Protein AF-A0AAW0LAC0-F1 (afdb_monomer)

InterPro domains:
  IPR052972 Sacsin chaperone regulator [PTHR15600] (1-868)

Mean predicted aligned error: 19.31 Å

Structure (mmCIF, N/CA/C/O backbone):
data_AF-A0AAW0LAC0-F1
#
_entry.id   AF-A0AAW0LAC0-F1
#
loop_
_atom_site.group_PDB
_atom_site.id
_atom_site.type_symbol
_atom_site.label_atom_id
_atom_site.label_alt_id
_atom_site.label_comp_id
_atom_site.label_asym_id
_atom_site.label_entity_id
_atom_site.label_seq_id
_atom_site.pdbx_PDB_ins_code
_atom_site.Cartn_x
_atom_site.Cartn_y
_atom_site.Cartn_z
_atom_site.occupancy
_atom_site.B_iso_or_equiv
_atom_site.auth_seq_id
_atom_site.auth_comp_id
_atom_site.auth_asym_id
_atom_site.auth_atom_id
_atom_site.pdbx_PDB_model_num
ATOM 1 N N . MET A 1 1 ? 40.580 5.008 -88.576 1.00 56.69 1 MET A N 1
ATOM 2 C CA . MET A 1 1 ? 40.307 5.896 -87.423 1.00 56.69 1 MET A CA 1
ATOM 3 C C . MET A 1 1 ? 41.524 5.835 -86.537 1.00 56.69 1 MET A C 1
ATOM 5 O O . MET A 1 1 ? 42.036 4.737 -86.369 1.00 56.69 1 MET A O 1
ATOM 9 N N . PHE A 1 2 ? 42.010 6.970 -86.052 1.00 58.09 2 PHE A N 1
ATOM 10 C CA . PHE A 1 2 ? 43.271 7.039 -85.314 1.00 58.09 2 PHE A CA 1
ATOM 11 C C . PHE A 1 2 ? 43.052 7.709 -83.959 1.00 58.09 2 PHE A C 1
ATOM 13 O O . PHE A 1 2 ? 42.193 8.583 -83.829 1.00 58.09 2 PHE A O 1
ATOM 20 N N . LEU A 1 3 ? 43.809 7.266 -82.956 1.00 57.28 3 LEU A N 1
ATOM 21 C CA . LEU A 1 3 ? 43.883 7.922 -81.653 1.00 57.28 3 LEU A CA 1
ATOM 22 C C . LEU A 1 3 ? 44.746 9.183 -81.808 1.00 57.28 3 LEU A C 1
ATOM 24 O O . LEU A 1 3 ? 45.811 9.115 -82.422 1.00 57.28 3 LEU A O 1
ATOM 28 N N . SER A 1 4 ? 44.278 10.326 -81.306 1.00 54.22 4 SER A N 1
ATOM 29 C CA . SER A 1 4 ? 45.004 11.604 -81.377 1.00 54.22 4 SER A CA 1
ATOM 30 C C . SER A 1 4 ? 46.370 11.528 -80.671 1.00 54.22 4 SER A C 1
ATOM 32 O O . SER A 1 4 ? 46.564 10.702 -79.775 1.00 54.22 4 SER A O 1
ATOM 34 N N . GLN A 1 5 ? 47.320 12.395 -81.052 1.00 51.88 5 GLN A N 1
ATOM 35 C CA . GLN A 1 5 ? 48.635 12.478 -80.398 1.00 51.88 5 GLN A CA 1
ATOM 36 C C . GLN A 1 5 ? 48.492 12.718 -78.880 1.00 51.88 5 GLN A C 1
ATOM 38 O O . GLN A 1 5 ? 47.748 13.617 -78.477 1.00 51.88 5 GLN A O 1
ATOM 43 N N . PRO A 1 6 ? 49.233 11.992 -78.020 1.00 46.28 6 PRO A N 1
ATOM 44 C CA . PRO A 1 6 ? 49.340 12.351 -76.614 1.00 46.28 6 PRO A CA 1
ATOM 45 C C . PRO A 1 6 ? 50.161 13.644 -76.484 1.00 46.28 6 PRO A C 1
ATOM 47 O O . PRO A 1 6 ? 51.370 13.636 -76.698 1.00 46.28 6 PRO A O 1
ATOM 50 N N . GLY A 1 7 ? 49.514 14.750 -76.108 1.00 50.69 7 GLY A N 1
ATOM 51 C CA . GLY A 1 7 ? 50.201 15.881 -75.474 1.00 50.69 7 GLY A CA 1
ATOM 52 C C . GLY A 1 7 ? 50.751 17.013 -76.353 1.00 50.69 7 GLY A C 1
ATOM 53 O O . GLY A 1 7 ? 51.741 17.614 -75.951 1.00 50.69 7 GLY A O 1
ATOM 54 N N . ASN A 1 8 ? 50.132 17.381 -77.482 1.00 36.38 8 ASN A N 1
ATOM 55 C CA . ASN A 1 8 ? 50.403 18.693 -78.097 1.00 36.38 8 ASN A CA 1
ATOM 56 C C . ASN A 1 8 ? 49.256 19.185 -79.007 1.00 36.38 8 ASN A C 1
ATOM 58 O O . ASN A 1 8 ? 49.018 18.595 -80.055 1.00 36.38 8 ASN A O 1
ATOM 62 N N . GLY A 1 9 ? 48.594 20.298 -78.642 1.00 34.09 9 GLY A N 1
ATOM 63 C CA . GLY A 1 9 ? 47.796 21.124 -79.572 1.00 34.09 9 GLY A CA 1
ATOM 64 C C . GLY A 1 9 ? 46.354 21.484 -79.163 1.00 34.09 9 GLY A C 1
ATOM 65 O O . GLY A 1 9 ? 45.433 20.731 -79.430 1.00 34.09 9 GLY A O 1
ATOM 66 N N . VAL A 1 10 ? 46.185 22.676 -78.575 1.00 37.53 10 VAL A N 1
ATOM 67 C CA . VAL A 1 10 ? 44.994 23.562 -78.460 1.00 37.53 10 VAL A CA 1
ATOM 68 C C . VAL A 1 10 ? 43.631 23.019 -78.967 1.00 37.53 10 VAL A C 1
ATOM 70 O O . VAL A 1 10 ? 43.307 23.148 -80.146 1.00 37.53 10 VAL A O 1
ATOM 73 N N . GLY A 1 11 ? 42.784 22.524 -78.052 1.00 39.09 11 GLY A N 1
ATOM 74 C CA . GLY A 1 11 ? 41.349 22.265 -78.274 1.00 39.09 11 GLY A CA 1
ATOM 75 C C . GLY A 1 11 ? 40.699 21.433 -77.151 1.00 39.09 11 GLY A C 1
ATOM 76 O O . GLY A 1 11 ? 41.248 20.409 -76.757 1.00 39.09 11 GLY A O 1
ATOM 77 N N . ASP A 1 12 ? 39.526 21.847 -76.655 1.00 43.47 12 ASP A N 1
ATOM 78 C CA . ASP A 1 12 ? 38.862 21.371 -75.415 1.00 43.47 12 ASP A CA 1
ATOM 79 C C . ASP A 1 12 ? 38.349 19.905 -75.395 1.00 43.47 12 ASP A C 1
ATOM 81 O O . ASP A 1 12 ? 37.520 19.559 -74.564 1.00 43.47 12 ASP A O 1
ATOM 85 N N . ASN A 1 13 ? 38.804 19.009 -76.280 1.00 51.00 13 ASN A N 1
ATOM 86 C CA . ASN A 1 13 ? 38.354 17.601 -76.316 1.00 51.00 13 ASN A CA 1
ATOM 87 C C . ASN A 1 13 ? 39.457 16.612 -76.756 1.00 51.00 13 ASN A C 1
ATOM 89 O O . ASN A 1 13 ? 39.194 15.644 -77.475 1.00 51.00 13 ASN A O 1
ATOM 93 N N . LEU A 1 14 ? 40.709 16.855 -76.357 1.00 56.81 14 LEU A N 1
ATOM 94 C CA . LEU A 1 14 ? 41.818 15.933 -76.627 1.00 56.81 14 LEU A CA 1
ATOM 95 C C . LEU A 1 14 ? 41.695 14.646 -75.802 1.00 56.81 14 LEU A C 1
ATOM 97 O O . LEU A 1 14 ? 41.348 14.676 -74.625 1.00 56.81 14 LEU A O 1
ATOM 101 N N . LEU A 1 15 ? 42.016 13.517 -76.435 1.00 57.25 15 LEU A N 1
ATOM 102 C CA . LEU A 1 15 ? 41.926 12.177 -75.857 1.00 57.25 15 LEU A CA 1
ATOM 103 C C . LEU A 1 15 ? 43.070 11.977 -74.838 1.00 57.25 15 LEU A C 1
ATOM 105 O O . LEU A 1 15 ? 44.238 11.974 -75.246 1.00 57.25 15 LEU A O 1
ATOM 109 N N . PRO A 1 16 ? 42.790 11.825 -73.527 1.00 65.94 16 PRO A N 1
ATOM 110 C CA . PRO A 1 16 ? 43.842 11.664 -72.526 1.00 65.94 16 PRO A CA 1
ATOM 111 C C . PRO A 1 16 ? 44.688 10.410 -72.795 1.00 65.94 16 PRO A C 1
ATOM 113 O O . PRO A 1 16 ? 44.184 9.390 -73.275 1.00 65.94 16 PRO A O 1
ATOM 116 N N . GLY A 1 17 ? 45.985 10.450 -72.469 1.00 63.91 17 GLY A N 1
ATOM 117 C CA . GLY A 1 17 ? 46.907 9.328 -72.715 1.00 63.91 17 GLY A CA 1
ATOM 118 C C . GLY A 1 17 ? 46.479 8.012 -72.042 1.00 63.91 17 GLY A C 1
ATOM 119 O O . GLY A 1 17 ? 46.730 6.928 -72.578 1.00 63.91 17 GLY A O 1
ATOM 120 N N . THR A 1 18 ? 45.768 8.105 -70.916 1.00 70.88 18 THR A N 1
ATOM 121 C CA . THR A 1 18 ? 45.166 6.975 -70.191 1.00 70.88 18 THR A CA 1
ATOM 122 C C . THR A 1 18 ? 44.011 6.345 -70.975 1.00 70.88 18 THR A C 1
ATOM 124 O O . THR A 1 18 ? 44.006 5.133 -71.187 1.00 70.88 18 THR A O 1
ATOM 127 N N . VAL A 1 19 ? 43.103 7.163 -71.518 1.00 72.12 19 VAL A N 1
ATOM 128 C CA . VAL A 1 19 ? 41.988 6.732 -72.383 1.00 72.12 19 VAL A CA 1
ATOM 129 C C . VAL A 1 19 ? 42.507 6.100 -73.677 1.00 72.12 19 VAL A C 1
ATOM 131 O O . VAL A 1 19 ? 42.017 5.057 -74.106 1.00 72.12 19 VAL A O 1
ATOM 134 N N . CYS A 1 20 ? 43.552 6.681 -74.273 1.00 69.44 20 CYS A N 1
ATOM 135 C CA . CYS A 1 20 ? 44.201 6.152 -75.473 1.00 69.44 20 CYS A CA 1
ATOM 136 C C . CYS A 1 20 ? 44.785 4.751 -75.235 1.00 69.44 20 CYS A C 1
ATOM 138 O O . CYS A 1 20 ? 44.590 3.846 -76.046 1.00 69.44 20 CYS A O 1
ATOM 140 N N . SER A 1 21 ? 45.449 4.554 -74.095 1.00 71.19 21 SER A N 1
ATOM 141 C CA . SER A 1 21 ? 46.009 3.257 -73.703 1.00 71.19 21 SER A CA 1
ATOM 142 C C . SER A 1 21 ? 44.911 2.212 -73.471 1.00 71.19 21 SER A C 1
ATOM 144 O O . SER A 1 21 ? 45.011 1.102 -73.989 1.00 71.19 21 SER A O 1
ATOM 146 N N . PHE A 1 22 ? 43.822 2.594 -72.795 1.00 77.38 22 PHE A N 1
ATOM 147 C CA . PHE A 1 22 ? 42.662 1.730 -72.557 1.00 77.38 22 PHE A CA 1
ATOM 148 C C . PHE A 1 22 ? 41.986 1.271 -73.863 1.00 77.38 22 PHE A C 1
ATOM 150 O O . PHE A 1 22 ? 41.699 0.087 -74.042 1.00 77.38 22 PHE A O 1
ATOM 157 N N . VAL A 1 23 ? 41.762 2.189 -74.812 1.00 73.56 23 VAL A N 1
ATOM 158 C CA . VAL A 1 23 ? 41.126 1.857 -76.100 1.00 73.56 23 VAL A CA 1
ATOM 159 C C . VAL A 1 23 ? 42.010 0.924 -76.934 1.00 73.56 23 VAL A C 1
ATOM 161 O O . VAL A 1 23 ? 41.486 -0.024 -77.515 1.00 73.56 23 VAL A O 1
ATOM 164 N N . LYS A 1 24 ? 43.335 1.132 -76.964 1.00 73.31 24 LYS A N 1
ATOM 165 C CA . LYS A 1 24 ? 44.281 0.231 -77.659 1.00 73.31 24 LYS A CA 1
ATOM 166 C C . LYS A 1 24 ? 44.284 -1.179 -77.076 1.00 73.31 24 LYS A C 1
ATOM 168 O O . LYS A 1 24 ? 44.388 -2.153 -77.817 1.00 73.31 24 LYS A O 1
ATOM 173 N N . GLU A 1 25 ? 44.179 -1.279 -75.755 1.00 74.25 25 GLU A N 1
ATOM 174 C CA . GLU A 1 25 ? 44.180 -2.553 -75.041 1.00 74.25 25 GLU A CA 1
ATOM 175 C C . GLU A 1 25 ? 42.912 -3.372 -75.316 1.00 74.25 25 GLU A C 1
ATOM 177 O O . GLU A 1 25 ? 43.000 -4.560 -75.623 1.00 74.25 25 GLU A O 1
ATOM 182 N N . HIS A 1 26 ? 41.735 -2.745 -75.240 1.00 72.00 26 HIS A N 1
ATOM 183 C CA . HIS A 1 26 ? 40.454 -3.447 -75.380 1.00 72.00 26 HIS A CA 1
ATOM 184 C C . HIS A 1 26 ? 39.958 -3.569 -76.827 1.00 72.00 26 HIS A C 1
ATOM 186 O O . HIS A 1 26 ? 39.156 -4.454 -77.125 1.00 72.00 26 HIS A O 1
ATOM 192 N N . TYR A 1 27 ? 40.442 -2.718 -77.733 1.00 74.38 27 TYR A N 1
ATOM 193 C CA . TYR A 1 27 ? 40.049 -2.703 -79.140 1.00 74.38 27 TYR A CA 1
ATOM 194 C C . TYR A 1 27 ? 41.298 -2.616 -80.036 1.00 74.38 27 TYR A C 1
ATOM 196 O O . TYR A 1 27 ? 41.636 -1.538 -80.536 1.00 74.38 27 TYR A O 1
ATOM 204 N N . PRO A 1 28 ? 41.967 -3.758 -80.305 1.00 67.00 28 PRO A N 1
ATOM 205 C CA . PRO A 1 28 ? 43.238 -3.807 -81.038 1.00 67.00 28 PRO A CA 1
ATOM 206 C C . PRO A 1 28 ? 43.197 -3.178 -82.438 1.00 67.00 28 PRO A C 1
ATOM 208 O O . PRO A 1 28 ? 44.229 -2.781 -82.974 1.00 67.00 28 PRO A O 1
ATOM 211 N N . VAL A 1 29 ? 42.001 -3.039 -83.025 1.00 65.81 29 VAL A N 1
ATOM 212 C CA . VAL A 1 29 ? 41.768 -2.357 -84.309 1.00 65.81 29 VAL A CA 1
ATOM 213 C C . VAL A 1 29 ? 42.212 -0.884 -84.300 1.00 65.81 29 VAL A C 1
ATOM 215 O O . VAL A 1 29 ? 42.500 -0.328 -85.358 1.00 65.81 29 VAL A O 1
ATOM 218 N N . PHE A 1 30 ? 42.309 -0.252 -83.124 1.00 66.31 30 PHE A N 1
ATOM 219 C CA . PHE A 1 30 ? 42.764 1.134 -82.964 1.00 66.31 30 PHE A CA 1
ATOM 220 C C . PHE A 1 30 ? 44.241 1.260 -82.562 1.00 66.31 30 PHE A C 1
ATOM 222 O O . PHE A 1 30 ? 44.731 2.374 -82.386 1.00 66.31 30 PHE A O 1
ATOM 229 N N . SER A 1 31 ? 44.982 0.151 -82.464 1.00 61.28 31 SER A N 1
ATOM 230 C CA . SER A 1 31 ? 46.407 0.129 -82.088 1.00 61.28 31 SER A CA 1
ATOM 231 C C . SER A 1 31 ? 47.360 0.553 -83.212 1.00 61.28 31 SER A C 1
ATOM 233 O O . SER A 1 31 ? 48.560 0.292 -83.138 1.00 61.28 31 SER A O 1
ATOM 235 N N . VAL A 1 32 ? 46.851 1.223 -84.249 1.00 65.44 32 VAL A N 1
ATOM 236 C CA . VAL A 1 32 ? 47.665 1.707 -85.366 1.00 65.44 32 VAL A CA 1
ATOM 237 C C . VAL A 1 32 ? 48.513 2.908 -84.908 1.00 65.44 32 VAL A C 1
ATOM 239 O O . VAL A 1 32 ? 47.955 3.852 -84.337 1.00 65.44 32 VAL A O 1
ATOM 242 N N . PRO A 1 33 ? 49.841 2.898 -85.142 1.00 62.00 33 PRO A N 1
ATOM 243 C CA . PRO A 1 33 ? 50.726 4.019 -84.824 1.00 62.00 33 PRO A CA 1
ATOM 244 C C . PRO A 1 33 ? 50.258 5.324 -85.493 1.00 62.00 33 PRO A C 1
ATOM 246 O O . PRO A 1 33 ? 49.863 5.322 -86.662 1.00 62.00 33 PRO A O 1
ATOM 249 N N . TRP A 1 34 ? 50.276 6.440 -84.755 1.00 62.56 34 TRP A N 1
ATOM 250 C CA . TRP A 1 34 ? 49.820 7.747 -85.259 1.00 62.56 34 TRP A CA 1
ATOM 251 C C . TRP A 1 34 ? 50.741 8.276 -86.368 1.00 62.56 34 TRP A C 1
ATOM 253 O O . TRP A 1 34 ? 50.318 9.066 -87.205 1.00 62.56 34 TRP A O 1
ATOM 263 N N . GLU A 1 35 ? 51.983 7.799 -86.403 1.00 64.88 35 GLU A N 1
ATOM 264 C CA . GLU A 1 35 ? 53.009 8.112 -87.391 1.00 64.88 35 GLU A CA 1
ATOM 265 C C . GLU A 1 35 ? 52.564 7.748 -88.819 1.00 64.88 35 GLU A C 1
ATOM 267 O O . GLU A 1 35 ? 53.006 8.370 -89.778 1.00 64.88 35 GLU A O 1
ATOM 272 N N . LEU A 1 36 ? 51.634 6.793 -88.961 1.00 66.25 36 LEU A N 1
ATOM 273 C CA . LEU A 1 36 ? 51.070 6.366 -90.246 1.00 66.25 36 LEU A CA 1
ATOM 274 C C . LEU A 1 36 ? 49.900 7.248 -90.722 1.00 66.25 36 LEU A C 1
ATOM 276 O O . LEU A 1 36 ? 49.419 7.081 -91.843 1.00 66.25 36 LEU A O 1
ATOM 280 N N . VAL A 1 37 ? 49.415 8.190 -89.900 1.00 66.06 37 VAL A N 1
ATOM 281 C CA . VAL A 1 37 ? 48.286 9.078 -90.245 1.00 66.06 37 VAL A CA 1
ATOM 282 C C . VAL A 1 37 ? 48.608 9.940 -91.461 1.00 66.06 37 VAL A C 1
ATOM 284 O O . VAL A 1 37 ? 47.772 10.075 -92.355 1.00 66.06 37 VAL A O 1
ATOM 287 N N . THR A 1 38 ? 49.813 10.504 -91.508 1.00 65.06 38 THR A N 1
ATOM 288 C CA . THR A 1 38 ? 50.270 11.383 -92.593 1.00 65.06 38 THR A CA 1
ATOM 289 C C . THR A 1 38 ? 50.423 10.617 -93.907 1.00 65.06 38 THR A C 1
ATOM 291 O O . THR A 1 38 ? 50.006 11.108 -94.955 1.00 65.06 38 THR A O 1
ATOM 294 N N . GLU A 1 39 ? 50.932 9.383 -93.851 1.00 68.56 39 GLU A N 1
ATOM 295 C CA . GLU A 1 39 ? 51.065 8.496 -95.013 1.00 68.56 39 GLU A CA 1
ATOM 296 C C . GLU A 1 39 ? 49.698 8.053 -95.553 1.00 68.56 39 GLU A C 1
ATOM 298 O O . GLU A 1 39 ? 49.472 8.039 -96.761 1.00 68.56 39 GLU A O 1
ATOM 303 N N . ILE A 1 40 ? 48.739 7.762 -94.674 1.00 67.00 40 ILE A N 1
ATOM 304 C CA . ILE A 1 40 ? 47.394 7.311 -95.059 1.00 67.00 40 ILE A CA 1
ATOM 305 C C . ILE A 1 40 ? 46.546 8.462 -95.616 1.00 67.00 40 ILE A C 1
ATOM 307 O O . ILE A 1 40 ? 45.801 8.266 -96.581 1.00 67.00 40 ILE A O 1
ATOM 311 N N . GLN A 1 41 ? 46.697 9.676 -95.077 1.00 67.19 41 GLN A N 1
ATOM 312 C CA . GLN A 1 41 ? 46.102 10.882 -95.662 1.00 67.19 41 GLN A CA 1
ATOM 313 C C . GLN A 1 41 ? 46.677 11.177 -97.054 1.00 67.19 41 GLN A C 1
ATOM 315 O O . GLN A 1 41 ? 45.925 11.569 -97.947 1.00 67.19 41 GLN A O 1
ATOM 320 N N . ALA A 1 42 ? 47.974 10.930 -97.273 1.00 65.50 42 ALA A N 1
ATOM 321 C CA . ALA A 1 42 ? 48.617 11.113 -98.576 1.00 65.50 42 ALA A CA 1
ATOM 322 C C . ALA A 1 42 ? 48.087 10.148 -99.658 1.00 65.50 42 ALA A C 1
ATOM 324 O O . ALA A 1 42 ? 48.109 10.483 -100.841 1.00 65.50 42 ALA A O 1
ATOM 325 N N . VAL A 1 43 ? 47.544 8.988 -99.266 1.00 69.75 43 VAL A N 1
ATOM 326 C CA . VAL A 1 43 ? 46.903 8.003 -100.165 1.00 69.75 43 VAL A CA 1
ATOM 327 C C . VAL A 1 43 ? 45.410 8.321 -100.409 1.00 69.75 43 VAL A C 1
ATOM 329 O O . VAL A 1 43 ? 44.705 7.586 -101.097 1.00 69.75 43 VAL A O 1
ATOM 332 N N . GLY A 1 44 ? 44.904 9.447 -99.892 1.00 58.06 44 GLY A N 1
ATOM 333 C CA . GLY A 1 44 ? 43.526 9.905 -100.107 1.00 58.06 44 GLY A CA 1
ATOM 334 C C . GLY A 1 44 ? 42.482 9.225 -99.214 1.00 58.06 44 GLY A C 1
ATOM 335 O O . GLY A 1 44 ? 41.282 9.403 -99.425 1.00 58.06 44 GLY A O 1
ATOM 336 N N . ALA A 1 45 ? 42.908 8.460 -98.205 1.00 63.84 45 ALA A N 1
ATOM 337 C CA . ALA A 1 45 ? 42.002 7.852 -97.239 1.00 63.84 45 ALA A CA 1
ATOM 338 C C . ALA A 1 45 ? 41.610 8.860 -96.144 1.00 63.84 45 ALA A C 1
ATOM 340 O O . ALA A 1 45 ? 42.448 9.554 -95.566 1.00 63.84 45 ALA A O 1
ATOM 341 N N . THR A 1 46 ? 40.316 8.934 -95.820 1.00 58.75 46 THR A N 1
ATOM 342 C CA . THR A 1 46 ? 39.813 9.864 -94.801 1.00 58.75 46 THR A CA 1
ATOM 343 C C . THR A 1 46 ? 40.208 9.403 -93.400 1.00 58.75 46 THR A C 1
ATOM 345 O O . THR A 1 46 ? 39.702 8.393 -92.900 1.00 58.75 46 THR A O 1
ATOM 348 N N . VAL A 1 47 ? 41.064 10.170 -92.731 1.00 60.81 47 VAL A N 1
ATOM 349 C CA . VAL A 1 47 ? 41.388 9.963 -91.318 1.00 60.81 47 VAL A CA 1
ATOM 350 C C . VAL A 1 47 ? 40.370 10.696 -90.445 1.00 60.81 47 VAL A C 1
ATOM 352 O O . VAL A 1 47 ? 40.114 11.881 -90.635 1.00 60.81 47 VAL A O 1
ATOM 355 N N . ARG A 1 48 ? 39.773 9.975 -89.492 1.00 61.69 48 ARG A N 1
ATOM 356 C CA . ARG A 1 48 ? 38.894 10.527 -88.453 1.00 61.69 48 ARG A CA 1
ATOM 357 C C . ARG A 1 48 ? 39.472 10.216 -87.077 1.00 61.69 48 ARG A C 1
ATOM 359 O O . ARG A 1 48 ? 39.902 9.078 -86.848 1.00 61.69 48 ARG A O 1
ATOM 366 N N . GLU A 1 49 ? 39.450 11.218 -86.207 1.00 65.62 49 GLU A N 1
ATOM 367 C CA . GLU A 1 49 ? 39.773 11.099 -84.786 1.00 65.62 49 GLU A CA 1
ATOM 368 C C . GLU A 1 49 ? 38.610 10.464 -84.024 1.00 65.62 49 GLU A C 1
ATOM 370 O O . GLU A 1 49 ? 37.439 10.624 -84.386 1.00 65.62 49 GLU A O 1
ATOM 375 N N . ILE A 1 50 ? 38.948 9.722 -82.975 1.00 66.75 50 ILE A N 1
ATOM 376 C CA . ILE A 1 50 ? 37.968 9.119 -82.075 1.00 66.75 50 ILE A CA 1
ATOM 377 C C . ILE A 1 50 ? 37.335 10.230 -81.232 1.00 66.75 50 ILE A C 1
ATOM 379 O O . ILE A 1 50 ? 38.040 10.967 -80.553 1.00 66.75 50 ILE A O 1
ATOM 383 N N . LYS A 1 51 ? 36.004 10.351 -81.293 1.00 73.38 51 LYS A N 1
ATOM 384 C CA . LYS A 1 51 ? 35.217 11.309 -80.499 1.00 73.38 51 LYS A CA 1
ATOM 385 C C . LYS A 1 51 ? 34.604 10.635 -79.262 1.00 73.38 51 LYS A C 1
ATOM 387 O O . LYS A 1 51 ? 34.320 9.437 -79.341 1.00 73.38 51 LYS A O 1
ATOM 392 N N . PRO A 1 52 ? 34.282 11.382 -78.187 1.00 74.62 52 PRO A N 1
ATOM 393 C CA . PRO A 1 52 ? 33.603 10.851 -76.999 1.00 74.62 52 PRO A CA 1
ATOM 394 C C . PRO A 1 52 ? 32.373 9.978 -77.299 1.00 74.62 52 PRO A C 1
ATOM 396 O O . PRO A 1 52 ? 32.288 8.851 -76.813 1.00 74.62 52 PRO A O 1
ATOM 399 N N . LYS A 1 53 ? 31.474 10.425 -78.191 1.00 77.25 53 LYS A N 1
ATOM 400 C CA . LYS A 1 53 ? 30.298 9.648 -78.631 1.00 77.25 53 LYS A CA 1
ATOM 401 C C . LYS A 1 53 ? 30.643 8.274 -79.214 1.00 77.25 53 LYS A C 1
ATOM 403 O O . LYS A 1 53 ? 29.993 7.283 -78.897 1.00 77.25 53 LYS A O 1
ATOM 408 N N . MET A 1 54 ? 31.708 8.195 -80.011 1.00 74.00 54 MET A N 1
ATOM 409 C CA . MET A 1 54 ? 32.152 6.935 -80.613 1.00 74.00 54 MET A CA 1
ATOM 410 C C . MET A 1 54 ? 32.682 5.969 -79.547 1.00 74.00 54 MET A C 1
ATOM 412 O O . MET A 1 54 ? 32.448 4.767 -79.639 1.00 74.00 54 MET A O 1
ATOM 416 N N . VAL A 1 55 ? 33.354 6.487 -78.510 1.00 73.69 55 VAL A N 1
ATOM 417 C CA . VAL A 1 55 ? 33.795 5.684 -77.357 1.00 73.69 55 VAL A CA 1
ATOM 418 C C . VAL A 1 55 ? 32.590 5.196 -76.542 1.00 73.69 55 VAL A C 1
ATOM 420 O O . VAL A 1 55 ? 32.553 4.016 -76.192 1.00 73.69 55 VAL A O 1
ATOM 423 N N . ARG A 1 56 ? 31.563 6.036 -76.321 1.00 81.44 56 ARG A N 1
ATOM 424 C CA . ARG A 1 56 ? 30.299 5.620 -75.673 1.00 81.44 56 ARG A CA 1
ATOM 425 C C . ARG A 1 56 ? 29.632 4.455 -76.407 1.00 81.44 56 ARG A C 1
ATOM 427 O O . ARG A 1 56 ? 29.257 3.468 -75.773 1.00 81.44 56 ARG A O 1
ATOM 434 N N . ASP A 1 57 ? 29.501 4.545 -77.729 1.00 75.38 57 ASP A N 1
ATOM 435 C CA . ASP A 1 57 ? 28.834 3.511 -78.528 1.00 75.38 57 ASP A CA 1
ATOM 436 C C . ASP A 1 57 ? 29.631 2.196 -78.568 1.00 75.38 57 ASP A C 1
ATOM 438 O O . ASP A 1 57 ? 29.034 1.121 -78.466 1.00 75.38 57 ASP A O 1
ATOM 442 N N . LEU A 1 58 ? 30.970 2.262 -78.612 1.00 74.44 58 LEU A N 1
ATOM 443 C CA . LEU A 1 58 ? 31.843 1.086 -78.479 1.00 74.44 58 LEU A CA 1
ATOM 444 C C . LEU A 1 58 ? 31.668 0.401 -77.116 1.00 74.44 58 LEU A C 1
ATOM 446 O O . LEU A 1 58 ? 31.463 -0.812 -77.052 1.00 74.44 58 LEU A O 1
ATOM 450 N N . LEU A 1 59 ? 31.681 1.175 -76.026 1.00 77.31 59 LEU A N 1
ATOM 451 C CA . LEU A 1 59 ? 31.464 0.651 -74.676 1.00 77.31 59 LEU A CA 1
ATOM 452 C C . LEU A 1 59 ? 30.068 0.024 -74.523 1.00 77.31 59 LEU A C 1
ATOM 454 O O . LEU A 1 59 ? 29.948 -1.036 -73.907 1.00 77.31 59 LEU A O 1
ATOM 458 N N . ARG A 1 60 ? 29.022 0.609 -75.128 1.00 78.62 60 ARG A N 1
ATOM 459 C CA . ARG A 1 60 ? 27.649 0.066 -75.100 1.00 78.62 60 ARG A CA 1
ATOM 460 C C . ARG A 1 60 ? 27.512 -1.237 -75.901 1.00 78.62 60 ARG A C 1
ATOM 462 O O . ARG A 1 60 ? 26.817 -2.155 -75.456 1.00 78.62 60 ARG A O 1
ATOM 469 N N . ALA A 1 61 ? 28.152 -1.307 -77.072 1.00 69.62 61 ALA A N 1
ATOM 470 C CA . ALA A 1 61 ? 28.103 -2.447 -77.991 1.00 69.62 61 ALA A CA 1
ATOM 471 C C . ALA A 1 61 ? 28.961 -3.640 -77.541 1.00 69.62 61 ALA A C 1
ATOM 473 O O . ALA A 1 61 ? 28.759 -4.753 -78.028 1.00 69.62 61 ALA A O 1
ATOM 474 N N . SER A 1 62 ? 29.886 -3.434 -76.598 1.00 63.62 62 SER A N 1
ATOM 475 C CA . SER A 1 62 ? 30.731 -4.501 -76.064 1.00 63.62 62 SER A CA 1
ATOM 476 C C . SER A 1 62 ? 29.895 -5.654 -75.468 1.00 63.62 62 SER A C 1
ATOM 478 O O . SER A 1 62 ? 29.163 -5.517 -74.483 1.00 63.62 62 SER A O 1
ATOM 480 N N . LEU A 1 63 ? 29.964 -6.816 -76.130 1.00 50.12 63 LEU A N 1
ATOM 481 C CA . LEU A 1 63 ? 29.313 -8.069 -75.715 1.00 50.12 63 LEU A CA 1
ATOM 482 C C . LEU A 1 63 ? 30.214 -8.922 -74.806 1.00 50.12 63 LEU A C 1
ATOM 484 O O . LEU A 1 63 ? 29.732 -9.840 -74.149 1.00 50.12 63 LEU A O 1
ATOM 488 N N . THR A 1 64 ? 31.517 -8.637 -74.782 1.00 53.34 64 THR A N 1
ATOM 489 C CA . THR A 1 64 ? 32.512 -9.261 -73.902 1.00 53.34 64 THR A CA 1
ATOM 490 C C . THR A 1 64 ? 32.627 -8.466 -72.607 1.00 53.34 64 THR A C 1
ATOM 492 O O . THR A 1 64 ? 32.724 -7.241 -72.652 1.00 53.34 64 THR A O 1
ATOM 495 N N . SER A 1 65 ? 32.643 -9.140 -71.454 1.00 58.56 65 SER A N 1
ATOM 496 C CA . SER A 1 65 ? 32.829 -8.478 -70.159 1.00 58.56 65 SER A CA 1
ATOM 497 C C . SER A 1 65 ? 34.170 -7.739 -70.132 1.00 58.56 65 SER A C 1
ATOM 499 O O . SER A 1 65 ? 35.226 -8.372 -70.152 1.00 58.56 65 SER A O 1
ATOM 501 N N . ILE A 1 66 ? 34.134 -6.407 -70.098 1.00 70.75 66 ILE A N 1
ATOM 502 C CA . ILE A 1 66 ? 35.328 -5.579 -69.905 1.00 70.75 66 ILE A CA 1
ATOM 503 C C . ILE A 1 66 ? 35.891 -5.907 -68.515 1.00 70.75 66 ILE A C 1
ATOM 505 O O . ILE A 1 66 ? 35.212 -5.723 -67.505 1.00 70.75 66 ILE A O 1
ATOM 509 N N . VAL A 1 67 ? 37.120 -6.424 -68.457 1.00 67.19 67 VAL A N 1
ATOM 510 C CA . VAL A 1 67 ? 37.815 -6.684 -67.189 1.00 67.19 67 VAL A CA 1
ATOM 511 C C . VAL A 1 67 ? 38.397 -5.368 -66.682 1.00 67.19 67 VAL A C 1
ATOM 513 O O . VAL A 1 67 ? 39.291 -4.803 -67.309 1.00 67.19 67 VAL A O 1
ATOM 516 N N . LEU A 1 68 ? 37.896 -4.873 -65.550 1.00 73.19 68 LEU A N 1
ATOM 517 C CA . LEU A 1 68 ? 38.362 -3.627 -64.945 1.00 73.19 68 LEU A CA 1
ATOM 518 C C . LEU A 1 68 ? 39.728 -3.844 -64.270 1.00 73.19 68 LEU A C 1
ATOM 520 O O . LEU A 1 68 ? 39.797 -4.375 -63.166 1.00 73.19 68 LEU A O 1
ATOM 524 N N . ARG A 1 69 ? 40.824 -3.453 -64.936 1.00 71.56 69 AR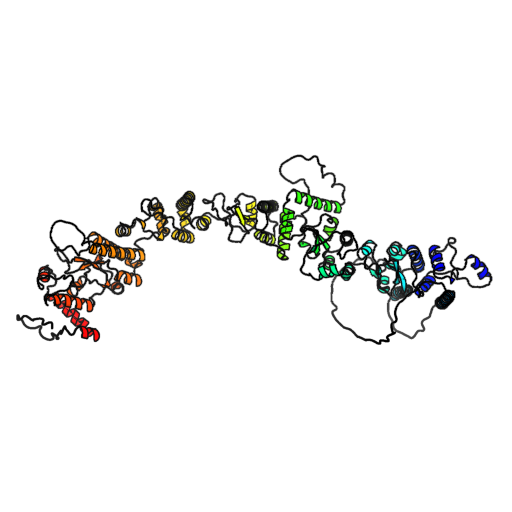G A N 1
ATOM 525 C CA . ARG A 1 69 ? 42.194 -3.551 -64.384 1.00 71.56 69 ARG A CA 1
ATOM 526 C C . ARG A 1 69 ? 42.548 -2.398 -63.445 1.00 71.56 69 ARG A C 1
ATOM 528 O O . ARG A 1 69 ? 43.220 -2.610 -62.443 1.00 71.56 69 ARG A O 1
ATOM 535 N N . SER A 1 70 ? 42.096 -1.185 -63.767 1.00 80.94 70 SER A N 1
ATOM 536 C CA . SER A 1 70 ? 42.263 0.005 -62.931 1.00 80.94 70 SER A CA 1
ATOM 537 C C . SER A 1 70 ? 41.021 0.887 -63.010 1.00 80.94 70 SER A C 1
ATOM 539 O O . SER A 1 70 ? 40.605 1.307 -64.093 1.00 80.94 70 SER A O 1
ATOM 541 N N . VAL A 1 71 ? 40.435 1.182 -61.848 1.00 80.19 71 VAL A N 1
ATOM 542 C CA . VAL A 1 71 ? 39.277 2.077 -61.748 1.00 80.19 71 VAL A CA 1
ATOM 543 C C . VAL A 1 71 ? 39.652 3.486 -62.196 1.00 80.19 71 VAL A C 1
ATOM 545 O O . VAL A 1 71 ? 38.884 4.093 -62.928 1.00 80.19 71 VAL A O 1
ATOM 548 N N . ASP A 1 72 ? 40.841 3.978 -61.836 1.00 80.00 72 ASP A N 1
ATOM 549 C CA . ASP A 1 72 ? 41.292 5.333 -62.185 1.00 80.00 72 ASP A CA 1
ATOM 550 C C . ASP A 1 72 ? 41.337 5.532 -63.703 1.00 80.00 72 ASP A C 1
ATOM 552 O O . ASP A 1 72 ? 40.787 6.496 -64.224 1.00 80.00 72 ASP A O 1
ATOM 556 N N . THR A 1 73 ? 41.881 4.551 -64.433 1.00 80.81 73 THR A N 1
ATOM 557 C CA . THR A 1 73 ? 41.919 4.614 -65.902 1.00 80.81 73 THR A CA 1
ATOM 558 C C . THR A 1 73 ? 40.529 4.601 -66.527 1.00 80.81 73 THR A C 1
ATOM 560 O O . THR A 1 73 ? 40.315 5.223 -67.561 1.00 80.81 73 THR A O 1
ATOM 563 N N . TYR A 1 74 ? 39.570 3.910 -65.907 1.00 82.69 74 TYR A N 1
ATOM 564 C CA . TYR A 1 74 ? 38.206 3.832 -66.418 1.00 82.69 74 TYR A CA 1
ATOM 565 C C . TYR A 1 74 ? 37.383 5.077 -66.060 1.00 82.69 74 TYR A C 1
ATOM 567 O O . TYR A 1 74 ? 36.531 5.488 -66.842 1.00 82.69 74 TYR A O 1
ATOM 575 N N . VAL A 1 75 ? 37.650 5.709 -64.913 1.00 82.88 75 VAL A N 1
ATOM 576 C CA . VAL A 1 75 ? 37.073 7.013 -64.552 1.00 82.88 75 VAL A CA 1
ATOM 577 C C . VAL A 1 75 ? 37.502 8.071 -65.568 1.00 82.88 75 VAL A C 1
ATOM 579 O O . VAL A 1 75 ? 36.637 8.782 -66.065 1.00 82.88 75 VAL A O 1
ATOM 582 N N . ASP A 1 76 ? 38.77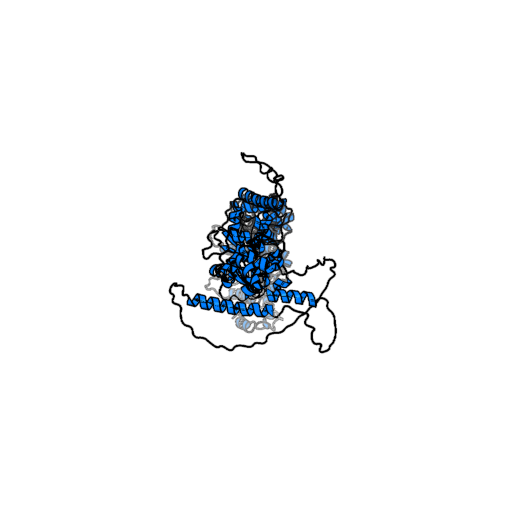8 8.098 -65.971 1.00 80.12 76 ASP A N 1
ATOM 583 C CA . ASP A 1 76 ? 39.257 8.996 -67.035 1.00 80.12 76 ASP A CA 1
ATOM 584 C C . ASP A 1 76 ? 38.537 8.738 -68.376 1.00 80.12 76 ASP A C 1
ATOM 586 O O . ASP A 1 76 ? 38.205 9.669 -69.113 1.00 80.12 76 ASP A O 1
ATOM 590 N N . VAL A 1 77 ? 38.266 7.465 -68.703 1.00 81.75 77 VAL A N 1
ATOM 591 C CA . VAL A 1 77 ? 37.503 7.078 -69.906 1.00 81.75 77 VAL A CA 1
ATOM 592 C C . VAL A 1 77 ? 36.057 7.560 -69.814 1.00 81.75 77 VAL A C 1
ATOM 594 O O . VAL A 1 77 ? 35.530 8.056 -70.808 1.00 81.75 77 VAL A O 1
ATOM 597 N N . LEU A 1 78 ? 35.414 7.439 -68.649 1.00 80.88 78 LEU A N 1
ATOM 598 C CA . LEU A 1 78 ? 34.054 7.932 -68.425 1.00 80.88 78 LEU A CA 1
ATOM 599 C C . LEU A 1 78 ? 33.978 9.457 -68.474 1.00 80.88 78 LEU A C 1
ATOM 601 O O . LEU A 1 78 ? 33.069 9.989 -69.100 1.00 80.88 78 LEU A O 1
ATOM 605 N N . GLU A 1 79 ? 34.937 10.153 -67.871 1.00 82.19 79 GLU A N 1
ATOM 606 C CA . GLU A 1 79 ? 35.033 11.612 -67.909 1.00 82.19 79 GLU A CA 1
ATOM 607 C C . GLU A 1 79 ? 35.192 12.110 -69.353 1.00 82.19 79 GLU A C 1
ATOM 609 O O . GLU A 1 79 ? 34.434 12.972 -69.797 1.00 82.19 79 GLU A O 1
ATOM 614 N N . TYR A 1 80 ? 36.071 11.475 -70.138 1.00 80.19 80 TYR A N 1
ATOM 615 C CA . TYR A 1 80 ? 36.183 11.743 -71.574 1.00 80.19 80 TYR A CA 1
ATOM 616 C C . TYR A 1 80 ? 34.891 11.408 -72.330 1.00 80.19 80 TYR A C 1
ATOM 618 O O . TYR A 1 80 ? 34.469 12.164 -73.197 1.00 80.19 80 TYR A O 1
ATOM 626 N N . CYS A 1 81 ? 34.216 10.306 -71.988 1.00 78.88 81 CYS A N 1
ATOM 627 C CA . CYS A 1 81 ? 32.926 9.943 -72.577 1.00 78.88 81 CYS A CA 1
ATOM 628 C C . CYS A 1 81 ? 31.807 10.937 -72.258 1.00 78.88 81 CYS A C 1
ATOM 630 O O . CYS A 1 81 ? 30.776 10.857 -72.915 1.00 78.88 81 CYS A O 1
ATOM 632 N N . LEU A 1 82 ? 31.951 11.824 -71.274 1.00 78.88 82 LEU A N 1
ATOM 633 C CA . LEU A 1 82 ? 30.946 12.839 -70.955 1.00 78.88 82 LEU A CA 1
ATOM 634 C C . LEU A 1 82 ? 31.373 14.260 -71.354 1.00 78.88 82 LEU A C 1
ATOM 636 O O . LEU A 1 82 ? 30.554 15.171 -71.255 1.00 78.88 82 LEU A O 1
ATOM 640 N N . SER A 1 83 ? 32.599 14.465 -71.849 1.00 77.88 83 SER A N 1
ATOM 641 C CA . SER A 1 83 ? 33.156 15.803 -72.108 1.00 77.88 83 SER A CA 1
ATOM 642 C C . SER A 1 83 ? 32.446 16.585 -73.225 1.00 77.88 83 SER A C 1
ATOM 644 O O . SER A 1 83 ? 32.476 17.814 -73.240 1.00 77.88 83 SER A O 1
ATOM 646 N N . ASP A 1 84 ? 31.774 15.899 -74.155 1.00 78.31 84 ASP A N 1
ATOM 647 C CA . ASP A 1 84 ? 30.990 16.498 -75.245 1.00 78.31 84 ASP A CA 1
ATOM 648 C C . ASP A 1 84 ? 29.513 16.751 -74.879 1.00 78.31 84 ASP A C 1
ATOM 650 O O . ASP A 1 84 ? 28.780 17.352 -75.672 1.00 78.31 84 ASP A O 1
ATOM 654 N N . ILE A 1 85 ? 29.056 16.318 -73.695 1.00 77.44 85 ILE A N 1
ATOM 655 C CA . ILE A 1 85 ? 27.671 16.481 -73.241 1.00 77.44 85 ILE A CA 1
ATOM 656 C C . ILE A 1 85 ? 27.551 17.746 -72.384 1.00 77.44 85 ILE A C 1
ATOM 658 O O . ILE A 1 85 ? 27.994 17.802 -71.243 1.00 77.44 85 ILE A O 1
ATOM 662 N N . GLN A 1 86 ? 26.863 18.761 -72.909 1.00 69.25 86 GLN A N 1
ATOM 663 C CA . GLN A 1 86 ? 26.498 19.956 -72.141 1.00 69.25 86 GLN A CA 1
ATOM 664 C C . GLN A 1 86 ? 25.105 19.798 -71.527 1.00 69.25 86 GLN A C 1
ATOM 666 O O . GLN A 1 86 ? 24.093 19.804 -72.245 1.00 69.25 86 GLN A O 1
ATOM 671 N N . LEU A 1 87 ? 25.056 19.690 -70.197 1.00 66.62 87 LEU A N 1
ATOM 672 C CA . LEU A 1 87 ? 23.809 19.727 -69.439 1.00 66.62 87 LEU A CA 1
ATOM 673 C C . LEU A 1 87 ? 23.134 21.100 -69.600 1.00 66.62 87 LEU A C 1
ATOM 675 O O . LEU A 1 87 ? 23.813 22.129 -69.566 1.00 66.62 87 LEU A O 1
ATOM 679 N N . PRO A 1 88 ? 21.805 21.159 -69.793 1.00 57.81 88 PRO A N 1
ATOM 680 C CA . PRO A 1 88 ? 21.092 22.427 -69.743 1.00 57.81 88 PRO A CA 1
ATOM 681 C C . PRO A 1 88 ? 21.214 23.011 -68.328 1.00 57.81 88 PRO A C 1
ATOM 683 O O . PRO A 1 88 ? 20.824 22.363 -67.361 1.00 57.81 88 PRO A O 1
ATOM 686 N N . VAL A 1 89 ? 21.767 24.223 -68.216 1.00 44.50 89 VAL A N 1
ATOM 687 C CA . VAL A 1 89 ? 21.883 24.961 -66.949 1.00 44.50 89 VAL A CA 1
ATOM 688 C C . VAL A 1 89 ? 20.489 25.106 -66.336 1.00 44.50 89 VAL A C 1
ATOM 690 O O . VAL A 1 89 ? 19.615 25.747 -66.921 1.00 44.50 89 VAL A O 1
ATOM 693 N N . THR A 1 90 ? 20.267 24.511 -65.165 1.00 38.44 90 THR A N 1
ATOM 694 C CA . THR A 1 90 ? 19.088 24.788 -64.342 1.00 38.44 90 THR A CA 1
ATOM 695 C C . THR A 1 90 ? 19.270 26.173 -63.733 1.00 38.44 90 THR A C 1
ATOM 697 O O . THR A 1 90 ? 20.033 26.348 -62.789 1.00 38.44 90 THR A O 1
ATOM 700 N N . SER A 1 91 ? 18.623 27.186 -64.307 1.00 28.52 91 SER A N 1
ATOM 701 C CA . SER A 1 91 ? 18.529 28.506 -63.686 1.00 28.52 91 SER A CA 1
ATOM 702 C C . SER A 1 91 ? 17.759 28.392 -62.371 1.00 28.52 91 SER A C 1
ATOM 704 O O . SER A 1 91 ? 16.615 27.935 -62.379 1.00 28.52 91 SER A O 1
ATOM 706 N N . ASN A 1 92 ? 18.387 28.817 -61.274 1.00 28.08 92 ASN A N 1
ATOM 707 C CA . ASN A 1 92 ? 17.785 28.968 -59.951 1.00 28.08 92 ASN A CA 1
ATOM 708 C C . ASN A 1 92 ? 16.435 29.696 -60.048 1.00 28.08 92 ASN A C 1
ATOM 710 O O . ASN A 1 92 ? 16.394 30.887 -60.359 1.00 28.08 92 ASN A O 1
ATOM 714 N N . PHE A 1 93 ? 15.340 28.997 -59.757 1.00 27.03 93 PHE A N 1
ATOM 715 C CA . PHE A 1 93 ? 14.139 29.649 -59.252 1.00 27.03 93 PHE A CA 1
ATOM 716 C C . PHE A 1 93 ? 14.288 29.683 -57.737 1.00 27.03 93 PHE A C 1
ATOM 718 O O . PHE A 1 93 ? 14.160 28.655 -57.078 1.00 27.03 93 PHE A O 1
ATOM 725 N N . ASN A 1 94 ? 14.657 30.855 -57.223 1.00 27.05 94 ASN A N 1
ATOM 726 C CA . ASN A 1 94 ? 14.621 31.129 -55.797 1.00 27.05 94 ASN A CA 1
ATOM 727 C C . ASN A 1 94 ? 13.172 31.076 -55.305 1.00 27.05 94 ASN A C 1
ATOM 729 O O . ASN A 1 94 ? 12.251 31.527 -55.989 1.00 27.05 94 ASN A O 1
ATOM 733 N N . GLU A 1 95 ? 13.037 30.509 -54.114 1.00 28.03 95 GLU A N 1
ATOM 734 C CA . GLU A 1 95 ? 11.885 30.569 -53.228 1.00 28.03 95 GLU A CA 1
ATOM 735 C C . GLU A 1 95 ? 11.425 32.016 -53.022 1.00 28.03 95 GLU A C 1
ATOM 737 O O . GLU A 1 95 ? 12.251 32.904 -52.826 1.00 28.03 95 GLU A O 1
ATOM 742 N N . ASP A 1 96 ? 10.115 32.236 -53.122 1.00 28.00 96 ASP A N 1
ATOM 743 C CA . ASP A 1 96 ? 9.315 32.984 -52.145 1.00 28.00 96 ASP A CA 1
ATOM 744 C C . ASP A 1 96 ? 7.876 33.077 -52.671 1.00 28.00 96 ASP A C 1
ATOM 746 O O . ASP A 1 96 ? 7.559 33.886 -53.538 1.00 28.00 96 ASP A O 1
ATOM 750 N N . ASP A 1 97 ? 7.018 32.164 -52.209 1.00 26.72 97 ASP A N 1
ATOM 751 C CA . ASP A 1 97 ? 5.731 32.524 -51.601 1.00 26.72 97 ASP A CA 1
ATOM 752 C C . ASP A 1 97 ? 4.971 31.253 -51.201 1.00 26.72 97 ASP A C 1
ATOM 754 O O . ASP A 1 97 ? 4.417 30.515 -52.020 1.00 26.72 97 ASP A O 1
ATOM 758 N N . ALA A 1 98 ? 4.940 31.009 -49.892 1.00 27.42 98 ALA A N 1
ATOM 759 C CA . ALA A 1 98 ? 4.038 30.064 -49.263 1.00 27.42 98 ALA A CA 1
ATOM 760 C C . ALA A 1 98 ? 2.735 30.782 -48.887 1.00 27.42 98 ALA A C 1
ATOM 762 O O . ALA A 1 98 ? 2.719 31.703 -48.073 1.00 27.42 98 ALA A O 1
ATOM 763 N N . SER A 1 99 ? 1.619 30.300 -49.427 1.00 25.27 99 SER A N 1
ATOM 764 C CA . SER A 1 99 ? 0.285 30.456 -48.845 1.00 25.27 99 SER A CA 1
ATOM 765 C C . SER A 1 99 ? -0.566 29.231 -49.216 1.00 25.27 99 SER A C 1
ATOM 767 O O . SER A 1 99 ? -0.374 28.677 -50.302 1.00 25.27 99 SER A O 1
ATOM 769 N N . PRO A 1 100 ? -1.434 28.729 -48.316 1.00 38.25 100 PRO A N 1
ATOM 770 C CA . PRO A 1 100 ? -1.611 27.290 -48.152 1.00 38.25 100 PRO A CA 1
ATOM 771 C C . PRO A 1 100 ? -2.975 26.746 -48.619 1.00 38.25 100 PRO A C 1
ATOM 773 O O . PRO A 1 100 ? -3.943 27.490 -48.773 1.00 38.25 100 PRO A O 1
ATOM 776 N N . ASN A 1 101 ? -3.037 25.404 -48.648 1.00 24.20 101 ASN A N 1
ATOM 777 C CA . ASN A 1 101 ? -4.214 24.525 -48.490 1.00 24.20 101 ASN A CA 1
ATOM 778 C C . ASN A 1 101 ? -5.049 24.163 -49.749 1.00 24.20 101 ASN A C 1
ATOM 780 O O . ASN A 1 101 ? -5.066 24.896 -50.730 1.00 24.20 101 ASN A O 1
ATOM 784 N N . PRO A 1 102 ? -5.835 23.060 -49.709 1.00 38.47 102 PRO A N 1
ATOM 785 C CA . PRO A 1 102 ? -5.394 21.654 -49.691 1.00 38.47 102 PRO A CA 1
ATOM 786 C C . PRO A 1 102 ? -6.224 20.797 -50.698 1.00 38.47 102 PRO A C 1
ATOM 788 O O . PRO A 1 102 ? -6.993 21.335 -51.486 1.00 38.47 102 PRO A O 1
ATOM 791 N N . VAL A 1 103 ? -6.160 19.461 -50.573 1.00 23.56 103 VAL A N 1
ATOM 792 C CA . VAL A 1 103 ? -7.228 18.467 -50.884 1.00 23.56 103 VAL A CA 1
ATOM 793 C C . VAL A 1 103 ? -6.998 17.488 -52.058 1.00 23.56 103 VAL A C 1
ATOM 795 O O . VAL A 1 103 ? -7.005 17.843 -53.228 1.00 23.56 103 VAL A O 1
ATOM 798 N N . ASN A 1 104 ? -6.943 16.210 -51.645 1.00 24.95 104 ASN A N 1
ATOM 799 C CA . ASN A 1 104 ? -7.378 14.940 -52.256 1.00 24.95 104 ASN A CA 1
ATOM 800 C C . ASN A 1 104 ? -7.036 14.566 -53.701 1.00 24.95 104 ASN A C 1
ATOM 802 O O . ASN A 1 104 ? -7.561 15.134 -54.653 1.00 24.95 104 ASN A O 1
ATOM 806 N N . SER A 1 105 ? -6.498 13.348 -53.831 1.00 25.98 105 SER A N 1
ATOM 807 C CA . SER A 1 105 ? -7.115 12.273 -54.640 1.00 25.98 105 SER A CA 1
ATOM 808 C C . SER A 1 105 ? -6.680 10.910 -54.071 1.00 25.98 105 SER A C 1
ATOM 810 O O . SER A 1 105 ? -5.533 10.507 -54.198 1.00 25.98 105 SER A O 1
ATOM 812 N N . ASN A 1 106 ? -7.479 10.282 -53.212 1.00 22.61 106 ASN A N 1
ATOM 813 C CA . ASN A 1 106 ? -8.302 9.110 -53.522 1.00 22.61 106 ASN A CA 1
ATOM 814 C C . ASN A 1 106 ? -8.097 8.385 -54.870 1.00 22.61 106 ASN A C 1
ATOM 816 O O . ASN A 1 106 ? -8.194 8.970 -55.944 1.00 22.61 106 ASN A O 1
ATOM 820 N N . SER A 1 107 ? -8.106 7.053 -54.728 1.00 25.36 107 SER A N 1
ATOM 821 C CA . SER A 1 107 ? -8.655 6.026 -55.631 1.00 25.36 107 SER A CA 1
ATOM 822 C C . SER A 1 107 ? -7.732 5.498 -56.746 1.00 25.36 107 SER A C 1
ATOM 824 O O . SER A 1 107 ? -7.307 6.223 -57.630 1.00 25.36 107 SER A O 1
ATOM 826 N N . ILE A 1 108 ? -7.229 4.263 -56.606 1.00 24.77 108 ILE A N 1
ATOM 827 C CA . ILE A 1 108 ? -7.860 2.976 -56.993 1.00 24.77 108 ILE A CA 1
ATOM 828 C C . ILE A 1 108 ? -7.705 2.702 -58.502 1.00 24.77 108 ILE A C 1
ATOM 830 O O . ILE A 1 108 ? -8.437 3.251 -59.313 1.00 24.77 108 ILE A O 1
ATOM 834 N N . ASN A 1 109 ? -6.806 1.781 -58.870 1.00 23.44 109 ASN A N 1
ATOM 835 C CA . ASN A 1 109 ? -7.160 0.474 -59.454 1.00 23.44 109 ASN A CA 1
ATOM 836 C C . ASN A 1 109 ? -5.928 -0.260 -60.011 1.00 23.44 109 ASN A C 1
ATOM 838 O O . ASN A 1 109 ? -5.326 0.153 -60.993 1.00 23.44 109 ASN A O 1
ATOM 842 N N . ARG A 1 110 ? -5.578 -1.353 -59.322 1.00 24.16 110 ARG A N 1
ATOM 843 C CA . ARG A 1 110 ? -5.590 -2.761 -59.774 1.00 24.16 110 ARG A CA 1
ATOM 844 C C . ARG A 1 110 ? -5.360 -3.121 -61.265 1.00 24.16 110 ARG A C 1
ATOM 846 O O . ARG A 1 110 ? -5.627 -2.357 -62.179 1.00 24.16 110 ARG A O 1
ATOM 853 N N . PRO A 1 111 ? -4.896 -4.362 -61.505 1.00 32.59 111 PRO A N 1
ATOM 854 C CA . PRO A 1 111 ? -3.860 -4.707 -62.460 1.00 32.59 111 PRO A CA 1
ATOM 855 C C . PRO A 1 111 ? -4.440 -5.325 -63.734 1.00 32.59 111 PRO A C 1
ATOM 857 O O . PRO A 1 111 ? -5.601 -5.725 -63.793 1.00 32.59 111 PRO A O 1
ATOM 860 N N . SER A 1 112 ? -3.601 -5.501 -64.747 1.00 23.19 112 SER A N 1
ATOM 861 C CA . SER A 1 112 ? -3.880 -6.463 -65.809 1.00 23.19 112 SER A CA 1
ATOM 862 C C . SER A 1 112 ? -2.663 -7.341 -66.029 1.00 23.19 112 SER A C 1
ATOM 864 O O . SER A 1 112 ? -1.568 -6.882 -66.342 1.00 23.19 112 SER A O 1
ATOM 866 N N . ALA A 1 113 ? -2.895 -8.618 -65.753 1.00 25.62 113 ALA A N 1
ATOM 867 C CA . ALA A 1 113 ? -1.988 -9.726 -65.930 1.00 25.62 113 ALA A CA 1
ATOM 868 C C . ALA A 1 113 ? -1.777 -10.038 -67.414 1.00 25.62 113 ALA A C 1
ATOM 870 O O . ALA A 1 113 ? -2.694 -9.884 -68.216 1.00 25.62 113 ALA A O 1
ATOM 871 N N . LEU A 1 114 ? -0.619 -10.615 -67.730 1.00 23.08 114 LEU A N 1
ATOM 872 C CA . LEU A 1 114 ? -0.496 -11.663 -68.741 1.00 23.08 114 LEU A CA 1
ATOM 873 C C . LEU A 1 114 ? 0.686 -12.563 -68.359 1.00 23.08 114 LEU A C 1
ATOM 875 O O . LEU A 1 114 ? 1.843 -12.151 -68.343 1.00 23.08 114 LEU A O 1
ATOM 879 N N . VAL A 1 115 ? 0.337 -13.790 -67.974 1.00 27.70 115 VAL A N 1
ATOM 880 C CA . VAL A 1 115 ? 1.236 -14.928 -67.741 1.00 27.70 115 VAL A CA 1
ATOM 881 C C . VAL A 1 115 ? 1.522 -15.618 -69.104 1.00 27.70 115 VAL A C 1
ATOM 883 O O . VAL A 1 115 ? 1.050 -15.143 -70.135 1.00 27.70 115 VAL A O 1
ATOM 886 N N . PRO A 1 116 ? 2.324 -16.693 -69.187 1.00 29.22 116 PRO A N 1
ATOM 887 C CA . PRO A 1 116 ? 3.639 -16.688 -69.810 1.00 29.22 116 PRO A CA 1
ATOM 888 C C . PRO A 1 116 ? 3.677 -17.530 -71.101 1.00 29.22 116 PRO A C 1
ATOM 890 O O . PRO A 1 116 ? 2.819 -18.377 -71.345 1.00 29.22 116 PRO A O 1
ATOM 893 N N . TYR A 1 117 ? 4.753 -17.421 -71.879 1.00 21.62 117 TYR A N 1
ATOM 894 C CA . TYR A 1 117 ? 5.130 -18.510 -72.781 1.00 21.62 117 TYR A CA 1
ATOM 895 C C . TYR A 1 117 ? 6.579 -18.912 -72.522 1.00 21.62 117 TYR A C 1
ATOM 897 O O . TYR A 1 117 ? 7.523 -18.201 -72.858 1.00 21.62 117 TYR A O 1
ATOM 905 N N . ARG A 1 118 ? 6.736 -20.069 -71.868 1.00 23.69 118 ARG A N 1
ATOM 906 C CA . ARG A 1 118 ? 8.002 -20.795 -71.758 1.00 23.69 118 ARG A CA 1
ATOM 907 C C . ARG A 1 118 ? 8.401 -21.316 -73.139 1.00 23.69 118 ARG A C 1
ATOM 909 O O . ARG A 1 118 ? 7.615 -22.003 -73.786 1.00 23.69 118 ARG A O 1
ATOM 916 N N . ARG A 1 119 ? 9.676 -21.168 -73.489 1.00 22.44 119 ARG A N 1
ATOM 917 C CA . ARG A 1 119 ? 10.421 -22.252 -74.139 1.00 22.44 119 ARG A CA 1
ATOM 918 C C . ARG A 1 119 ? 11.715 -22.480 -73.376 1.00 22.44 119 ARG A C 1
ATOM 920 O O . ARG A 1 119 ? 12.581 -21.617 -73.315 1.00 22.44 119 ARG A O 1
ATOM 927 N N . SER A 1 120 ? 11.765 -23.649 -72.753 1.00 23.75 120 SER A N 1
ATOM 928 C CA . SER A 1 120 ? 12.928 -24.237 -72.110 1.00 23.75 120 SER A CA 1
ATOM 929 C C . SER A 1 120 ? 14.047 -24.459 -73.127 1.00 23.75 120 SER A C 1
ATOM 931 O O . SER A 1 120 ? 13.778 -24.940 -74.227 1.00 23.75 120 SER A O 1
ATOM 933 N N . PHE A 1 121 ? 15.289 -24.207 -72.720 1.00 24.72 121 PHE A N 1
ATOM 934 C CA . PHE A 1 121 ? 16.458 -24.881 -73.279 1.00 24.72 121 PHE A CA 1
ATOM 935 C C . PHE A 1 121 ? 17.033 -25.824 -72.208 1.00 24.72 121 PHE A C 1
ATOM 937 O O . PHE A 1 121 ? 16.946 -25.496 -71.022 1.00 24.72 121 PHE A O 1
ATOM 944 N N . PRO A 1 122 ? 17.536 -27.014 -72.583 1.00 25.39 122 PRO A N 1
ATOM 945 C CA . PRO A 1 122 ? 17.978 -28.031 -71.636 1.00 25.39 122 PRO A CA 1
ATOM 946 C C . PRO A 1 122 ? 19.329 -27.655 -71.027 1.00 25.39 122 PRO A C 1
ATOM 948 O O . PRO A 1 122 ? 20.174 -27.062 -71.695 1.00 25.39 122 PRO A O 1
ATOM 951 N N . GLY A 1 123 ? 19.535 -28.041 -69.770 1.00 24.61 123 GLY A N 1
ATOM 952 C CA . GLY A 1 123 ? 20.840 -27.962 -69.128 1.00 24.61 123 GLY A CA 1
ATOM 953 C C . GLY A 1 123 ? 21.819 -29.002 -69.672 1.00 24.61 123 GLY A C 1
ATOM 954 O O . GLY A 1 123 ? 21.415 -30.098 -70.058 1.00 24.61 123 GLY A O 1
ATOM 955 N N . LEU A 1 124 ? 23.107 -28.668 -69.620 1.00 25.16 124 LEU A N 1
ATOM 956 C CA . LEU A 1 124 ? 24.147 -29.615 -69.241 1.00 25.16 124 LEU A CA 1
ATOM 957 C C . LEU A 1 124 ? 25.333 -28.866 -68.615 1.00 25.16 124 LEU A C 1
ATOM 959 O O . LEU A 1 124 ? 25.572 -27.690 -68.870 1.00 25.16 124 LEU A O 1
ATOM 963 N N . SER A 1 125 ? 25.977 -29.598 -67.725 1.00 25.98 125 SER A N 1
ATOM 964 C CA . SER A 1 125 ? 26.942 -29.281 -66.687 1.00 25.98 125 SER A CA 1
ATOM 965 C C . SER A 1 125 ? 28.282 -28.683 -67.119 1.00 25.98 125 SER A C 1
ATOM 967 O O . SER A 1 125 ? 28.832 -28.978 -68.175 1.00 25.98 125 SER A O 1
ATOM 969 N N . THR A 1 126 ? 28.822 -27.919 -66.174 1.00 26.12 126 THR A N 1
ATOM 970 C CA . THR A 1 126 ? 30.234 -27.627 -65.914 1.00 26.12 126 THR A CA 1
ATOM 971 C C . THR A 1 126 ? 31.123 -28.870 -65.880 1.00 26.12 126 THR A C 1
ATOM 973 O O . THR A 1 126 ? 30.823 -29.797 -65.136 1.00 26.12 126 THR A O 1
ATOM 976 N N . GLU A 1 127 ? 32.268 -28.804 -66.560 1.00 24.20 127 GLU A N 1
ATOM 977 C CA . GLU A 1 127 ? 33.581 -29.194 -66.025 1.00 24.20 127 GLU A CA 1
ATOM 978 C C . GLU A 1 127 ? 34.689 -28.562 -66.886 1.00 24.20 127 GLU A C 1
ATOM 980 O O . GLU A 1 127 ? 34.536 -28.392 -68.095 1.00 24.20 127 GLU A O 1
ATOM 985 N N . GLY A 1 128 ? 35.749 -28.087 -66.229 1.00 25.67 128 GLY A N 1
ATOM 986 C CA . GLY A 1 128 ? 36.739 -27.177 -66.806 1.00 25.67 128 GLY A CA 1
ATOM 987 C C . GLY A 1 128 ? 37.951 -27.845 -67.450 1.00 25.67 128 GLY A C 1
ATOM 988 O O . GLY A 1 128 ? 38.244 -29.003 -67.187 1.00 25.67 128 GLY A O 1
ATOM 989 N N . ALA A 1 129 ? 38.702 -27.059 -68.228 1.00 23.47 129 ALA A N 1
ATOM 990 C CA . ALA A 1 129 ? 40.156 -27.169 -68.371 1.00 23.47 129 ALA A CA 1
ATOM 991 C C . ALA A 1 129 ? 40.723 -25.961 -69.146 1.00 23.47 129 ALA A C 1
ATOM 993 O O . ALA A 1 129 ? 40.356 -25.701 -70.285 1.00 23.47 129 ALA A O 1
ATOM 994 N N . VAL A 1 130 ? 41.605 -25.224 -68.471 1.00 25.69 130 VAL A N 1
ATOM 995 C CA . VAL A 1 130 ? 42.907 -24.698 -68.926 1.00 25.69 130 VAL A CA 1
ATOM 996 C C . VAL A 1 130 ? 43.089 -24.340 -70.418 1.00 25.69 130 VAL A C 1
ATOM 998 O O . VAL A 1 130 ? 43.302 -25.197 -71.264 1.00 25.69 130 VAL A O 1
ATOM 1001 N N . SER A 1 131 ? 43.169 -23.027 -70.666 1.00 38.56 131 SER A N 1
ATOM 1002 C CA . SER A 1 131 ? 44.220 -22.313 -71.419 1.00 38.56 131 SER A CA 1
ATOM 1003 C C . SER A 1 131 ? 44.990 -23.060 -72.527 1.00 38.56 131 SER A C 1
ATOM 1005 O O . SER A 1 131 ? 45.984 -23.730 -72.251 1.00 38.56 131 SER A O 1
ATOM 1007 N N . SER A 1 132 ? 44.706 -22.706 -73.784 1.00 31.83 132 SER A N 1
ATOM 1008 C CA . SER A 1 132 ? 45.748 -22.424 -74.785 1.00 31.83 132 SER A CA 1
ATOM 1009 C C . SER A 1 132 ? 45.198 -21.472 -75.850 1.00 31.83 132 SER A C 1
ATOM 1011 O O . SER A 1 132 ? 44.169 -21.767 -76.450 1.00 31.83 132 SER A O 1
ATOM 1013 N N . GLY A 1 133 ? 45.864 -20.333 -76.060 1.00 47.22 133 GLY A N 1
ATOM 1014 C CA . GLY A 1 133 ? 45.468 -19.327 -77.046 1.00 47.22 133 GLY A CA 1
ATOM 1015 C C . GLY A 1 133 ? 45.501 -19.879 -78.468 1.00 47.22 133 GLY A C 1
ATOM 1016 O O . GLY A 1 133 ? 46.554 -20.303 -78.944 1.00 47.22 133 GLY A O 1
ATOM 1017 N N . ASP A 1 134 ? 44.346 -19.852 -79.129 1.00 39.47 134 ASP A N 1
ATOM 1018 C CA . ASP A 1 134 ? 44.164 -20.348 -80.488 1.00 39.47 134 ASP A CA 1
ATOM 1019 C C . ASP A 1 134 ? 43.966 -19.172 -81.462 1.00 39.47 134 ASP A C 1
ATOM 1021 O O . ASP A 1 134 ? 43.163 -18.263 -81.236 1.00 39.47 134 ASP A O 1
ATOM 1025 N N . ALA A 1 135 ? 44.716 -19.163 -82.566 1.00 41.41 135 ALA A N 1
ATOM 1026 C CA . ALA A 1 135 ? 44.737 -18.066 -83.540 1.00 41.41 135 ALA A CA 1
ATOM 1027 C C . ALA A 1 135 ? 43.371 -17.845 -84.227 1.00 41.41 135 ALA A C 1
ATOM 1029 O O . ALA A 1 135 ? 43.089 -16.760 -84.738 1.00 41.41 135 ALA A O 1
ATOM 1030 N N . LEU A 1 136 ? 42.495 -18.852 -84.192 1.00 41.72 136 LEU A N 1
ATOM 1031 C CA . LEU A 1 136 ? 41.127 -18.783 -84.700 1.00 41.72 136 LEU A CA 1
ATOM 1032 C C . LEU A 1 136 ? 40.212 -17.913 -83.811 1.00 41.72 136 LEU A C 1
ATOM 1034 O O . LEU A 1 136 ? 39.329 -17.213 -84.315 1.00 41.72 136 LEU A O 1
ATOM 1038 N N . GLU A 1 137 ? 40.454 -17.876 -82.498 1.00 46.66 137 GLU A N 1
ATOM 1039 C CA . GLU A 1 137 ? 39.724 -17.020 -81.554 1.00 46.66 137 GLU A CA 1
ATOM 1040 C C . GLU A 1 137 ? 40.071 -15.536 -81.769 1.00 46.66 137 GLU A C 1
ATOM 1042 O O . GLU A 1 137 ? 39.196 -14.669 -81.744 1.00 46.66 137 GLU A O 1
ATOM 1047 N N . MET A 1 138 ? 41.327 -15.230 -82.122 1.00 43.06 138 MET A N 1
ATOM 1048 C CA . MET A 1 138 ? 41.734 -13.882 -82.546 1.00 43.06 138 MET A CA 1
ATOM 1049 C C . MET A 1 138 ? 41.067 -13.447 -83.859 1.00 43.06 138 MET A C 1
ATOM 1051 O O . MET A 1 138 ? 40.642 -12.303 -83.978 1.00 43.06 138 MET A O 1
ATOM 1055 N N . VAL A 1 139 ? 40.923 -14.339 -84.844 1.00 46.38 139 VAL A N 1
ATOM 1056 C CA . VAL A 1 139 ? 40.281 -14.001 -86.132 1.00 46.38 139 VAL A CA 1
ATOM 1057 C C . VAL A 1 139 ? 38.764 -13.846 -85.991 1.00 46.38 139 VAL A C 1
ATOM 1059 O O . VAL A 1 139 ? 38.174 -12.968 -86.617 1.00 46.38 139 VAL A O 1
ATOM 1062 N N . THR A 1 140 ? 38.121 -14.641 -85.136 1.00 52.44 140 THR A N 1
ATOM 1063 C CA . THR A 1 140 ? 36.684 -14.500 -84.838 1.00 52.44 140 THR A CA 1
ATOM 1064 C C . THR A 1 140 ? 36.376 -13.283 -83.964 1.00 52.44 140 THR A C 1
ATOM 1066 O O . THR A 1 140 ? 35.407 -12.578 -84.243 1.00 52.44 140 THR A O 1
ATOM 1069 N N . SER A 1 141 ? 37.210 -12.971 -82.967 1.00 46.91 141 SER A N 1
ATOM 1070 C CA . SER A 1 141 ? 37.089 -11.741 -82.169 1.00 46.91 141 SER A CA 1
ATOM 1071 C C . SER A 1 141 ? 37.388 -10.487 -82.994 1.00 46.91 141 SER A C 1
ATOM 1073 O O . SER A 1 141 ? 36.653 -9.512 -82.875 1.00 46.91 141 SER A O 1
ATOM 1075 N N . LEU A 1 142 ? 38.368 -10.526 -83.905 1.00 48.06 142 LEU A N 1
ATOM 1076 C CA . LEU A 1 142 ? 38.646 -9.449 -84.859 1.00 48.06 142 LEU A CA 1
ATOM 1077 C C . LEU A 1 142 ? 37.521 -9.290 -85.891 1.00 48.06 142 LEU A C 1
ATOM 1079 O O . LEU A 1 142 ? 37.073 -8.176 -86.135 1.00 48.06 142 LEU A O 1
ATOM 1083 N N . GLY A 1 143 ? 37.020 -10.386 -86.467 1.00 50.78 143 GLY A N 1
ATOM 1084 C CA . GLY A 1 143 ? 35.901 -10.364 -87.413 1.00 50.78 143 GLY A CA 1
ATOM 1085 C C . GLY A 1 143 ? 34.610 -9.838 -86.781 1.00 50.78 143 GLY A C 1
ATOM 1086 O O . GLY A 1 143 ? 33.898 -9.049 -87.399 1.00 50.78 143 GLY A O 1
ATOM 1087 N N . LYS A 1 144 ? 34.347 -10.201 -85.521 1.00 54.69 144 LYS A N 1
ATOM 1088 C CA . LYS A 1 144 ? 33.220 -9.686 -84.737 1.00 54.69 144 LYS A CA 1
ATOM 1089 C C . LYS A 1 144 ? 33.418 -8.222 -84.338 1.00 54.69 144 LYS A C 1
ATOM 1091 O O . LYS A 1 144 ? 32.503 -7.433 -84.525 1.00 54.69 144 LYS A O 1
ATOM 1096 N N . ALA A 1 145 ? 34.612 -7.833 -83.890 1.00 50.12 145 ALA A N 1
ATOM 1097 C CA . ALA A 1 145 ? 34.934 -6.442 -83.579 1.00 50.12 145 ALA A CA 1
ATOM 1098 C C . ALA A 1 145 ? 34.828 -5.539 -84.816 1.00 50.12 145 ALA A C 1
ATOM 1100 O O . ALA A 1 145 ? 34.308 -4.438 -84.706 1.00 50.12 145 ALA A O 1
ATOM 1101 N N . ILE A 1 146 ? 35.253 -6.004 -85.997 1.00 55.38 146 ILE A N 1
ATOM 1102 C CA . ILE A 1 146 ? 35.105 -5.286 -87.274 1.00 55.38 146 ILE A CA 1
ATOM 1103 C C . ILE A 1 146 ? 33.639 -5.238 -87.723 1.00 55.38 146 ILE A C 1
ATOM 1105 O O . ILE A 1 146 ? 33.215 -4.228 -88.277 1.00 55.38 146 ILE A O 1
ATOM 1109 N N . PHE A 1 147 ? 32.853 -6.289 -87.482 1.00 56.78 147 PHE A N 1
ATOM 1110 C CA . PHE A 1 147 ? 31.419 -6.315 -87.781 1.00 56.78 147 PHE A CA 1
ATOM 1111 C C . PHE A 1 147 ? 30.622 -5.357 -86.877 1.00 56.78 147 PHE A C 1
ATOM 1113 O O . PHE A 1 147 ? 29.846 -4.542 -87.377 1.00 56.78 147 PHE A O 1
ATOM 1120 N N . ASP A 1 148 ? 30.869 -5.390 -85.565 1.00 49.50 148 ASP A N 1
ATOM 1121 C CA . ASP A 1 148 ? 30.265 -4.487 -84.579 1.00 49.50 148 ASP A CA 1
ATOM 1122 C C . ASP A 1 148 ? 30.724 -3.034 -84.814 1.00 49.50 148 ASP A C 1
ATOM 1124 O O . ASP A 1 148 ? 29.906 -2.112 -84.811 1.00 49.50 148 ASP A O 1
ATOM 1128 N N . PHE A 1 149 ? 32.007 -2.830 -85.135 1.00 55.34 149 PHE A N 1
ATOM 1129 C CA . PHE A 1 149 ? 32.558 -1.548 -85.584 1.00 55.34 149 PHE A CA 1
ATOM 1130 C C . PHE A 1 149 ? 31.886 -1.067 -86.872 1.00 55.34 149 PHE A C 1
ATOM 1132 O O . PHE A 1 149 ? 31.457 0.079 -86.945 1.00 55.34 149 PHE A O 1
ATOM 1139 N N . GLY A 1 150 ? 31.732 -1.938 -87.870 1.00 53.19 150 GLY A N 1
ATOM 1140 C CA . GLY A 1 150 ? 31.046 -1.641 -89.122 1.00 53.19 150 GLY A CA 1
ATOM 1141 C C . GLY A 1 150 ? 29.611 -1.182 -88.886 1.00 53.19 150 GLY A C 1
ATOM 1142 O O . GLY A 1 150 ? 29.178 -0.222 -89.509 1.00 53.19 150 GLY A O 1
ATOM 1143 N N . ARG A 1 151 ? 28.897 -1.778 -87.928 1.00 55.72 151 ARG A N 1
ATOM 1144 C CA . ARG A 1 151 ? 27.547 -1.345 -87.554 1.00 55.72 151 ARG A CA 1
ATOM 1145 C C . ARG A 1 151 ? 27.530 0.036 -86.885 1.00 55.72 151 ARG A C 1
ATOM 1147 O O . ARG A 1 151 ? 26.794 0.909 -87.338 1.00 55.72 151 ARG A O 1
ATOM 1154 N N . VAL A 1 152 ? 28.344 0.244 -85.848 1.00 52.66 152 VAL A N 1
ATOM 1155 C CA . VAL A 1 152 ? 28.402 1.510 -85.086 1.00 52.66 152 VAL A CA 1
ATOM 1156 C C . VAL A 1 152 ? 28.848 2.672 -85.979 1.00 52.66 152 VAL A C 1
ATOM 1158 O O . VAL A 1 152 ? 28.266 3.753 -85.960 1.00 52.66 152 VAL A O 1
ATOM 1161 N N . VAL A 1 153 ? 29.848 2.435 -86.826 1.00 51.38 153 VAL A N 1
ATOM 1162 C CA . VAL A 1 153 ? 30.400 3.441 -87.736 1.00 51.38 153 VAL A CA 1
ATOM 1163 C C . VAL A 1 153 ? 29.454 3.742 -88.897 1.00 51.38 153 VAL A C 1
ATOM 1165 O O . VAL A 1 153 ? 29.335 4.902 -89.282 1.00 51.38 153 VAL A O 1
ATOM 1168 N N . VAL A 1 154 ? 28.751 2.748 -89.450 1.00 50.38 154 VAL A N 1
ATOM 1169 C CA . VAL A 1 154 ? 27.775 2.972 -90.534 1.00 50.38 154 VAL A CA 1
ATOM 1170 C C . VAL A 1 154 ? 26.534 3.723 -90.031 1.00 50.38 154 VAL A C 1
ATOM 1172 O O . VAL A 1 154 ? 26.032 4.589 -90.750 1.00 50.38 154 VAL A O 1
ATOM 1175 N N . GLU A 1 155 ? 26.078 3.473 -88.798 1.00 48.19 155 GLU A N 1
ATOM 1176 C CA . GLU A 1 155 ? 24.960 4.213 -88.188 1.00 48.19 155 GLU A CA 1
ATOM 1177 C C . GLU A 1 155 ? 25.313 5.700 -87.936 1.00 48.19 155 GLU A C 1
ATOM 1179 O O . GLU A 1 155 ? 24.489 6.577 -88.209 1.00 48.19 155 GLU A O 1
ATOM 1184 N N . ASP A 1 156 ? 26.548 6.013 -87.523 1.00 44.28 156 ASP A N 1
ATOM 1185 C CA . ASP A 1 156 ? 27.003 7.398 -87.292 1.00 44.28 156 ASP A CA 1
ATOM 1186 C C . ASP A 1 156 ? 27.400 8.134 -88.594 1.00 44.28 156 ASP A C 1
ATOM 1188 O O . ASP A 1 156 ? 27.234 9.352 -88.708 1.00 44.28 156 ASP A O 1
ATOM 1192 N N . ILE A 1 157 ? 27.860 7.410 -89.626 1.00 46.09 157 ILE A N 1
ATOM 1193 C CA . ILE A 1 157 ? 28.111 7.966 -90.972 1.00 46.09 157 ILE A CA 1
ATOM 1194 C C . ILE A 1 157 ? 26.798 8.359 -91.673 1.00 46.09 157 ILE A C 1
ATOM 1196 O O . ILE A 1 157 ? 26.786 9.320 -92.442 1.00 46.09 157 ILE A O 1
ATOM 1200 N N . GLY A 1 158 ? 25.684 7.676 -91.391 1.00 42.12 158 GLY A N 1
ATOM 1201 C CA . GLY A 1 158 ? 24.384 7.957 -92.011 1.00 42.12 158 GLY A CA 1
ATOM 1202 C C . GLY A 1 158 ? 23.672 9.226 -91.519 1.00 42.12 158 GLY A C 1
ATOM 1203 O O . GLY A 1 158 ? 22.667 9.616 -92.111 1.00 42.12 158 GLY A O 1
ATOM 1204 N N . ARG A 1 159 ? 24.153 9.880 -90.448 1.00 44.97 159 ARG A N 1
ATOM 1205 C CA . ARG A 1 159 ? 23.436 10.985 -89.772 1.00 44.97 159 ARG A CA 1
ATOM 1206 C C . ARG A 1 159 ? 24.132 12.342 -89.776 1.00 44.97 159 ARG A C 1
ATOM 1208 O O . ARG A 1 159 ? 23.654 13.276 -89.133 1.00 44.97 159 ARG A O 1
ATOM 1215 N N . THR A 1 160 ? 25.212 12.505 -90.526 1.00 32.47 160 THR A N 1
ATOM 1216 C CA . THR A 1 160 ? 25.844 13.815 -90.713 1.00 32.47 160 THR A CA 1
ATOM 1217 C C . THR A 1 160 ? 25.317 14.494 -91.979 1.00 32.47 160 THR A C 1
ATOM 1219 O O . THR A 1 160 ? 25.925 14.367 -93.038 1.00 32.47 160 THR A O 1
ATOM 1222 N N . GLY A 1 161 ? 24.194 15.221 -91.874 1.00 29.97 161 GLY A N 1
ATOM 1223 C CA . GLY A 1 161 ? 23.774 16.176 -92.910 1.00 29.97 161 GLY A CA 1
ATOM 1224 C C . GLY A 1 161 ? 22.291 16.582 -92.922 1.00 29.97 161 GLY A C 1
ATOM 1225 O O . GLY A 1 161 ? 21.499 15.966 -93.623 1.00 29.97 161 GLY A O 1
ATOM 1226 N N . GLY A 1 162 ? 21.944 17.689 -92.252 1.00 27.72 162 GLY A N 1
ATOM 1227 C CA . GLY A 1 162 ? 20.783 18.535 -92.601 1.00 27.72 162 GLY A CA 1
ATOM 1228 C C . GLY A 1 162 ? 19.461 18.298 -91.838 1.00 27.72 162 GLY A C 1
ATOM 1229 O O . GLY A 1 162 ? 19.192 17.187 -91.390 1.00 27.72 162 GLY A O 1
ATOM 1230 N N . PRO A 1 163 ? 18.624 19.346 -91.660 1.00 29.23 163 PRO A N 1
ATOM 1231 C CA . PRO A 1 163 ? 17.458 19.321 -90.778 1.00 29.23 163 PRO A CA 1
ATOM 1232 C C . PRO A 1 163 ? 16.328 18.477 -91.377 1.00 29.23 163 PRO A C 1
ATOM 1234 O O 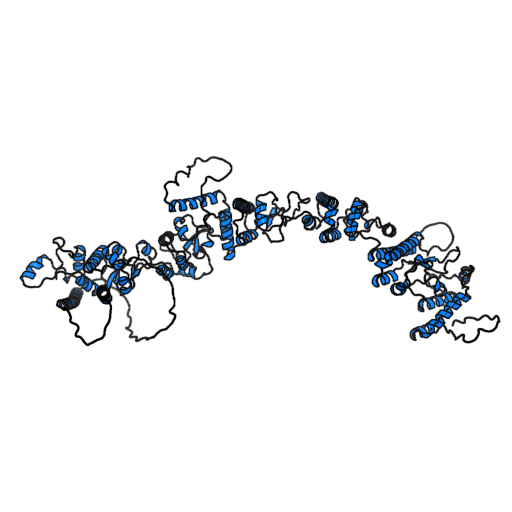. PRO A 1 163 ? 15.904 18.706 -92.512 1.00 29.23 163 PRO A O 1
ATOM 1237 N N . LEU A 1 164 ? 15.794 17.528 -90.605 1.00 26.55 164 LEU A N 1
ATOM 1238 C CA . LEU A 1 164 ? 14.623 16.765 -91.025 1.00 26.55 164 LEU A CA 1
ATOM 1239 C C . LEU A 1 164 ? 13.367 17.621 -90.828 1.00 26.55 164 LEU A C 1
ATOM 1241 O O . LEU A 1 164 ? 12.759 17.646 -89.760 1.00 26.55 164 LEU A O 1
ATOM 1245 N N . VAL A 1 165 ? 12.993 18.326 -91.894 1.00 27.89 165 VAL A N 1
ATOM 1246 C CA . VAL A 1 165 ? 11.648 18.860 -92.096 1.00 27.89 165 VAL A CA 1
ATOM 1247 C C . VAL A 1 165 ? 10.661 17.705 -91.953 1.00 27.89 165 VAL A C 1
ATOM 1249 O O . VAL A 1 165 ? 10.590 16.792 -92.777 1.00 27.89 165 VAL A O 1
ATOM 1252 N N . GLN A 1 166 ? 9.911 17.760 -90.861 1.00 29.88 166 GLN A N 1
ATOM 1253 C CA . GLN A 1 166 ? 8.747 16.943 -90.589 1.00 29.88 166 GLN A CA 1
ATOM 1254 C C . GLN A 1 166 ? 7.731 17.171 -91.714 1.00 29.88 166 GLN A C 1
ATOM 1256 O O . GLN A 1 166 ? 7.283 18.291 -91.964 1.00 29.88 166 GLN A O 1
ATOM 1261 N N . ARG A 1 167 ? 7.389 16.099 -92.431 1.00 27.36 167 ARG A N 1
ATOM 1262 C CA . ARG A 1 167 ? 6.296 16.107 -93.401 1.00 27.36 167 ARG A CA 1
ATOM 1263 C C . ARG A 1 167 ? 5.002 16.331 -92.621 1.00 27.36 167 ARG A C 1
ATOM 1265 O O . ARG A 1 167 ? 4.508 15.425 -91.956 1.00 27.36 167 ARG A O 1
ATOM 1272 N N . ASN A 1 168 ? 4.505 17.562 -92.681 1.00 26.17 168 ASN A N 1
ATOM 1273 C CA . ASN A 1 168 ? 3.213 17.965 -92.146 1.00 26.17 168 ASN A CA 1
ATOM 1274 C C . ASN A 1 168 ? 2.114 17.006 -92.615 1.00 26.17 168 ASN A C 1
ATOM 1276 O O . ASN A 1 168 ? 1.867 16.872 -93.812 1.00 26.17 168 ASN A O 1
ATOM 1280 N N . THR A 1 169 ? 1.409 16.415 -91.653 1.00 27.06 169 THR A N 1
ATOM 1281 C CA . THR A 1 169 ? -0.031 16.185 -91.773 1.00 27.06 169 THR A CA 1
ATOM 1282 C C . THR A 1 169 ? -0.677 16.947 -90.616 1.00 27.06 169 THR A C 1
ATOM 1284 O O . THR A 1 169 ? -0.346 16.736 -89.455 1.00 27.06 169 THR A O 1
ATOM 1287 N N . ILE A 1 170 ? -1.489 17.929 -90.993 1.00 30.33 170 ILE A N 1
ATOM 1288 C CA . ILE A 1 170 ? -2.220 18.935 -90.203 1.00 30.33 170 ILE A CA 1
ATOM 1289 C C . ILE A 1 170 ? -3.166 18.232 -89.195 1.00 30.33 170 ILE A C 1
ATOM 1291 O O . ILE A 1 170 ? -3.718 17.198 -89.546 1.00 30.33 170 ILE A O 1
ATOM 1295 N N . GLY A 1 171 ? -3.448 18.688 -87.966 1.00 25.50 171 GLY A N 1
ATOM 1296 C CA . GLY A 1 171 ? -3.129 19.927 -87.256 1.00 25.50 171 GLY A CA 1
ATOM 1297 C C . GLY A 1 171 ? -3.747 19.960 -85.837 1.00 25.50 171 GLY A C 1
ATOM 1298 O O . GLY A 1 171 ? -4.340 18.979 -85.394 1.00 25.50 171 GLY A O 1
ATOM 1299 N N . SER A 1 172 ? -3.611 21.132 -85.198 1.00 25.16 172 SER A N 1
ATOM 1300 C CA . SER A 1 172 ? -4.249 21.630 -83.953 1.00 25.16 172 SER A CA 1
ATOM 1301 C C . SER A 1 172 ? -3.395 21.699 -82.669 1.00 25.16 172 SER A C 1
ATOM 1303 O O . SER A 1 172 ? -3.385 20.809 -81.830 1.00 25.16 172 SER A O 1
ATOM 1305 N N . SER A 1 173 ? -2.703 22.844 -82.561 1.00 26.38 173 SER A N 1
ATOM 1306 C CA . SER A 1 173 ? -2.543 23.754 -81.405 1.00 26.38 173 SER A CA 1
ATOM 1307 C C . SER A 1 173 ? -2.467 23.208 -79.966 1.00 26.38 173 SER A C 1
ATOM 1309 O O . SER A 1 173 ? -3.477 22.797 -79.402 1.00 26.38 173 SER A O 1
ATOM 1311 N N . SER A 1 174 ? -1.349 23.452 -79.271 1.00 27.70 174 SER A N 1
ATOM 1312 C CA . SER A 1 174 ? -1.131 24.613 -78.369 1.00 27.70 174 SER A CA 1
ATOM 1313 C C . SER A 1 174 ? -0.040 24.337 -77.306 1.00 27.70 174 SER A C 1
ATOM 1315 O O . SER A 1 174 ? 0.043 23.247 -76.762 1.00 27.70 174 SER A O 1
ATOM 1317 N N . ASN A 1 175 ? 0.796 25.353 -77.048 1.00 29.69 175 ASN A N 1
ATOM 1318 C CA . ASN A 1 175 ? 1.645 25.605 -75.867 1.00 29.69 175 ASN A CA 1
ATOM 1319 C C . ASN A 1 175 ? 2.523 24.484 -75.259 1.00 29.69 175 ASN A C 1
ATOM 1321 O O . ASN A 1 175 ? 2.051 23.637 -74.514 1.00 29.69 175 ASN A O 1
ATOM 1325 N N . SER A 1 176 ? 3.851 24.618 -75.387 1.00 30.48 176 SER A N 1
ATOM 1326 C CA . SER A 1 176 ? 4.762 24.768 -74.227 1.00 30.48 176 SER A CA 1
ATOM 1327 C C . SER A 1 176 ? 6.237 24.808 -74.659 1.00 30.48 176 SER A C 1
ATOM 1329 O O . SER A 1 176 ? 6.753 23.911 -75.322 1.00 30.48 176 SER A O 1
ATOM 1331 N N . SER A 1 177 ? 6.966 25.823 -74.196 1.00 37.62 177 SER A N 1
ATOM 1332 C CA . SER A 1 177 ? 8.436 25.915 -74.224 1.00 37.62 177 SER A CA 1
ATOM 1333 C C . SER A 1 177 ? 9.139 24.847 -73.356 1.00 37.62 177 SER A C 1
ATOM 1335 O O . SER A 1 177 ? 10.362 24.836 -73.260 1.00 37.62 177 SER A O 1
ATOM 1337 N N . CYS A 1 178 ? 8.384 23.910 -72.768 1.00 36.41 178 CYS A N 1
ATOM 1338 C CA . CYS A 1 178 ? 8.851 22.814 -71.913 1.00 36.41 178 CYS A CA 1
ATOM 1339 C C . CYS A 1 178 ? 9.228 21.533 -72.702 1.00 36.41 178 CYS A C 1
ATOM 1341 O O . CYS A 1 178 ? 9.927 20.660 -72.188 1.00 36.41 178 CYS A O 1
ATOM 1343 N N . GLY A 1 179 ? 8.829 21.409 -73.977 1.00 40.41 179 GLY A N 1
ATOM 1344 C CA . GLY A 1 179 ? 9.098 20.208 -74.788 1.00 40.41 179 GLY A CA 1
ATOM 1345 C C . GLY A 1 179 ? 10.547 20.055 -75.282 1.00 40.41 179 GLY A C 1
ATOM 1346 O O . GLY A 1 179 ? 11.025 18.937 -75.451 1.00 40.41 179 GLY A O 1
ATOM 1347 N N . SER A 1 180 ? 11.268 21.164 -75.482 1.00 51.12 180 SER A N 1
ATOM 1348 C CA . SER A 1 180 ? 12.625 21.165 -76.066 1.00 51.12 180 SER A CA 1
ATOM 1349 C C . SER A 1 180 ? 13.699 20.658 -75.090 1.00 51.12 180 SER A C 1
ATOM 1351 O O . SER A 1 180 ? 14.530 19.820 -75.446 1.00 51.12 180 SER A O 1
ATOM 1353 N N . VAL A 1 181 ? 13.643 21.101 -73.826 1.00 54.94 181 VAL A N 1
ATOM 1354 C CA . VAL A 1 181 ? 14.605 20.700 -72.780 1.00 54.94 181 VAL A CA 1
ATOM 1355 C C . VAL A 1 181 ? 14.462 19.209 -72.451 1.00 54.94 181 VAL A C 1
ATOM 1357 O O . VAL A 1 181 ? 15.465 18.503 -72.355 1.00 54.94 181 VAL A O 1
ATOM 1360 N N . ASN A 1 182 ? 13.224 18.704 -72.401 1.00 61.94 182 ASN A N 1
ATOM 1361 C CA . ASN A 1 182 ? 12.941 17.283 -72.189 1.00 61.94 182 ASN A CA 1
ATOM 1362 C C . ASN A 1 182 ? 13.393 16.401 -73.365 1.00 61.94 182 ASN A C 1
ATOM 1364 O O . ASN A 1 182 ? 13.926 15.321 -73.136 1.00 61.94 182 ASN A O 1
ATOM 1368 N N . GLN A 1 183 ? 13.263 16.852 -74.619 1.00 66.00 183 GLN A N 1
ATOM 1369 C CA . GLN A 1 183 ? 13.768 16.095 -75.775 1.00 66.00 183 GLN A CA 1
ATOM 1370 C C . GLN A 1 183 ? 15.300 15.991 -75.787 1.00 66.00 183 GLN A C 1
ATOM 1372 O O . GLN A 1 183 ? 15.834 14.916 -76.068 1.00 66.00 183 GLN A O 1
ATOM 1377 N N . LYS A 1 184 ? 16.014 17.070 -75.431 1.00 72.50 184 LYS A N 1
ATOM 1378 C CA . LYS A 1 184 ? 17.481 17.045 -75.312 1.00 72.50 184 LYS A CA 1
ATOM 1379 C C . LYS A 1 184 ? 17.930 16.122 -74.173 1.00 72.50 184 LYS A C 1
ATOM 1381 O O . LYS A 1 184 ? 18.819 15.299 -74.379 1.00 72.50 184 LYS A O 1
ATOM 1386 N N . LEU A 1 185 ? 17.272 16.179 -73.015 1.00 76.44 185 LEU A N 1
ATOM 1387 C CA . LEU A 1 185 ? 17.552 15.286 -71.888 1.00 76.44 185 LEU A CA 1
ATOM 1388 C C . LEU A 1 185 ? 17.298 13.809 -72.242 1.00 76.44 185 LEU A C 1
ATOM 1390 O O . LEU A 1 185 ? 18.148 12.965 -71.984 1.00 76.44 185 LEU A O 1
ATOM 1394 N N . LEU A 1 186 ? 16.179 13.499 -72.906 1.00 76.69 186 LEU A N 1
ATOM 1395 C CA . LEU A 1 186 ? 15.860 12.142 -73.365 1.00 76.69 186 LEU A CA 1
ATOM 1396 C C . LEU A 1 186 ? 16.874 11.616 -74.391 1.00 76.69 186 LEU A C 1
ATOM 1398 O O . LEU A 1 186 ? 17.199 10.430 -74.369 1.00 76.69 186 LEU A O 1
ATOM 1402 N N . SER A 1 187 ? 17.406 12.484 -75.260 1.00 74.81 187 SER A N 1
ATOM 1403 C CA . SER A 1 187 ? 18.476 12.104 -76.192 1.00 74.81 187 SER A CA 1
ATOM 1404 C C . SER A 1 187 ? 19.788 11.774 -75.474 1.00 74.81 187 SER A C 1
ATOM 1406 O O . SER A 1 187 ? 20.410 10.763 -75.786 1.00 74.81 187 SER A O 1
ATOM 1408 N N . ILE A 1 188 ? 20.150 12.550 -74.446 1.00 79.50 188 ILE A N 1
ATOM 1409 C CA . ILE A 1 188 ? 21.321 12.289 -73.597 1.00 79.50 188 ILE A CA 1
ATOM 1410 C C . ILE A 1 188 ? 21.133 10.972 -72.829 1.00 79.50 188 ILE A C 1
ATOM 1412 O O . ILE A 1 188 ? 22.027 10.134 -72.810 1.00 79.50 188 ILE A O 1
ATOM 1416 N N . VAL A 1 189 ? 19.951 10.729 -72.259 1.00 79.00 189 VAL A N 1
ATOM 1417 C CA . VAL A 1 189 ? 19.635 9.470 -71.564 1.00 79.00 189 VAL A CA 1
ATOM 1418 C C . VAL A 1 189 ? 19.724 8.270 -72.504 1.00 79.00 189 VAL A C 1
ATOM 1420 O O . VAL A 1 189 ? 20.270 7.243 -72.112 1.00 79.00 189 VAL A O 1
ATOM 1423 N N . ALA A 1 190 ? 19.238 8.376 -73.744 1.00 77.69 190 ALA A N 1
ATOM 1424 C CA . ALA A 1 190 ? 19.354 7.299 -74.728 1.00 77.69 190 ALA A CA 1
ATOM 1425 C C . ALA A 1 190 ? 20.821 6.974 -75.070 1.00 77.69 190 ALA A C 1
ATOM 1427 O O . ALA A 1 190 ? 21.151 5.809 -75.292 1.00 77.69 190 ALA A O 1
ATOM 1428 N N . GLU A 1 191 ? 21.704 7.979 -75.063 1.00 79.44 191 GLU A N 1
ATOM 1429 C CA . GLU A 1 191 ? 23.149 7.798 -75.249 1.00 79.44 191 GLU A CA 1
ATOM 1430 C C . GLU A 1 191 ? 23.870 7.250 -74.004 1.00 79.44 191 GLU A C 1
ATOM 1432 O O . GLU A 1 191 ? 24.945 6.662 -74.114 1.00 79.44 191 GLU A O 1
ATOM 1437 N N . LEU A 1 192 ? 23.310 7.403 -72.811 1.00 79.06 192 LEU A N 1
ATOM 1438 C CA . LEU A 1 192 ? 23.945 6.931 -71.575 1.00 79.06 192 LEU A CA 1
ATOM 1439 C C . LEU A 1 192 ? 23.396 5.597 -71.087 1.00 79.06 192 LEU A C 1
ATOM 1441 O O . LEU A 1 192 ? 24.082 4.859 -70.379 1.00 79.06 192 LEU A O 1
ATOM 1445 N N . ASN A 1 193 ? 22.185 5.248 -71.505 1.00 79.69 193 ASN A N 1
ATOM 1446 C CA . ASN A 1 193 ? 21.596 3.958 -71.208 1.00 79.69 193 ASN A CA 1
ATOM 1447 C C . ASN A 1 193 ? 22.445 2.835 -71.832 1.00 79.69 193 ASN A C 1
ATOM 1449 O O . ASN A 1 193 ? 22.811 2.868 -73.011 1.00 79.69 193 ASN A O 1
ATOM 1453 N N . GLY A 1 194 ? 22.790 1.838 -71.024 1.00 76.31 194 GLY A N 1
ATOM 1454 C CA . GLY A 1 194 ? 23.659 0.729 -71.401 1.00 76.31 194 GLY A CA 1
ATOM 1455 C C . GLY A 1 194 ? 25.162 0.991 -71.256 1.00 76.31 194 GLY A C 1
ATOM 1456 O O . GLY A 1 194 ? 25.931 0.054 -71.485 1.00 76.31 194 GLY A O 1
ATOM 1457 N N . LEU A 1 195 ? 25.593 2.203 -70.877 1.00 83.75 195 LEU A N 1
ATOM 1458 C CA . LEU A 1 195 ? 27.009 2.512 -70.651 1.00 83.75 195 LEU A CA 1
ATOM 1459 C C . LEU A 1 195 ? 27.521 1.774 -69.393 1.00 83.75 195 LEU A C 1
ATOM 1461 O O . LEU A 1 195 ? 26.830 1.793 -68.370 1.00 83.75 195 LEU A O 1
ATOM 1465 N N . PRO A 1 196 ? 28.696 1.113 -69.423 1.00 83.62 196 PRO A N 1
ATOM 1466 C CA . PRO A 1 196 ? 29.214 0.409 -68.257 1.00 83.62 196 PRO A CA 1
ATOM 1467 C C . PRO A 1 196 ? 29.775 1.400 -67.230 1.00 83.62 196 PRO A C 1
ATOM 1469 O O . PRO A 1 196 ? 30.689 2.165 -67.533 1.00 83.62 196 PRO A O 1
ATOM 1472 N N . CYS A 1 197 ? 29.245 1.353 -66.012 1.00 84.19 197 CYS A N 1
ATOM 1473 C CA . CYS A 1 197 ? 29.614 2.173 -64.867 1.00 84.19 197 CYS A CA 1
ATOM 1474 C C . CYS A 1 197 ? 30.261 1.299 -63.769 1.00 84.19 197 CYS A C 1
ATOM 1476 O O . CYS A 1 197 ? 29.691 0.261 -63.407 1.00 84.19 197 CYS A O 1
ATOM 1478 N N . PRO A 1 198 ? 31.441 1.673 -63.240 1.00 86.44 198 PRO A N 1
ATOM 1479 C CA . PRO A 1 198 ? 32.053 1.017 -62.094 1.00 86.44 198 PRO A CA 1
ATOM 1480 C C . PRO A 1 198 ? 31.185 1.129 -60.844 1.00 86.44 198 PRO A C 1
ATOM 1482 O O . PRO A 1 198 ? 30.777 2.214 -60.431 1.00 86.44 198 PRO A O 1
ATOM 1485 N N . THR A 1 199 ? 30.958 -0.014 -60.213 1.00 87.81 199 THR A N 1
ATOM 1486 C CA . THR A 1 199 ? 30.328 -0.126 -58.896 1.00 87.81 199 THR A CA 1
ATOM 1487 C C . THR A 1 199 ? 31.382 -0.075 -57.795 1.00 87.81 199 THR A C 1
ATOM 1489 O O . THR A 1 199 ? 32.568 -0.292 -58.056 1.00 87.81 199 THR A O 1
ATOM 1492 N N . ALA A 1 200 ? 30.972 0.134 -56.545 1.00 86.12 200 ALA A N 1
ATOM 1493 C CA . ALA A 1 200 ? 31.887 0.164 -55.401 1.00 86.12 200 ALA A CA 1
ATOM 1494 C C . ALA A 1 200 ? 32.618 -1.176 -55.144 1.00 86.12 200 ALA A C 1
ATOM 1496 O O . ALA A 1 200 ? 33.619 -1.209 -54.437 1.00 86.12 200 ALA A O 1
ATOM 1497 N N . THR A 1 201 ? 32.176 -2.275 -55.771 1.00 84.00 201 THR A N 1
ATOM 1498 C CA . THR A 1 201 ? 32.874 -3.582 -55.768 1.00 84.00 201 THR A CA 1
ATOM 1499 C C . THR A 1 201 ? 33.919 -3.744 -56.878 1.00 84.00 201 THR A C 1
ATOM 1501 O O . THR A 1 201 ? 34.457 -4.831 -57.060 1.00 84.00 201 THR A O 1
ATOM 1504 N N . ASN A 1 202 ? 34.223 -2.681 -57.631 1.00 84.44 202 ASN A N 1
ATOM 1505 C CA . ASN A 1 202 ? 35.117 -2.699 -58.798 1.00 84.44 202 ASN A CA 1
ATOM 1506 C C . ASN A 1 202 ? 34.606 -3.565 -59.967 1.00 84.44 202 ASN A C 1
ATOM 1508 O O . ASN A 1 202 ? 35.383 -4.016 -60.810 1.00 84.44 202 ASN A O 1
ATOM 1512 N N . HIS A 1 203 ? 33.290 -3.769 -60.057 1.00 83.69 203 HIS A N 1
ATOM 1513 C CA . HIS A 1 203 ? 32.636 -4.432 -61.188 1.00 83.69 203 HIS A CA 1
ATOM 1514 C C . HIS A 1 203 ? 31.870 -3.429 -62.050 1.00 83.69 203 HIS A C 1
ATOM 1516 O O . HIS A 1 203 ? 31.326 -2.457 -61.532 1.00 83.69 203 HIS A O 1
ATOM 1522 N N . LEU A 1 204 ? 31.802 -3.666 -63.361 1.00 83.81 204 LEU A N 1
ATOM 1523 C CA . LEU A 1 204 ? 31.079 -2.807 -64.302 1.00 83.81 204 LEU A CA 1
ATOM 1524 C C . LEU A 1 204 ? 29.618 -3.253 -64.438 1.00 83.81 204 LEU A C 1
ATOM 1526 O O . LEU A 1 204 ? 29.342 -4.418 -64.721 1.00 83.81 204 LEU A O 1
ATOM 1530 N N . THR A 1 205 ? 28.686 -2.314 -64.293 1.00 84.56 205 THR A N 1
ATOM 1531 C CA . THR A 1 205 ? 27.239 -2.529 -64.475 1.00 84.56 205 THR A CA 1
ATOM 1532 C C . THR A 1 205 ? 26.670 -1.533 -65.476 1.00 84.56 205 THR A C 1
ATOM 1534 O O . THR A 1 205 ? 27.192 -0.435 -65.636 1.00 84.56 205 THR A O 1
ATOM 1537 N N . LYS A 1 206 ? 25.625 -1.911 -66.217 1.00 84.81 206 LYS A N 1
ATOM 1538 C CA . LYS A 1 206 ? 25.078 -1.064 -67.288 1.00 84.81 206 LYS A CA 1
ATOM 1539 C C . LYS A 1 206 ? 24.092 -0.037 -66.724 1.00 84.81 206 LYS A C 1
ATOM 1541 O O . LYS A 1 206 ? 23.038 -0.413 -66.210 1.00 84.81 206 LYS A O 1
ATOM 1546 N N . LEU A 1 207 ? 24.411 1.246 -66.888 1.00 82.31 207 LEU A N 1
ATOM 1547 C CA . LEU A 1 207 ? 23.580 2.378 -66.471 1.00 82.31 207 LEU A CA 1
ATOM 1548 C C . LEU A 1 207 ? 22.197 2.328 -67.147 1.00 82.31 207 LEU A C 1
ATOM 1550 O O . LEU A 1 207 ? 22.110 1.951 -68.313 1.00 82.31 207 LEU A O 1
ATOM 1554 N N . GLY A 1 208 ? 21.109 2.663 -66.443 1.00 76.12 208 GLY A N 1
ATOM 1555 C CA . GLY A 1 208 ? 19.734 2.623 -66.981 1.00 76.12 208 GLY A CA 1
ATOM 1556 C C . GLY A 1 208 ? 19.105 1.225 -67.108 1.00 76.12 208 GLY A C 1
ATOM 1557 O O . GLY A 1 208 ? 17.876 1.096 -67.173 1.00 76.12 208 GLY A O 1
ATOM 1558 N N . VAL A 1 209 ? 19.912 0.159 -67.075 1.00 80.44 209 VAL A N 1
ATOM 1559 C CA . VAL A 1 209 ? 19.437 -1.233 -67.102 1.00 80.44 209 VAL A CA 1
ATOM 1560 C C . VAL A 1 209 ? 19.191 -1.725 -65.680 1.00 80.44 209 VAL A C 1
ATOM 1562 O O . VAL A 1 209 ? 18.056 -2.081 -65.346 1.00 80.44 209 VAL A O 1
ATOM 1565 N N . THR A 1 210 ? 20.239 -1.700 -64.854 1.00 80.56 210 THR A N 1
ATOM 1566 C CA . THR A 1 210 ? 20.202 -2.034 -63.427 1.00 80.56 210 THR A CA 1
ATOM 1567 C C . THR A 1 210 ? 20.052 -0.772 -62.592 1.00 80.56 210 THR A C 1
ATOM 1569 O O . THR A 1 210 ? 20.610 0.266 -62.935 1.00 80.56 210 THR A O 1
ATOM 1572 N N . GLU A 1 211 ? 19.307 -0.874 -61.498 1.00 85.94 211 GLU A N 1
ATOM 1573 C CA . GLU A 1 211 ? 19.213 0.202 -60.516 1.00 85.94 211 GLU A CA 1
ATOM 1574 C C . GLU A 1 211 ? 20.562 0.377 -59.809 1.00 85.94 211 GLU A C 1
ATOM 1576 O O . GLU A 1 211 ? 21.137 -0.605 -59.329 1.00 85.94 211 GLU A O 1
ATOM 1581 N N . LEU A 1 212 ? 21.062 1.611 -59.781 1.00 88.62 212 LEU A N 1
ATOM 1582 C CA . LEU A 1 212 ? 22.304 1.977 -59.106 1.00 88.62 212 LEU A CA 1
ATOM 1583 C C . LEU A 1 212 ? 22.042 3.058 -58.068 1.00 88.62 212 LEU A C 1
ATOM 1585 O O . LEU A 1 212 ? 21.106 3.842 -58.188 1.00 88.62 212 LEU A O 1
ATOM 1589 N N . TRP A 1 213 ? 22.882 3.110 -57.046 1.00 90.62 213 TRP A N 1
ATOM 1590 C CA . TRP A 1 213 ? 22.728 4.019 -55.925 1.00 90.62 213 TRP A CA 1
ATOM 1591 C C . TRP A 1 213 ? 23.855 5.042 -55.888 1.00 90.62 213 TRP A C 1
ATOM 1593 O O . TRP A 1 213 ? 25.034 4.716 -56.056 1.00 90.62 213 TRP A O 1
ATOM 1603 N N . TYR A 1 214 ? 23.471 6.292 -55.666 1.00 88.06 214 TYR A N 1
ATOM 1604 C CA . TYR A 1 214 ? 24.372 7.412 -55.457 1.00 88.06 214 TYR A CA 1
ATOM 1605 C C . TYR A 1 214 ? 24.507 7.661 -53.953 1.00 88.06 214 TYR A C 1
ATOM 1607 O O . TYR A 1 214 ? 23.512 7.917 -53.278 1.00 88.06 214 TYR A O 1
ATOM 1615 N N . GLY A 1 215 ? 25.726 7.584 -53.427 1.00 86.50 215 GLY A N 1
ATOM 1616 C CA . GLY A 1 215 ? 26.015 7.874 -52.025 1.00 86.50 215 GLY A CA 1
ATOM 1617 C C . GLY A 1 215 ? 27.506 8.073 -51.802 1.00 86.50 215 GLY A C 1
ATOM 1618 O O . GLY A 1 215 ? 28.316 7.538 -52.560 1.00 86.50 215 GLY A O 1
ATOM 1619 N N . ASP A 1 216 ? 27.868 8.854 -50.792 1.00 85.44 216 ASP A N 1
ATOM 1620 C CA . ASP A 1 216 ? 29.265 9.134 -50.461 1.00 85.44 216 ASP A CA 1
ATOM 1621 C C . ASP A 1 216 ? 29.996 7.898 -49.893 1.00 85.44 216 ASP A C 1
ATOM 1623 O O . ASP A 1 216 ? 29.418 6.832 -49.668 1.00 85.44 216 ASP A O 1
ATOM 1627 N N . LYS A 1 217 ? 31.305 8.025 -49.654 1.00 87.25 217 LYS A N 1
ATOM 1628 C CA . LYS A 1 217 ? 32.138 6.921 -49.153 1.00 87.25 217 LYS A CA 1
ATOM 1629 C C . LYS A 1 217 ? 31.656 6.364 -47.803 1.00 87.25 217 LYS A C 1
ATOM 1631 O O . LYS A 1 217 ? 31.811 5.168 -47.557 1.00 87.25 217 LYS A O 1
ATOM 1636 N N . GLU A 1 218 ? 31.103 7.205 -46.935 1.00 88.50 218 GLU A N 1
ATOM 1637 C CA . GLU A 1 218 ? 30.617 6.818 -45.608 1.00 88.50 218 GLU A CA 1
ATOM 1638 C C . GLU A 1 218 ? 29.278 6.070 -45.720 1.00 88.50 218 GLU A C 1
ATOM 1640 O O . GLU A 1 218 ? 29.127 4.980 -45.170 1.00 88.50 218 GLU A O 1
ATOM 1645 N N . GLN A 1 219 ? 28.348 6.575 -46.530 1.00 89.56 219 GLN A N 1
ATOM 1646 C CA . GLN A 1 219 ? 27.067 5.936 -46.847 1.00 89.56 219 GLN A CA 1
ATOM 1647 C C . GLN A 1 219 ? 27.253 4.571 -47.524 1.00 89.56 219 GLN A C 1
ATOM 1649 O O . GLN A 1 219 ? 26.556 3.606 -47.206 1.00 89.56 219 GLN A O 1
ATOM 1654 N N . GLN A 1 220 ? 28.236 4.456 -48.420 1.00 89.38 220 GLN A N 1
ATOM 1655 C CA . GLN A 1 220 ? 28.591 3.184 -49.051 1.00 89.38 220 GLN A CA 1
ATOM 1656 C C . GLN A 1 220 ? 29.163 2.176 -48.050 1.00 89.38 220 GLN A C 1
ATOM 1658 O O . GLN A 1 220 ? 28.822 0.993 -48.101 1.00 89.38 220 GLN A O 1
ATOM 1663 N N . ALA A 1 221 ? 30.013 2.630 -47.123 1.00 89.06 221 ALA A N 1
ATOM 1664 C CA . ALA A 1 221 ? 30.570 1.775 -46.078 1.00 89.06 221 ALA A CA 1
ATOM 1665 C C . ALA A 1 221 ? 29.481 1.246 -45.125 1.00 89.06 221 ALA A C 1
ATOM 1667 O O . ALA A 1 221 ? 29.551 0.089 -44.702 1.00 89.06 221 ALA A O 1
ATOM 1668 N N . LEU A 1 222 ? 28.437 2.041 -44.859 1.00 89.06 222 LEU A N 1
ATOM 1669 C CA . LEU A 1 222 ? 27.280 1.637 -44.054 1.00 89.06 222 LEU A CA 1
ATOM 1670 C C . LEU A 1 222 ? 26.500 0.468 -44.684 1.00 89.06 222 LEU A C 1
ATOM 1672 O O . LEU A 1 222 ? 25.996 -0.403 -43.980 1.00 89.06 222 LEU A O 1
ATOM 1676 N N . MET A 1 223 ? 26.432 0.409 -46.013 1.00 89.94 223 MET A N 1
ATOM 1677 C CA . MET A 1 223 ? 25.724 -0.634 -46.763 1.00 89.94 223 MET A CA 1
ATOM 1678 C C . MET A 1 223 ? 26.695 -1.549 -47.525 1.00 89.94 223 MET A C 1
ATOM 1680 O O . MET A 1 223 ? 26.404 -1.970 -48.646 1.00 89.94 223 MET A O 1
ATOM 1684 N N . SER A 1 224 ? 27.845 -1.879 -46.925 1.00 87.38 224 SER A N 1
ATOM 1685 C CA . SER A 1 224 ? 28.929 -2.618 -47.596 1.00 87.38 224 SER A CA 1
ATOM 1686 C C . SER A 1 224 ? 28.528 -3.944 -48.276 1.00 87.38 224 SER A C 1
ATOM 1688 O O . SER A 1 224 ? 29.018 -4.179 -49.384 1.00 87.38 224 SER A O 1
ATOM 1690 N N . PRO A 1 225 ? 27.591 -4.778 -47.763 1.00 87.38 225 PRO A N 1
ATOM 1691 C CA . PRO A 1 225 ? 27.150 -5.984 -48.483 1.00 87.38 225 PRO A CA 1
ATOM 1692 C C . PRO A 1 225 ? 26.401 -5.677 -49.788 1.00 87.38 225 PRO A C 1
ATOM 1694 O O . PRO A 1 225 ? 26.292 -6.523 -50.672 1.00 87.38 225 PRO A O 1
ATOM 1697 N N . LEU A 1 226 ? 25.894 -4.450 -49.922 1.00 88.69 226 LEU A N 1
ATOM 1698 C CA . LEU A 1 226 ? 25.178 -3.936 -51.086 1.00 88.69 226 LEU A CA 1
ATOM 1699 C C . LEU A 1 226 ? 26.051 -2.993 -51.930 1.00 88.69 226 LEU A C 1
ATOM 1701 O O . LEU A 1 226 ? 25.538 -2.339 -52.837 1.00 88.69 226 LEU A O 1
ATOM 1705 N N . ALA A 1 227 ? 27.369 -2.959 -51.699 1.00 86.75 227 ALA A N 1
ATOM 1706 C CA . ALA A 1 227 ? 28.322 -2.128 -52.442 1.00 86.75 227 ALA A CA 1
ATOM 1707 C C . ALA A 1 227 ? 28.242 -2.325 -53.971 1.00 86.75 227 ALA A C 1
ATOM 1709 O O . ALA A 1 227 ? 28.497 -1.396 -54.732 1.00 86.75 227 ALA A O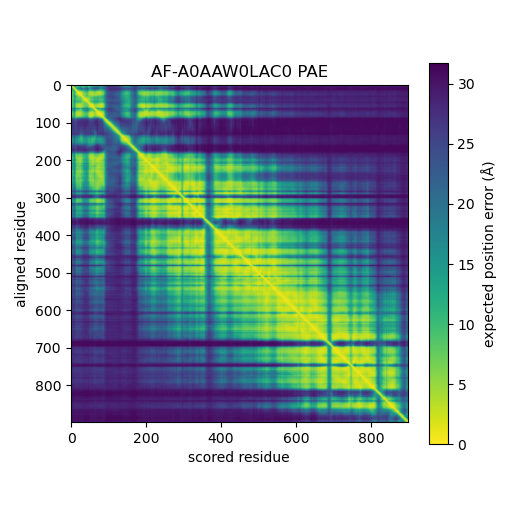 1
ATOM 1710 N N . ALA A 1 228 ? 27.823 -3.503 -54.447 1.00 86.56 228 ALA A N 1
ATOM 1711 C CA . ALA A 1 228 ? 27.626 -3.768 -55.874 1.00 86.56 228 ALA A CA 1
ATOM 1712 C C . ALA A 1 228 ? 26.518 -2.909 -56.515 1.00 86.56 228 ALA A C 1
ATOM 1714 O O . ALA A 1 228 ? 26.497 -2.757 -57.732 1.00 86.56 228 ALA A O 1
ATOM 1715 N N . LYS A 1 229 ? 25.600 -2.349 -55.718 1.00 88.94 229 LYS A N 1
ATOM 1716 C CA . LYS A 1 229 ? 24.571 -1.417 -56.194 1.00 88.94 229 LYS A CA 1
ATOM 1717 C C . LYS A 1 229 ? 25.038 0.037 -56.188 1.00 88.94 229 LYS A C 1
ATOM 1719 O O . LYS A 1 229 ? 24.436 0.846 -56.879 1.00 88.94 229 LYS A O 1
ATOM 1724 N N . PHE A 1 230 ? 26.089 0.389 -55.450 1.00 89.81 230 PHE A N 1
ATOM 1725 C CA . PHE A 1 230 ? 26.575 1.767 -55.383 1.00 89.81 230 PHE A CA 1
ATOM 1726 C C . PHE A 1 230 ? 27.531 2.100 -56.524 1.00 89.81 230 PHE A C 1
ATOM 1728 O O . PHE A 1 230 ? 28.346 1.271 -56.928 1.00 89.81 230 PHE A O 1
ATOM 1735 N N . ILE A 1 231 ? 27.464 3.342 -57.003 1.00 88.44 231 ILE A N 1
ATOM 1736 C CA . ILE A 1 231 ? 28.436 3.910 -57.942 1.00 88.44 231 ILE A CA 1
ATOM 1737 C C . ILE A 1 231 ? 29.790 4.064 -57.235 1.00 88.44 231 ILE A C 1
ATOM 1739 O O . ILE A 1 231 ? 29.857 4.503 -56.087 1.00 88.44 231 ILE A O 1
ATOM 1743 N N . HIS A 1 232 ? 30.881 3.699 -57.911 1.00 88.62 232 HIS A N 1
ATOM 1744 C CA . HIS A 1 232 ? 32.216 3.729 -57.316 1.00 88.62 232 HIS A CA 1
ATOM 1745 C C . HIS A 1 232 ? 32.599 5.146 -56.822 1.00 88.62 232 HIS A C 1
ATOM 1747 O O . HIS A 1 232 ? 32.499 6.100 -57.594 1.00 88.62 232 HIS A O 1
ATOM 1753 N N . PRO A 1 233 ? 33.131 5.311 -55.594 1.00 84.56 233 PRO A N 1
ATOM 1754 C CA . PRO A 1 233 ? 33.320 6.626 -54.970 1.00 84.56 233 PRO A CA 1
ATOM 1755 C C . PRO A 1 233 ? 34.291 7.541 -55.734 1.00 84.56 233 PRO A C 1
ATOM 1757 O O . PRO A 1 233 ? 34.042 8.732 -55.842 1.00 84.56 233 PRO A O 1
ATOM 1760 N N . LYS A 1 234 ? 35.321 6.990 -56.393 1.00 82.62 234 LYS A N 1
ATOM 1761 C CA . LYS A 1 234 ? 36.230 7.765 -57.272 1.00 82.62 234 LYS A CA 1
ATOM 1762 C C . LYS A 1 234 ? 35.548 8.494 -58.440 1.00 82.62 234 LYS A C 1
ATOM 1764 O O . LYS A 1 234 ? 36.116 9.441 -58.971 1.00 82.62 234 LYS A O 1
ATOM 1769 N N . ILE A 1 235 ? 34.365 8.046 -58.867 1.00 82.50 235 ILE A N 1
ATOM 1770 C CA . ILE A 1 235 ? 33.560 8.750 -59.881 1.00 82.50 235 ILE A CA 1
ATOM 1771 C C . ILE A 1 235 ? 32.968 10.023 -59.270 1.00 82.50 235 ILE A C 1
ATOM 1773 O O . ILE A 1 235 ? 32.872 11.042 -59.941 1.00 82.50 235 ILE A O 1
ATOM 1777 N N . LEU A 1 236 ? 32.608 9.961 -57.989 1.00 79.44 236 LEU A N 1
ATOM 1778 C CA . LEU A 1 236 ? 32.032 11.065 -57.227 1.00 79.44 236 LEU A CA 1
ATOM 1779 C C . LEU A 1 236 ? 33.088 12.117 -56.855 1.00 79.44 236 LEU A C 1
ATOM 1781 O O . LEU A 1 236 ? 32.760 13.287 -56.713 1.00 79.44 236 LEU A O 1
ATOM 1785 N N . ASP A 1 237 ? 34.363 11.723 -56.767 1.00 81.56 237 ASP A N 1
ATOM 1786 C CA . ASP A 1 237 ? 35.489 12.640 -56.528 1.00 81.56 237 ASP A CA 1
ATOM 1787 C C . ASP A 1 237 ? 35.774 13.576 -57.727 1.00 81.56 237 ASP A C 1
ATOM 1789 O O . ASP A 1 237 ? 36.529 14.545 -57.608 1.00 81.56 237 ASP A O 1
ATOM 1793 N N . ARG A 1 238 ? 35.205 13.291 -58.908 1.00 81.25 238 ARG A N 1
ATOM 1794 C CA . ARG A 1 238 ? 35.349 14.104 -60.126 1.00 81.25 238 ARG A CA 1
ATOM 1795 C C . ARG A 1 238 ? 34.139 15.017 -60.288 1.00 81.25 238 ARG A C 1
ATOM 1797 O O . ARG A 1 238 ? 33.037 14.535 -60.532 1.00 81.25 238 ARG A O 1
ATOM 1804 N N . SER A 1 239 ? 34.351 16.333 -60.233 1.00 76.94 239 SER A N 1
ATOM 1805 C CA . SER A 1 239 ? 33.274 17.339 -60.263 1.00 76.94 239 SER A CA 1
ATOM 1806 C C . SER A 1 239 ? 32.330 17.193 -61.460 1.00 76.94 239 SER A C 1
ATOM 1808 O O . SER A 1 239 ? 31.121 17.173 -61.277 1.00 76.94 239 SER A O 1
ATOM 1810 N N . ILE A 1 240 ? 32.863 16.985 -62.668 1.00 76.50 240 ILE A N 1
ATOM 1811 C CA . ILE A 1 240 ? 32.058 16.843 -63.896 1.00 76.50 240 ILE A CA 1
ATOM 1812 C C . ILE A 1 240 ? 31.109 15.637 -63.808 1.00 76.50 240 ILE A C 1
ATOM 1814 O O . ILE A 1 240 ? 29.948 15.713 -64.208 1.00 76.50 240 ILE A O 1
ATOM 1818 N N . LEU A 1 241 ? 31.599 14.516 -63.274 1.00 79.62 241 LEU A N 1
ATOM 1819 C CA . LEU A 1 241 ? 30.832 13.280 -63.133 1.00 79.62 241 LEU A CA 1
ATOM 1820 C C . LEU A 1 241 ? 29.836 13.370 -61.970 1.00 79.62 241 LEU A C 1
ATOM 1822 O O . LEU A 1 241 ? 28.702 12.908 -62.101 1.00 79.62 241 LEU A O 1
ATOM 1826 N N . ALA A 1 242 ? 30.230 13.999 -60.863 1.00 78.62 242 ALA A N 1
ATOM 1827 C CA . ALA A 1 242 ? 29.370 14.242 -59.713 1.00 78.62 242 ALA A CA 1
ATOM 1828 C C . ALA A 1 242 ? 28.192 15.166 -60.060 1.00 78.62 242 ALA A C 1
ATOM 1830 O O . ALA A 1 242 ? 27.049 14.817 -59.765 1.00 78.62 242 ALA A O 1
ATOM 1831 N N . ASP A 1 243 ? 28.437 16.280 -60.758 1.00 78.06 243 ASP A N 1
ATOM 1832 C CA . ASP A 1 243 ? 27.398 17.215 -61.214 1.00 78.06 243 ASP A CA 1
ATOM 1833 C C . ASP A 1 243 ? 26.409 16.526 -62.164 1.00 78.06 243 ASP A C 1
ATOM 1835 O O . ASP A 1 243 ? 25.195 16.741 -62.107 1.00 78.06 243 ASP A O 1
ATOM 1839 N N . PHE A 1 244 ? 26.925 15.635 -63.014 1.00 78.94 244 PHE A N 1
ATOM 1840 C CA . PHE A 1 244 ? 26.119 14.861 -63.946 1.00 78.94 244 PHE A CA 1
ATOM 1841 C C . PHE A 1 244 ? 25.211 13.851 -63.237 1.00 78.94 244 PHE A C 1
ATOM 1843 O O . PHE A 1 244 ? 24.015 13.763 -63.527 1.00 78.94 244 PHE A O 1
ATOM 1850 N N . LEU A 1 245 ? 25.773 13.096 -62.291 1.00 79.06 245 LEU A N 1
ATOM 1851 C CA . LEU A 1 245 ? 25.060 12.066 -61.539 1.00 79.06 245 LEU A CA 1
ATOM 1852 C C . LEU A 1 245 ? 24.122 12.640 -60.477 1.00 79.06 245 LEU A C 1
ATOM 1854 O O . LEU A 1 245 ? 23.182 11.950 -60.094 1.00 79.06 245 LEU A O 1
ATOM 1858 N N . SER A 1 246 ? 24.334 13.882 -60.041 1.00 78.06 246 SER A N 1
ATOM 1859 C CA . SER A 1 246 ? 23.488 14.580 -59.062 1.00 78.06 246 SER A C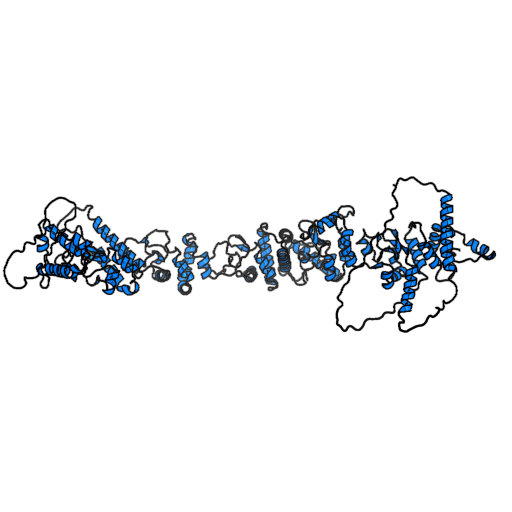A 1
ATOM 1860 C C . SER A 1 246 ? 22.219 15.192 -59.672 1.00 78.06 246 SER A C 1
ATOM 1862 O O . SER A 1 246 ? 21.351 15.668 -58.944 1.00 78.06 24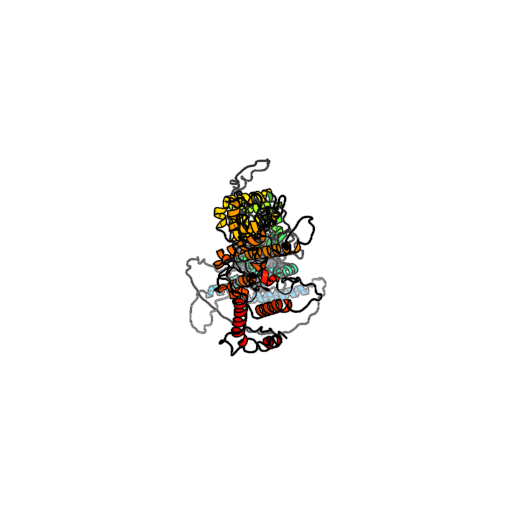6 SER A O 1
ATOM 1864 N N . ASN A 1 247 ? 22.070 15.192 -61.003 1.00 83.00 247 ASN A N 1
ATOM 1865 C CA . ASN A 1 247 ? 20.907 15.788 -61.661 1.00 83.00 247 ASN A CA 1
ATOM 1866 C C . ASN A 1 247 ? 19.641 14.912 -61.486 1.00 83.00 247 ASN A C 1
ATOM 1868 O O . ASN A 1 247 ? 19.582 13.809 -62.041 1.00 83.00 247 ASN A O 1
ATOM 1872 N N . PRO A 1 248 ? 18.575 15.397 -60.818 1.00 79.50 248 PRO A N 1
ATOM 1873 C CA . PRO A 1 248 ? 17.411 14.577 -60.457 1.00 79.50 248 PRO A CA 1
ATOM 1874 C C . PRO A 1 248 ? 16.627 14.051 -61.672 1.00 79.50 248 PRO A C 1
ATOM 1876 O O . PRO A 1 248 ? 16.054 12.956 -61.642 1.00 79.50 248 PRO A O 1
ATOM 1879 N N . ALA A 1 249 ? 16.622 14.798 -62.780 1.00 78.56 249 ALA A N 1
ATOM 1880 C CA . ALA A 1 249 ? 15.935 14.387 -64.000 1.00 78.56 249 ALA A CA 1
ATOM 1881 C C . ALA A 1 249 ? 16.673 13.237 -64.710 1.00 78.56 249 ALA A C 1
ATOM 1883 O O . ALA A 1 249 ? 16.045 12.367 -65.309 1.00 78.56 249 ALA A O 1
ATOM 1884 N N . LEU A 1 250 ? 18.005 13.193 -64.608 1.00 79.62 250 LEU A N 1
ATOM 1885 C CA . LEU A 1 250 ? 18.805 12.078 -65.118 1.00 79.62 250 LEU A CA 1
ATOM 1886 C C . LEU A 1 250 ? 18.752 10.868 -64.194 1.00 79.62 250 LEU A C 1
ATOM 1888 O O . LEU A 1 250 ? 18.672 9.744 -64.681 1.00 79.62 250 LEU A O 1
ATOM 1892 N N . GLN A 1 251 ? 18.740 11.091 -62.881 1.00 83.12 251 GLN A N 1
ATOM 1893 C CA . GLN A 1 251 ? 18.655 10.026 -61.887 1.00 83.12 251 GLN A CA 1
ATOM 1894 C C . GLN A 1 251 ? 17.412 9.154 -62.091 1.00 83.12 251 GLN A C 1
ATOM 1896 O O . GLN A 1 251 ? 17.515 7.937 -62.237 1.00 83.12 251 GLN A O 1
ATOM 1901 N N . THR A 1 252 ? 16.241 9.781 -62.223 1.00 81.00 252 THR A N 1
ATOM 1902 C CA . THR A 1 252 ? 14.975 9.067 -62.462 1.00 81.00 252 THR A CA 1
ATOM 1903 C C . THR A 1 252 ? 14.974 8.278 -63.775 1.00 81.00 252 THR A C 1
ATOM 1905 O O . THR A 1 252 ? 14.541 7.125 -63.805 1.00 81.00 252 THR A O 1
ATOM 1908 N N . LEU A 1 253 ? 15.501 8.857 -64.857 1.00 80.56 253 LEU A N 1
ATOM 1909 C CA . LEU A 1 253 ? 15.523 8.232 -66.184 1.00 80.56 253 LEU A CA 1
ATOM 1910 C C . LEU A 1 253 ? 16.589 7.130 -66.332 1.00 80.56 253 LEU A C 1
ATOM 1912 O O . LEU A 1 253 ? 16.394 6.188 -67.101 1.00 80.56 253 LEU A O 1
ATOM 1916 N N . LEU A 1 254 ? 17.696 7.221 -65.590 1.00 81.94 254 LEU A N 1
ATOM 1917 C CA . LEU A 1 254 ? 18.795 6.245 -65.586 1.00 81.94 254 LEU A CA 1
ATOM 1918 C C . LEU A 1 254 ? 18.699 5.228 -64.440 1.00 81.94 254 LEU A C 1
ATOM 1920 O O . LEU A 1 254 ? 19.618 4.425 -64.270 1.00 81.94 254 LEU A O 1
ATOM 1924 N N . LYS A 1 255 ? 17.586 5.226 -63.692 1.00 84.62 255 LYS A N 1
ATOM 1925 C CA . LYS A 1 255 ? 17.354 4.362 -62.520 1.00 84.62 255 LYS A CA 1
ATOM 1926 C C . LYS A 1 255 ? 18.454 4.492 -61.459 1.00 84.62 255 LYS A C 1
ATOM 1928 O O . LYS A 1 255 ? 18.869 3.499 -60.864 1.00 84.62 255 LYS A O 1
ATOM 1933 N N . ILE A 1 256 ? 18.944 5.710 -61.254 1.00 86.81 256 ILE A N 1
ATOM 1934 C CA . ILE A 1 256 ? 19.879 6.032 -60.182 1.00 86.81 256 ILE A CA 1
ATOM 1935 C C . ILE A 1 256 ? 19.062 6.563 -59.007 1.00 86.81 256 ILE A C 1
ATOM 1937 O O . ILE A 1 256 ? 18.307 7.519 -59.165 1.00 86.81 256 ILE A O 1
ATOM 1941 N N . GLN A 1 257 ? 19.202 5.950 -57.838 1.00 87.38 257 GLN A N 1
ATOM 1942 C CA . GLN A 1 257 ? 18.540 6.394 -56.615 1.00 87.38 257 GLN A CA 1
ATOM 1943 C C . GLN A 1 257 ? 19.559 7.020 -55.661 1.00 87.38 257 GLN A C 1
ATOM 1945 O O . GLN A 1 257 ? 20.618 6.446 -55.417 1.00 87.38 257 GLN A O 1
ATOM 1950 N N . ASN A 1 258 ? 19.237 8.179 -55.088 1.00 88.62 258 ASN A N 1
ATOM 1951 C CA . ASN A 1 258 ? 20.060 8.764 -54.030 1.00 88.62 258 ASN A CA 1
ATOM 1952 C C . ASN A 1 258 ? 19.911 7.976 -52.732 1.00 88.62 258 ASN A C 1
ATOM 1954 O O . ASN A 1 258 ? 18.815 7.518 -52.385 1.00 88.62 258 ASN A O 1
ATOM 1958 N N . PHE A 1 259 ? 21.010 7.865 -51.994 1.00 88.81 259 PHE A N 1
ATOM 1959 C CA . PHE A 1 259 ? 20.980 7.365 -50.635 1.00 88.81 259 PHE A CA 1
ATOM 1960 C C . PHE A 1 259 ? 19.975 8.173 -49.804 1.00 88.81 259 PHE A C 1
ATOM 1962 O O . PHE A 1 259 ? 19.945 9.401 -49.835 1.00 88.81 259 PHE A O 1
ATOM 1969 N N . SER A 1 260 ? 19.133 7.457 -49.068 1.00 88.88 260 SER A N 1
ATOM 1970 C CA . SER A 1 260 ? 18.191 8.025 -48.110 1.00 88.88 260 SER A CA 1
ATOM 1971 C C . SER A 1 260 ? 18.017 7.057 -46.946 1.00 88.88 260 SER A C 1
ATOM 1973 O O . SER A 1 260 ? 18.215 5.848 -47.096 1.00 88.88 260 SER A O 1
ATOM 1975 N N . LEU A 1 261 ? 17.594 7.565 -45.789 1.00 88.38 261 LEU A N 1
ATOM 1976 C CA . LEU A 1 261 ? 17.334 6.724 -44.619 1.00 88.38 261 LEU A CA 1
ATOM 1977 C C . LEU A 1 261 ? 16.207 5.706 -44.877 1.00 88.38 261 LEU A C 1
ATOM 1979 O O . LEU A 1 261 ? 16.281 4.582 -44.392 1.00 88.38 261 LEU A O 1
ATOM 1983 N N . HIS A 1 262 ? 15.229 6.025 -45.733 1.00 88.62 262 HIS A N 1
ATOM 1984 C CA . HIS A 1 262 ? 14.219 5.064 -46.199 1.00 88.62 262 HIS A CA 1
ATOM 1985 C C . HIS A 1 262 ? 14.813 3.926 -47.042 1.00 88.62 262 HIS A C 1
ATOM 1987 O O . HIS A 1 262 ? 14.413 2.763 -46.906 1.00 88.62 262 HIS A O 1
ATOM 1993 N N . LEU A 1 263 ? 15.775 4.242 -47.917 1.00 90.38 263 LEU A N 1
ATOM 1994 C CA . LEU A 1 263 ? 16.484 3.228 -48.694 1.00 90.38 263 LEU A CA 1
ATOM 1995 C C . LEU A 1 263 ? 17.266 2.295 -47.764 1.00 90.38 263 LEU A C 1
ATOM 1997 O O . LEU A 1 263 ? 17.180 1.077 -47.911 1.00 90.38 263 LEU A O 1
ATOM 2001 N N . LEU A 1 264 ? 17.954 2.856 -46.769 1.00 91.00 264 LEU A N 1
ATOM 2002 C CA . LEU A 1 264 ? 18.648 2.081 -45.747 1.00 91.00 264 LEU A CA 1
ATOM 2003 C C . LEU A 1 264 ? 17.672 1.186 -44.966 1.00 91.00 264 LEU A C 1
ATOM 2005 O O . LEU A 1 264 ? 17.858 -0.029 -44.928 1.00 91.00 264 LEU A O 1
ATOM 2009 N N . ALA A 1 265 ? 16.596 1.757 -44.413 1.00 89.81 265 ALA A N 1
ATOM 2010 C CA . ALA A 1 265 ? 15.602 1.052 -43.602 1.00 89.81 265 ALA A CA 1
ATOM 2011 C C . ALA A 1 265 ? 14.961 -0.135 -44.343 1.00 89.81 265 ALA A C 1
ATOM 2013 O O . ALA A 1 265 ? 14.856 -1.233 -43.793 1.00 89.81 265 ALA A O 1
ATOM 2014 N N . SER A 1 266 ? 14.601 0.051 -45.619 1.00 90.62 266 SER A N 1
ATOM 2015 C CA . SER A 1 266 ? 14.024 -1.013 -46.459 1.00 90.62 266 SER A CA 1
ATOM 2016 C C . SER A 1 266 ? 14.991 -2.170 -46.745 1.00 90.62 266 SER A C 1
ATOM 2018 O O . SER A 1 266 ? 14.544 -3.277 -47.050 1.00 90.62 266 SER A O 1
ATOM 2020 N N . HIS A 1 267 ? 16.301 -1.950 -46.591 1.00 91.31 267 HIS A N 1
ATOM 2021 C CA . HIS A 1 267 ? 17.347 -2.927 -46.890 1.00 91.31 267 HIS A CA 1
ATOM 2022 C C . HIS A 1 267 ? 18.121 -3.420 -45.658 1.00 91.31 267 HIS A C 1
ATOM 2024 O O . HIS A 1 267 ? 19.005 -4.258 -45.815 1.00 91.31 267 HIS A O 1
ATOM 2030 N N . MET A 1 268 ? 17.766 -3.002 -44.436 1.00 90.31 268 MET A N 1
ATOM 2031 C CA . MET A 1 268 ? 18.457 -3.401 -43.194 1.00 90.31 268 MET A CA 1
ATOM 2032 C C . MET A 1 268 ? 18.620 -4.923 -43.036 1.00 90.31 268 MET A C 1
ATOM 2034 O O . MET A 1 268 ? 19.670 -5.400 -42.612 1.00 90.31 268 MET A O 1
ATOM 2038 N N . LYS A 1 269 ? 17.623 -5.713 -43.461 1.00 89.94 269 LYS A N 1
ATOM 2039 C CA . LYS A 1 269 ? 17.666 -7.190 -43.413 1.00 89.94 269 LYS A CA 1
ATOM 2040 C C . LYS A 1 269 ? 18.758 -7.815 -44.290 1.00 89.94 269 LYS A C 1
ATOM 2042 O O . LYS A 1 269 ? 19.096 -8.971 -44.081 1.00 89.94 269 LYS A O 1
ATOM 2047 N N . LEU A 1 270 ? 19.254 -7.081 -45.285 1.00 89.62 270 LEU A N 1
ATOM 2048 C CA . LEU A 1 270 ? 20.285 -7.531 -46.223 1.00 89.62 270 LEU A CA 1
ATOM 2049 C C . LEU A 1 270 ? 21.689 -7.048 -45.826 1.00 89.62 270 LEU A C 1
ATOM 2051 O O . LEU A 1 270 ? 22.664 -7.460 -46.448 1.00 89.62 270 LEU A O 1
ATOM 2055 N N . ILE A 1 271 ? 21.792 -6.161 -44.829 1.00 89.38 271 ILE A N 1
ATOM 2056 C CA . ILE A 1 271 ? 23.066 -5.599 -44.353 1.00 89.38 271 ILE A CA 1
ATOM 2057 C C . ILE A 1 271 ? 23.728 -6.524 -43.324 1.00 89.38 271 ILE A C 1
ATOM 2059 O O . ILE A 1 271 ? 24.951 -6.587 -43.246 1.00 89.38 271 ILE A O 1
ATOM 2063 N N . PHE A 1 272 ? 22.937 -7.260 -42.545 1.00 88.56 272 PHE A N 1
ATOM 2064 C CA . PHE A 1 272 ? 23.438 -8.123 -41.474 1.00 88.56 272 PHE A CA 1
ATOM 2065 C C . PHE A 1 272 ? 23.251 -9.606 -41.789 1.00 88.56 272 PHE A C 1
ATOM 2067 O O . PHE A 1 272 ? 22.495 -9.979 -42.688 1.00 88.56 272 PHE A O 1
ATOM 2074 N N . HIS A 1 273 ? 23.930 -10.461 -41.021 1.00 87.38 273 HIS A N 1
ATOM 2075 C CA . HIS A 1 273 ? 23.818 -11.910 -41.161 1.00 87.38 273 HIS A CA 1
ATOM 2076 C C . HIS A 1 273 ? 22.375 -12.393 -40.930 1.00 87.38 273 HIS A C 1
ATOM 2078 O O . HIS A 1 273 ? 21.680 -11.904 -40.035 1.00 87.38 273 HIS A O 1
ATOM 2084 N N . ALA A 1 274 ? 21.932 -13.383 -41.713 1.00 86.00 274 ALA A N 1
ATOM 2085 C CA . ALA A 1 274 ? 20.552 -13.873 -41.688 1.00 86.00 274 ALA A CA 1
ATOM 2086 C C . ALA A 1 274 ? 20.123 -14.384 -40.301 1.00 86.00 274 ALA A C 1
ATOM 2088 O O . ALA A 1 274 ? 19.001 -14.110 -39.872 1.00 86.00 274 ALA A O 1
ATOM 2089 N N . ASP A 1 275 ? 21.022 -15.059 -39.580 1.00 85.31 275 ASP A N 1
ATOM 2090 C CA . ASP A 1 275 ? 20.735 -15.599 -38.245 1.00 85.31 275 ASP A CA 1
ATOM 2091 C C . ASP A 1 275 ? 20.504 -14.495 -37.209 1.00 85.31 275 ASP A C 1
ATOM 2093 O O . ASP A 1 275 ? 19.542 -14.557 -36.441 1.00 85.31 275 ASP A O 1
ATOM 2097 N N . TRP A 1 276 ? 21.317 -13.432 -37.235 1.00 87.06 276 TRP A N 1
ATOM 2098 C CA . TRP A 1 276 ? 21.131 -12.277 -36.356 1.00 87.06 276 TRP A CA 1
ATOM 2099 C C . TRP A 1 276 ? 19.819 -11.548 -36.660 1.00 87.06 276 TRP A C 1
ATOM 2101 O O . TRP A 1 276 ? 19.042 -11.256 -35.749 1.00 87.06 276 TRP A O 1
ATOM 2111 N N . VAL A 1 277 ? 19.519 -11.317 -37.944 1.00 88.12 277 VAL A N 1
ATOM 2112 C CA . VAL A 1 277 ? 18.248 -10.705 -38.363 1.00 88.12 277 VAL A CA 1
ATOM 2113 C C . VAL A 1 277 ? 17.065 -11.567 -37.922 1.00 88.12 277 VAL A C 1
ATOM 2115 O O . VAL A 1 277 ? 16.088 -11.037 -37.399 1.00 88.12 277 VAL A O 1
ATOM 2118 N N . SER A 1 278 ? 17.140 -12.890 -38.082 1.00 87.25 278 SER A N 1
ATOM 2119 C CA . SER A 1 278 ? 16.087 -13.807 -37.637 1.00 87.25 278 SER A CA 1
ATOM 2120 C C . SER A 1 278 ? 15.908 -13.776 -36.116 1.00 87.25 278 SER A C 1
ATOM 2122 O O . SER A 1 278 ? 14.777 -13.758 -35.634 1.00 87.25 278 SER A O 1
ATOM 2124 N N . HIS A 1 279 ? 17.000 -13.712 -35.350 1.00 86.62 279 HIS A N 1
ATOM 2125 C CA . HIS A 1 279 ? 16.960 -13.606 -33.891 1.00 86.62 279 HIS A CA 1
ATOM 2126 C C . HIS A 1 279 ? 16.279 -12.309 -33.422 1.00 86.62 279 HIS A C 1
ATOM 2128 O O . HIS A 1 279 ? 15.354 -12.345 -32.603 1.00 86.62 279 HIS A O 1
ATOM 2134 N N . VAL A 1 280 ? 16.686 -11.170 -33.990 1.00 86.94 280 VAL A N 1
ATOM 2135 C CA . VAL A 1 280 ? 16.157 -9.841 -33.651 1.00 86.94 280 VAL A CA 1
ATOM 2136 C C . VAL A 1 280 ? 14.708 -9.663 -34.106 1.00 86.94 280 VAL A C 1
ATOM 2138 O O . VAL A 1 280 ? 13.879 -9.141 -33.359 1.00 86.94 280 VAL A O 1
ATOM 2141 N N . MET A 1 281 ? 14.373 -10.095 -35.322 1.00 86.12 281 MET A N 1
ATOM 2142 C CA . MET A 1 281 ? 13.032 -9.908 -35.886 1.00 86.12 281 MET A CA 1
ATOM 2143 C C . MET A 1 281 ? 12.030 -10.969 -35.413 1.00 86.12 281 MET A C 1
ATOM 2145 O O . MET A 1 281 ? 10.832 -10.698 -35.382 1.00 86.12 281 MET A O 1
ATOM 2149 N N . GLY A 1 282 ? 12.490 -12.162 -35.025 1.00 79.62 282 GLY A N 1
ATOM 2150 C CA . GLY A 1 282 ? 11.636 -13.232 -34.499 1.00 79.62 282 GLY A CA 1
ATOM 2151 C C . GLY A 1 282 ? 11.103 -12.962 -33.087 1.00 79.62 282 GLY A C 1
ATOM 2152 O O . GLY A 1 282 ? 10.056 -13.481 -32.710 1.00 79.62 282 GLY A O 1
ATOM 2153 N N . SER A 1 283 ? 11.788 -12.117 -32.313 1.00 74.31 283 SER A N 1
ATOM 2154 C CA . SER A 1 283 ? 11.465 -11.779 -30.922 1.00 74.31 283 SER A CA 1
ATOM 2155 C C . SER A 1 283 ? 10.935 -10.347 -30.799 1.00 74.31 283 SER A C 1
ATOM 2157 O O . SER A 1 283 ? 11.511 -9.502 -30.115 1.00 74.31 283 SER A O 1
ATOM 2159 N N . ASN A 1 284 ? 9.810 -10.054 -31.458 1.00 69.50 284 ASN A N 1
ATOM 2160 C CA . ASN A 1 284 ? 9.267 -8.690 -31.531 1.00 69.50 284 ASN A CA 1
ATOM 2161 C C . ASN A 1 284 ? 8.958 -8.055 -30.157 1.00 69.50 284 ASN A C 1
ATOM 2163 O O . ASN A 1 284 ? 8.841 -6.843 -30.067 1.00 69.50 284 ASN A O 1
ATOM 2167 N N . MET A 1 285 ? 8.862 -8.836 -29.078 1.00 71.75 285 MET A N 1
ATOM 2168 C CA . MET A 1 285 ? 8.637 -8.310 -27.725 1.00 71.75 285 MET A CA 1
ATOM 2169 C C . MET A 1 285 ? 9.925 -7.997 -26.949 1.00 71.75 285 MET A C 1
ATOM 2171 O O . MET A 1 285 ? 9.842 -7.391 -25.895 1.00 71.75 285 MET A O 1
ATOM 2175 N N . ALA A 1 286 ? 11.113 -8.405 -27.411 1.00 85.06 286 ALA A N 1
ATOM 2176 C CA . ALA A 1 286 ? 12.348 -8.181 -26.655 1.00 85.06 286 ALA A CA 1
ATOM 2177 C C . ALA A 1 286 ? 12.850 -6.729 -26.822 1.00 85.06 286 ALA A C 1
ATOM 2179 O O . ALA A 1 286 ? 13.057 -6.311 -27.965 1.00 85.06 286 ALA A O 1
ATOM 2180 N N . PRO A 1 287 ? 13.089 -5.969 -25.738 1.00 87.88 287 PRO A N 1
ATOM 2181 C CA . PRO A 1 287 ? 13.491 -4.557 -25.813 1.00 87.88 287 PRO A CA 1
ATOM 2182 C C . PRO A 1 287 ? 14.978 -4.350 -26.156 1.00 87.88 287 PRO A C 1
ATOM 2184 O O . PRO A 1 287 ? 15.356 -3.326 -26.730 1.00 87.88 287 PRO A O 1
ATOM 2187 N N . TRP A 1 288 ? 15.831 -5.332 -25.852 1.00 91.25 288 TRP A N 1
ATOM 2188 C CA . TRP A 1 288 ? 17.271 -5.292 -26.113 1.00 91.25 288 TRP A CA 1
ATOM 2189 C C . TRP A 1 288 ? 17.851 -6.682 -26.383 1.00 91.25 288 TRP A C 1
ATOM 2191 O O . TRP A 1 288 ? 17.264 -7.707 -26.035 1.00 91.25 288 TRP A O 1
ATOM 2201 N N . PHE A 1 289 ? 19.046 -6.703 -26.973 1.00 91.00 289 PHE A N 1
ATOM 2202 C CA . PHE A 1 289 ? 19.767 -7.912 -27.368 1.00 91.00 289 PHE A CA 1
ATOM 2203 C C . PHE A 1 289 ? 21.205 -7.885 -26.869 1.00 91.00 289 PHE A C 1
ATOM 2205 O O . PHE A 1 289 ? 21.816 -6.822 -26.794 1.00 91.00 289 PHE A O 1
ATOM 2212 N N . SER A 1 290 ? 21.761 -9.056 -26.549 1.00 89.25 290 SER A N 1
ATOM 2213 C CA . SER A 1 290 ? 23.183 -9.176 -26.208 1.00 89.25 290 SER A CA 1
ATOM 2214 C C . SER A 1 290 ? 24.048 -8.743 -27.388 1.00 89.25 290 SER A C 1
ATOM 2216 O O . SER A 1 290 ? 23.769 -9.129 -28.523 1.00 89.25 290 SER A O 1
ATOM 2218 N N . TRP A 1 291 ? 25.098 -7.966 -27.121 1.00 88.75 291 TRP A N 1
ATOM 2219 C CA . TRP A 1 291 ? 25.973 -7.444 -28.163 1.00 88.75 291 TRP A CA 1
ATOM 2220 C C . TRP A 1 291 ? 27.441 -7.709 -27.842 1.00 88.75 291 TRP A C 1
ATOM 2222 O O . TRP A 1 291 ? 27.995 -7.180 -26.881 1.00 88.75 291 TRP A O 1
ATOM 2232 N N . GLU A 1 292 ? 28.087 -8.535 -28.658 1.00 78.19 292 GLU A N 1
ATOM 2233 C CA . GLU A 1 292 ? 29.528 -8.749 -28.575 1.00 78.19 292 GLU A CA 1
ATOM 2234 C C . GLU A 1 292 ? 30.249 -7.704 -29.429 1.00 78.19 292 GLU A C 1
ATOM 2236 O O . GLU A 1 292 ? 30.051 -7.624 -30.639 1.00 78.19 292 GLU A O 1
ATOM 2241 N N . LYS A 1 293 ? 31.116 -6.902 -28.803 1.00 67.56 293 LYS A N 1
ATOM 2242 C CA . LYS A 1 293 ? 31.921 -5.873 -29.482 1.00 67.56 293 LYS A CA 1
ATOM 2243 C C . LYS A 1 293 ? 33.132 -6.484 -30.205 1.00 67.56 293 LYS A C 1
ATOM 2245 O O . LYS A 1 293 ? 34.265 -6.071 -29.963 1.00 67.56 293 LYS A O 1
ATOM 2250 N N . THR A 1 294 ? 32.935 -7.511 -31.028 1.00 61.94 294 THR A N 1
ATOM 2251 C CA . THR A 1 294 ? 34.036 -8.138 -31.771 1.00 61.94 294 THR A CA 1
ATOM 2252 C C . THR A 1 294 ? 34.333 -7.354 -33.050 1.00 61.94 294 THR A C 1
ATOM 2254 O O . THR A 1 294 ? 33.447 -7.009 -33.824 1.00 61.94 294 THR A O 1
ATOM 2257 N N . SER A 1 295 ? 35.613 -7.048 -33.274 1.00 50.03 295 SER A N 1
ATOM 2258 C CA . SER A 1 295 ? 36.101 -6.268 -34.425 1.00 50.03 295 SER A CA 1
ATOM 2259 C C . SER A 1 295 ? 36.197 -7.082 -35.725 1.00 50.03 295 SER A C 1
ATOM 2261 O O . SER A 1 295 ? 36.692 -6.586 -36.735 1.00 50.03 295 SER A O 1
ATOM 2263 N N . SER A 1 296 ? 35.805 -8.359 -35.708 1.00 46.47 296 SER A N 1
ATOM 2264 C CA . SER A 1 296 ? 35.970 -9.273 -36.837 1.00 46.47 296 SER A CA 1
ATOM 2265 C C . SER A 1 296 ? 34.711 -9.318 -37.696 1.00 46.47 296 SER A C 1
ATOM 2267 O O . SER A 1 296 ? 33.689 -9.860 -37.282 1.00 46.47 296 SER A O 1
ATOM 2269 N N . SER A 1 297 ? 34.826 -8.837 -38.931 1.00 44.84 297 SER A N 1
ATOM 2270 C CA . SER A 1 297 ? 33.806 -8.857 -39.989 1.00 44.84 297 SER A CA 1
ATOM 2271 C C . SER A 1 297 ? 33.458 -10.264 -40.521 1.00 44.84 297 SER A C 1
ATOM 2273 O O . SER A 1 297 ? 33.162 -10.414 -41.703 1.00 44.84 297 SER A O 1
ATOM 2275 N N . GLY A 1 298 ? 33.572 -11.311 -39.700 1.00 44.72 298 GLY A N 1
ATOM 2276 C CA . GLY A 1 298 ? 33.499 -12.711 -40.136 1.00 44.72 298 GLY A CA 1
ATOM 2277 C C . GLY A 1 298 ? 32.818 -13.678 -39.165 1.00 44.72 298 GLY A C 1
ATOM 2278 O O . GLY A 1 298 ? 32.981 -14.881 -39.328 1.00 44.72 298 GLY A O 1
ATOM 2279 N N . GLY A 1 299 ? 32.091 -13.184 -38.159 1.00 47.59 299 GLY A N 1
ATOM 2280 C CA . GLY A 1 299 ? 31.195 -14.012 -37.340 1.00 47.59 299 GLY A CA 1
ATOM 2281 C C . GLY A 1 299 ? 29.738 -13.865 -37.781 1.00 47.59 299 GLY A C 1
ATOM 2282 O O . GLY A 1 299 ? 29.408 -12.914 -38.484 1.00 47.59 299 GLY A O 1
ATOM 2283 N N . GLU A 1 300 ? 28.864 -14.761 -37.321 1.00 54.34 300 GLU A N 1
ATOM 2284 C CA . GLU A 1 300 ? 27.390 -14.778 -37.469 1.00 54.34 300 GLU A CA 1
ATOM 2285 C C . GLU A 1 300 ? 26.680 -13.545 -36.831 1.00 54.34 300 GLU A C 1
ATOM 2287 O O . GLU A 1 300 ? 25.572 -13.637 -36.305 1.00 54.34 300 GLU A O 1
ATOM 2292 N N . GLY A 1 301 ? 27.340 -12.384 -36.806 1.00 66.50 301 GLY A N 1
ATOM 2293 C CA . GLY A 1 301 ? 27.075 -11.260 -35.913 1.00 66.50 301 GLY A CA 1
ATOM 2294 C C . GLY A 1 301 ? 26.268 -10.107 -36.514 1.00 66.50 301 GLY A C 1
ATOM 2295 O O . GLY A 1 301 ? 26.129 -9.956 -37.729 1.00 66.50 301 GLY A O 1
ATOM 2296 N N . GLY A 1 302 ? 25.730 -9.289 -35.605 1.00 77.12 302 GLY A N 1
ATOM 2297 C CA . GLY A 1 302 ? 25.031 -8.032 -35.882 1.00 77.12 302 GLY A CA 1
ATOM 2298 C C . GLY A 1 302 ? 25.970 -6.851 -36.183 1.00 77.12 302 GLY A C 1
ATOM 2299 O O . GLY A 1 302 ? 27.101 -7.061 -36.620 1.00 77.12 302 GLY A O 1
ATOM 2300 N N . PRO A 1 303 ? 25.533 -5.595 -35.971 1.00 88.44 303 PRO A N 1
ATOM 2301 C CA . PRO A 1 303 ? 26.328 -4.413 -36.305 1.00 88.44 303 PRO A CA 1
ATOM 2302 C C . PRO A 1 303 ? 27.618 -4.323 -35.479 1.00 88.44 303 PRO A C 1
ATOM 2304 O O . PRO A 1 303 ? 27.607 -4.546 -34.267 1.00 88.44 303 PRO A O 1
ATOM 2307 N N . SER A 1 304 ? 28.729 -3.956 -36.127 1.00 88.38 304 SER A N 1
ATOM 2308 C CA . SER A 1 304 ? 29.996 -3.693 -35.433 1.00 88.38 304 SER A CA 1
ATOM 2309 C C . SER A 1 304 ? 29.970 -2.333 -34.715 1.00 88.38 304 SER A C 1
ATOM 2311 O O . SER A 1 304 ? 29.181 -1.455 -35.082 1.00 88.38 304 SER A O 1
ATOM 2313 N N . PRO A 1 305 ? 30.842 -2.105 -33.716 1.00 89.69 305 PRO A N 1
ATOM 2314 C CA . PRO A 1 305 ? 31.007 -0.794 -33.083 1.00 89.69 305 PRO A CA 1
ATOM 2315 C C . PRO A 1 305 ? 31.234 0.354 -34.080 1.00 89.69 305 PRO A C 1
ATOM 2317 O O . PRO A 1 305 ? 30.646 1.426 -33.950 1.00 89.69 305 PRO A O 1
ATOM 2320 N N . GLU A 1 306 ? 32.060 0.130 -35.102 1.00 89.38 306 GLU A N 1
ATOM 2321 C CA . GLU A 1 306 ? 32.354 1.111 -36.150 1.00 89.38 306 GLU A CA 1
ATOM 2322 C C . GLU A 1 306 ? 31.126 1.380 -37.020 1.00 89.38 306 GLU A C 1
ATOM 2324 O O . GLU A 1 306 ? 30.865 2.532 -37.364 1.00 89.38 306 GLU A O 1
ATOM 2329 N N . TRP A 1 307 ? 30.347 0.337 -37.326 1.00 91.56 307 TRP A N 1
ATOM 2330 C CA . TRP A 1 307 ? 29.096 0.469 -38.068 1.00 91.56 307 TRP A CA 1
ATOM 2331 C C . TRP A 1 307 ? 28.076 1.315 -37.298 1.00 91.56 307 TRP A C 1
ATOM 2333 O O . TRP A 1 307 ? 27.476 2.212 -37.881 1.00 91.56 307 TRP A O 1
ATOM 2343 N N . ILE A 1 308 ? 27.920 1.091 -35.986 1.00 91.62 308 ILE A N 1
ATOM 2344 C CA . ILE A 1 308 ? 27.011 1.877 -35.131 1.00 91.62 308 ILE A CA 1
ATOM 2345 C C . ILE A 1 308 ? 27.414 3.355 -35.111 1.00 91.62 308 ILE A C 1
ATOM 2347 O O . ILE A 1 308 ? 26.561 4.222 -35.292 1.00 91.62 308 ILE A O 1
ATOM 2351 N N . ARG A 1 309 ? 28.709 3.663 -34.951 1.00 90.88 309 ARG A N 1
ATOM 2352 C CA . ARG A 1 309 ? 29.193 5.055 -35.005 1.00 90.88 309 ARG A CA 1
ATOM 2353 C C . ARG A 1 309 ? 28.927 5.696 -36.360 1.00 90.88 309 ARG A C 1
ATOM 2355 O O . ARG A 1 309 ? 28.474 6.832 -36.423 1.00 90.88 309 ARG A O 1
ATOM 2362 N N . LEU A 1 310 ? 29.192 4.967 -37.443 1.00 90.50 310 LEU A N 1
ATOM 2363 C CA . LEU A 1 310 ? 28.957 5.446 -38.801 1.00 90.50 310 LEU A CA 1
ATOM 2364 C C . LEU A 1 310 ? 27.467 5.710 -39.058 1.00 90.50 310 LEU A C 1
ATOM 2366 O O . LEU A 1 310 ? 27.124 6.742 -39.627 1.00 90.50 310 LEU A O 1
ATOM 2370 N N . PHE A 1 311 ? 26.591 4.816 -38.591 1.00 92.25 311 PHE A N 1
ATOM 2371 C CA . PHE A 1 311 ? 25.141 4.974 -38.670 1.00 92.25 311 PHE A CA 1
ATOM 2372 C C . PHE A 1 311 ? 24.689 6.271 -37.993 1.00 92.25 311 PHE A C 1
ATOM 2374 O O . PHE A 1 311 ? 24.073 7.110 -38.644 1.00 92.25 311 PHE A O 1
ATOM 2381 N N . TRP A 1 312 ? 25.045 6.470 -36.720 1.00 90.44 312 TRP A N 1
ATOM 2382 C CA . TRP A 1 312 ? 24.621 7.649 -35.958 1.00 90.44 312 TRP A CA 1
ATOM 2383 C C . TRP A 1 312 ? 25.296 8.947 -36.407 1.00 90.44 312 TRP A C 1
ATOM 2385 O O . TRP A 1 312 ? 24.713 10.014 -36.243 1.00 90.44 312 TRP A O 1
ATOM 2395 N N . LYS A 1 313 ? 26.482 8.865 -37.024 1.00 87.81 313 LYS A N 1
ATOM 2396 C CA . LYS A 1 313 ? 27.135 10.004 -37.681 1.00 87.81 313 LYS A CA 1
ATOM 2397 C C . LYS A 1 313 ? 26.369 10.456 -38.929 1.00 87.81 313 LYS A C 1
ATOM 2399 O O . LYS A 1 313 ? 26.186 11.652 -39.125 1.00 87.81 313 LYS A O 1
ATOM 2404 N N . ILE A 1 314 ? 25.934 9.512 -39.769 1.00 85.56 314 ILE A N 1
ATOM 2405 C CA . ILE A 1 314 ? 25.150 9.795 -40.987 1.00 85.56 314 ILE A CA 1
ATOM 2406 C C . ILE A 1 314 ? 23.719 10.216 -40.627 1.00 85.56 314 ILE A C 1
ATOM 2408 O O . ILE A 1 314 ? 23.095 11.001 -41.342 1.00 85.56 314 ILE A O 1
ATOM 2412 N N . PHE A 1 315 ? 23.193 9.711 -39.513 1.00 82.88 315 PHE A N 1
ATOM 2413 C CA . PHE A 1 315 ? 21.891 10.089 -38.987 1.00 82.88 315 PHE A CA 1
ATOM 2414 C C . PHE A 1 315 ? 21.943 11.516 -38.411 1.00 82.88 315 PHE A C 1
ATOM 2416 O O . PHE A 1 315 ? 22.231 11.729 -37.238 1.00 82.88 315 PHE A O 1
ATOM 2423 N N . SER A 1 316 ? 21.678 12.512 -39.257 1.00 63.94 316 SER A N 1
ATOM 2424 C CA . SER A 1 316 ? 21.602 13.938 -38.883 1.00 63.94 316 SER A CA 1
ATOM 2425 C C . SER A 1 316 ? 20.177 14.504 -39.004 1.00 63.94 316 SER A C 1
ATOM 2427 O O . SER A 1 316 ? 19.996 15.710 -39.161 1.00 63.94 316 SER A O 1
ATOM 2429 N N . SER A 1 317 ? 19.164 13.631 -39.013 1.00 61.03 317 SER A N 1
ATOM 2430 C CA . SER A 1 317 ? 17.800 13.935 -39.467 1.00 61.03 317 SER A CA 1
ATOM 2431 C C . SER A 1 317 ? 16.764 13.959 -38.333 1.00 61.03 317 SER A C 1
ATOM 2433 O O . SER A 1 317 ? 17.071 13.697 -37.172 1.00 61.03 317 SER A O 1
ATOM 2435 N N . SER A 1 318 ? 15.532 14.337 -38.683 1.00 66.81 318 SER A N 1
ATOM 2436 C CA . SER A 1 318 ? 14.417 14.580 -37.763 1.00 66.81 318 SER A CA 1
ATOM 2437 C C . SER A 1 318 ? 14.022 13.334 -36.938 1.00 66.81 318 SER A C 1
ATOM 2439 O O . SER A 1 318 ? 14.262 12.203 -37.368 1.00 66.81 318 SER A O 1
ATOM 2441 N N . PRO A 1 319 ? 13.359 13.489 -35.772 1.00 68.38 319 PRO A N 1
ATOM 2442 C CA . PRO A 1 319 ? 12.858 12.356 -34.983 1.00 68.38 319 PRO A CA 1
ATOM 2443 C C . PRO A 1 319 ? 11.837 11.480 -35.735 1.00 68.38 319 PRO A C 1
ATOM 2445 O O . PRO A 1 319 ? 11.649 10.320 -35.369 1.00 68.38 319 PRO A O 1
ATOM 2448 N N . GLU A 1 320 ? 11.200 11.991 -36.793 1.00 73.38 320 GLU A N 1
ATOM 2449 C CA . GLU A 1 320 ? 10.274 11.224 -37.635 1.00 73.38 320 GLU A CA 1
ATOM 2450 C C . GLU A 1 320 ? 11.008 10.134 -38.431 1.00 73.38 320 GLU A C 1
ATOM 2452 O O . GLU A 1 320 ? 10.524 9.004 -38.522 1.00 73.38 320 GLU A O 1
ATOM 2457 N N . ASP A 1 321 ? 12.227 10.412 -38.902 1.00 80.12 321 ASP A N 1
ATOM 2458 C CA . ASP A 1 321 ? 13.063 9.452 -39.635 1.00 80.12 321 ASP A CA 1
ATOM 2459 C C . ASP A 1 321 ? 13.595 8.329 -38.730 1.00 80.12 321 ASP A C 1
ATOM 2461 O O . ASP A 1 321 ? 13.875 7.218 -39.187 1.00 80.12 321 ASP A O 1
ATOM 2465 N N . LEU A 1 322 ? 13.690 8.587 -37.421 1.00 84.06 322 LEU A N 1
ATOM 2466 C CA . LEU A 1 322 ? 14.138 7.608 -36.431 1.00 84.06 322 LEU A CA 1
ATOM 2467 C C . LEU A 1 322 ? 13.124 6.463 -36.271 1.00 84.06 322 LEU A C 1
ATOM 2469 O O . LEU A 1 322 ? 13.499 5.317 -36.008 1.00 84.06 322 LEU A O 1
ATOM 2473 N N . SER A 1 323 ? 11.838 6.750 -36.504 1.00 86.06 323 SER A N 1
ATOM 2474 C CA . SER A 1 323 ? 10.755 5.761 -36.446 1.00 86.06 323 SER A CA 1
ATOM 2475 C C . SER A 1 323 ? 10.928 4.622 -37.461 1.00 86.06 323 SER A C 1
ATOM 2477 O O . SER A 1 323 ? 10.511 3.492 -37.192 1.00 86.06 323 SER A O 1
ATOM 2479 N N . LEU A 1 324 ? 11.629 4.873 -38.576 1.00 88.81 324 LEU A N 1
ATOM 2480 C CA . LEU A 1 324 ? 11.951 3.872 -39.601 1.00 88.81 324 LEU A CA 1
ATOM 2481 C C . LEU A 1 324 ? 12.819 2.732 -39.058 1.00 88.81 324 LEU A C 1
ATOM 2483 O O . LEU A 1 324 ? 12.791 1.620 -39.588 1.00 88.81 324 LEU A O 1
ATOM 2487 N N . PHE A 1 325 ? 13.579 3.009 -37.997 1.00 91.06 325 PHE A N 1
ATOM 2488 C CA . PHE A 1 325 ? 14.493 2.068 -37.361 1.00 91.06 325 PHE A CA 1
ATOM 2489 C C . PHE A 1 325 ? 14.000 1.588 -35.991 1.00 91.06 325 PHE A C 1
ATOM 2491 O O . PHE A 1 325 ? 14.744 0.907 -35.294 1.00 91.06 325 PHE A O 1
ATOM 2498 N N . SER A 1 326 ? 12.755 1.902 -35.620 1.00 89.19 326 SER A N 1
ATOM 2499 C CA . SER A 1 326 ? 12.117 1.569 -34.333 1.00 89.19 326 SER A CA 1
ATOM 2500 C C . SER A 1 326 ? 12.330 0.117 -33.888 1.00 89.19 326 SER A C 1
ATOM 2502 O O . SER A 1 326 ? 12.688 -0.132 -32.734 1.00 89.19 326 SER A O 1
ATOM 2504 N N . ASP A 1 327 ? 12.167 -0.828 -34.813 1.00 90.31 327 ASP A N 1
ATOM 2505 C CA . ASP A 1 327 ? 12.325 -2.261 -34.563 1.00 90.31 327 ASP A CA 1
ATOM 2506 C C . ASP A 1 327 ? 13.784 -2.735 -34.572 1.00 90.31 327 ASP A C 1
ATOM 2508 O O . ASP A 1 327 ? 14.043 -3.894 -34.280 1.00 90.31 327 ASP A O 1
ATOM 2512 N N . TRP A 1 328 ? 14.772 -1.900 -34.876 1.00 91.62 328 TRP A N 1
ATOM 2513 C CA . TRP A 1 328 ? 16.169 -2.331 -34.915 1.00 91.62 328 TRP A CA 1
ATOM 2514 C C . TRP A 1 328 ? 16.896 -2.008 -33.600 1.00 91.62 328 TRP A C 1
ATOM 2516 O O . TRP A 1 328 ? 16.772 -0.895 -33.086 1.00 91.62 328 TRP A O 1
ATOM 2526 N N . PRO A 1 329 ? 17.668 -2.953 -33.030 1.00 92.75 329 PRO A N 1
ATOM 2527 C CA . PRO A 1 329 ? 18.497 -2.712 -31.857 1.00 92.75 329 PRO A CA 1
ATOM 2528 C C . PRO A 1 329 ? 19.784 -1.991 -32.259 1.00 92.75 329 PRO A C 1
ATOM 2530 O O . PRO A 1 329 ? 20.737 -2.619 -32.713 1.00 92.75 329 PRO A O 1
ATOM 2533 N N . LEU A 1 330 ? 19.788 -0.663 -32.121 1.00 93.12 330 LEU A N 1
ATOM 2534 C CA . LEU A 1 330 ? 20.870 0.219 -32.587 1.00 93.12 330 LEU A CA 1
ATOM 2535 C C . LEU A 1 330 ? 21.447 1.121 -31.487 1.00 93.12 330 LEU A C 1
ATOM 2537 O O . LEU A 1 330 ? 22.436 1.813 -31.728 1.00 93.12 330 LEU A O 1
ATOM 2541 N N . ILE A 1 331 ? 20.844 1.134 -30.295 1.00 94.12 331 ILE A N 1
ATOM 2542 C CA . ILE A 1 331 ? 21.279 1.996 -29.192 1.00 94.12 331 ILE A CA 1
ATOM 2543 C C . ILE A 1 331 ? 22.239 1.211 -28.288 1.00 94.12 331 ILE A C 1
ATOM 2545 O O . ILE A 1 331 ? 21.804 0.250 -27.646 1.00 94.12 331 ILE A O 1
ATOM 2549 N N . PRO A 1 332 ? 23.528 1.584 -28.216 1.00 94.25 332 PRO A N 1
ATOM 2550 C CA . PRO A 1 332 ? 24.510 0.882 -27.398 1.00 94.25 332 PRO A CA 1
ATOM 2551 C C . PRO A 1 332 ? 24.297 1.181 -25.911 1.00 94.25 332 PRO A C 1
ATOM 2553 O O . PRO A 1 332 ? 24.306 2.333 -25.478 1.00 94.25 332 PRO A O 1
ATOM 2556 N N . ALA A 1 333 ? 24.123 0.126 -25.118 1.00 94.62 333 ALA A N 1
ATOM 2557 C CA . ALA A 1 333 ? 23.898 0.230 -23.683 1.00 94.62 333 ALA A CA 1
ATOM 2558 C C . ALA A 1 333 ? 24.550 -0.932 -22.917 1.00 94.62 333 ALA A C 1
ATOM 2560 O O . ALA A 1 333 ? 25.086 -1.883 -23.491 1.00 94.62 333 ALA A O 1
ATOM 2561 N N . PHE A 1 334 ? 24.503 -0.857 -21.593 1.00 92.62 334 PHE A N 1
ATOM 2562 C CA . PHE A 1 334 ? 25.002 -1.854 -20.665 1.00 92.62 334 PHE A CA 1
ATOM 2563 C C . PHE A 1 334 ? 23.887 -2.280 -19.709 1.00 92.62 334 PHE A C 1
ATOM 2565 O O . PHE A 1 334 ? 23.225 -1.437 -19.107 1.00 92.62 334 PHE A O 1
ATOM 2572 N N . LEU A 1 335 ? 23.708 -3.594 -19.567 1.00 90.12 335 LEU A N 1
ATOM 2573 C CA . LEU A 1 335 ? 22.814 -4.210 -18.587 1.00 90.12 335 LEU A CA 1
ATOM 2574 C C . LEU A 1 335 ? 23.465 -5.492 -18.052 1.00 90.12 335 LEU A C 1
ATOM 2576 O O . LEU A 1 335 ? 23.250 -6.583 -18.582 1.00 90.12 335 LEU A O 1
ATOM 2580 N N . GLY A 1 336 ? 24.401 -5.347 -17.109 1.00 86.06 336 GLY A N 1
ATOM 2581 C CA . GLY A 1 336 ? 25.325 -6.407 -16.656 1.00 86.06 336 GLY A CA 1
ATOM 2582 C C . GLY A 1 336 ? 26.326 -6.906 -17.719 1.00 86.06 336 GLY A C 1
ATOM 2583 O O . GLY A 1 336 ? 27.394 -7.413 -17.385 1.00 86.06 336 GLY A O 1
ATOM 2584 N N . ARG A 1 337 ? 26.004 -6.725 -19.002 1.00 90.56 337 ARG A N 1
ATOM 2585 C CA . ARG A 1 337 ? 26.808 -6.991 -20.197 1.00 90.56 337 ARG A CA 1
ATOM 2586 C C . ARG A 1 337 ? 26.484 -5.952 -21.281 1.00 90.56 337 ARG A C 1
ATOM 2588 O O . ARG A 1 337 ? 25.441 -5.300 -21.186 1.00 90.56 337 ARG A O 1
ATOM 2595 N N . PRO A 1 338 ? 27.325 -5.795 -22.317 1.00 92.00 338 PRO A N 1
ATOM 2596 C CA . PRO A 1 338 ? 26.999 -4.928 -23.441 1.00 92.00 338 PRO A CA 1
ATOM 2597 C C . PRO A 1 338 ? 25.777 -5.450 -24.208 1.00 92.00 338 PRO A C 1
ATOM 2599 O O . PRO A 1 338 ? 25.661 -6.644 -24.501 1.00 92.00 338 PRO A O 1
ATOM 2602 N N . ILE A 1 339 ? 24.858 -4.541 -24.511 1.00 93.25 339 ILE A N 1
ATOM 2603 C CA . ILE A 1 339 ? 23.604 -4.813 -25.209 1.00 93.25 339 ILE A CA 1
ATOM 2604 C C . ILE A 1 339 ? 23.330 -3.736 -26.263 1.00 93.25 339 ILE A C 1
ATOM 2606 O O . ILE A 1 339 ? 23.869 -2.630 -26.205 1.00 93.25 339 ILE A O 1
ATOM 2610 N N . LEU A 1 340 ? 22.451 -4.058 -27.208 1.00 93.69 340 LEU A N 1
ATOM 2611 C CA . LEU A 1 340 ? 21.835 -3.091 -28.111 1.00 93.69 340 LEU A CA 1
ATOM 2612 C C . LEU A 1 340 ? 20.340 -3.002 -27.809 1.00 93.69 340 LEU A C 1
ATOM 2614 O O . LEU A 1 340 ? 19.627 -4.005 -27.892 1.00 93.69 340 LEU A O 1
ATOM 2618 N N . CYS A 1 341 ? 19.869 -1.805 -27.468 1.00 93.50 341 CYS A N 1
ATOM 2619 C CA . CYS A 1 341 ? 18.454 -1.520 -27.250 1.00 93.50 341 CYS A CA 1
ATOM 2620 C C . CYS A 1 341 ? 17.782 -1.144 -28.570 1.00 93.50 341 CYS A C 1
ATOM 2622 O O . CYS A 1 341 ? 18.384 -0.476 -29.421 1.00 93.50 341 CYS A O 1
ATOM 2624 N N . ARG A 1 342 ? 16.526 -1.572 -28.741 1.00 92.62 342 ARG A N 1
ATOM 2625 C CA . ARG A 1 342 ? 15.696 -1.138 -29.867 1.00 92.62 342 ARG A CA 1
ATOM 2626 C C . ARG A 1 342 ? 15.502 0.368 -29.827 1.00 92.62 342 ARG A C 1
ATOM 2628 O O . ARG A 1 342 ? 15.321 0.948 -28.760 1.00 92.62 342 ARG A O 1
ATOM 2635 N N . VAL A 1 343 ? 15.488 0.987 -31.002 1.00 91.62 343 VAL A N 1
ATOM 2636 C CA . VAL A 1 343 ? 15.321 2.438 -31.129 1.00 91.62 343 VAL A CA 1
ATOM 2637 C C . VAL A 1 343 ? 14.010 2.917 -30.501 1.00 91.62 343 VAL A C 1
ATOM 2639 O O . VAL A 1 343 ? 14.002 3.938 -29.821 1.00 91.62 343 VAL A O 1
ATOM 2642 N N . ARG A 1 344 ? 12.915 2.156 -30.639 1.00 89.75 344 ARG A N 1
ATOM 2643 C CA . ARG A 1 344 ? 11.628 2.489 -29.996 1.00 89.75 344 ARG A CA 1
ATOM 2644 C C . ARG A 1 344 ? 11.674 2.488 -28.461 1.00 89.75 344 ARG A C 1
ATOM 2646 O O . ARG A 1 344 ? 10.870 3.154 -27.819 1.00 89.75 344 ARG A O 1
ATOM 2653 N N . GLU A 1 345 ? 12.638 1.780 -27.880 1.00 90.69 345 GLU A N 1
ATOM 2654 C CA . GLU A 1 345 ? 12.832 1.646 -26.434 1.00 90.69 345 GLU A CA 1
ATOM 2655 C C . GLU A 1 345 ? 13.879 2.637 -25.891 1.00 90.69 345 GLU A C 1
ATOM 2657 O O . GLU A 1 345 ? 14.343 2.497 -24.761 1.00 90.69 345 GLU A O 1
ATOM 2662 N N . CYS A 1 346 ? 14.267 3.660 -26.668 1.00 89.94 346 CYS A N 1
ATOM 2663 C CA . CYS A 1 346 ? 15.247 4.677 -26.256 1.00 89.94 346 CYS A CA 1
ATOM 2664 C C . CYS A 1 346 ? 14.894 5.347 -24.917 1.00 89.94 346 CYS A C 1
ATOM 2666 O O . CYS A 1 346 ? 15.770 5.674 -24.116 1.00 89.94 346 CYS A O 1
ATOM 2668 N N . HIS A 1 347 ? 13.597 5.486 -24.639 1.00 89.81 347 HIS A N 1
ATOM 2669 C CA . HIS A 1 347 ? 13.067 6.058 -23.412 1.00 89.81 347 HIS A CA 1
ATOM 2670 C C . HIS A 1 347 ? 13.404 5.228 -22.156 1.00 89.81 347 HIS A C 1
ATOM 2672 O O . HIS A 1 347 ? 13.461 5.814 -21.075 1.00 89.81 347 HIS A O 1
ATOM 2678 N N . LEU A 1 348 ? 13.721 3.930 -22.279 1.00 91.62 348 LEU A N 1
ATOM 2679 C CA . LEU A 1 348 ? 14.199 3.077 -21.178 1.00 91.62 348 LEU A CA 1
ATOM 2680 C C . LEU A 1 348 ? 15.674 3.308 -20.831 1.00 91.62 348 LEU A C 1
ATOM 2682 O O . LEU A 1 348 ? 16.099 2.971 -19.731 1.00 91.62 348 LEU A O 1
ATOM 2686 N N . VAL A 1 349 ? 16.470 3.870 -21.745 1.00 94.06 349 VAL A N 1
ATOM 2687 C CA . VAL A 1 349 ? 17.921 3.980 -21.556 1.00 94.06 349 VAL A CA 1
ATOM 2688 C C . VAL A 1 349 ? 18.253 5.136 -20.614 1.00 94.06 349 VAL A C 1
ATOM 2690 O O . VAL A 1 349 ? 17.802 6.267 -20.806 1.00 94.06 349 VAL A O 1
ATOM 2693 N N . PHE A 1 350 ? 19.040 4.852 -19.581 1.00 94.81 350 PHE A N 1
ATOM 2694 C CA . PHE A 1 350 ? 19.483 5.813 -18.582 1.00 94.81 350 PHE A CA 1
ATOM 2695 C C . PHE A 1 350 ? 20.754 6.549 -19.025 1.00 94.81 350 PHE A C 1
ATOM 2697 O O . PHE A 1 350 ? 21.760 5.931 -19.389 1.00 94.81 350 PHE A O 1
ATOM 2704 N N . ILE A 1 351 ? 20.709 7.878 -18.920 1.00 93.62 351 ILE A N 1
ATOM 2705 C CA . ILE A 1 351 ? 21.845 8.797 -19.025 1.00 93.62 351 ILE A CA 1
ATOM 2706 C C . ILE A 1 351 ? 21.715 9.788 -17.858 1.00 93.62 351 ILE A C 1
ATOM 2708 O O . ILE A 1 351 ? 20.647 10.388 -17.720 1.00 93.62 351 ILE A O 1
ATOM 2712 N N . PRO A 1 352 ? 22.744 9.972 -17.009 1.00 91.88 352 PRO A N 1
ATOM 2713 C CA . PRO A 1 352 ? 22.690 10.943 -15.923 1.00 91.88 352 PRO A CA 1
ATOM 2714 C C . PRO A 1 352 ? 22.565 12.372 -16.482 1.00 91.88 352 PRO A C 1
ATOM 2716 O O . PRO A 1 352 ? 23.106 12.658 -17.555 1.00 91.88 352 PRO A O 1
ATOM 2719 N N . PRO A 1 353 ? 21.871 13.285 -15.781 1.00 90.25 353 PRO A N 1
ATOM 2720 C CA . PRO A 1 353 ? 21.716 14.663 -16.237 1.00 90.25 353 PRO A CA 1
ATOM 2721 C C . PRO A 1 353 ? 23.067 15.381 -16.319 1.00 90.25 353 PRO A C 1
ATOM 2723 O O . PRO A 1 353 ? 23.984 15.105 -15.544 1.00 90.25 353 PRO A O 1
ATOM 2726 N N . SER A 1 354 ? 23.199 16.311 -17.268 1.00 83.88 354 SER A N 1
ATOM 2727 C CA . SER A 1 354 ? 24.445 17.055 -17.471 1.00 83.88 354 SER A CA 1
ATOM 2728 C C . SER A 1 354 ? 24.795 17.907 -16.252 1.00 83.88 354 SER A C 1
ATOM 2730 O O . SER A 1 354 ? 23.932 18.607 -15.722 1.00 83.88 354 SER A O 1
ATOM 2732 N N . VAL A 1 355 ? 26.070 17.935 -15.865 1.00 76.19 355 VAL A N 1
ATOM 2733 C CA . VAL A 1 355 ? 26.554 18.830 -14.805 1.00 76.19 355 VAL A CA 1
ATOM 2734 C C . VAL A 1 355 ? 26.659 20.256 -15.356 1.00 76.19 355 VAL A C 1
ATOM 2736 O O . VAL A 1 355 ? 27.561 20.561 -16.138 1.00 76.19 355 VAL A O 1
ATOM 2739 N N . THR A 1 356 ? 25.739 21.136 -14.964 1.00 59.00 356 THR A N 1
ATOM 2740 C CA . THR A 1 356 ? 25.843 22.584 -15.194 1.00 59.00 356 THR A CA 1
ATOM 2741 C C . THR A 1 356 ? 26.553 23.236 -14.010 1.00 59.00 356 THR A C 1
ATOM 2743 O O . THR A 1 356 ? 25.944 23.450 -12.973 1.00 59.00 356 THR A O 1
ATOM 2746 N N . ASP A 1 357 ? 27.835 23.539 -14.214 1.00 46.41 357 ASP A N 1
ATOM 2747 C CA . ASP A 1 357 ? 28.757 24.279 -13.337 1.00 46.41 357 ASP A CA 1
ATOM 2748 C C . ASP A 1 357 ? 29.120 23.612 -11.979 1.00 46.41 357 ASP A C 1
ATOM 2750 O O . ASP A 1 357 ? 28.272 23.466 -11.101 1.00 46.41 357 ASP A O 1
ATOM 2754 N N . PRO A 1 358 ? 30.395 23.237 -11.731 1.00 40.97 358 PRO A N 1
ATOM 2755 C CA . PRO A 1 358 ? 30.835 22.640 -10.459 1.00 40.97 358 PRO A CA 1
ATOM 2756 C C . PRO A 1 358 ? 30.801 23.595 -9.248 1.00 40.97 358 PRO A C 1
ATOM 2758 O O . PRO A 1 358 ? 31.188 23.199 -8.151 1.00 40.97 358 PRO A O 1
ATOM 2761 N N . GLY A 1 359 ? 30.394 24.855 -9.431 1.00 36.97 359 GLY A N 1
ATOM 2762 C CA . GLY A 1 359 ? 30.516 25.920 -8.433 1.00 36.97 359 GLY A CA 1
ATOM 2763 C C . GLY A 1 359 ? 29.417 25.998 -7.368 1.00 36.97 359 GLY A C 1
ATOM 2764 O O . GLY A 1 359 ? 29.546 26.819 -6.466 1.00 36.97 359 GLY A O 1
ATOM 2765 N N . SER A 1 360 ? 28.350 25.190 -7.436 1.00 35.56 360 SER A N 1
ATOM 2766 C CA . SER A 1 360 ? 27.224 25.276 -6.482 1.00 35.56 360 SER A CA 1
ATOM 2767 C C . SER A 1 360 ? 27.002 24.025 -5.622 1.00 35.56 360 SER A C 1
ATOM 2769 O O . SER A 1 360 ? 25.912 23.839 -5.081 1.00 35.56 360 SER A O 1
ATOM 2771 N N . ALA A 1 361 ? 28.008 23.157 -5.478 1.00 34.75 361 ALA A N 1
ATOM 2772 C CA . ALA A 1 361 ? 27.984 22.128 -4.441 1.00 34.75 361 ALA A CA 1
ATOM 2773 C C . ALA A 1 361 ? 28.314 22.773 -3.084 1.00 34.75 361 ALA A C 1
ATOM 2775 O O . ALA A 1 361 ? 29.475 22.991 -2.741 1.00 34.75 361 ALA A O 1
ATOM 2776 N N . ASP A 1 362 ? 27.267 23.118 -2.345 1.00 35.38 362 ASP A N 1
ATOM 2777 C CA . ASP A 1 362 ? 27.331 23.625 -0.978 1.00 35.38 362 ASP A CA 1
ATOM 2778 C C . ASP A 1 362 ? 27.949 22.571 -0.027 1.00 35.38 362 ASP A C 1
ATOM 2780 O O . ASP A 1 362 ? 27.542 21.409 -0.030 1.00 35.38 362 ASP A O 1
ATOM 2784 N N . GLY A 1 363 ? 28.917 22.989 0.800 1.00 29.97 363 GLY A N 1
ATOM 2785 C CA . GLY A 1 363 ? 29.176 22.406 2.127 1.00 29.97 363 GLY A CA 1
ATOM 2786 C C . GLY A 1 363 ? 30.100 21.180 2.295 1.00 29.97 363 GLY A C 1
ATOM 2787 O O . GLY A 1 363 ? 29.623 20.083 2.544 1.00 29.97 363 GLY A O 1
ATOM 2788 N N . VAL A 1 364 ? 31.419 21.422 2.366 1.00 32.00 364 VAL A N 1
ATOM 2789 C CA . VAL A 1 364 ? 32.392 20.818 3.323 1.00 32.00 364 VAL A CA 1
ATOM 2790 C C . VAL A 1 364 ? 32.616 19.284 3.319 1.00 32.00 364 VAL A C 1
ATOM 2792 O O . VAL A 1 364 ? 31.878 18.524 3.932 1.00 32.00 364 VAL A O 1
ATOM 2795 N N . LEU A 1 365 ? 33.767 18.847 2.785 1.00 32.06 365 LEU A N 1
ATOM 2796 C CA . LEU A 1 365 ? 34.939 18.373 3.554 1.00 32.06 365 LEU A CA 1
ATOM 2797 C C . LEU A 1 365 ? 36.117 18.148 2.588 1.00 32.06 365 LEU A C 1
ATOM 2799 O O . LEU A 1 365 ? 36.093 17.259 1.739 1.00 32.06 365 LEU A O 1
ATOM 2803 N N . GLU A 1 366 ? 37.165 18.961 2.736 1.00 38.72 366 GLU A N 1
ATOM 2804 C CA . GLU A 1 366 ? 38.469 18.698 2.133 1.00 38.72 366 GLU A CA 1
ATOM 2805 C C . GLU A 1 366 ? 39.059 17.395 2.686 1.00 38.72 366 GLU A C 1
ATOM 2807 O O . GLU A 1 366 ? 39.215 17.248 3.898 1.00 38.72 366 GLU A O 1
ATOM 2812 N N . MET A 1 367 ? 39.495 16.502 1.795 1.00 31.34 367 MET A N 1
ATOM 2813 C CA . MET A 1 367 ? 40.671 15.675 2.061 1.00 31.34 367 MET A CA 1
ATOM 2814 C C . MET A 1 367 ? 41.368 15.277 0.753 1.00 31.34 367 MET A C 1
ATOM 2816 O O . MET A 1 367 ? 40.971 14.337 0.075 1.00 31.34 367 MET A O 1
ATOM 2820 N N . GLY A 1 368 ? 42.434 16.020 0.437 1.00 34.19 368 GLY A N 1
ATOM 2821 C CA . GLY A 1 368 ? 43.631 15.582 -0.289 1.00 34.19 368 GLY A CA 1
ATOM 2822 C C . GLY A 1 368 ? 43.478 15.022 -1.707 1.00 34.19 368 GLY A C 1
ATOM 2823 O O . GLY A 1 368 ? 43.312 13.820 -1.884 1.00 34.19 368 GLY A O 1
ATOM 2824 N N . ALA A 1 369 ? 43.756 15.845 -2.722 1.00 31.12 369 ALA A N 1
ATOM 2825 C CA . ALA A 1 369 ? 44.184 15.339 -4.025 1.00 31.12 369 ALA A CA 1
ATOM 2826 C C . ALA A 1 369 ? 45.303 16.197 -4.628 1.00 31.12 369 ALA A C 1
ATOM 2828 O O . ALA A 1 369 ? 45.118 17.339 -5.040 1.00 31.12 369 ALA A O 1
ATOM 2829 N N . THR A 1 370 ? 46.477 15.585 -4.756 1.00 40.47 370 THR A N 1
ATOM 2830 C CA . THR A 1 370 ? 47.315 15.784 -5.937 1.00 40.47 370 THR A CA 1
ATOM 2831 C C . THR A 1 370 ? 46.500 15.298 -7.139 1.00 40.47 370 THR A C 1
ATOM 2833 O O . THR A 1 370 ? 46.305 14.100 -7.312 1.00 40.47 370 THR A O 1
ATOM 2836 N N . GLY A 1 371 ? 45.981 16.208 -7.959 1.00 34.81 371 GLY A N 1
ATOM 2837 C CA . GLY A 1 371 ? 45.213 15.843 -9.150 1.00 34.81 371 GLY A CA 1
ATOM 2838 C C . GLY A 1 371 ? 44.682 17.080 -9.860 1.00 34.81 371 GLY A C 1
ATOM 2839 O O . GLY A 1 371 ? 44.088 17.939 -9.229 1.00 34.81 371 GLY A O 1
ATOM 2840 N N . ARG A 1 372 ? 44.978 17.196 -11.156 1.00 38.22 372 ARG A N 1
ATOM 2841 C CA . ARG A 1 372 ? 44.770 18.380 -12.006 1.00 38.22 372 ARG A CA 1
ATOM 2842 C C . ARG A 1 372 ? 43.361 18.980 -11.917 1.00 38.22 372 ARG A C 1
ATOM 2844 O O . ARG A 1 372 ? 42.375 18.274 -12.086 1.00 38.22 372 ARG A O 1
ATOM 2851 N N . ASP A 1 373 ? 43.329 20.300 -11.787 1.00 34.44 373 ASP A N 1
ATOM 2852 C CA . ASP A 1 373 ? 42.152 21.165 -11.852 1.00 34.44 373 ASP A CA 1
ATOM 2853 C C . ASP A 1 373 ? 41.439 21.051 -13.233 1.00 34.44 373 ASP A C 1
ATOM 2855 O O . ASP A 1 373 ? 42.045 21.397 -14.256 1.00 34.44 373 ASP A O 1
ATOM 2859 N N . PRO A 1 374 ? 40.190 20.540 -13.319 1.00 44.09 374 PRO A N 1
ATOM 2860 C CA . PRO A 1 374 ? 39.457 20.334 -14.583 1.00 44.09 374 PRO A CA 1
ATOM 2861 C C . PRO A 1 374 ? 38.995 21.636 -15.257 1.00 44.09 374 PRO A C 1
ATOM 2863 O O . PRO A 1 374 ? 38.633 21.649 -16.437 1.00 44.09 374 PRO A O 1
ATOM 2866 N N . THR A 1 375 ? 39.012 22.742 -14.514 1.00 44.38 375 THR A N 1
ATOM 2867 C CA . THR A 1 375 ? 38.354 24.008 -14.857 1.00 44.38 375 THR A CA 1
ATOM 2868 C C . THR A 1 375 ? 39.021 24.740 -16.032 1.00 44.38 375 THR A C 1
ATOM 2870 O O . THR A 1 375 ? 38.362 25.463 -16.778 1.00 44.38 375 THR A O 1
ATOM 2873 N N . MET A 1 376 ? 40.317 24.504 -16.281 1.00 43.41 376 MET A N 1
ATOM 2874 C CA . MET A 1 376 ? 41.049 25.134 -17.394 1.00 43.41 376 MET A CA 1
ATOM 2875 C C . MET A 1 376 ? 40.803 24.500 -18.776 1.00 43.41 376 MET A C 1
ATOM 2877 O O . MET A 1 376 ? 41.142 25.119 -19.784 1.00 43.41 376 MET A O 1
ATOM 2881 N N . LEU A 1 377 ? 40.227 23.293 -18.867 1.00 47.31 377 LEU A N 1
ATOM 2882 C CA . LEU A 1 377 ? 40.088 22.572 -20.146 1.00 47.31 377 LEU A CA 1
ATOM 2883 C C . LEU A 1 377 ? 38.798 22.904 -20.917 1.00 47.31 377 LEU A C 1
ATOM 2885 O O . LEU A 1 377 ? 38.755 22.733 -22.135 1.00 47.31 377 LEU A O 1
ATOM 2889 N N . LEU A 1 378 ? 37.759 23.413 -20.247 1.00 47.53 378 LEU A N 1
ATOM 2890 C CA . LEU A 1 378 ? 36.436 23.613 -20.857 1.00 47.53 378 LEU A CA 1
ATOM 2891 C C . LEU A 1 378 ? 36.343 24.882 -21.732 1.00 47.53 378 LEU A C 1
ATOM 2893 O O . LEU A 1 378 ? 35.479 24.976 -22.605 1.00 47.53 378 LEU A O 1
ATOM 2897 N N . MET A 1 379 ? 37.242 25.856 -21.543 1.00 47.34 379 MET A N 1
ATOM 2898 C CA . MET A 1 379 ? 37.149 27.165 -22.209 1.00 47.34 379 MET A CA 1
ATOM 2899 C C . MET A 1 379 ? 37.537 27.168 -23.700 1.00 47.34 379 MET A C 1
ATOM 2901 O O . MET A 1 379 ? 37.146 28.096 -24.405 1.00 47.34 379 MET A O 1
ATOM 2905 N N . ASN A 1 380 ? 38.204 26.124 -24.212 1.00 42.47 380 ASN A N 1
ATOM 2906 C CA . ASN A 1 380 ? 38.717 26.071 -25.596 1.00 42.47 380 ASN A CA 1
ATOM 2907 C C . ASN A 1 380 ? 37.960 25.118 -26.549 1.00 42.47 380 ASN A C 1
ATOM 2909 O O . ASN A 1 380 ? 38.414 24.894 -27.668 1.00 42.47 380 ASN A O 1
ATOM 2913 N N . LEU A 1 381 ? 36.820 24.550 -26.139 1.00 50.94 381 LEU A N 1
ATOM 2914 C CA . LEU A 1 381 ? 36.090 23.538 -26.923 1.00 50.94 381 LEU A CA 1
ATOM 2915 C C . LEU A 1 381 ? 34.873 24.117 -27.668 1.00 50.94 381 LEU A C 1
ATOM 2917 O O . LEU A 1 381 ? 34.263 25.079 -27.194 1.00 50.94 381 LEU A O 1
ATOM 2921 N N . THR A 1 382 ? 34.509 23.518 -28.810 1.00 64.56 382 THR A N 1
ATOM 2922 C CA . THR A 1 382 ? 33.257 23.790 -29.549 1.00 64.56 382 THR A CA 1
ATOM 2923 C C . THR A 1 382 ? 32.029 23.411 -28.711 1.00 64.56 382 THR A C 1
ATOM 2925 O O . THR A 1 382 ? 32.135 22.583 -27.804 1.00 64.56 382 THR A O 1
ATOM 2928 N N . SER A 1 383 ? 30.859 23.995 -28.996 1.00 64.31 383 SER A N 1
ATOM 2929 C CA . SER A 1 383 ? 29.621 23.762 -28.228 1.00 64.31 383 SER A CA 1
ATOM 2930 C C . SER A 1 383 ? 29.275 22.272 -28.078 1.00 64.31 383 SER A C 1
ATOM 2932 O O . SER A 1 383 ? 28.996 21.825 -26.967 1.00 64.31 383 SER A O 1
ATOM 2934 N N . ASP A 1 384 ? 29.412 21.486 -29.150 1.00 64.56 384 ASP A N 1
ATOM 2935 C CA . ASP A 1 384 ? 29.118 20.043 -29.145 1.00 64.56 384 ASP A CA 1
ATOM 2936 C C . ASP A 1 384 ? 30.129 19.245 -28.310 1.00 64.56 384 ASP A C 1
ATOM 2938 O O . ASP A 1 384 ? 29.765 18.338 -27.561 1.00 64.56 384 ASP A O 1
ATOM 2942 N N . SER A 1 385 ? 31.408 19.631 -28.355 1.00 71.19 385 SER A N 1
ATOM 2943 C CA . SER A 1 385 ? 32.453 18.994 -27.549 1.00 71.19 385 SER A CA 1
ATOM 2944 C C . SER A 1 385 ? 32.315 19.316 -26.057 1.00 71.19 385 SER A C 1
ATOM 2946 O O . SER A 1 385 ? 32.723 18.502 -25.228 1.00 71.19 385 SER A O 1
ATOM 2948 N N . ARG A 1 386 ? 31.738 20.472 -25.697 1.00 74.62 386 ARG A N 1
ATOM 2949 C CA . ARG A 1 386 ? 31.436 20.826 -24.299 1.00 74.62 386 ARG A CA 1
ATOM 2950 C C . ARG A 1 386 ? 30.268 20.012 -23.747 1.00 74.62 386 ARG A C 1
ATOM 2952 O O . ARG A 1 386 ? 30.357 19.549 -22.613 1.00 74.62 386 ARG A O 1
ATOM 2959 N N . LEU A 1 387 ? 29.213 19.813 -24.542 1.00 76.75 387 LEU A N 1
ATOM 2960 C CA . LEU A 1 387 ? 28.074 18.964 -24.169 1.00 76.75 387 LEU A CA 1
ATOM 2961 C C . LEU A 1 387 ? 28.501 17.505 -23.990 1.00 76.75 387 LEU A C 1
ATOM 2963 O O . LEU A 1 387 ? 28.141 16.873 -23.003 1.00 76.75 387 LEU A O 1
ATOM 2967 N N . LEU A 1 388 ? 29.331 16.980 -24.892 1.00 82.00 388 LEU A N 1
ATOM 2968 C CA . LEU A 1 388 ? 29.879 15.632 -24.753 1.00 82.00 388 LEU A CA 1
ATOM 2969 C C . LEU A 1 388 ? 30.652 15.469 -23.434 1.00 82.00 388 LEU A C 1
ATOM 2971 O O . LEU A 1 388 ? 30.433 14.515 -22.685 1.00 82.00 388 LEU A O 1
ATOM 2975 N N . GLN A 1 389 ? 31.531 16.426 -23.128 1.00 84.31 389 GLN A N 1
ATOM 2976 C CA . GLN A 1 389 ? 32.353 16.387 -21.922 1.00 84.31 389 GLN A CA 1
ATOM 2977 C C . GLN A 1 389 ? 31.518 16.508 -20.638 1.00 84.31 389 GLN A C 1
ATOM 2979 O O . GLN A 1 389 ? 31.852 15.862 -19.644 1.00 84.31 389 GLN A O 1
ATOM 2984 N N . SER A 1 390 ? 30.430 17.289 -20.637 1.00 86.38 390 SER A N 1
ATOM 2985 C CA . SER A 1 390 ? 29.580 17.456 -19.450 1.00 86.38 390 SER A CA 1
ATOM 2986 C C . SER A 1 390 ? 28.852 16.166 -19.064 1.00 86.38 390 SER A C 1
ATOM 2988 O O . SER A 1 390 ? 28.764 15.855 -17.876 1.00 86.38 390 SER A O 1
ATOM 2990 N N . TYR A 1 391 ? 28.398 15.372 -20.038 1.00 88.56 391 TYR A N 1
ATOM 2991 C CA . TYR A 1 391 ? 27.781 14.069 -19.774 1.00 88.56 391 TYR A CA 1
ATOM 2992 C C . TYR A 1 391 ? 28.797 13.000 -19.370 1.00 88.56 391 TYR A C 1
ATOM 2994 O O . TYR A 1 391 ? 28.521 12.209 -18.470 1.00 88.56 391 TYR A O 1
ATOM 3002 N N . VAL A 1 392 ? 29.992 12.988 -19.971 1.00 88.38 392 VAL A N 1
ATOM 3003 C CA . VAL A 1 392 ? 31.070 12.080 -19.537 1.00 88.38 392 VAL A CA 1
ATOM 3004 C C . VAL A 1 392 ? 31.436 12.348 -18.073 1.00 88.38 392 VAL A C 1
ATOM 3006 O O . VAL A 1 392 ? 31.505 11.411 -17.278 1.00 88.38 392 VAL A O 1
ATOM 3009 N N . LEU A 1 393 ? 31.566 13.622 -17.685 1.00 88.88 393 LEU A N 1
ATOM 3010 C CA . LEU A 1 393 ? 31.768 14.011 -16.286 1.00 88.88 393 LEU A CA 1
ATOM 3011 C C . LEU A 1 393 ? 30.574 13.624 -15.400 1.00 88.88 393 LEU A C 1
ATOM 3013 O O . LEU A 1 393 ? 30.780 13.142 -14.290 1.00 88.88 393 LEU A O 1
ATOM 3017 N N . ALA A 1 394 ? 29.334 13.769 -15.879 1.00 89.88 394 ALA A N 1
ATOM 3018 C CA . ALA A 1 394 ? 28.142 13.354 -15.135 1.00 89.88 394 ALA A CA 1
ATOM 3019 C C . ALA A 1 394 ? 28.149 11.852 -14.806 1.00 89.88 394 ALA A C 1
ATOM 3021 O O . ALA A 1 394 ? 27.807 11.466 -13.685 1.00 89.88 394 ALA A O 1
ATOM 3022 N N . PHE A 1 395 ? 28.583 11.001 -15.741 1.00 90.81 395 PHE A N 1
ATOM 3023 C CA . PHE A 1 395 ? 28.775 9.570 -15.492 1.00 90.81 395 PHE A CA 1
ATOM 3024 C C . PHE A 1 395 ? 29.861 9.300 -14.447 1.00 90.81 395 PHE A C 1
ATOM 3026 O O . PHE A 1 395 ? 29.670 8.455 -13.570 1.00 90.81 395 PHE A O 1
ATOM 3033 N N . GLU A 1 396 ? 30.987 10.015 -14.507 1.00 89.12 396 GLU A N 1
ATOM 3034 C CA . GLU A 1 396 ? 32.065 9.872 -13.525 1.00 89.12 396 GLU A CA 1
ATOM 3035 C C . GLU A 1 396 ? 31.618 10.290 -12.122 1.00 89.12 396 GLU A C 1
ATOM 3037 O O . GLU A 1 396 ? 31.799 9.514 -11.184 1.00 89.12 396 GLU A O 1
ATOM 3042 N N . VAL A 1 397 ? 30.971 11.452 -11.992 1.00 89.06 397 VAL A N 1
ATOM 3043 C CA . VAL A 1 397 ? 30.423 11.963 -10.725 1.00 89.06 397 VAL A CA 1
ATOM 3044 C C . VAL A 1 397 ? 29.348 11.030 -10.171 1.00 89.06 397 VAL A C 1
ATOM 3046 O O . VAL A 1 397 ? 29.350 10.730 -8.981 1.00 89.06 397 VAL A O 1
ATOM 3049 N N . SER A 1 398 ? 28.449 10.523 -11.018 1.00 88.38 398 SER A N 1
ATOM 3050 C CA . SER A 1 398 ? 27.405 9.587 -10.579 1.00 88.38 398 SER A CA 1
ATOM 3051 C C . SER A 1 398 ? 28.010 8.286 -10.052 1.00 88.38 398 SER A C 1
ATOM 3053 O O . SER A 1 398 ? 27.564 7.770 -9.033 1.00 88.38 398 SER A O 1
ATOM 3055 N N . ARG A 1 399 ? 29.066 7.777 -10.699 1.00 87.88 399 ARG A N 1
ATOM 3056 C CA . ARG A 1 399 ? 29.752 6.546 -10.288 1.00 87.88 399 ARG A CA 1
ATOM 3057 C C . ARG A 1 399 ? 30.551 6.711 -8.993 1.00 87.88 399 ARG A C 1
ATOM 3059 O O . ARG A 1 399 ? 30.657 5.749 -8.239 1.00 87.88 399 ARG A O 1
ATOM 3066 N N . THR A 1 400 ? 31.136 7.883 -8.743 1.00 87.94 400 THR A N 1
ATOM 3067 C CA . THR A 1 400 ? 31.889 8.145 -7.506 1.00 87.94 400 THR A CA 1
ATOM 3068 C C . THR A 1 400 ? 30.971 8.470 -6.334 1.00 87.94 400 THR A C 1
ATOM 3070 O O . THR A 1 400 ? 31.204 7.973 -5.237 1.00 87.94 400 THR A O 1
ATOM 3073 N N . LYS A 1 401 ? 29.924 9.271 -6.564 1.00 87.75 401 LYS A N 1
ATOM 3074 C CA . LYS A 1 401 ? 28.978 9.704 -5.528 1.00 87.75 401 LYS A CA 1
ATOM 3075 C C . LYS A 1 401 ? 27.937 8.636 -5.182 1.00 87.75 401 LYS A C 1
ATOM 3077 O O . LYS A 1 401 ? 27.546 8.551 -4.026 1.00 87.75 401 LYS A O 1
ATOM 3082 N N . TYR A 1 402 ? 27.521 7.817 -6.153 1.00 89.31 402 TYR A N 1
ATOM 3083 C CA . TYR A 1 402 ? 26.508 6.765 -5.981 1.00 89.31 402 TYR A CA 1
ATOM 3084 C C . TYR A 1 402 ? 26.974 5.420 -6.576 1.00 89.31 402 TYR A C 1
ATOM 3086 O O . TYR A 1 402 ? 26.458 4.978 -7.608 1.00 89.31 402 TYR A O 1
ATOM 3094 N N . PRO A 1 403 ? 27.946 4.724 -5.954 1.00 87.88 403 PRO A N 1
ATOM 3095 C CA . PRO A 1 403 ? 28.492 3.472 -6.493 1.00 87.88 403 PRO A CA 1
ATOM 3096 C C . PRO A 1 403 ? 27.447 2.356 -6.675 1.00 87.88 403 PRO A C 1
ATOM 3098 O O . PRO A 1 403 ? 27.571 1.525 -7.577 1.00 87.88 403 PRO A O 1
ATOM 3101 N N . TRP A 1 404 ? 26.399 2.352 -5.848 1.00 89.12 404 TRP A N 1
ATOM 3102 C CA . TRP A 1 404 ? 25.292 1.391 -5.893 1.00 89.12 404 TRP A CA 1
ATOM 3103 C C . TRP A 1 404 ? 24.339 1.600 -7.080 1.00 89.12 404 TRP A C 1
ATOM 3105 O O . TRP A 1 404 ? 23.645 0.661 -7.472 1.00 89.12 404 TRP A O 1
ATOM 3115 N N . LEU A 1 405 ? 24.313 2.789 -7.698 1.00 90.19 405 LEU A N 1
ATOM 3116 C CA . LEU A 1 405 ? 23.312 3.161 -8.707 1.00 90.19 405 LEU A CA 1
ATOM 3117 C C . LEU A 1 405 ? 23.360 2.261 -9.947 1.00 90.19 405 LEU A C 1
ATOM 3119 O O . LEU A 1 405 ? 22.327 1.810 -10.431 1.00 90.19 405 LEU A O 1
ATOM 3123 N N . LEU A 1 406 ? 24.559 1.952 -10.444 1.00 87.94 406 LEU A N 1
ATOM 3124 C CA . LEU A 1 406 ? 24.740 1.049 -11.586 1.00 87.94 406 LEU A CA 1
ATOM 3125 C C . LEU A 1 406 ? 24.176 -0.346 -11.282 1.00 87.94 406 LEU A C 1
ATOM 3127 O O . LEU A 1 406 ? 23.495 -0.942 -12.114 1.00 87.94 406 LEU A O 1
ATOM 3131 N N . SER A 1 407 ? 24.449 -0.863 -10.083 1.00 87.62 407 SER A N 1
ATOM 3132 C CA . SER A 1 407 ? 23.912 -2.148 -9.639 1.00 87.62 407 SER A CA 1
ATOM 3133 C C . SER A 1 407 ? 22.387 -2.096 -9.575 1.00 87.62 407 SER A C 1
ATOM 3135 O O . SER A 1 407 ? 21.727 -2.967 -10.134 1.00 87.62 407 SER A O 1
ATOM 3137 N N . LEU A 1 408 ? 21.819 -1.048 -8.974 1.00 87.75 408 LEU A N 1
ATOM 3138 C CA . LEU A 1 408 ? 20.375 -0.852 -8.877 1.00 87.75 408 LEU A CA 1
ATOM 3139 C C . LEU A 1 408 ? 19.696 -0.830 -10.249 1.00 87.75 408 LEU A C 1
ATOM 3141 O O . LEU A 1 408 ? 18.749 -1.574 -10.471 1.00 87.75 408 LEU A O 1
ATOM 3145 N N . LEU A 1 409 ? 20.182 0.002 -11.172 1.00 90.12 409 LEU A N 1
ATOM 3146 C CA . LEU A 1 409 ? 19.599 0.129 -12.508 1.00 90.12 409 LEU A CA 1
ATOM 3147 C C . LEU A 1 409 ? 19.621 -1.213 -13.252 1.00 90.12 409 LEU A C 1
ATOM 3149 O O . LEU A 1 409 ? 18.626 -1.577 -13.875 1.00 90.12 409 LEU A O 1
ATOM 3153 N N . ASN A 1 410 ? 20.694 -2.000 -13.098 1.00 88.31 410 ASN A N 1
ATOM 3154 C CA . ASN A 1 410 ? 20.744 -3.363 -13.628 1.00 88.31 410 ASN A CA 1
ATOM 3155 C C . ASN A 1 410 ? 19.676 -4.273 -12.998 1.00 88.31 410 ASN A C 1
ATOM 3157 O O . ASN A 1 410 ? 19.010 -5.005 -13.725 1.00 88.31 410 ASN A O 1
ATOM 3161 N N . HIS A 1 411 ? 19.484 -4.216 -11.673 1.00 86.75 411 HIS A N 1
ATOM 3162 C CA . HIS A 1 411 ? 18.432 -4.978 -10.987 1.00 86.75 411 HIS A CA 1
ATOM 3163 C C . HIS A 1 411 ? 17.027 -4.552 -11.416 1.00 86.75 411 HIS A C 1
ATOM 3165 O O . HIS A 1 411 ? 16.143 -5.396 -11.449 1.00 86.75 411 HIS A O 1
ATOM 3171 N N . CYS A 1 412 ? 16.826 -3.283 -11.779 1.00 86.50 412 CYS A N 1
ATOM 3172 C CA . CYS A 1 412 ? 15.564 -2.756 -12.301 1.00 86.50 412 CYS A CA 1
ATOM 3173 C C . CYS A 1 412 ? 15.348 -3.032 -13.802 1.00 86.50 412 CYS A C 1
ATOM 3175 O O . CYS A 1 412 ? 14.367 -2.542 -14.359 1.00 86.50 412 CYS A O 1
ATOM 3177 N N . ASN A 1 413 ? 16.247 -3.769 -14.471 1.00 89.94 413 ASN A N 1
ATOM 3178 C CA . ASN A 1 413 ? 16.258 -3.946 -15.929 1.00 89.94 413 ASN A CA 1
ATOM 3179 C C . ASN A 1 413 ? 16.281 -2.619 -16.715 1.00 89.94 413 ASN A C 1
ATOM 3181 O O . ASN A 1 413 ? 15.680 -2.522 -17.782 1.00 89.94 413 ASN A O 1
ATOM 3185 N N . ILE A 1 414 ? 16.967 -1.596 -16.198 1.00 92.81 414 ILE A N 1
ATOM 3186 C CA . ILE A 1 414 ? 17.130 -0.294 -16.854 1.00 92.81 414 ILE A CA 1
ATOM 3187 C C . ILE A 1 414 ? 18.505 -0.260 -17.539 1.00 92.81 414 ILE A C 1
ATOM 3189 O O . ILE A 1 414 ? 19.527 -0.201 -16.850 1.00 92.81 414 ILE A O 1
ATOM 3193 N N . PRO A 1 415 ? 18.567 -0.289 -18.885 1.00 94.56 415 PRO A N 1
ATOM 3194 C CA . PRO A 1 415 ? 19.820 -0.184 -19.624 1.00 94.56 415 PRO A CA 1
ATOM 3195 C C . PRO A 1 415 ? 20.512 1.154 -19.386 1.00 94.56 415 PRO A C 1
ATOM 3197 O O . PRO A 1 415 ? 19.873 2.202 -19.424 1.00 94.56 415 PRO A O 1
ATOM 3200 N N . ILE A 1 416 ? 21.831 1.146 -19.227 1.00 94.75 416 ILE A N 1
ATOM 3201 C CA . ILE A 1 416 ? 22.629 2.371 -19.086 1.00 94.75 416 ILE A CA 1
ATOM 3202 C C . ILE A 1 416 ? 23.369 2.633 -20.384 1.00 94.75 416 ILE A C 1
ATOM 3204 O O . ILE A 1 416 ? 24.012 1.730 -20.910 1.00 94.75 416 ILE A O 1
ATOM 3208 N N . TYR A 1 417 ? 23.300 3.854 -20.904 1.00 94.38 417 TYR A N 1
ATOM 3209 C CA . TYR A 1 417 ? 23.941 4.182 -22.173 1.00 94.38 417 TYR A CA 1
ATOM 3210 C C . TYR A 1 417 ? 25.459 3.942 -22.134 1.00 94.38 417 TYR A C 1
ATOM 3212 O O . TYR A 1 417 ? 26.130 4.218 -21.136 1.00 94.38 417 TYR A O 1
ATOM 3220 N N . ASP A 1 418 ? 26.014 3.431 -23.231 1.00 92.50 418 ASP A N 1
ATOM 3221 C CA . ASP A 1 418 ? 27.442 3.156 -23.322 1.00 92.50 418 ASP A CA 1
ATOM 3222 C C . ASP A 1 418 ? 28.254 4.446 -23.508 1.00 92.50 418 ASP A C 1
ATOM 3224 O O . ASP A 1 418 ? 28.218 5.087 -24.562 1.00 92.50 418 ASP A O 1
ATOM 3228 N N . ILE A 1 419 ? 29.053 4.787 -22.493 1.00 90.25 419 ILE A N 1
ATOM 3229 C CA . ILE A 1 419 ? 29.870 6.009 -22.455 1.00 90.25 419 ILE A CA 1
ATOM 3230 C C . ILE A 1 419 ? 30.807 6.115 -23.680 1.00 90.25 419 ILE A C 1
ATOM 3232 O O . ILE A 1 419 ? 31.132 7.212 -24.132 1.00 90.25 419 ILE A O 1
ATOM 3236 N N . THR A 1 420 ? 31.217 4.986 -24.272 1.00 89.88 420 THR A N 1
ATOM 3237 C CA . THR A 1 420 ? 32.109 4.956 -25.449 1.00 89.88 420 THR A CA 1
ATOM 3238 C C . THR A 1 420 ? 31.451 5.399 -26.764 1.00 89.88 420 THR A C 1
ATOM 3240 O O . THR A 1 420 ? 32.153 5.510 -27.776 1.00 89.88 420 THR A O 1
ATOM 3243 N N . PHE A 1 421 ? 30.137 5.650 -26.745 1.00 89.81 421 PHE A N 1
ATOM 3244 C CA . PHE A 1 421 ? 29.314 6.125 -27.864 1.00 89.81 421 PHE A CA 1
ATOM 3245 C C . PHE A 1 421 ? 28.572 7.426 -27.525 1.00 89.81 421 PHE A C 1
ATOM 3247 O O . PHE A 1 421 ? 27.513 7.712 -28.091 1.00 89.81 421 PHE A O 1
ATOM 3254 N N . MET A 1 422 ? 29.056 8.204 -26.551 1.00 88.38 422 MET A N 1
ATOM 3255 C CA . MET A 1 422 ? 28.388 9.448 -26.141 1.00 88.38 422 MET A CA 1
ATOM 3256 C C . MET A 1 422 ? 28.314 10.494 -27.257 1.00 88.38 422 MET A C 1
ATOM 3258 O O . MET A 1 422 ? 27.400 11.313 -27.259 1.00 88.38 422 MET A O 1
ATOM 3262 N N . ASP A 1 423 ? 29.218 10.426 -28.234 1.00 84.06 423 ASP A N 1
ATOM 3263 C CA . ASP A 1 423 ? 29.179 11.201 -29.477 1.00 84.06 423 ASP A CA 1
ATOM 3264 C C . ASP A 1 423 ? 27.907 10.940 -30.298 1.00 84.06 423 ASP A C 1
ATOM 3266 O O . ASP A 1 423 ? 27.444 11.821 -31.015 1.00 84.06 423 ASP A O 1
ATOM 3270 N N . CYS A 1 424 ? 27.300 9.762 -30.139 1.00 86.69 424 CYS A N 1
ATOM 3271 C CA . CYS A 1 424 ? 26.067 9.366 -30.816 1.00 86.69 424 CYS A CA 1
ATOM 3272 C C . CYS A 1 424 ? 24.794 9.683 -30.002 1.00 86.69 424 CYS A C 1
ATOM 3274 O O . CYS A 1 424 ? 23.692 9.634 -30.543 1.00 86.69 424 CYS A O 1
ATOM 3276 N N . ALA A 1 425 ? 24.907 10.002 -28.704 1.00 84.00 425 ALA A N 1
ATOM 3277 C CA . ALA A 1 425 ? 23.763 10.025 -27.781 1.00 84.00 425 ALA A CA 1
ATOM 3278 C C . ALA A 1 425 ? 22.689 11.067 -28.142 1.00 84.00 425 ALA A C 1
ATOM 3280 O O . ALA A 1 425 ? 21.498 10.821 -27.926 1.00 84.00 425 ALA A O 1
ATOM 3281 N N . ALA A 1 426 ? 23.104 12.204 -28.711 1.00 82.19 426 ALA A N 1
ATOM 3282 C CA . ALA A 1 426 ? 22.198 13.247 -29.188 1.00 82.19 426 ALA A CA 1
ATOM 3283 C C . ALA A 1 426 ? 21.318 12.747 -30.345 1.00 82.19 426 ALA A C 1
ATOM 3285 O O . ALA A 1 426 ? 20.100 12.902 -30.295 1.00 82.19 426 ALA A O 1
ATOM 3286 N N . SER A 1 427 ? 21.913 12.069 -31.332 1.00 82.81 427 SER A N 1
ATOM 3287 C CA . SER A 1 427 ? 21.198 11.494 -32.480 1.00 82.81 427 SER A CA 1
ATOM 3288 C C . SER A 1 427 ? 20.247 10.358 -32.080 1.00 82.81 427 SER A C 1
ATOM 3290 O O . SER A 1 427 ? 19.237 10.131 -32.741 1.00 82.81 427 SER A O 1
ATOM 3292 N N . CYS A 1 428 ? 20.533 9.664 -30.974 1.00 80.06 428 CYS A N 1
ATOM 3293 C CA . CYS A 1 428 ? 19.709 8.573 -30.450 1.00 80.06 428 CYS A CA 1
ATOM 3294 C C . CYS A 1 428 ? 18.432 9.035 -29.715 1.00 80.06 428 CYS A C 1
ATOM 3296 O O . CYS A 1 428 ? 17.681 8.177 -29.246 1.00 80.06 428 CYS A O 1
ATOM 3298 N N . ASN A 1 429 ? 18.201 10.345 -29.526 1.00 83.31 429 ASN A N 1
ATOM 3299 C CA . ASN A 1 429 ? 17.140 10.886 -28.654 1.00 83.31 429 ASN A CA 1
ATOM 3300 C C . ASN A 1 429 ? 17.153 10.301 -27.222 1.00 83.31 429 ASN A C 1
ATOM 3302 O O . ASN A 1 429 ? 16.111 10.152 -26.588 1.00 83.31 429 ASN A O 1
ATOM 3306 N N . CYS A 1 430 ? 18.334 9.940 -26.708 1.00 84.94 430 CYS A N 1
ATOM 3307 C CA . CYS A 1 430 ? 18.483 9.315 -25.386 1.00 84.94 430 CYS A CA 1
ATOM 3308 C C . CYS A 1 430 ? 18.835 10.313 -24.272 1.00 84.94 430 CYS A C 1
ATOM 3310 O O . CYS A 1 430 ? 18.821 9.944 -23.097 1.00 84.94 430 CYS A O 1
ATOM 3312 N N . LEU A 1 431 ? 19.192 11.554 -24.625 1.00 87.12 431 LEU A N 1
ATOM 3313 C CA . LEU A 1 431 ? 19.614 12.565 -23.658 1.00 87.12 431 LEU A CA 1
ATOM 3314 C C . LEU A 1 431 ? 18.447 12.984 -22.743 1.00 87.12 431 LEU A C 1
ATOM 3316 O O . LEU A 1 431 ? 17.320 13.135 -23.223 1.00 87.12 431 LEU A O 1
ATOM 3320 N N . PRO A 1 432 ? 18.700 13.187 -21.438 1.00 86.38 432 PRO A N 1
ATOM 3321 C CA . PRO A 1 432 ? 17.685 13.662 -20.507 1.00 86.38 432 PRO A CA 1
ATOM 3322 C C . PRO A 1 432 ? 17.281 15.106 -20.825 1.00 86.38 432 PRO A C 1
ATOM 3324 O O . PRO A 1 432 ? 18.016 15.853 -21.478 1.00 86.38 432 PRO A O 1
ATOM 3327 N N . ILE A 1 433 ? 16.106 15.517 -20.344 1.00 83.44 433 ILE A N 1
ATOM 3328 C CA . ILE A 1 433 ? 15.607 16.878 -20.566 1.00 83.44 433 ILE A CA 1
ATOM 3329 C C . ILE A 1 433 ? 16.511 17.858 -19.794 1.00 83.44 433 ILE A C 1
ATOM 3331 O O . ILE A 1 433 ? 16.749 17.644 -18.600 1.00 83.44 433 ILE A O 1
ATOM 3335 N N . PRO A 1 434 ? 17.000 18.947 -20.420 1.00 73.00 434 PRO A N 1
ATOM 3336 C CA . PRO A 1 434 ? 17.789 19.959 -19.722 1.00 73.00 434 PRO A CA 1
ATOM 3337 C C . PRO A 1 434 ? 16.959 20.529 -18.567 1.00 73.00 434 PRO A C 1
ATOM 3339 O O . PRO A 1 434 ? 15.861 21.011 -18.830 1.00 73.00 434 PRO A O 1
ATOM 3342 N N . SER A 1 435 ? 17.473 20.469 -17.330 1.00 77.69 435 SER A N 1
ATOM 3343 C CA . SER A 1 435 ? 16.830 20.785 -16.025 1.00 77.69 435 SER A CA 1
ATOM 3344 C C . SER A 1 435 ? 16.351 19.602 -15.180 1.00 77.69 435 SER A C 1
ATOM 3346 O O . SER A 1 435 ? 16.051 19.811 -14.006 1.00 77.69 435 SER A O 1
ATOM 3348 N N . GLN A 1 436 ? 16.319 18.375 -15.708 1.00 85.75 436 GLN A N 1
ATOM 3349 C CA . GLN A 1 436 ? 15.995 17.220 -14.869 1.00 85.75 436 GLN A CA 1
ATOM 3350 C C . GLN A 1 436 ? 17.106 16.933 -13.861 1.00 85.75 436 GLN A C 1
ATOM 3352 O O . GLN A 1 436 ? 18.291 16.905 -14.199 1.00 85.75 436 GLN A O 1
ATOM 3357 N N . SER A 1 437 ? 16.702 16.675 -12.625 1.00 89.94 437 SER A N 1
ATOM 3358 C CA . SER A 1 437 ? 17.583 16.203 -11.569 1.00 89.94 437 SER A CA 1
ATOM 3359 C C . SER A 1 437 ? 17.887 14.707 -11.716 1.00 89.94 437 SER A C 1
ATOM 3361 O O . SER A 1 437 ? 17.233 13.983 -12.474 1.00 89.94 437 SER A O 1
ATOM 3363 N N . LEU A 1 438 ? 18.887 14.205 -10.983 1.00 90.62 438 LEU A N 1
ATOM 3364 C CA . LEU A 1 438 ? 19.238 12.783 -11.037 1.00 90.62 438 LEU A CA 1
ATOM 3365 C C . LEU A 1 438 ? 18.082 11.908 -10.532 1.00 90.62 438 LEU A C 1
ATOM 3367 O O . LEU A 1 438 ? 17.780 10.894 -11.162 1.00 90.62 438 LEU A O 1
ATOM 3371 N N . GLY A 1 439 ? 17.415 12.311 -9.443 1.00 90.81 439 GLY A N 1
ATOM 3372 C CA . GLY A 1 439 ? 16.267 11.581 -8.904 1.00 90.81 439 GLY A CA 1
ATOM 3373 C C . GLY A 1 439 ? 15.108 11.511 -9.901 1.00 90.81 439 GLY A C 1
ATOM 3374 O O . GLY A 1 439 ? 14.557 10.435 -10.124 1.00 90.81 439 GLY A O 1
ATOM 3375 N N . GLN A 1 440 ? 14.812 12.609 -10.599 1.00 90.56 440 GLN A N 1
ATOM 3376 C CA . GLN A 1 440 ? 13.776 12.635 -11.635 1.00 90.56 440 GLN A CA 1
ATOM 3377 C C . GLN A 1 440 ? 14.113 11.757 -12.835 1.00 90.56 440 GLN A C 1
ATOM 3379 O O . GLN A 1 440 ? 13.248 11.035 -13.328 1.00 90.56 440 GLN A O 1
ATOM 3384 N N . VAL A 1 441 ? 15.366 11.781 -13.307 1.00 92.44 441 VAL A N 1
ATOM 3385 C CA . VAL A 1 441 ? 15.780 10.886 -14.394 1.00 92.44 441 VAL A CA 1
ATOM 3386 C C . VAL A 1 441 ? 15.575 9.437 -13.958 1.00 92.44 441 VAL A C 1
ATOM 3388 O O . VAL A 1 441 ? 14.932 8.690 -14.687 1.00 92.44 441 VAL A O 1
ATOM 3391 N N . ILE A 1 442 ? 16.021 9.045 -12.760 1.00 92.69 442 ILE A N 1
ATOM 3392 C CA . ILE A 1 442 ? 15.808 7.684 -12.244 1.00 92.69 442 ILE A CA 1
ATOM 3393 C C . ILE A 1 442 ? 14.309 7.354 -12.178 1.00 92.69 442 ILE A C 1
ATOM 3395 O O . ILE A 1 442 ? 13.893 6.340 -12.735 1.00 92.69 442 ILE A O 1
ATOM 3399 N N . ALA A 1 443 ? 13.487 8.216 -11.571 1.00 92.62 443 ALA A N 1
ATOM 3400 C CA . ALA A 1 443 ? 12.045 8.002 -11.447 1.00 92.62 443 ALA A CA 1
ATOM 3401 C C . ALA A 1 443 ? 11.359 7.853 -12.815 1.00 92.62 443 ALA A C 1
ATOM 3403 O O . ALA A 1 443 ? 10.606 6.904 -13.024 1.00 92.62 443 ALA A O 1
ATOM 3404 N N . SER A 1 444 ? 11.693 8.707 -13.787 1.00 92.81 444 SER A N 1
ATOM 3405 C CA . SER A 1 444 ? 11.155 8.624 -15.151 1.00 92.81 444 SER A CA 1
ATOM 3406 C C . SER A 1 444 ? 11.520 7.310 -15.854 1.00 92.81 444 SER A C 1
ATOM 3408 O O . SER A 1 444 ? 10.698 6.744 -16.576 1.00 92.81 444 SER A O 1
ATOM 3410 N N . LYS A 1 445 ? 12.726 6.770 -15.612 1.00 93.12 445 LYS A N 1
ATOM 3411 C CA . LYS A 1 445 ? 13.146 5.472 -16.164 1.00 93.12 445 LYS A CA 1
ATOM 3412 C C . LYS A 1 445 ? 12.462 4.302 -15.465 1.00 93.12 445 LYS A C 1
ATOM 3414 O O . LYS A 1 445 ? 12.125 3.329 -16.133 1.00 93.12 445 LYS A O 1
ATOM 3419 N N . LEU A 1 446 ? 12.189 4.404 -14.163 1.00 92.38 446 LEU A N 1
ATOM 3420 C CA . LEU A 1 446 ? 11.377 3.416 -13.446 1.00 92.38 446 LEU A CA 1
ATOM 3421 C C . LEU A 1 446 ? 9.931 3.401 -13.976 1.00 92.38 446 LEU A C 1
ATOM 3423 O O . LEU A 1 446 ? 9.378 2.325 -14.198 1.00 92.38 446 LEU A O 1
ATOM 3427 N N . VAL A 1 447 ? 9.343 4.572 -14.259 1.00 93.19 447 VAL A N 1
ATOM 3428 C CA . VAL A 1 447 ? 8.026 4.692 -14.918 1.00 93.19 447 VAL A CA 1
ATOM 3429 C C . VAL A 1 447 ? 8.036 4.035 -16.290 1.00 93.19 447 VAL A C 1
ATOM 3431 O O . VAL A 1 447 ? 7.185 3.191 -16.565 1.00 93.19 447 VAL A O 1
ATOM 3434 N N . ALA A 1 448 ? 9.026 4.362 -17.121 1.00 91.94 448 ALA A N 1
ATOM 3435 C CA . ALA A 1 448 ? 9.185 3.762 -18.438 1.00 91.94 448 ALA A CA 1
ATOM 3436 C C . ALA A 1 448 ? 9.298 2.227 -18.355 1.00 91.94 448 ALA A C 1
ATOM 3438 O O . ALA A 1 448 ? 8.594 1.511 -19.065 1.00 91.94 448 ALA A O 1
ATOM 3439 N N . ALA A 1 449 ? 10.109 1.706 -17.429 1.00 90.88 449 ALA A N 1
ATOM 3440 C CA . ALA A 1 449 ? 10.257 0.267 -17.212 1.00 90.88 449 ALA A CA 1
ATOM 3441 C C . ALA A 1 449 ? 8.953 -0.403 -16.738 1.00 90.88 449 ALA A C 1
ATOM 3443 O O . ALA A 1 449 ? 8.638 -1.509 -17.189 1.00 90.88 449 ALA A O 1
ATOM 3444 N N . LYS A 1 450 ? 8.172 0.258 -15.867 1.00 89.50 450 LYS A N 1
ATOM 3445 C CA . LYS A 1 450 ? 6.862 -0.235 -15.399 1.00 89.50 450 LYS A CA 1
ATOM 3446 C C . LYS A 1 450 ? 5.843 -0.265 -16.537 1.00 89.50 450 LYS A C 1
ATOM 3448 O O . LYS A 1 450 ? 5.181 -1.283 -16.718 1.00 89.50 450 LYS A O 1
ATOM 3453 N N . GLN A 1 451 ? 5.752 0.801 -17.333 1.00 89.38 451 GLN A N 1
ATOM 3454 C CA . GLN A 1 451 ? 4.846 0.887 -18.488 1.00 89.38 451 GLN A CA 1
ATOM 3455 C C . GLN A 1 451 ? 5.182 -0.149 -19.567 1.00 89.38 451 GLN A C 1
ATOM 3457 O O . GLN A 1 451 ? 4.280 -0.725 -20.173 1.00 89.38 451 GLN A O 1
ATOM 3462 N N . ALA A 1 452 ? 6.469 -0.430 -19.765 1.00 85.62 452 ALA A N 1
ATOM 3463 C CA . ALA A 1 452 ? 6.937 -1.438 -20.707 1.00 85.62 452 ALA A CA 1
ATOM 3464 C C . ALA A 1 452 ? 6.812 -2.888 -20.183 1.00 85.62 452 ALA A C 1
ATOM 3466 O O . ALA A 1 452 ? 7.036 -3.834 -20.935 1.00 85.62 452 ALA A O 1
ATOM 3467 N N . GLY A 1 453 ? 6.437 -3.082 -18.910 1.00 84.94 453 GLY A N 1
ATOM 3468 C CA . GLY A 1 453 ? 6.256 -4.403 -18.299 1.00 84.94 453 GLY A CA 1
ATOM 3469 C C . GLY A 1 453 ? 7.557 -5.125 -17.929 1.00 84.94 453 GLY A C 1
ATOM 3470 O O . GLY A 1 453 ? 7.541 -6.336 -17.722 1.00 84.94 453 GLY A O 1
ATOM 3471 N N . TYR A 1 454 ? 8.680 -4.404 -17.843 1.00 80.38 454 TYR A N 1
ATOM 3472 C CA . TYR A 1 454 ? 10.002 -4.967 -17.519 1.00 80.38 454 TYR A CA 1
ATOM 3473 C C . TYR A 1 454 ? 10.446 -4.714 -16.080 1.00 80.38 454 TYR A C 1
ATOM 3475 O O . TYR A 1 454 ? 11.515 -5.186 -15.684 1.00 80.38 454 TYR A O 1
ATOM 3483 N N . PHE A 1 455 ? 9.647 -3.972 -15.312 1.00 80.56 455 PHE A N 1
ATOM 3484 C CA . PHE A 1 455 ? 9.947 -3.628 -13.931 1.00 80.56 455 PHE A CA 1
ATOM 3485 C C . PHE A 1 455 ? 9.856 -4.867 -13.021 1.00 80.56 455 PHE A C 1
ATOM 3487 O O . PHE A 1 455 ? 8.764 -5.418 -12.862 1.00 80.56 455 PHE A O 1
ATOM 3494 N N . PRO A 1 456 ? 10.977 -5.343 -12.449 1.00 78.00 456 PRO A N 1
ATOM 3495 C CA . PRO A 1 456 ? 10.983 -6.541 -11.619 1.00 78.00 456 PRO A CA 1
ATOM 3496 C C . PRO A 1 456 ? 10.606 -6.232 -10.165 1.00 78.00 456 PRO A C 1
ATOM 3498 O O . PRO A 1 456 ? 10.741 -5.104 -9.691 1.00 78.00 456 PRO A O 1
ATOM 3501 N N . GLU A 1 457 ? 10.200 -7.259 -9.416 1.00 73.62 457 GLU A N 1
ATOM 3502 C CA . GLU A 1 457 ? 10.051 -7.147 -7.962 1.00 73.62 457 GLU A CA 1
ATOM 3503 C C . GLU A 1 457 ? 11.429 -7.016 -7.293 1.00 73.62 457 GLU A C 1
ATOM 3505 O O . GLU A 1 457 ? 12.253 -7.936 -7.308 1.00 73.62 457 GLU A O 1
ATOM 3510 N N . LEU A 1 458 ? 11.684 -5.855 -6.688 1.00 73.75 458 LEU A N 1
ATOM 3511 C CA . LEU A 1 458 ? 12.966 -5.477 -6.087 1.00 73.75 458 LEU A CA 1
ATOM 3512 C C . LEU A 1 458 ? 13.206 -6.143 -4.719 1.00 73.75 458 LEU A C 1
ATOM 3514 O O . LEU A 1 458 ? 13.289 -5.492 -3.677 1.00 73.75 458 LEU A O 1
ATOM 3518 N N . THR A 1 459 ? 13.347 -7.465 -4.711 1.00 64.62 459 THR A N 1
ATOM 3519 C CA . THR A 1 459 ? 13.546 -8.252 -3.480 1.00 64.62 459 THR A CA 1
ATOM 3520 C C . THR A 1 459 ? 15.009 -8.316 -3.018 1.00 64.62 459 THR A C 1
ATOM 3522 O O . THR A 1 459 ? 15.264 -8.543 -1.837 1.00 64.62 459 THR A O 1
ATOM 3525 N N . SER A 1 460 ? 15.983 -8.049 -3.896 1.00 67.44 460 SER A N 1
ATOM 3526 C CA . SER A 1 460 ? 17.407 -8.352 -3.661 1.00 67.44 460 SER A CA 1
ATOM 3527 C C . SER A 1 460 ? 18.316 -7.176 -3.276 1.00 67.44 460 SER A C 1
ATOM 3529 O O . SER A 1 460 ? 19.523 -7.384 -3.163 1.00 67.44 460 SER A O 1
ATOM 3531 N N . LEU A 1 461 ? 17.805 -5.950 -3.092 1.00 78.31 461 LEU A N 1
ATOM 3532 C CA . LEU A 1 461 ? 18.668 -4.831 -2.674 1.00 78.31 461 LEU A CA 1
ATOM 3533 C C . LEU A 1 461 ? 19.282 -5.086 -1.287 1.00 78.31 461 LEU A C 1
ATOM 3535 O O . LEU A 1 461 ? 18.691 -5.785 -0.460 1.00 78.31 461 LEU A O 1
ATOM 3539 N N . SER A 1 462 ? 20.433 -4.477 -0.993 1.00 85.56 462 SER A N 1
ATOM 3540 C CA . SER A 1 462 ? 20.940 -4.410 0.382 1.00 85.56 462 SER A CA 1
ATOM 3541 C C . SER A 1 462 ? 20.168 -3.364 1.203 1.00 85.56 462 SER A C 1
ATOM 3543 O O . SER A 1 462 ? 19.455 -2.524 0.653 1.00 85.56 462 SER A O 1
ATOM 3545 N N . THR A 1 463 ? 20.260 -3.407 2.534 1.00 86.38 463 THR A N 1
ATOM 3546 C CA . THR A 1 463 ? 19.626 -2.388 3.395 1.00 86.38 463 THR A CA 1
ATOM 3547 C C . THR A 1 463 ? 20.295 -1.017 3.249 1.00 86.38 463 THR A C 1
ATOM 3549 O O . THR A 1 463 ? 19.602 -0.008 3.268 1.00 86.38 463 THR A O 1
ATOM 3552 N N . SER A 1 464 ? 21.617 -0.980 3.027 1.00 88.69 464 SER A N 1
ATOM 3553 C CA . SER A 1 464 ? 22.367 0.265 2.785 1.00 88.69 464 SER A CA 1
ATOM 3554 C C . SER A 1 464 ? 21.919 0.943 1.493 1.00 88.69 464 SER A C 1
ATOM 3556 O O . SER A 1 464 ? 21.627 2.133 1.498 1.00 88.69 464 SER A O 1
ATOM 3558 N N . ASP A 1 465 ? 21.782 0.176 0.405 1.00 87.88 465 ASP A N 1
ATOM 3559 C CA . ASP A 1 465 ? 21.369 0.729 -0.892 1.00 87.88 465 ASP A CA 1
ATOM 3560 C C . ASP A 1 465 ? 19.942 1.295 -0.839 1.00 87.88 465 ASP A C 1
ATOM 3562 O O . ASP A 1 465 ? 19.643 2.279 -1.509 1.00 87.88 465 ASP A O 1
ATOM 3566 N N . ARG A 1 466 ? 19.050 0.689 -0.036 1.00 90.44 466 ARG A N 1
ATOM 3567 C CA . ARG A 1 466 ? 17.683 1.195 0.175 1.00 90.44 466 ARG A CA 1
ATOM 3568 C C . ARG A 1 466 ? 17.676 2.535 0.901 1.00 90.44 466 ARG A C 1
ATOM 3570 O O . ARG A 1 466 ? 16.980 3.444 0.452 1.00 90.44 466 ARG A O 1
ATOM 3577 N N . ASP A 1 467 ? 18.451 2.649 1.981 1.00 91.06 467 ASP A N 1
ATOM 3578 C CA . ASP A 1 467 ? 18.585 3.899 2.734 1.00 91.06 467 ASP A CA 1
ATOM 3579 C C . ASP A 1 467 ? 19.169 4.998 1.828 1.00 91.06 467 ASP A C 1
ATOM 3581 O O . ASP A 1 467 ? 18.586 6.074 1.715 1.00 91.06 467 ASP A O 1
ATOM 3585 N N . GLU A 1 468 ? 20.247 4.710 1.090 1.00 91.50 468 GLU A N 1
ATOM 3586 C CA . GLU A 1 468 ? 20.870 5.683 0.181 1.00 91.50 468 GLU A CA 1
ATOM 3587 C C . GLU A 1 468 ? 19.954 6.103 -0.979 1.00 91.50 468 GLU A C 1
ATOM 3589 O O . GLU A 1 468 ? 19.915 7.284 -1.335 1.00 91.50 468 GLU A O 1
ATOM 3594 N N . LEU A 1 469 ? 19.185 5.171 -1.551 1.00 91.94 469 LEU A N 1
ATOM 3595 C CA . LEU A 1 469 ? 18.222 5.462 -2.614 1.00 91.94 469 LEU A CA 1
ATOM 3596 C C . LEU A 1 469 ? 17.083 6.357 -2.118 1.00 91.94 469 LEU A C 1
ATOM 3598 O O . LEU A 1 469 ? 16.727 7.330 -2.787 1.00 91.94 469 LEU A O 1
ATOM 3602 N N . PHE A 1 470 ? 16.527 6.062 -0.943 1.00 93.25 470 PHE A N 1
ATOM 3603 C CA . PHE A 1 470 ? 15.486 6.897 -0.357 1.00 93.25 470 PHE A CA 1
ATOM 3604 C C . PHE A 1 470 ? 16.018 8.292 -0.000 1.00 93.25 470 PHE A C 1
ATOM 3606 O O . PHE A 1 470 ? 15.393 9.292 -0.353 1.00 93.25 470 PHE A O 1
ATOM 3613 N N . THR A 1 471 ? 17.208 8.382 0.602 1.00 92.25 471 THR A N 1
ATOM 3614 C CA . THR A 1 471 ? 17.873 9.660 0.898 1.00 92.25 471 THR A CA 1
ATOM 3615 C C . THR A 1 471 ? 18.176 10.460 -0.373 1.00 92.25 471 THR A C 1
ATOM 3617 O O . THR A 1 471 ? 18.065 11.688 -0.360 1.00 92.25 471 THR A O 1
ATOM 3620 N N . LEU A 1 472 ? 18.519 9.806 -1.491 1.00 92.88 472 LEU A N 1
ATOM 3621 C CA . LEU A 1 472 ? 18.677 10.476 -2.784 1.00 92.88 472 LEU A CA 1
ATOM 3622 C C . LEU A 1 472 ? 17.364 11.137 -3.209 1.00 92.88 472 LEU A C 1
ATOM 3624 O O . LEU A 1 472 ? 17.366 12.337 -3.471 1.00 92.88 472 LEU A O 1
ATOM 3628 N N . PHE A 1 473 ? 16.252 10.394 -3.233 1.00 93.25 473 PHE A N 1
ATOM 3629 C CA . PHE A 1 473 ? 14.952 10.952 -3.620 1.00 93.25 473 PHE A CA 1
ATOM 3630 C C . PHE A 1 473 ? 14.470 12.043 -2.661 1.00 93.25 473 PHE A C 1
ATOM 3632 O O . PHE A 1 473 ? 13.942 13.053 -3.118 1.00 93.25 473 PHE A O 1
ATOM 3639 N N . ALA A 1 474 ? 14.674 11.882 -1.352 1.00 92.50 474 ALA A N 1
ATOM 3640 C CA . ALA A 1 474 ? 14.286 12.877 -0.356 1.00 92.50 474 ALA A CA 1
ATOM 3641 C C . ALA A 1 474 ? 15.019 14.213 -0.558 1.00 92.50 474 ALA A C 1
ATOM 3643 O O . ALA A 1 474 ? 14.383 15.265 -0.626 1.00 92.50 474 ALA A O 1
ATOM 3644 N N . ASN A 1 475 ? 16.346 14.172 -0.718 1.00 91.19 475 ASN A N 1
ATOM 3645 C CA . ASN A 1 475 ? 17.148 15.371 -0.975 1.00 91.19 475 ASN A CA 1
ATOM 3646 C C . ASN A 1 475 ? 16.805 16.004 -2.327 1.00 91.19 475 ASN A C 1
ATOM 3648 O O . ASN A 1 475 ? 16.654 17.219 -2.429 1.00 91.19 475 ASN A O 1
ATOM 3652 N N . ASP A 1 476 ? 16.650 15.178 -3.361 1.00 90.56 476 ASP A N 1
ATOM 3653 C CA . ASP A 1 476 ? 16.311 15.628 -4.707 1.00 90.56 476 ASP A CA 1
ATOM 3654 C C . ASP A 1 476 ? 14.940 16.321 -4.754 1.00 90.56 476 ASP A C 1
ATOM 3656 O O . ASP A 1 476 ? 14.798 17.388 -5.358 1.00 90.56 476 ASP A O 1
ATOM 3660 N N . PHE A 1 477 ? 13.950 15.759 -4.056 1.00 90.06 477 PHE A N 1
ATOM 3661 C CA . PHE A 1 477 ? 12.616 16.336 -3.921 1.00 90.06 477 PHE A CA 1
ATOM 3662 C C . PHE A 1 477 ? 12.640 17.667 -3.158 1.00 90.06 477 PHE A C 1
ATOM 3664 O O . PHE A 1 477 ? 11.983 18.625 -3.574 1.00 90.06 477 PHE A O 1
ATOM 3671 N N . PHE A 1 478 ? 13.422 17.749 -2.076 1.00 88.38 478 PHE A N 1
ATOM 3672 C CA . PHE A 1 478 ? 13.564 18.963 -1.270 1.00 88.38 478 PHE A CA 1
ATOM 3673 C C . PHE A 1 478 ? 14.221 20.111 -2.049 1.00 88.38 478 PHE A C 1
ATOM 3675 O O . PHE A 1 478 ? 13.745 21.244 -1.988 1.00 88.38 478 PHE A O 1
ATOM 3682 N N . SER A 1 479 ? 15.273 19.832 -2.826 1.00 85.31 479 SER A N 1
ATOM 3683 C CA . SER A 1 479 ? 15.985 20.855 -3.605 1.00 85.31 479 SER A CA 1
ATOM 3684 C C . SER A 1 479 ? 15.216 21.357 -4.835 1.00 85.31 479 SER A C 1
ATOM 3686 O O . SER A 1 479 ? 15.364 22.521 -5.196 1.00 85.31 479 SER A O 1
ATOM 3688 N N . ASN A 1 480 ? 14.398 20.515 -5.480 1.00 77.88 480 ASN A N 1
ATOM 3689 C CA . ASN A 1 480 ? 13.766 20.825 -6.775 1.00 77.88 480 ASN A CA 1
ATOM 3690 C C . ASN A 1 480 ? 12.260 21.162 -6.702 1.00 77.88 480 ASN A C 1
ATOM 3692 O O . ASN A 1 480 ? 11.581 21.142 -7.729 1.00 77.88 480 ASN A O 1
ATOM 3696 N N . SER A 1 481 ? 11.721 21.449 -5.509 1.00 61.72 481 SER A N 1
ATOM 3697 C CA . SER A 1 481 ? 10.363 21.985 -5.286 1.00 61.72 481 SER A CA 1
ATOM 3698 C C . SER A 1 481 ? 9.246 21.307 -6.105 1.00 61.72 481 SER A C 1
ATOM 3700 O O . SER A 1 481 ? 8.553 21.949 -6.892 1.00 61.72 481 SER A O 1
ATOM 3702 N N . SER A 1 482 ? 9.037 20.003 -5.892 1.00 64.62 482 SER A N 1
ATOM 3703 C CA . SER A 1 482 ? 7.912 19.203 -6.427 1.00 64.62 482 SER A CA 1
ATOM 3704 C C . SER A 1 482 ? 7.792 19.069 -7.955 1.00 64.62 482 SER A C 1
ATOM 3706 O O . SER A 1 482 ? 6.705 18.841 -8.472 1.00 64.62 482 SER A O 1
ATOM 3708 N N . ASN A 1 483 ? 8.895 19.112 -8.704 1.00 80.44 483 ASN A N 1
ATOM 3709 C CA . ASN A 1 483 ? 8.864 18.850 -10.153 1.00 80.44 483 ASN A CA 1
ATOM 3710 C C . ASN A 1 483 ? 8.601 17.365 -10.530 1.00 80.44 483 ASN A C 1
ATOM 3712 O O . ASN A 1 483 ? 8.763 16.990 -11.692 1.00 80.44 483 ASN A O 1
ATOM 3716 N N . TYR A 1 484 ? 8.250 16.506 -9.568 1.00 88.06 484 TYR A N 1
ATOM 3717 C CA . TYR A 1 484 ? 7.902 15.104 -9.809 1.00 88.06 484 TYR A CA 1
ATOM 3718 C C . TYR A 1 484 ? 6.469 14.994 -10.332 1.00 88.06 484 TYR A C 1
ATOM 3720 O O . TYR A 1 484 ? 5.550 15.631 -9.817 1.00 88.06 484 TYR A O 1
ATOM 3728 N N . LYS A 1 485 ? 6.263 14.159 -11.348 1.00 90.06 485 LYS A N 1
ATOM 3729 C CA . LYS A 1 485 ? 4.936 13.855 -11.895 1.00 90.06 485 LYS A CA 1
ATOM 3730 C C . LYS A 1 485 ? 4.205 12.837 -11.019 1.00 90.06 485 LYS A C 1
ATOM 3732 O O . LYS A 1 485 ? 4.828 12.015 -10.354 1.00 90.06 485 LYS A O 1
ATOM 3737 N N . ASN A 1 486 ? 2.875 12.809 -11.110 1.00 90.00 486 ASN A N 1
ATOM 3738 C CA . ASN A 1 486 ? 2.053 11.831 -10.383 1.00 90.00 486 ASN A CA 1
ATOM 3739 C C . ASN A 1 486 ? 2.447 10.376 -10.697 1.00 90.00 486 ASN A C 1
ATOM 3741 O O . ASN A 1 486 ? 2.516 9.555 -9.791 1.00 90.00 486 ASN A O 1
ATOM 3745 N N . GLU A 1 487 ? 2.752 10.073 -11.963 1.00 91.50 487 GLU A N 1
ATOM 3746 C CA . GLU A 1 487 ? 3.218 8.743 -12.387 1.00 91.50 487 GLU A CA 1
ATOM 3747 C C . GLU A 1 487 ? 4.557 8.371 -11.732 1.00 91.50 487 GLU A C 1
ATOM 3749 O O . GLU A 1 487 ? 4.762 7.225 -11.344 1.00 91.50 487 GLU A O 1
ATOM 3754 N N . GLU A 1 488 ? 5.459 9.344 -11.571 1.00 92.44 488 GLU A N 1
ATOM 3755 C CA . GLU A 1 488 ? 6.759 9.141 -10.929 1.00 92.44 488 GLU A CA 1
ATOM 3756 C C . GLU A 1 488 ? 6.575 8.846 -9.437 1.00 92.44 488 GLU A C 1
ATOM 3758 O O . GLU A 1 488 ? 7.121 7.862 -8.946 1.00 92.44 488 GLU A O 1
ATOM 3763 N N . LEU A 1 489 ? 5.740 9.625 -8.739 1.00 91.81 489 LEU A N 1
ATOM 3764 C CA . LEU A 1 489 ? 5.404 9.391 -7.329 1.00 91.81 489 LEU A CA 1
ATOM 3765 C C . LEU A 1 489 ? 4.746 8.019 -7.110 1.00 91.81 489 LEU A C 1
ATOM 3767 O O . LEU A 1 489 ? 5.113 7.302 -6.182 1.00 91.81 489 LEU A O 1
ATOM 3771 N N . GLU A 1 490 ? 3.835 7.607 -7.995 1.00 91.31 490 GLU A N 1
ATOM 3772 C CA . GLU A 1 490 ? 3.182 6.295 -7.912 1.00 91.31 490 GLU A CA 1
ATOM 3773 C C . GLU A 1 490 ? 4.186 5.138 -8.048 1.00 91.31 490 GLU A C 1
ATOM 3775 O O . GLU A 1 490 ? 4.075 4.114 -7.369 1.00 91.31 490 GLU A O 1
ATOM 3780 N N . VAL A 1 491 ? 5.190 5.286 -8.915 1.00 91.62 491 VAL A N 1
ATOM 3781 C CA . VAL A 1 491 ? 6.247 4.280 -9.053 1.00 91.62 491 VAL A CA 1
ATOM 3782 C C . VAL A 1 491 ? 7.163 4.262 -7.841 1.00 91.62 491 VAL A C 1
ATOM 3784 O O . VAL A 1 491 ? 7.528 3.171 -7.401 1.00 91.62 491 VAL A O 1
ATOM 3787 N N . LEU A 1 492 ? 7.476 5.416 -7.247 1.00 92.06 492 LEU A N 1
ATOM 3788 C CA . LEU A 1 492 ? 8.244 5.460 -6.003 1.00 92.06 492 LEU A CA 1
ATOM 3789 C C . LEU A 1 492 ? 7.537 4.688 -4.879 1.00 92.06 492 LEU A C 1
ATOM 3791 O O . LEU A 1 492 ? 8.195 3.886 -4.221 1.00 92.06 492 LEU A O 1
ATOM 3795 N N . CYS A 1 493 ? 6.208 4.801 -4.740 1.00 91.75 493 CYS A N 1
ATOM 3796 C CA . CYS A 1 493 ? 5.440 4.020 -3.757 1.00 91.75 493 CYS A CA 1
ATOM 3797 C C . CYS A 1 493 ? 5.611 2.497 -3.915 1.00 91.75 493 CYS A C 1
ATOM 3799 O O . CYS A 1 493 ? 5.557 1.765 -2.928 1.00 91.75 493 CYS A O 1
ATOM 3801 N N . SER A 1 494 ? 5.855 2.006 -5.136 1.00 89.62 494 SER A N 1
ATOM 3802 C CA . SER A 1 494 ? 6.078 0.575 -5.401 1.00 89.62 494 SER A CA 1
ATOM 3803 C C . SER A 1 494 ? 7.483 0.075 -5.034 1.00 89.62 494 SER A C 1
ATOM 3805 O O . SER A 1 494 ? 7.751 -1.127 -5.085 1.00 89.62 494 SER A O 1
ATOM 3807 N N . LEU A 1 495 ? 8.400 0.970 -4.656 1.00 90.00 495 LEU A N 1
ATOM 3808 C CA . LEU A 1 495 ? 9.758 0.603 -4.271 1.00 90.00 495 LEU A CA 1
ATOM 3809 C C . LEU A 1 495 ? 9.802 0.146 -2.804 1.00 90.00 495 LEU A C 1
ATOM 3811 O O . LEU A 1 495 ? 9.315 0.856 -1.928 1.00 90.00 495 LEU A O 1
ATOM 3815 N N . PRO A 1 496 ? 10.435 -0.999 -2.485 1.00 91.00 496 PRO A N 1
ATOM 3816 C CA . PRO A 1 496 ? 10.586 -1.463 -1.109 1.00 91.00 496 PRO A CA 1
ATOM 3817 C C . PRO A 1 496 ? 11.769 -0.758 -0.427 1.00 91.00 496 PRO A C 1
ATOM 3819 O O . PRO A 1 496 ? 12.757 -1.402 -0.074 1.00 91.00 496 PRO A O 1
ATOM 3822 N N . ILE A 1 497 ? 11.709 0.571 -0.319 1.00 92.62 497 ILE A N 1
ATOM 3823 C CA . ILE A 1 497 ? 12.796 1.433 0.190 1.00 92.62 497 ILE A CA 1
ATOM 3824 C C . ILE A 1 497 ? 12.421 2.160 1.484 1.00 92.62 497 ILE A C 1
ATOM 3826 O O . ILE A 1 497 ? 13.258 2.841 2.068 1.00 92.62 497 ILE A O 1
ATOM 3830 N N . TYR A 1 498 ? 11.182 2.003 1.947 1.00 93.31 498 TYR A N 1
ATOM 3831 C CA . TYR A 1 498 ? 10.656 2.728 3.096 1.00 93.31 498 TYR A CA 1
ATOM 3832 C C . TYR A 1 498 ? 10.920 1.944 4.374 1.00 93.31 498 TYR A C 1
ATOM 3834 O O . TYR A 1 498 ? 10.411 0.836 4.554 1.00 93.31 498 TYR A O 1
ATOM 3842 N N . LYS A 1 499 ? 11.744 2.516 5.250 1.00 93.88 499 LYS A N 1
ATOM 3843 C CA . LYS A 1 499 ? 12.175 1.891 6.498 1.00 93.88 499 LYS A CA 1
ATOM 3844 C C . LYS A 1 499 ? 11.098 2.014 7.569 1.00 93.88 499 LYS A C 1
ATOM 3846 O O . LYS A 1 499 ? 10.641 3.116 7.878 1.00 93.88 499 LYS A O 1
ATOM 3851 N N . THR A 1 500 ? 10.727 0.890 8.165 1.00 94.12 500 THR A N 1
ATOM 3852 C CA . THR A 1 500 ? 9.802 0.828 9.301 1.00 94.12 500 THR A CA 1
ATOM 3853 C C . THR A 1 500 ? 10.555 1.062 10.612 1.00 94.12 500 THR A C 1
ATOM 3855 O O . THR A 1 500 ? 11.772 0.869 10.687 1.00 94.12 500 THR A O 1
ATOM 3858 N N . VAL A 1 501 ? 9.852 1.436 11.683 1.00 91.50 501 VAL A N 1
ATOM 3859 C CA . VAL A 1 501 ? 10.436 1.563 13.036 1.00 91.50 501 VAL A CA 1
ATOM 3860 C C . VAL A 1 501 ? 11.019 0.244 13.556 1.00 91.50 501 VAL A C 1
ATOM 3862 O O . VAL A 1 501 ? 11.915 0.260 14.399 1.00 91.50 501 VAL A O 1
ATOM 3865 N N . VAL A 1 502 ? 10.556 -0.894 13.026 1.00 92.00 502 VAL A N 1
ATOM 3866 C CA . VAL A 1 502 ? 11.083 -2.233 13.335 1.00 92.00 502 VAL A CA 1
ATOM 3867 C C . VAL A 1 502 ? 12.438 -2.475 12.653 1.00 92.00 502 VAL A C 1
ATOM 3869 O O . VAL A 1 502 ? 13.208 -3.336 13.075 1.00 92.00 502 VAL A O 1
ATOM 3872 N N . GLY A 1 503 ? 12.775 -1.676 11.637 1.00 90.69 503 GLY A N 1
ATOM 3873 C CA . GLY A 1 503 ? 13.994 -1.791 10.836 1.00 90.69 503 GLY A CA 1
ATOM 3874 C C . GLY A 1 503 ? 13.824 -2.634 9.570 1.00 90.69 503 GLY A C 1
ATOM 3875 O O . GLY A 1 503 ? 14.800 -2.832 8.844 1.00 90.69 503 GLY A O 1
ATOM 3876 N N . SER A 1 504 ? 12.610 -3.120 9.293 1.00 91.62 504 SER A N 1
ATOM 3877 C CA . SER A 1 504 ? 12.255 -3.755 8.021 1.00 91.62 504 SER A CA 1
ATOM 3878 C C . SER A 1 504 ? 12.011 -2.703 6.931 1.00 91.62 504 SER A C 1
ATOM 3880 O O . SER A 1 504 ? 11.927 -1.507 7.210 1.00 91.62 504 SER A O 1
ATOM 3882 N N . TYR A 1 505 ? 11.924 -3.143 5.674 1.00 91.62 505 TYR A N 1
ATOM 3883 C CA . TYR A 1 505 ? 11.635 -2.275 4.531 1.00 91.62 505 TYR A CA 1
ATOM 3884 C C . TYR A 1 505 ? 10.347 -2.721 3.857 1.00 91.62 505 TYR A C 1
ATOM 3886 O O . TYR A 1 505 ? 10.159 -3.911 3.606 1.00 91.62 505 TYR A O 1
ATOM 3894 N N . THR A 1 506 ? 9.491 -1.758 3.542 1.00 91.38 506 THR A N 1
ATOM 3895 C CA . THR A 1 506 ? 8.184 -1.983 2.923 1.00 91.38 506 THR A CA 1
ATOM 3896 C C . THR A 1 506 ? 8.015 -1.114 1.682 1.00 91.38 506 THR A C 1
ATOM 3898 O O . THR A 1 506 ? 8.752 -0.149 1.479 1.00 91.38 506 THR A O 1
ATOM 3901 N N . GLN A 1 507 ? 7.054 -1.487 0.841 1.00 91.62 507 GLN A N 1
ATOM 3902 C CA . GLN A 1 507 ? 6.443 -0.606 -0.156 1.00 91.62 507 GLN A CA 1
ATOM 3903 C C . GLN A 1 507 ? 5.378 0.269 0.524 1.00 91.62 507 GLN A C 1
ATOM 3905 O O . GLN A 1 507 ? 4.971 -0.021 1.654 1.00 91.62 507 GLN A O 1
ATOM 3910 N N . LEU A 1 508 ? 4.925 1.325 -0.151 1.00 90.75 508 LEU A N 1
ATOM 3911 C CA . LEU A 1 508 ? 3.813 2.145 0.323 1.00 90.75 508 LEU A CA 1
ATOM 3912 C C . LEU A 1 508 ? 2.504 1.716 -0.340 1.00 90.75 508 LEU A C 1
ATOM 3914 O O . LEU A 1 508 ? 2.349 1.769 -1.561 1.00 90.75 508 LEU A O 1
ATOM 3918 N N . HIS A 1 509 ? 1.538 1.358 0.496 1.00 82.88 509 HIS A N 1
ATOM 3919 C CA . HIS A 1 509 ? 0.141 1.170 0.142 1.00 82.88 509 HIS A CA 1
ATOM 3920 C C . HIS A 1 509 ? -0.672 2.274 0.825 1.00 82.88 509 HIS A C 1
ATOM 3922 O O . HIS A 1 509 ? -0.463 2.564 2.000 1.00 82.88 509 HIS A O 1
ATOM 3928 N N . ARG A 1 510 ? -1.590 2.904 0.081 1.00 66.19 510 ARG A N 1
ATOM 3929 C CA . ARG A 1 510 ? -2.212 4.207 0.406 1.00 66.19 510 ARG A CA 1
ATOM 3930 C C . ARG A 1 510 ? -2.941 4.331 1.762 1.00 66.19 510 ARG A C 1
ATOM 3932 O O . ARG A 1 510 ? -3.373 5.428 2.084 1.00 66.19 510 ARG A O 1
ATOM 3939 N N . GLU A 1 511 ? -3.064 3.279 2.570 1.00 68.19 511 GLU A N 1
ATOM 3940 C CA . GLU A 1 511 ? -3.748 3.321 3.880 1.00 68.19 511 GLU A CA 1
ATOM 3941 C C . GLU A 1 511 ? -3.049 2.497 4.987 1.00 68.19 511 GLU A C 1
ATOM 3943 O O . GLU A 1 511 ? -3.433 2.546 6.163 1.00 68.19 511 GLU A O 1
ATOM 3948 N N . ASP A 1 512 ? -1.985 1.767 4.648 1.00 81.38 512 ASP A N 1
ATOM 3949 C CA . ASP A 1 512 ? -1.361 0.827 5.581 1.00 81.38 512 ASP A CA 1
ATOM 3950 C C . ASP A 1 512 ? -0.252 1.490 6.392 1.00 81.38 512 ASP A C 1
ATOM 3952 O O . ASP A 1 512 ? -0.230 1.350 7.615 1.00 81.38 512 ASP A O 1
ATOM 3956 N N . GLN A 1 513 ? 0.633 2.247 5.740 1.00 90.81 513 GLN A N 1
ATOM 3957 C CA . GLN A 1 513 ? 1.778 2.868 6.401 1.00 90.81 513 GLN A CA 1
ATOM 3958 C C . GLN A 1 513 ? 1.458 4.269 6.919 1.00 90.81 513 GLN A C 1
ATOM 3960 O O . GLN A 1 513 ? 0.687 5.021 6.323 1.00 90.81 513 GLN A O 1
ATOM 3965 N N . CYS A 1 514 ? 2.093 4.646 8.025 1.00 92.06 514 CYS A N 1
ATOM 3966 C CA . CYS A 1 514 ? 1.930 5.969 8.609 1.00 92.06 514 CYS A CA 1
ATOM 3967 C C . CYS A 1 514 ? 3.212 6.519 9.233 1.00 92.06 514 CYS A C 1
ATOM 3969 O O . CYS A 1 514 ? 4.111 5.778 9.637 1.00 92.06 514 CYS A O 1
ATOM 3971 N N . MET A 1 515 ? 3.258 7.844 9.358 1.00 91.62 515 MET A N 1
ATOM 3972 C CA . MET A 1 515 ? 4.277 8.555 10.125 1.00 91.62 515 MET A CA 1
ATOM 3973 C C . MET A 1 515 ? 3.757 8.887 11.523 1.00 91.62 515 MET A C 1
ATOM 3975 O O . MET A 1 515 ? 2.584 9.223 11.704 1.00 91.62 515 MET A O 1
ATOM 3979 N N . ILE A 1 516 ? 4.652 8.814 12.507 1.00 90.38 516 ILE A N 1
ATOM 3980 C CA . ILE A 1 516 ? 4.373 9.173 13.896 1.00 90.38 516 ILE A CA 1
ATOM 3981 C C . ILE A 1 516 ? 5.118 10.466 14.214 1.00 90.38 516 ILE A C 1
ATOM 3983 O O . ILE A 1 516 ? 6.326 10.564 13.996 1.00 90.38 516 ILE A O 1
ATOM 3987 N N . SER A 1 517 ? 4.394 11.456 14.732 1.00 88.25 517 SER A N 1
ATOM 3988 C CA . SER A 1 517 ? 4.991 12.729 15.128 1.00 88.25 517 SER A CA 1
ATOM 3989 C C . SER A 1 517 ? 6.026 12.546 16.236 1.00 88.25 517 SER A C 1
ATOM 3991 O O . SER A 1 517 ? 5.817 11.779 17.174 1.00 88.25 517 SER A O 1
ATOM 3993 N N . SER A 1 518 ? 7.132 13.295 16.190 1.00 84.50 518 SER A N 1
ATOM 3994 C CA . SER A 1 518 ? 8.174 13.239 17.231 1.00 84.50 518 SER A CA 1
ATOM 3995 C C . SER A 1 518 ? 7.640 13.561 18.637 1.00 84.50 518 SER A C 1
ATOM 3997 O O . SER A 1 518 ? 8.214 13.092 19.628 1.00 84.50 518 SER A O 1
ATOM 3999 N N . ASN A 1 519 ? 6.552 14.340 18.696 1.00 86.88 519 ASN A N 1
ATOM 4000 C CA . ASN A 1 519 ? 5.893 14.839 19.904 1.00 86.88 519 ASN A CA 1
ATOM 4001 C C . ASN A 1 519 ? 4.686 13.993 20.347 1.00 86.88 519 ASN A C 1
ATOM 4003 O O . ASN A 1 519 ? 3.987 14.403 21.272 1.00 86.88 519 ASN A O 1
ATOM 4007 N N . SER A 1 520 ? 4.414 12.855 19.698 1.00 89.94 520 SER A N 1
ATOM 4008 C CA . SER A 1 520 ? 3.300 11.985 20.087 1.00 89.94 520 SER A CA 1
ATOM 4009 C C . SER A 1 520 ? 3.503 11.403 21.488 1.00 89.94 520 SER A C 1
ATOM 4011 O O . SER A 1 520 ? 4.632 11.142 21.916 1.00 89.94 520 SER A O 1
ATOM 4013 N N . PHE A 1 521 ? 2.400 11.149 22.198 1.00 91.00 521 PHE A N 1
ATOM 4014 C CA . PHE A 1 521 ? 2.461 10.555 23.543 1.00 91.00 521 PHE A CA 1
ATOM 4015 C C . PHE A 1 521 ? 2.985 9.108 23.529 1.00 91.00 521 PHE A C 1
ATOM 4017 O O . PHE A 1 521 ? 3.592 8.661 24.498 1.00 91.00 521 PHE A O 1
ATOM 4024 N N . LEU A 1 522 ? 2.753 8.379 22.431 1.00 90.94 522 LEU A N 1
ATOM 4025 C CA . LEU A 1 522 ? 3.176 6.995 22.242 1.00 90.94 522 LEU A CA 1
ATOM 4026 C C . LEU A 1 522 ? 4.003 6.864 20.964 1.00 90.94 522 LEU A C 1
ATOM 4028 O O . LEU A 1 522 ? 3.653 7.422 19.921 1.00 90.94 522 LEU A O 1
ATOM 4032 N N . LYS A 1 523 ? 5.076 6.072 21.044 1.00 90.31 523 LYS A N 1
ATOM 4033 C CA . LYS A 1 523 ? 5.940 5.715 19.912 1.00 90.31 523 LYS A CA 1
ATOM 4034 C C . LYS A 1 523 ? 5.800 4.219 19.622 1.00 90.31 523 LYS A C 1
ATOM 4036 O O . LYS A 1 523 ? 6.558 3.428 20.180 1.00 90.31 523 LYS A O 1
ATOM 4041 N N . PRO A 1 524 ? 4.798 3.811 18.823 1.00 89.38 524 PRO A N 1
ATOM 4042 C CA . PRO A 1 524 ? 4.534 2.401 18.567 1.00 89.38 524 PRO A CA 1
ATOM 4043 C C . PRO A 1 524 ? 5.685 1.744 17.796 1.00 89.38 524 PRO A C 1
ATOM 4045 O O . PRO A 1 524 ? 6.159 2.290 16.803 1.00 89.38 524 PRO A O 1
ATOM 4048 N N . TYR A 1 525 ? 6.101 0.556 18.241 1.00 89.81 525 TYR A N 1
ATOM 4049 C CA . TYR A 1 525 ? 7.056 -0.306 17.542 1.00 89.81 525 TYR A CA 1
ATOM 4050 C C . TYR A 1 525 ? 6.290 -1.327 16.688 1.00 89.81 525 TYR A C 1
ATOM 4052 O O . TYR A 1 525 ? 5.968 -2.418 17.156 1.00 89.81 525 TYR A O 1
ATOM 4060 N N . ASP A 1 526 ? 5.931 -0.935 15.464 1.00 90.25 526 ASP A N 1
ATOM 4061 C CA . ASP A 1 526 ? 5.062 -1.703 14.562 1.00 90.25 526 ASP A CA 1
ATOM 4062 C C . ASP A 1 526 ? 5.514 -1.560 13.096 1.00 90.25 526 ASP A C 1
ATOM 4064 O O . ASP A 1 526 ? 6.017 -0.510 12.703 1.00 90.25 526 ASP A O 1
ATOM 4068 N N . GLU A 1 527 ? 5.348 -2.598 12.272 1.00 90.06 527 GLU A N 1
ATOM 4069 C CA . GLU A 1 527 ? 5.783 -2.587 10.864 1.00 90.06 527 GLU A CA 1
ATOM 4070 C C . GLU A 1 527 ? 5.036 -1.559 9.999 1.00 90.06 527 GLU A C 1
ATOM 4072 O O . GLU A 1 527 ? 5.560 -1.117 8.980 1.00 90.06 527 GLU A O 1
ATOM 4077 N N . HIS A 1 528 ? 3.845 -1.124 10.414 1.00 90.75 528 HIS A N 1
ATOM 4078 C CA . HIS A 1 528 ? 3.077 -0.092 9.713 1.00 90.75 528 HIS A CA 1
ATOM 4079 C C . HIS A 1 528 ? 3.617 1.329 9.964 1.00 90.75 528 HIS A C 1
ATOM 4081 O O . HIS A 1 528 ? 3.276 2.265 9.239 1.00 90.75 528 HIS A O 1
ATOM 4087 N N . CYS A 1 529 ? 4.470 1.520 10.973 1.00 92.44 529 CYS A N 1
ATOM 4088 C CA . CYS A 1 529 ? 5.030 2.824 11.319 1.00 92.44 529 CYS A CA 1
ATOM 4089 C C . CYS A 1 529 ? 6.386 3.031 10.642 1.00 92.44 529 CYS A C 1
ATOM 4091 O O . CYS A 1 529 ? 7.297 2.215 10.790 1.00 92.44 529 CYS A O 1
ATOM 4093 N N . LEU A 1 530 ? 6.554 4.149 9.938 1.00 93.38 530 LEU A N 1
ATOM 4094 C CA . LEU A 1 530 ? 7.825 4.498 9.302 1.00 93.38 530 LEU A CA 1
ATOM 4095 C C . LEU A 1 530 ? 8.816 5.122 10.299 1.00 93.38 530 LEU A C 1
ATOM 4097 O O . LEU A 1 530 ? 8.422 5.812 11.235 1.00 93.38 530 LEU A O 1
ATOM 4101 N N . ALA A 1 531 ? 10.114 4.903 10.081 1.00 91.62 531 ALA A N 1
ATOM 4102 C CA . ALA A 1 531 ? 11.193 5.327 10.984 1.00 91.62 531 ALA A CA 1
ATOM 4103 C C . ALA A 1 531 ? 11.592 6.813 10.874 1.00 91.62 531 ALA A C 1
ATOM 4105 O O . ALA A 1 531 ? 12.544 7.244 11.526 1.00 91.62 531 ALA A O 1
ATOM 4106 N N . TYR A 1 532 ? 10.910 7.591 10.034 1.00 89.19 532 TYR A N 1
ATOM 4107 C CA . TYR A 1 532 ? 11.289 8.967 9.711 1.00 89.19 532 TYR A CA 1
ATOM 4108 C C . TYR A 1 532 ? 10.598 9.970 10.638 1.00 89.19 532 TYR A C 1
ATOM 4110 O O . TYR A 1 532 ? 9.413 9.835 10.940 1.00 89.19 532 TYR A O 1
ATOM 4118 N N . SER A 1 533 ? 11.337 10.990 11.081 1.00 83.06 533 SER A N 1
ATOM 4119 C CA . SER A 1 533 ? 10.790 12.056 11.924 1.00 83.06 533 SER A CA 1
ATOM 4120 C C . SER A 1 533 ? 10.085 13.125 11.093 1.00 83.06 533 SER A C 1
ATOM 4122 O O . SER A 1 533 ? 10.426 13.371 9.936 1.00 83.06 533 SER A O 1
ATOM 4124 N N . THR A 1 534 ? 9.130 13.824 11.700 1.00 80.12 534 THR A N 1
ATOM 4125 C CA . THR A 1 534 ? 8.345 14.878 11.036 1.00 80.12 534 THR A CA 1
ATOM 4126 C C . THR A 1 534 ? 9.155 16.107 10.634 1.00 80.12 534 THR A C 1
ATOM 4128 O O . THR A 1 534 ? 8.743 16.830 9.729 1.00 80.12 534 THR A O 1
ATOM 4131 N N . ASP A 1 535 ? 10.306 16.315 11.275 1.00 80.38 535 ASP A N 1
ATOM 4132 C CA . ASP A 1 535 ? 11.208 17.452 11.048 1.00 80.38 535 ASP A CA 1
ATOM 4133 C C . ASP A 1 535 ? 12.335 17.126 10.049 1.00 80.38 535 ASP A C 1
ATOM 4135 O O . ASP A 1 535 ? 13.205 17.956 9.789 1.00 80.38 535 ASP A O 1
ATOM 4139 N N . SER A 1 536 ? 12.349 15.902 9.515 1.00 85.25 536 SER A N 1
ATOM 4140 C CA . SER A 1 536 ? 13.360 15.429 8.568 1.00 85.25 536 SER A CA 1
ATOM 4141 C C . SER A 1 536 ? 13.083 15.885 7.130 1.00 85.25 536 SER A C 1
ATOM 4143 O O . SER A 1 536 ? 11.950 16.216 6.766 1.00 85.25 536 SER A O 1
ATOM 4145 N N . ILE A 1 537 ? 14.117 15.874 6.283 1.00 88.00 537 ILE A N 1
ATOM 4146 C CA . ILE A 1 537 ? 13.994 16.189 4.848 1.00 88.00 537 ILE A CA 1
ATOM 4147 C C . ILE A 1 537 ? 13.092 15.145 4.169 1.00 88.00 537 ILE A C 1
ATOM 4149 O O . ILE A 1 537 ? 12.228 15.475 3.355 1.00 88.00 537 ILE A O 1
ATOM 4153 N N . GLU A 1 538 ? 13.240 13.891 4.588 1.00 90.56 538 GLU A N 1
ATOM 4154 C CA . GLU A 1 538 ? 12.503 12.702 4.176 1.00 90.56 538 GLU A CA 1
ATOM 4155 C C . GLU A 1 538 ? 10.982 12.859 4.314 1.00 90.56 538 GLU A C 1
ATOM 4157 O O . GLU A 1 538 ? 10.229 12.420 3.440 1.00 90.56 538 GLU A O 1
ATOM 4162 N N . CYS A 1 539 ? 10.521 13.547 5.363 1.00 88.81 539 CYS A N 1
ATOM 4163 C CA . CYS A 1 539 ? 9.103 13.818 5.608 1.00 88.81 539 CYS A CA 1
ATOM 4164 C C . CYS A 1 539 ? 8.437 14.570 4.442 1.00 88.81 539 CYS A C 1
ATOM 4166 O O . CYS A 1 539 ? 7.280 14.309 4.108 1.00 88.81 539 CYS A O 1
ATOM 4168 N N . SER A 1 540 ? 9.172 15.465 3.770 1.00 89.31 540 SER A N 1
ATOM 4169 C CA . SER A 1 540 ? 8.641 16.239 2.637 1.00 89.31 540 SER A CA 1
ATOM 4170 C C . SER A 1 540 ? 8.240 15.337 1.469 1.00 89.31 540 SER A C 1
ATOM 4172 O O . SER A 1 540 ? 7.177 15.530 0.880 1.00 89.31 540 SER A O 1
ATOM 4174 N N . LEU A 1 541 ? 9.060 14.322 1.172 1.00 91.62 541 LEU A N 1
ATOM 4175 C CA . LEU A 1 541 ? 8.761 13.334 0.139 1.00 91.62 541 LEU A CA 1
ATOM 4176 C C . LEU A 1 541 ? 7.616 12.412 0.574 1.00 91.62 541 LEU A C 1
ATOM 4178 O O . LEU A 1 541 ? 6.704 12.170 -0.205 1.00 91.62 541 LEU A O 1
ATOM 4182 N N . LEU A 1 542 ? 7.613 11.931 1.820 1.00 91.69 542 LEU A N 1
ATOM 4183 C CA . LEU A 1 542 ? 6.559 11.034 2.320 1.00 91.69 542 LEU A CA 1
ATOM 4184 C C . LEU A 1 542 ? 5.172 11.687 2.308 1.00 91.69 542 LEU A C 1
ATOM 4186 O O . LEU A 1 542 ? 4.198 11.040 1.932 1.00 91.69 542 LEU A O 1
ATOM 4190 N N . ARG A 1 543 ? 5.083 12.983 2.635 1.00 89.62 543 ARG A N 1
ATOM 4191 C CA . ARG A 1 543 ? 3.839 13.758 2.499 1.00 89.62 543 ARG A CA 1
ATOM 4192 C C . ARG A 1 543 ? 3.388 13.873 1.042 1.00 89.62 543 ARG A C 1
ATOM 4194 O O . ARG A 1 543 ? 2.194 13.789 0.774 1.00 89.62 543 ARG A O 1
ATOM 4201 N N . ALA A 1 544 ? 4.324 14.035 0.103 1.00 89.69 544 ALA A N 1
ATOM 4202 C CA . ALA A 1 544 ? 4.019 14.058 -1.330 1.00 89.69 544 ALA A CA 1
ATOM 4203 C C . ALA A 1 544 ? 3.580 12.684 -1.869 1.00 89.69 544 ALA A C 1
ATOM 4205 O O . ALA A 1 544 ? 2.792 12.620 -2.806 1.00 89.69 544 ALA A O 1
ATOM 4206 N N . LEU A 1 545 ? 4.044 11.599 -1.245 1.00 91.19 545 LEU A N 1
ATOM 4207 C CA . LEU A 1 545 ? 3.613 10.220 -1.502 1.00 91.19 545 LEU A CA 1
ATOM 4208 C C . LEU A 1 545 ? 2.307 9.849 -0.772 1.00 91.19 545 LEU A C 1
ATOM 4210 O O . LEU A 1 545 ? 1.945 8.677 -0.729 1.00 91.19 545 LEU A O 1
ATOM 4214 N N . GLU A 1 546 ? 1.605 10.837 -0.205 1.00 90.00 546 GLU A N 1
ATOM 4215 C CA . GLU A 1 546 ? 0.315 10.682 0.481 1.00 90.00 546 GLU A CA 1
ATOM 4216 C C . GLU A 1 546 ? 0.373 9.824 1.761 1.00 90.00 546 GLU A C 1
ATOM 4218 O O . GLU A 1 546 ? -0.651 9.310 2.206 1.00 90.00 546 GLU A O 1
ATOM 4223 N N . VAL A 1 547 ? 1.542 9.689 2.403 1.00 91.56 547 VAL A N 1
ATOM 4224 C CA . VAL A 1 547 ? 1.649 8.986 3.692 1.00 91.56 547 VAL A CA 1
ATOM 4225 C C . VAL A 1 547 ? 1.077 9.866 4.814 1.00 91.56 547 VAL A C 1
ATOM 4227 O O . VAL A 1 547 ? 1.587 10.972 5.035 1.00 91.56 547 VAL A O 1
ATOM 4230 N N . PRO A 1 548 ? 0.053 9.407 5.559 1.00 89.88 548 PRO A N 1
ATOM 4231 C CA . PRO A 1 548 ? -0.554 10.200 6.618 1.00 89.88 548 PRO A CA 1
ATOM 4232 C C . PRO A 1 548 ? 0.332 10.265 7.869 1.00 89.88 548 PRO A C 1
ATOM 4234 O O . PRO A 1 548 ? 0.928 9.274 8.302 1.00 89.88 548 PRO A O 1
ATOM 4237 N N . GLU A 1 549 ? 0.364 11.443 8.488 1.00 90.69 549 GLU A N 1
ATOM 4238 C CA . GLU A 1 549 ? 0.860 11.640 9.851 1.00 90.69 549 GLU A CA 1
ATOM 4239 C C . GLU A 1 549 ? -0.305 11.409 10.822 1.00 90.69 549 GLU A C 1
ATOM 4241 O O . GLU A 1 549 ? -1.331 12.089 10.726 1.00 90.69 549 GLU A O 1
ATOM 4246 N N . LEU A 1 550 ? -0.185 10.426 11.720 1.00 90.50 550 LEU A N 1
ATOM 4247 C CA . LEU A 1 550 ? -1.269 10.118 12.654 1.00 90.50 550 LEU A CA 1
ATOM 4248 C C . LEU A 1 550 ? -1.321 11.121 13.801 1.00 90.50 550 LEU A C 1
ATOM 4250 O O . LEU A 1 550 ? -0.300 11.464 14.397 1.00 90.50 550 LEU A O 1
ATOM 4254 N N . ASN A 1 551 ? -2.540 11.516 14.162 1.00 89.88 551 ASN A N 1
ATOM 4255 C CA . ASN A 1 551 ? -2.788 12.249 15.397 1.00 89.88 551 ASN A CA 1
ATOM 4256 C C . ASN A 1 551 ? -2.819 11.302 16.614 1.00 89.88 551 ASN A C 1
ATOM 4258 O O . ASN A 1 551 ? -2.982 10.088 16.477 1.00 89.88 551 ASN A O 1
ATOM 4262 N N . ASP A 1 552 ? -2.717 11.853 17.824 1.00 91.06 552 ASP A N 1
ATOM 4263 C CA . ASP A 1 552 ? -2.675 11.044 19.049 1.00 91.06 552 ASP A CA 1
ATOM 4264 C C . ASP A 1 552 ? -3.924 10.159 19.249 1.00 91.06 552 ASP A C 1
ATOM 4266 O O . ASP A 1 552 ? -3.817 9.045 19.761 1.00 91.06 552 ASP A O 1
ATOM 4270 N N . GLN A 1 553 ? -5.107 10.589 18.796 1.00 90.44 553 GLN A N 1
ATOM 4271 C CA . GLN A 1 553 ? -6.344 9.798 18.900 1.00 90.44 553 GLN A CA 1
ATOM 4272 C C . GLN A 1 553 ? -6.308 8.557 17.991 1.00 90.44 553 GLN A C 1
ATOM 4274 O O . GLN A 1 553 ? -6.693 7.453 18.393 1.00 90.44 553 GLN A O 1
ATOM 4279 N N . GLN A 1 554 ? -5.790 8.718 16.772 1.00 90.12 554 GLN A N 1
ATOM 4280 C CA . GLN A 1 554 ? -5.561 7.637 15.817 1.00 90.12 554 GLN A CA 1
ATOM 4281 C C . GLN A 1 554 ? -4.459 6.697 16.309 1.00 90.12 554 GLN A C 1
ATOM 4283 O O . GLN A 1 554 ? -4.613 5.482 16.198 1.00 90.12 554 GLN A O 1
ATOM 4288 N N . ILE A 1 555 ? -3.386 7.230 16.907 1.00 92.25 555 ILE A N 1
ATOM 4289 C CA . ILE A 1 555 ? -2.318 6.428 17.525 1.00 92.25 555 ILE A CA 1
ATOM 4290 C C . ILE A 1 555 ? -2.886 5.580 18.667 1.00 92.25 555 ILE A C 1
ATOM 4292 O O . ILE A 1 555 ? -2.632 4.374 18.727 1.00 92.25 555 ILE A O 1
ATOM 4296 N N . LEU A 1 556 ? -3.698 6.180 19.542 1.00 92.62 556 LEU A N 1
ATOM 4297 C CA . LEU A 1 556 ? -4.357 5.475 20.637 1.00 92.62 556 LEU A CA 1
ATOM 4298 C C . LEU A 1 556 ? -5.230 4.332 20.104 1.00 92.62 556 LEU A C 1
ATOM 4300 O O . LEU A 1 556 ? -5.092 3.198 20.558 1.00 92.62 556 LEU A O 1
ATOM 4304 N N . THR A 1 557 ? -6.067 4.598 19.103 1.00 91.94 557 THR A N 1
ATOM 4305 C CA . THR A 1 557 ? -7.009 3.605 18.564 1.00 91.94 557 THR A CA 1
ATOM 4306 C C . THR A 1 557 ? -6.310 2.487 17.784 1.00 91.94 557 THR A C 1
ATOM 4308 O O . THR A 1 557 ? -6.658 1.320 17.949 1.00 91.94 557 THR A O 1
ATOM 4311 N N . ARG A 1 558 ? -5.313 2.818 16.950 1.00 91.06 558 ARG A N 1
ATOM 4312 C CA . ARG A 1 558 ? -4.638 1.855 16.061 1.00 91.06 558 ARG A CA 1
ATOM 4313 C C . ARG A 1 558 ? -3.544 1.055 16.770 1.00 91.06 558 ARG A C 1
ATOM 4315 O O . ARG A 1 558 ? -3.374 -0.120 16.464 1.00 91.06 558 ARG A O 1
ATOM 4322 N N . PHE A 1 559 ? -2.831 1.659 17.725 1.00 92.19 559 PHE A N 1
ATOM 4323 C CA . PHE A 1 559 ? -1.650 1.044 18.347 1.00 92.19 559 PHE A CA 1
ATOM 4324 C C . PHE A 1 559 ? -1.656 1.032 19.878 1.00 92.19 559 PHE A C 1
ATOM 4326 O O . PHE A 1 559 ? -0.997 0.179 20.473 1.00 92.19 559 PHE A O 1
ATOM 4333 N N . GLY A 1 560 ? -2.356 1.964 20.529 1.00 92.56 560 GLY A N 1
ATOM 4334 C CA . GLY A 1 560 ? -2.408 2.057 21.990 1.00 92.56 560 GLY A CA 1
ATOM 4335 C C . GLY A 1 560 ? -3.321 1.006 22.628 1.00 92.56 560 GLY A C 1
ATOM 4336 O O . GLY A 1 560 ? -2.886 0.244 23.490 1.00 92.56 560 GLY A O 1
ATOM 4337 N N . LEU A 1 561 ? -4.582 0.947 22.198 1.00 93.62 561 LEU A N 1
ATOM 4338 C CA . LEU A 1 561 ? -5.603 0.057 22.762 1.00 93.62 561 LEU A CA 1
ATOM 4339 C C . LEU A 1 561 ? -5.454 -1.414 22.337 1.00 93.62 561 LEU A C 1
ATOM 4341 O O . LEU A 1 561 ? -5.586 -2.296 23.196 1.00 93.62 561 LEU A O 1
ATOM 4345 N N . PRO A 1 562 ? -5.163 -1.735 21.059 1.00 93.12 562 PRO A N 1
ATOM 4346 C CA . PRO A 1 562 ? -5.017 -3.121 20.642 1.00 93.12 562 PRO A CA 1
ATOM 4347 C C . PRO A 1 562 ? -3.883 -3.817 21.395 1.00 93.12 562 PRO A C 1
ATOM 4349 O O . PRO A 1 562 ? -2.750 -3.340 21.458 1.00 93.12 562 PRO A O 1
ATOM 4352 N N . GLY A 1 563 ? -4.198 -4.967 21.992 1.00 89.62 563 GLY A N 1
ATOM 4353 C CA . GLY A 1 563 ? -3.218 -5.750 22.740 1.00 89.62 563 GLY A CA 1
ATOM 4354 C C . GLY A 1 563 ? -2.673 -5.059 23.994 1.00 89.62 563 GLY A C 1
ATOM 4355 O O . GLY A 1 563 ? -1.603 -5.460 24.445 1.00 89.62 563 GLY A O 1
ATOM 4356 N N . PHE A 1 564 ? -3.389 -4.079 24.568 1.00 93.62 564 PHE A N 1
ATOM 4357 C CA . PHE A 1 564 ? -2.986 -3.345 25.779 1.00 93.62 564 PHE A CA 1
ATOM 4358 C C . PHE A 1 564 ? -2.423 -4.259 26.881 1.00 93.62 564 PHE A C 1
ATOM 4360 O O . PHE A 1 564 ? -1.356 -3.991 27.426 1.00 93.62 564 PHE A O 1
ATOM 4367 N N . GLU A 1 565 ? -3.079 -5.398 27.135 1.00 91.12 565 GLU A N 1
ATOM 4368 C CA . GLU A 1 565 ? -2.684 -6.404 28.135 1.00 91.12 565 GLU A CA 1
ATOM 4369 C C . GLU A 1 565 ? -1.241 -6.923 27.972 1.00 91.12 565 GLU A C 1
ATOM 4371 O O . GLU A 1 565 ? -0.615 -7.325 28.948 1.00 91.12 565 GLU A O 1
ATOM 4376 N N . ARG A 1 566 ? -0.715 -6.935 26.741 1.00 90.81 566 ARG A N 1
ATOM 4377 C CA . ARG A 1 566 ? 0.608 -7.482 26.396 1.00 90.81 566 ARG A CA 1
ATOM 4378 C C . ARG A 1 566 ? 1.706 -6.419 26.348 1.00 90.81 566 ARG A C 1
ATOM 4380 O O . ARG A 1 566 ? 2.867 -6.770 26.148 1.00 90.81 566 ARG A O 1
ATOM 4387 N N . LYS A 1 567 ? 1.348 -5.140 26.478 1.00 91.56 567 LYS A N 1
ATOM 4388 C CA . LYS A 1 567 ? 2.297 -4.028 26.391 1.00 91.56 567 LYS A CA 1
ATOM 4389 C C . LYS A 1 567 ? 3.173 -3.925 27.647 1.00 91.56 567 LYS A C 1
ATOM 4391 O O . LYS A 1 567 ? 2.739 -4.332 28.727 1.00 91.56 567 LYS A O 1
ATOM 4396 N N . PRO A 1 568 ? 4.388 -3.358 27.535 1.00 92.31 568 PRO A N 1
ATOM 4397 C CA . PRO A 1 568 ? 5.216 -3.033 28.690 1.00 92.31 568 PRO A CA 1
ATOM 4398 C C . PRO A 1 568 ? 4.483 -2.124 29.682 1.00 92.31 568 PRO A C 1
ATOM 4400 O O . PRO A 1 568 ? 3.697 -1.263 29.290 1.00 92.31 568 PRO A O 1
ATOM 4403 N N . GLN A 1 569 ? 4.788 -2.269 30.973 1.00 90.62 569 GLN A N 1
ATOM 4404 C CA . GLN A 1 569 ? 4.117 -1.507 32.030 1.00 90.62 569 GLN A CA 1
ATOM 4405 C C . GLN A 1 569 ? 4.285 0.015 31.876 1.00 90.62 569 GLN A C 1
ATOM 4407 O O . GLN A 1 569 ? 3.367 0.756 32.209 1.00 90.62 569 GLN A O 1
ATOM 4412 N N . SER A 1 570 ? 5.423 0.483 31.351 1.00 92.00 570 SER A N 1
ATOM 4413 C CA . SER A 1 570 ? 5.641 1.905 31.060 1.00 92.00 570 SER A CA 1
ATOM 4414 C C . SER A 1 570 ? 4.666 2.426 30.003 1.00 92.00 570 SER A C 1
ATOM 4416 O O . SER A 1 570 ? 3.998 3.421 30.243 1.00 92.00 570 SER A O 1
ATOM 4418 N N . GLU A 1 571 ? 4.505 1.708 28.886 1.00 92.44 571 GLU A N 1
ATOM 4419 C CA . GLU A 1 571 ? 3.567 2.095 27.823 1.00 92.44 571 GLU A CA 1
ATOM 4420 C C . GLU A 1 571 ? 2.115 2.055 28.303 1.00 92.44 571 GLU A C 1
ATOM 4422 O O . GLU A 1 571 ? 1.331 2.946 27.984 1.00 92.44 571 GLU A O 1
ATOM 4427 N N . GLN A 1 572 ? 1.746 1.031 29.082 1.00 93.69 572 GLN A N 1
ATOM 4428 C CA . GLN A 1 572 ? 0.417 0.955 29.688 1.00 93.69 572 GLN A CA 1
ATOM 4429 C C . GLN A 1 572 ? 0.138 2.183 30.561 1.00 93.69 572 GLN A C 1
ATOM 4431 O O . GLN A 1 572 ? -0.964 2.727 30.522 1.00 93.69 572 GLN A O 1
ATOM 4436 N N . GLU A 1 573 ? 1.128 2.624 31.337 1.00 93.19 573 GLU A N 1
ATOM 4437 C CA . GLU A 1 573 ? 1.000 3.795 32.198 1.00 93.19 573 GLU A CA 1
ATOM 4438 C C . GLU A 1 573 ? 0.880 5.088 31.388 1.00 93.19 573 GLU A C 1
ATOM 4440 O O . GLU A 1 573 ? -0.030 5.874 31.647 1.00 93.19 573 GLU A O 1
ATOM 4445 N N . ASP A 1 574 ? 1.709 5.270 30.359 1.00 93.62 574 ASP A N 1
ATOM 4446 C CA . ASP A 1 574 ? 1.657 6.439 29.474 1.00 93.62 574 ASP A CA 1
ATOM 4447 C C . ASP A 1 574 ? 0.293 6.561 28.776 1.00 93.62 574 ASP A C 1
ATOM 4449 O O . ASP A 1 574 ? -0.299 7.643 28.733 1.00 93.62 574 ASP A O 1
ATOM 4453 N N . ILE A 1 575 ? -0.263 5.439 28.299 1.00 95.19 575 ILE A N 1
ATOM 4454 C CA . ILE A 1 575 ? -1.606 5.384 27.704 1.00 95.19 575 ILE A CA 1
ATOM 4455 C C . ILE A 1 575 ? -2.675 5.806 28.719 1.00 95.19 575 ILE A C 1
ATOM 4457 O O . ILE A 1 575 ? -3.574 6.580 28.383 1.00 95.19 575 ILE A O 1
ATOM 4461 N N . LEU A 1 576 ? -2.598 5.321 29.960 1.00 94.62 576 LEU A N 1
ATOM 4462 C CA . LEU A 1 576 ? -3.588 5.642 30.992 1.00 94.62 576 LEU A CA 1
ATOM 4463 C C . LEU A 1 576 ? -3.479 7.093 31.474 1.00 94.62 576 LEU A C 1
ATOM 4465 O O . LEU A 1 576 ? -4.508 7.730 31.706 1.00 94.62 576 LEU A O 1
ATOM 4469 N N . ILE A 1 577 ? -2.265 7.637 31.573 1.00 94.00 577 ILE A N 1
ATOM 4470 C CA . ILE A 1 577 ? -2.026 9.056 31.863 1.00 94.00 577 ILE A CA 1
ATOM 4471 C C . ILE A 1 577 ? -2.601 9.924 30.741 1.00 94.00 577 ILE A C 1
ATOM 4473 O O . ILE A 1 577 ? -3.316 10.892 31.024 1.00 94.00 577 ILE A O 1
ATOM 4477 N N . TYR A 1 578 ? -2.336 9.571 29.480 1.00 94.31 578 TYR A N 1
ATOM 4478 C CA . TYR A 1 578 ? -2.865 10.286 28.320 1.00 94.31 578 TYR A CA 1
ATOM 4479 C C . TYR A 1 578 ? -4.397 10.269 28.302 1.00 94.31 578 TYR A C 1
ATOM 4481 O O . TYR A 1 578 ? -5.018 11.325 28.156 1.00 94.31 578 TYR A O 1
ATOM 4489 N N . LEU A 1 579 ? -5.002 9.096 28.521 1.00 94.69 579 LEU A N 1
ATOM 4490 C CA . LEU A 1 579 ? -6.453 8.926 28.575 1.00 94.69 579 LEU A CA 1
ATOM 4491 C C . LEU A 1 579 ? -7.080 9.801 29.665 1.00 94.69 579 LEU A C 1
ATOM 4493 O O . LEU A 1 579 ? -8.054 10.501 29.405 1.00 94.69 579 LEU A O 1
ATOM 4497 N N . TYR A 1 580 ? -6.519 9.780 30.876 1.00 94.44 580 TYR A N 1
ATOM 4498 C CA . TYR A 1 580 ? -7.048 10.547 32.001 1.00 94.44 580 TYR A CA 1
ATOM 4499 C C . TYR A 1 580 ? -6.911 12.060 31.785 1.00 94.44 580 TYR A C 1
ATOM 4501 O O . TYR A 1 580 ? -7.841 12.816 32.062 1.00 94.44 580 TYR A O 1
ATOM 4509 N N . THR A 1 581 ? -5.765 12.504 31.263 1.00 94.31 581 THR A N 1
ATOM 4510 C CA . THR A 1 581 ? -5.455 13.932 31.083 1.00 94.31 581 THR A CA 1
ATOM 4511 C C . THR A 1 581 ? -6.282 14.561 29.961 1.00 94.31 581 THR A C 1
ATOM 4513 O O . THR A 1 581 ? -6.752 15.687 30.110 1.00 94.31 581 THR A O 1
ATOM 4516 N N . ASN A 1 582 ? -6.508 13.827 28.866 1.00 93.62 582 ASN A N 1
ATOM 4517 C CA . ASN A 1 582 ? -7.167 14.339 27.659 1.00 93.62 582 ASN A CA 1
ATOM 4518 C C . ASN A 1 582 ? -8.620 13.852 27.498 1.00 93.62 582 ASN A C 1
ATOM 4520 O O . ASN A 1 582 ? -9.246 14.090 26.465 1.00 93.62 582 ASN A O 1
ATOM 4524 N N . TRP A 1 583 ? -9.198 13.202 28.517 1.00 93.75 583 TRP A N 1
ATOM 4525 C CA . TRP A 1 583 ? -10.568 12.676 28.473 1.00 93.75 583 TRP A CA 1
ATOM 4526 C C . TRP A 1 583 ? -11.643 13.661 27.965 1.00 93.75 583 TRP A C 1
ATOM 4528 O O . TRP A 1 583 ? -12.517 13.222 27.210 1.00 93.75 583 TRP A O 1
ATOM 4538 N N . PRO A 1 584 ? -11.624 14.967 28.328 1.00 91.62 584 PRO A N 1
ATOM 4539 C CA . PRO A 1 584 ? -12.639 15.914 27.868 1.00 91.62 584 PRO A CA 1
ATOM 4540 C C . PRO A 1 584 ? -12.780 15.997 26.346 1.00 91.62 584 PRO A C 1
ATOM 4542 O O . PRO A 1 584 ? -13.904 16.167 25.871 1.00 91.62 584 PRO A O 1
ATOM 4545 N N . ASP A 1 585 ? -11.673 15.828 25.620 1.00 90.38 585 ASP A N 1
ATOM 4546 C CA . ASP A 1 585 ? -11.627 15.865 24.157 1.00 90.38 585 ASP A CA 1
ATOM 4547 C C . ASP A 1 585 ? -11.868 14.471 23.557 1.00 90.38 585 ASP A C 1
ATOM 4549 O O . ASP A 1 585 ? -12.562 14.332 22.550 1.00 90.38 585 ASP A O 1
ATOM 4553 N N . LEU A 1 586 ? -11.356 13.419 24.209 1.00 90.75 586 LEU A N 1
ATOM 4554 C CA . LEU A 1 586 ? -11.486 12.028 23.753 1.00 90.75 586 LEU A CA 1
ATOM 4555 C C . LEU A 1 586 ? -12.931 11.507 23.801 1.00 90.75 586 LEU A C 1
ATOM 4557 O O . LEU A 1 586 ? -13.331 10.725 22.943 1.00 90.75 586 LEU A O 1
ATOM 4561 N N . GLN A 1 587 ? -13.741 11.952 24.766 1.00 90.81 587 GLN A N 1
ATOM 4562 C CA . GLN A 1 587 ? -15.129 11.488 24.934 1.00 90.81 587 GLN A CA 1
ATOM 4563 C C . GLN A 1 587 ? -16.086 11.899 23.795 1.00 90.81 587 GLN A C 1
ATOM 4565 O O . GLN A 1 587 ? -17.249 11.497 23.805 1.00 90.81 587 GLN A O 1
ATOM 4570 N N . VAL A 1 588 ? -15.653 12.758 22.866 1.00 91.19 588 VAL A N 1
ATOM 4571 C CA . VAL A 1 588 ? -16.475 13.195 21.724 1.00 91.19 588 VAL A CA 1
ATOM 4572 C C . VAL A 1 588 ? -16.501 12.128 20.624 1.00 91.19 588 VAL A C 1
ATOM 4574 O O . VAL A 1 588 ? -17.486 12.024 19.892 1.00 91.19 588 VAL A O 1
ATOM 4577 N N . ASP A 1 589 ? -15.450 11.312 20.520 1.00 90.06 589 ASP A N 1
ATOM 4578 C CA . ASP A 1 589 ? -15.328 10.285 19.489 1.00 90.06 589 ASP A CA 1
ATOM 4579 C C . ASP A 1 589 ? -15.998 8.968 19.915 1.00 90.06 589 ASP A C 1
ATOM 4581 O O . ASP A 1 589 ? -15.514 8.230 20.777 1.00 90.06 589 ASP A O 1
ATOM 4585 N N . SER A 1 590 ? -17.115 8.640 19.261 1.00 91.25 590 SER A N 1
ATOM 4586 C CA . SER A 1 590 ? -17.847 7.391 19.497 1.00 91.25 590 SER A CA 1
ATOM 4587 C C . SER A 1 590 ? -17.045 6.130 19.159 1.00 91.25 590 SER A C 1
ATOM 4589 O O . SER A 1 590 ? -17.240 5.099 19.801 1.00 91.25 590 SER A O 1
ATOM 4591 N N . SER A 1 591 ? -16.144 6.195 18.172 1.00 91.69 591 SER A N 1
ATOM 4592 C CA . SER A 1 591 ? -15.360 5.033 17.742 1.00 91.69 591 SER A CA 1
ATOM 4593 C C . SER A 1 591 ? -14.326 4.644 18.799 1.00 91.69 591 SER A C 1
ATOM 4595 O O . SER A 1 591 ? -14.189 3.466 19.138 1.00 91.69 591 SER A O 1
ATOM 4597 N N . LEU A 1 592 ? -13.687 5.647 19.405 1.00 92.44 592 LEU A N 1
ATOM 4598 C CA . LEU A 1 592 ? -12.764 5.470 20.517 1.00 92.44 592 LEU A CA 1
ATOM 4599 C C . LEU A 1 592 ? -13.471 4.920 21.764 1.00 92.44 592 LEU A C 1
ATOM 4601 O O . LEU A 1 592 ? -12.924 4.051 22.439 1.00 92.44 592 LEU A O 1
ATOM 4605 N N . ILE A 1 593 ? -14.690 5.384 22.064 1.00 94.00 593 ILE A N 1
ATOM 4606 C CA . ILE A 1 593 ? -15.472 4.881 23.205 1.00 94.00 593 ILE A CA 1
ATOM 4607 C C . ILE A 1 593 ? -15.779 3.389 23.045 1.00 94.00 593 ILE A C 1
ATOM 4609 O O . ILE A 1 593 ? -15.552 2.625 23.984 1.00 94.00 593 ILE A O 1
ATOM 4613 N N . GLU A 1 594 ? -16.240 2.950 21.871 1.00 93.31 594 GLU A N 1
ATOM 4614 C CA . GLU A 1 594 ? -16.499 1.524 21.627 1.00 93.31 594 GLU A CA 1
ATOM 4615 C C . GLU A 1 594 ? -15.202 0.695 21.650 1.00 93.31 594 GLU A C 1
ATOM 4617 O O . GLU A 1 594 ? -15.187 -0.409 22.196 1.00 93.31 594 GLU A O 1
ATOM 4622 N N . ALA A 1 595 ? -14.080 1.234 21.159 1.00 93.88 595 ALA A N 1
ATOM 4623 C CA . ALA A 1 595 ? -12.782 0.570 21.284 1.00 93.88 595 ALA A CA 1
ATOM 4624 C C . ALA A 1 595 ? -12.357 0.411 22.757 1.00 93.88 595 ALA A C 1
ATOM 4626 O O . ALA A 1 595 ? -11.962 -0.678 23.183 1.00 93.88 595 ALA A O 1
ATOM 4627 N N . LEU A 1 596 ? -12.483 1.466 23.568 1.00 95.00 596 LEU A N 1
ATOM 4628 C CA . LEU A 1 596 ? -12.172 1.444 25.001 1.00 95.00 596 LEU A CA 1
ATOM 4629 C C . LEU A 1 596 ? -13.081 0.489 25.780 1.00 95.00 596 LEU A C 1
ATOM 4631 O O . LEU A 1 596 ? -12.620 -0.192 26.694 1.00 95.00 596 LEU A O 1
ATOM 4635 N N . LYS A 1 597 ? -14.355 0.403 25.397 1.00 94.94 597 LYS A N 1
ATOM 4636 C CA . LYS A 1 597 ? -15.349 -0.495 25.993 1.00 94.94 597 LYS A CA 1
ATOM 4637 C C . LYS A 1 597 ? -14.975 -1.963 25.846 1.00 94.94 597 LYS A C 1
ATOM 4639 O O . LYS A 1 597 ? -15.215 -2.754 26.756 1.00 94.94 597 LYS A O 1
ATOM 4644 N N . GLU A 1 598 ? -14.367 -2.329 24.722 1.00 95.06 598 GLU A N 1
ATOM 4645 C CA . GLU A 1 598 ? -13.905 -3.694 24.453 1.00 95.06 598 GLU A CA 1
ATOM 4646 C C . GLU A 1 598 ? -12.484 -3.979 24.965 1.00 95.06 598 GLU A C 1
ATOM 4648 O O . GLU A 1 598 ? -12.086 -5.147 25.079 1.00 95.06 598 GLU A O 1
ATOM 4653 N N . THR A 1 599 ? -11.721 -2.935 25.290 1.00 95.25 599 THR A N 1
ATOM 4654 C CA . THR A 1 599 ? -10.322 -3.046 25.711 1.00 95.25 599 THR A CA 1
ATOM 4655 C C . THR A 1 599 ? -10.224 -3.448 27.178 1.00 95.25 599 THR A C 1
ATOM 4657 O O . THR A 1 599 ? -10.852 -2.852 28.052 1.00 95.25 599 THR A O 1
ATOM 4660 N N . LYS A 1 600 ? -9.385 -4.443 27.481 1.00 94.44 600 LYS A N 1
ATOM 4661 C CA . LYS A 1 600 ? -9.095 -4.825 28.864 1.00 94.44 600 LYS A CA 1
ATOM 4662 C C . LYS A 1 600 ? -7.942 -4.002 29.419 1.00 94.44 600 LYS A C 1
ATOM 4664 O O . LYS A 1 600 ? -6.779 -4.309 29.173 1.00 94.44 600 LYS A O 1
ATOM 4669 N N . PHE A 1 601 ? -8.273 -2.966 30.176 1.00 94.88 601 PHE A N 1
ATOM 4670 C CA . PHE A 1 601 ? -7.281 -2.099 30.821 1.00 94.88 601 PHE A CA 1
ATOM 4671 C C . PHE A 1 601 ? -7.580 -1.827 32.301 1.00 94.88 601 PHE A C 1
ATOM 4673 O O . PHE A 1 601 ? -6.775 -1.192 32.981 1.00 94.88 601 PHE A O 1
ATOM 4680 N N . VAL A 1 602 ? -8.718 -2.304 32.813 1.00 94.38 602 VAL A N 1
ATOM 4681 C CA . VAL A 1 602 ? -9.179 -2.014 34.174 1.00 94.38 602 VAL A CA 1
ATOM 4682 C C . VAL A 1 602 ? -8.805 -3.161 35.105 1.00 94.38 602 VAL A C 1
ATOM 4684 O O . VAL A 1 602 ? -9.092 -4.317 34.807 1.00 94.38 602 VAL A O 1
ATOM 4687 N N . ARG A 1 603 ? -8.195 -2.855 36.251 1.00 91.75 603 ARG A N 1
ATOM 4688 C CA . ARG A 1 603 ? -7.954 -3.840 37.319 1.00 91.75 603 ARG A CA 1
ATOM 4689 C C . ARG A 1 603 ? -9.177 -3.974 38.215 1.00 91.75 603 ARG A C 1
ATOM 4691 O O . ARG A 1 603 ? -9.871 -2.987 38.462 1.00 91.75 603 ARG A O 1
ATOM 4698 N N . ASN A 1 604 ? -9.428 -5.183 38.710 1.00 90.56 604 ASN A N 1
ATOM 4699 C CA . ASN A 1 604 ? -10.532 -5.445 39.631 1.00 90.56 604 ASN A CA 1
ATOM 4700 C C . ASN A 1 604 ? -10.163 -5.131 41.095 1.00 90.56 604 ASN A C 1
ATOM 4702 O O . ASN A 1 604 ? -9.020 -4.810 41.412 1.00 90.56 604 ASN A O 1
ATOM 4706 N N . ALA A 1 605 ? -11.139 -5.230 42.000 1.00 88.06 605 ALA A N 1
ATOM 4707 C CA . ALA A 1 605 ? -10.967 -4.975 43.432 1.00 88.06 605 ALA A CA 1
ATOM 4708 C C . ALA A 1 605 ? -10.392 -6.166 44.230 1.00 88.06 605 ALA A C 1
ATOM 4710 O O . ALA A 1 605 ? -10.443 -6.163 45.463 1.00 88.06 605 ALA A O 1
ATOM 4711 N N . VAL A 1 606 ? -9.873 -7.204 43.564 1.00 87.38 606 VAL A N 1
ATOM 4712 C CA . VAL A 1 606 ? -9.195 -8.321 44.235 1.00 87.38 606 VAL A CA 1
ATOM 4713 C C . VAL A 1 606 ? -7.734 -7.948 44.452 1.00 87.38 606 VAL A C 1
ATOM 4715 O O . VAL A 1 606 ? -6.991 -7.713 43.502 1.00 87.38 606 VAL A O 1
ATOM 4718 N N . GLU A 1 607 ? -7.314 -7.920 45.715 1.00 78.38 607 GLU A N 1
ATOM 4719 C CA . GLU A 1 607 ? -5.929 -7.630 46.083 1.00 78.38 607 GLU A CA 1
ATOM 4720 C C . GLU A 1 607 ? -4.968 -8.612 45.386 1.00 78.38 607 GLU A C 1
ATOM 4722 O O . GLU A 1 607 ? -5.177 -9.825 45.411 1.00 78.38 607 GLU A O 1
ATOM 4727 N N . PHE A 1 608 ? -3.915 -8.072 44.761 1.00 76.69 608 PHE A N 1
ATOM 4728 C CA . PHE A 1 608 ? -2.865 -8.804 44.033 1.00 76.69 608 PHE A CA 1
ATOM 4729 C C . PHE A 1 608 ? -3.283 -9.502 42.726 1.00 76.69 608 PHE A C 1
ATOM 4731 O O . PHE A 1 608 ? -2.465 -10.219 42.147 1.00 76.69 608 PHE A O 1
ATOM 4738 N N . SER A 1 609 ? -4.503 -9.291 42.219 1.00 81.00 609 SER A N 1
ATOM 4739 C CA . SER A 1 609 ? -4.850 -9.752 40.870 1.00 81.00 609 SER A CA 1
ATOM 4740 C C . SER A 1 609 ? -4.124 -8.911 39.818 1.00 81.00 609 SER A C 1
ATOM 4742 O O . SER A 1 609 ? -4.160 -7.682 39.841 1.00 81.00 609 SER A O 1
ATOM 4744 N N . THR A 1 610 ? -3.467 -9.578 38.872 1.00 82.12 610 THR A N 1
ATOM 4745 C CA . THR A 1 610 ? -2.851 -8.935 37.702 1.00 82.12 610 THR A CA 1
ATOM 4746 C C . THR A 1 610 ? -3.782 -8.906 36.491 1.00 82.12 610 THR A C 1
ATOM 4748 O O . THR A 1 610 ? -3.385 -8.423 35.432 1.00 82.12 610 THR A O 1
ATOM 4751 N N . ASP A 1 611 ? -4.996 -9.440 36.628 1.00 88.38 611 ASP A N 1
ATOM 4752 C CA . ASP A 1 611 ? -5.927 -9.599 35.518 1.00 88.38 611 ASP A CA 1
ATOM 4753 C C . ASP A 1 611 ? -6.554 -8.255 35.135 1.00 88.38 611 ASP A C 1
ATOM 4755 O O . ASP A 1 611 ? -6.964 -7.458 35.986 1.00 88.38 611 ASP A O 1
ATOM 4759 N N . LEU A 1 612 ? -6.642 -8.018 33.827 1.00 92.25 612 LEU A N 1
ATOM 4760 C CA . LEU A 1 612 ? -7.278 -6.840 33.253 1.00 92.25 612 LEU A CA 1
ATOM 4761 C C . LEU A 1 612 ? -8.653 -7.209 32.699 1.00 92.25 612 LEU A C 1
ATOM 4763 O O . LEU A 1 612 ? -8.828 -8.225 32.023 1.00 92.25 612 LEU A O 1
ATOM 4767 N N . PHE A 1 613 ? -9.620 -6.339 32.955 1.00 93.69 613 PHE A N 1
ATOM 4768 C CA . PHE A 1 613 ? -11.022 -6.506 32.607 1.00 93.69 613 PHE A CA 1
ATOM 4769 C C . PHE A 1 613 ? -11.484 -5.378 31.696 1.00 93.69 613 PHE A C 1
ATOM 4771 O O . PHE A 1 613 ? -10.908 -4.282 31.674 1.00 93.69 613 PHE A O 1
ATOM 4778 N N . ARG A 1 614 ? -12.540 -5.662 30.931 1.00 95.31 614 ARG A N 1
ATOM 4779 C CA . ARG A 1 614 ? -13.226 -4.645 30.142 1.00 95.31 614 ARG A CA 1
ATOM 4780 C C . ARG A 1 614 ? -14.090 -3.795 31.066 1.00 95.31 614 ARG A C 1
ATOM 4782 O O . ARG A 1 614 ? -14.718 -4.356 31.964 1.00 95.31 614 ARG A O 1
ATOM 4789 N N . PRO A 1 615 ? -14.218 -2.485 30.814 1.00 94.94 615 PRO A N 1
ATOM 4790 C CA . PRO A 1 615 ? -15.147 -1.636 31.556 1.00 94.94 615 PRO A CA 1
ATOM 4791 C C . PRO A 1 615 ? -16.575 -2.194 31.580 1.00 94.94 615 PRO A C 1
ATOM 4793 O O . PRO A 1 615 ? -17.201 -2.210 32.634 1.00 94.94 615 PRO A O 1
ATOM 4796 N N . LYS A 1 616 ? -17.050 -2.733 30.447 1.00 94.25 616 LYS A N 1
ATOM 4797 C CA . LYS A 1 616 ? -18.390 -3.326 30.325 1.00 94.25 616 LYS A CA 1
ATOM 4798 C C . LYS A 1 616 ? -18.602 -4.637 31.070 1.00 94.25 616 LYS A C 1
ATOM 4800 O O . LYS A 1 616 ? -19.729 -5.094 31.131 1.00 94.25 616 LYS A O 1
ATOM 4805 N N . ASP A 1 617 ? -17.555 -5.268 31.589 1.00 93.44 617 ASP A N 1
ATOM 4806 C CA . ASP A 1 617 ? -17.690 -6.517 32.345 1.00 93.44 617 ASP A CA 1
ATOM 4807 C C . ASP A 1 617 ? -17.755 -6.240 33.863 1.00 93.44 617 ASP A C 1
ATOM 4809 O O . ASP A 1 617 ? -17.903 -7.169 34.655 1.00 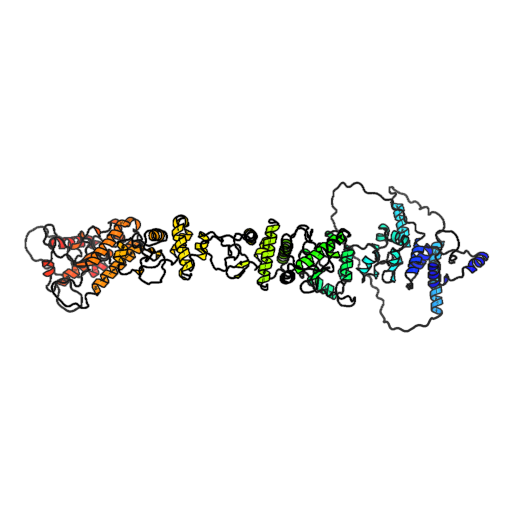93.44 617 ASP A O 1
ATOM 4813 N N . LEU A 1 618 ? -17.636 -4.970 34.275 1.00 94.38 618 LEU A N 1
ATOM 4814 C CA . LEU A 1 618 ? -17.542 -4.543 35.670 1.00 94.38 618 LEU A CA 1
ATOM 4815 C C . LEU A 1 618 ? -18.749 -3.701 36.102 1.00 94.38 618 LEU A C 1
ATOM 4817 O O . LEU A 1 618 ? -19.343 -2.968 35.310 1.00 94.38 618 LEU A O 1
ATOM 4821 N N . PHE A 1 619 ? -19.067 -3.782 37.391 1.00 94.62 619 PHE A N 1
ATOM 4822 C CA . PHE A 1 619 ? -20.134 -3.042 38.055 1.00 94.62 619 PHE A CA 1
ATOM 4823 C C . PHE A 1 619 ? -19.630 -1.748 38.691 1.00 94.62 619 PHE A C 1
ATOM 4825 O O . PHE A 1 619 ? -18.505 -1.677 39.191 1.00 94.62 619 PHE A O 1
ATOM 4832 N N . ASP A 1 620 ? -20.487 -0.729 38.719 1.00 93.75 620 ASP A N 1
ATOM 4833 C CA . ASP A 1 620 ? -20.196 0.531 39.397 1.00 93.75 620 ASP A CA 1
ATOM 4834 C C . ASP A 1 620 ? -20.192 0.358 40.933 1.00 93.75 620 ASP A C 1
ATOM 4836 O O . ASP A 1 620 ? -21.222 0.002 41.513 1.00 93.75 620 ASP A O 1
ATOM 4840 N N . PRO A 1 621 ? -19.065 0.624 41.628 1.00 92.00 621 PRO A N 1
ATOM 4841 C CA . PRO A 1 621 ? -18.978 0.501 43.084 1.00 92.00 621 PRO A CA 1
ATOM 4842 C C . PRO A 1 621 ? -19.739 1.604 43.837 1.00 92.00 621 PRO A C 1
ATOM 4844 O O . PRO A 1 621 ? -19.908 1.508 45.051 1.00 92.00 621 PRO A O 1
ATOM 4847 N N . THR A 1 622 ? -20.183 2.664 43.154 1.00 90.38 622 THR A N 1
ATOM 4848 C CA . THR A 1 622 ? -21.041 3.703 43.751 1.00 90.38 622 THR A CA 1
ATOM 4849 C C . THR A 1 622 ? -22.512 3.299 43.783 1.00 90.38 622 THR A C 1
ATOM 4851 O O . THR A 1 622 ? -23.302 3.915 44.500 1.00 90.38 622 THR A O 1
ATOM 4854 N N . ASP A 1 623 ? -22.884 2.236 43.064 1.00 91.25 623 ASP A N 1
ATOM 4855 C CA . ASP A 1 623 ? -24.221 1.666 43.115 1.00 91.25 623 ASP A CA 1
ATOM 4856 C C . ASP A 1 623 ? -24.380 0.805 44.379 1.00 91.25 623 ASP A C 1
ATOM 4858 O O . ASP A 1 623 ? -23.800 -0.281 44.529 1.00 91.25 623 ASP A O 1
ATOM 4862 N N . ALA A 1 624 ? -25.178 1.312 45.321 1.00 90.56 624 ALA A N 1
ATOM 4863 C CA . ALA A 1 624 ? -25.430 0.650 46.594 1.00 90.56 624 ALA A CA 1
ATOM 4864 C C . ALA A 1 624 ? -26.107 -0.719 46.417 1.00 90.56 624 ALA A C 1
ATOM 4866 O O . ALA A 1 624 ? -25.837 -1.639 47.195 1.00 90.56 624 ALA A O 1
ATOM 4867 N N . LEU A 1 625 ? -26.952 -0.881 45.389 1.00 91.69 625 LEU A N 1
ATOM 4868 C CA . LEU A 1 625 ? -27.632 -2.145 45.134 1.00 91.69 625 LEU A CA 1
ATOM 4869 C C . LEU A 1 625 ? -26.625 -3.195 44.670 1.00 91.69 625 LEU A C 1
ATOM 4871 O O . LEU A 1 625 ? -26.547 -4.261 45.281 1.00 91.69 625 LEU A O 1
ATOM 4875 N N . LEU A 1 626 ? -25.813 -2.886 43.655 1.00 92.25 626 LEU A N 1
ATOM 4876 C CA . LEU A 1 626 ? -24.817 -3.828 43.127 1.00 92.25 626 LEU A CA 1
ATOM 4877 C C . LEU A 1 626 ? -23.826 -4.249 44.209 1.00 92.25 626 LEU A C 1
ATOM 4879 O O . LEU A 1 626 ? -23.572 -5.441 44.387 1.00 92.25 626 LEU A O 1
ATOM 4883 N N . THR A 1 627 ? -23.336 -3.288 44.993 1.00 91.19 627 THR A N 1
ATOM 4884 C CA . THR A 1 627 ? -22.401 -3.556 46.093 1.00 91.19 627 THR A CA 1
ATOM 4885 C C . THR A 1 627 ? -23.008 -4.492 47.144 1.00 91.19 627 THR A C 1
ATOM 4887 O O . THR A 1 627 ? -22.322 -5.378 47.651 1.00 91.19 627 THR A O 1
ATOM 4890 N N . SER A 1 628 ? -24.303 -4.342 47.450 1.00 90.12 628 SER A N 1
ATOM 4891 C CA . SER A 1 628 ? -25.000 -5.208 48.409 1.00 90.12 628 SER A CA 1
ATOM 4892 C C . SER A 1 628 ? -25.258 -6.621 47.870 1.00 90.12 628 SER A C 1
ATOM 4894 O O . SER A 1 628 ? -25.043 -7.599 48.584 1.00 90.12 628 SER A O 1
ATOM 4896 N N . VAL A 1 629 ? -25.660 -6.749 46.600 1.00 91.88 629 VAL A N 1
ATOM 4897 C CA . VAL A 1 629 ? -25.977 -8.041 45.970 1.00 91.88 629 VAL A CA 1
ATOM 4898 C C . VAL A 1 629 ? -24.716 -8.872 45.720 1.00 91.88 629 VAL A C 1
ATOM 4900 O O . VAL A 1 629 ? -24.738 -10.096 45.861 1.00 91.88 629 VAL A O 1
ATOM 4903 N N . PHE A 1 630 ? -23.604 -8.213 45.392 1.00 91.06 630 PHE A N 1
ATOM 4904 C CA . PHE A 1 630 ? -22.337 -8.845 45.023 1.00 91.06 630 PHE A CA 1
ATOM 4905 C C . PHE A 1 630 ? -21.227 -8.641 46.069 1.00 91.06 630 PHE A C 1
ATOM 4907 O O . PHE A 1 630 ? -20.046 -8.698 45.731 1.00 91.06 630 PHE A O 1
ATOM 4914 N N . ILE A 1 631 ? -21.571 -8.460 47.351 1.00 82.81 631 ILE A N 1
ATOM 4915 C CA . ILE A 1 631 ? -20.622 -8.147 48.442 1.00 82.81 631 ILE A CA 1
ATOM 4916 C C . ILE A 1 631 ? -19.453 -9.153 48.586 1.00 82.81 631 ILE A C 1
ATOM 4918 O O . ILE A 1 631 ? -18.380 -8.807 49.081 1.00 82.81 631 ILE A O 1
ATOM 4922 N N . GLY A 1 632 ? -19.629 -10.392 48.110 1.00 80.69 632 GLY A N 1
ATOM 4923 C CA . GLY A 1 632 ? -18.603 -11.445 48.080 1.00 80.69 632 GLY A CA 1
ATOM 4924 C C . GLY A 1 632 ? -17.836 -11.592 46.756 1.00 80.69 632 GLY A C 1
ATOM 4925 O O . GLY A 1 632 ? -16.924 -12.410 46.673 1.00 80.69 632 GLY A O 1
ATOM 4926 N N . GLU A 1 633 ? -18.170 -10.828 45.715 1.00 86.75 633 GLU A N 1
ATOM 4927 C CA . GLU A 1 633 ? -17.616 -10.966 44.359 1.00 86.75 633 GLU A CA 1
ATOM 4928 C C . GLU A 1 633 ? -16.807 -9.736 43.938 1.00 86.75 633 GLU A C 1
ATOM 4930 O O . GLU A 1 633 ? -17.064 -9.104 42.915 1.00 86.75 633 GLU A O 1
ATOM 4935 N N . ARG A 1 634 ? -15.760 -9.419 44.710 1.00 86.31 634 ARG A N 1
ATOM 4936 C CA . ARG A 1 634 ? -14.883 -8.257 44.459 1.00 86.31 634 ARG A CA 1
ATOM 4937 C C . ARG A 1 634 ? -14.282 -8.210 43.047 1.00 86.31 634 ARG A C 1
ATOM 4939 O O . ARG A 1 634 ? -13.966 -7.135 42.554 1.00 86.31 634 ARG A O 1
ATOM 4946 N N . LYS A 1 635 ? -14.157 -9.358 42.374 1.00 89.31 635 LYS A N 1
ATOM 4947 C CA . LYS A 1 635 ? -13.671 -9.456 40.988 1.00 89.31 635 LYS A CA 1
ATOM 4948 C C . LYS A 1 635 ? -14.557 -8.724 39.967 1.00 89.31 635 LYS A C 1
ATOM 4950 O O . LYS A 1 635 ? -14.063 -8.396 38.897 1.00 89.31 635 LYS A O 1
ATOM 4955 N N . ASN A 1 636 ? -15.828 -8.481 40.294 1.00 91.19 636 ASN A N 1
ATOM 4956 C CA . ASN A 1 636 ? -16.785 -7.825 39.402 1.00 91.19 636 ASN A CA 1
ATOM 4957 C C . ASN A 1 636 ? -16.740 -6.291 39.517 1.00 91.19 636 ASN A C 1
ATOM 4959 O O . ASN A 1 636 ? -17.469 -5.616 38.801 1.00 91.19 636 ASN A O 1
ATOM 4963 N N . PHE A 1 637 ? -15.922 -5.727 40.410 1.00 93.75 637 PHE A N 1
ATOM 4964 C CA . PHE A 1 637 ? -15.826 -4.281 40.623 1.00 93.75 637 PHE A CA 1
ATOM 4965 C C . PHE A 1 637 ? -14.430 -3.762 40.259 1.00 93.75 637 PHE A C 1
ATOM 4967 O O . PHE A 1 637 ? -13.448 -4.475 40.490 1.00 93.75 637 PHE A O 1
ATOM 4974 N N . PRO A 1 638 ? -14.306 -2.527 39.737 1.00 93.38 638 PRO A N 1
ATOM 4975 C CA . PRO A 1 638 ? -13.019 -1.864 39.547 1.00 93.38 638 PRO A CA 1
ATOM 4976 C C . PRO A 1 638 ? -12.268 -1.685 40.872 1.00 93.38 638 PRO A C 1
ATOM 4978 O O . PRO A 1 638 ? -12.868 -1.369 41.900 1.00 93.38 638 PRO A O 1
ATOM 4981 N N . GLY A 1 639 ? -10.945 -1.840 40.842 1.00 90.44 639 GLY A N 1
ATOM 4982 C CA . GLY A 1 639 ? -10.065 -1.672 42.000 1.00 90.44 639 GLY A CA 1
ATOM 4983 C C . GLY A 1 639 ? -8.936 -0.667 41.787 1.00 90.44 639 GLY A C 1
ATOM 4984 O O . GLY A 1 639 ? -8.803 -0.046 40.731 1.00 90.44 639 GLY A O 1
ATOM 4985 N N . GLU A 1 640 ? -8.102 -0.515 42.817 1.00 87.69 640 GLU A N 1
ATOM 4986 C CA . GLU A 1 640 ? -6.936 0.382 42.823 1.00 87.69 640 GLU A CA 1
ATOM 4987 C C . GLU A 1 640 ? -7.293 1.829 42.417 1.00 87.69 640 GLU A C 1
ATOM 4989 O O . GLU A 1 640 ? -8.177 2.440 43.007 1.00 87.69 640 GLU A O 1
ATOM 4994 N N . ARG A 1 641 ? -6.621 2.400 41.406 1.00 90.38 641 ARG A N 1
ATOM 4995 C CA . ARG A 1 641 ? -6.904 3.748 40.883 1.00 90.38 641 ARG A CA 1
ATOM 4996 C C . ARG A 1 641 ? -8.271 3.872 40.208 1.00 90.38 641 ARG A C 1
ATOM 4998 O O . ARG A 1 641 ? -8.811 4.976 40.137 1.00 90.38 641 ARG A O 1
ATOM 5005 N N . PHE A 1 642 ? -8.832 2.767 39.719 1.00 93.50 642 PHE A N 1
ATOM 5006 C CA . PHE A 1 642 ? -10.069 2.769 38.938 1.00 93.50 642 PHE A CA 1
ATOM 5007 C C . PHE A 1 642 ? -11.327 2.929 39.801 1.00 93.50 642 PHE A C 1
ATOM 5009 O O . PHE A 1 642 ? -12.396 3.190 39.260 1.00 93.50 642 PHE A O 1
ATOM 5016 N N . SER A 1 643 ? -11.201 2.837 41.131 1.00 90.75 643 SER A N 1
ATOM 5017 C CA . SER A 1 643 ? -12.278 3.135 42.086 1.00 90.75 643 SER A CA 1
ATOM 5018 C C . SER A 1 643 ? -12.365 4.620 42.475 1.00 90.75 643 SER A C 1
ATOM 5020 O O . SER A 1 643 ? -13.256 5.012 43.225 1.00 90.75 643 SER A O 1
ATOM 5022 N N . THR A 1 644 ? -11.456 5.467 41.978 1.00 93.69 644 THR A N 1
ATOM 5023 C CA . THR A 1 644 ? -11.489 6.916 42.230 1.00 93.69 644 THR A CA 1
ATOM 5024 C C . THR A 1 644 ? -12.571 7.609 41.397 1.00 93.69 644 THR A C 1
ATOM 5026 O O . THR A 1 644 ? -12.842 7.205 40.268 1.00 93.69 644 THR A O 1
ATOM 5029 N N . ASP A 1 645 ? -13.161 8.695 41.912 1.00 91.06 645 ASP A N 1
ATOM 5030 C CA . ASP A 1 645 ? -14.268 9.403 41.238 1.00 91.06 645 ASP A CA 1
ATOM 5031 C C . ASP A 1 645 ? -13.910 9.871 39.813 1.00 91.06 645 ASP A C 1
ATOM 5033 O O . ASP A 1 645 ? -14.715 9.737 38.887 1.00 91.06 645 ASP A O 1
ATOM 5037 N N . GLY A 1 646 ? -12.667 10.328 39.611 1.00 92.44 646 GLY A N 1
ATOM 5038 C CA . GLY A 1 646 ? -12.159 10.726 38.297 1.00 92.44 646 GLY A CA 1
ATOM 5039 C C . GLY A 1 646 ? -12.220 9.586 37.277 1.00 92.44 646 GLY A C 1
ATOM 5040 O O . GLY A 1 646 ? -12.784 9.754 36.197 1.00 92.44 646 GLY A O 1
ATOM 5041 N N . TRP A 1 647 ? -11.715 8.402 37.638 1.00 95.06 647 TRP A N 1
ATOM 5042 C CA . TRP A 1 647 ? -11.764 7.222 36.771 1.00 95.06 647 TRP A CA 1
ATOM 5043 C C . TRP A 1 647 ? -13.175 6.658 36.620 1.00 95.06 647 TRP A C 1
ATOM 5045 O O . TRP A 1 647 ? -13.562 6.297 35.514 1.00 95.06 647 TRP A O 1
ATOM 5055 N N . LEU A 1 648 ? -13.988 6.639 37.677 1.00 94.38 648 LEU A N 1
ATOM 5056 C CA . LEU A 1 648 ? -15.376 6.176 37.594 1.00 94.38 648 LEU A CA 1
ATOM 5057 C C . LEU A 1 648 ? -16.219 7.032 36.646 1.00 94.38 648 LEU A C 1
ATOM 5059 O O . LEU A 1 648 ? -17.122 6.522 35.983 1.00 94.38 648 LEU A O 1
ATOM 5063 N N . ARG A 1 649 ? -15.939 8.336 36.542 1.00 93.25 649 ARG A N 1
ATOM 5064 C CA . ARG A 1 649 ? -16.596 9.212 35.561 1.00 93.25 649 ARG A CA 1
ATOM 5065 C C . ARG A 1 649 ? -16.262 8.816 34.119 1.00 93.25 649 ARG A C 1
ATOM 5067 O O . ARG A 1 649 ? -17.144 8.864 33.264 1.00 93.25 649 ARG A O 1
ATOM 5074 N N . ILE A 1 650 ? -15.019 8.403 33.875 1.00 95.00 650 ILE A N 1
ATOM 5075 C CA . ILE A 1 650 ? -14.545 7.893 32.583 1.00 95.00 650 ILE A CA 1
ATOM 5076 C C . ILE A 1 650 ? -15.178 6.521 32.299 1.00 95.00 650 ILE A C 1
ATOM 5078 O O . ILE A 1 650 ? -15.823 6.330 31.272 1.00 95.00 650 ILE A O 1
ATOM 5082 N N . LEU A 1 651 ? -15.086 5.582 33.243 1.00 95.31 651 LEU A N 1
ATOM 5083 C CA . LEU A 1 651 ? -15.581 4.213 33.083 1.00 95.31 651 LEU A CA 1
ATOM 5084 C C . LEU A 1 651 ? -17.096 4.154 32.849 1.00 95.31 651 LEU A C 1
ATOM 5086 O O . LEU A 1 651 ? -17.533 3.427 31.961 1.00 95.31 651 LEU A O 1
ATOM 5090 N N . ARG A 1 652 ? -17.899 4.970 33.546 1.00 93.69 652 ARG A N 1
ATOM 5091 C CA . ARG A 1 652 ? -19.350 5.088 33.291 1.00 93.69 652 ARG A CA 1
ATOM 5092 C C . ARG A 1 652 ? -19.675 5.487 31.853 1.00 93.69 652 ARG A C 1
ATOM 5094 O O . ARG A 1 652 ? -20.667 5.030 31.300 1.00 93.69 652 ARG A O 1
ATOM 5101 N N . LYS A 1 653 ? -18.845 6.327 31.230 1.00 93.06 653 LYS A N 1
ATOM 5102 C CA . LYS A 1 653 ? -19.013 6.713 29.821 1.00 93.06 653 LYS A CA 1
ATOM 5103 C C . LYS A 1 653 ? -18.565 5.628 28.847 1.00 93.06 653 LYS A C 1
ATOM 5105 O O . LYS A 1 653 ? -19.126 5.541 27.763 1.00 93.06 653 LYS A O 1
ATOM 5110 N N . ILE A 1 654 ? -17.589 4.815 29.240 1.00 94.19 654 ILE A N 1
ATOM 5111 C CA . ILE A 1 654 ? -17.033 3.732 28.420 1.00 94.19 654 ILE A CA 1
ATOM 5112 C C . ILE A 1 654 ? -17.849 2.432 28.554 1.00 94.19 654 ILE A C 1
ATOM 5114 O O . ILE A 1 654 ? -17.719 1.536 27.729 1.00 94.19 654 ILE A O 1
ATOM 5118 N N . GLY A 1 655 ? -18.741 2.328 29.540 1.00 92.19 655 GLY A N 1
ATOM 5119 C CA . GLY A 1 655 ? -19.707 1.230 29.643 1.00 92.19 655 GLY A CA 1
ATOM 5120 C C . GLY A 1 655 ? -19.700 0.474 30.966 1.00 92.19 655 GLY A C 1
ATOM 5121 O O . GLY A 1 655 ? -20.142 -0.666 30.982 1.00 92.19 655 GLY A O 1
ATOM 5122 N N . LEU A 1 656 ? -19.197 1.066 32.053 1.00 94.56 656 LEU A N 1
ATOM 5123 C CA . LEU A 1 656 ? -19.339 0.505 33.400 1.00 94.56 656 LEU A CA 1
ATOM 5124 C C . LEU A 1 656 ? -20.819 0.279 33.729 1.00 94.56 656 LEU A C 1
ATOM 5126 O O . LEU A 1 656 ? -21.622 1.206 33.608 1.00 94.56 656 LEU A O 1
ATOM 5130 N N . ARG A 1 657 ? -21.155 -0.943 34.145 1.00 94.00 657 ARG A N 1
ATOM 5131 C CA . ARG A 1 657 ? -22.541 -1.395 34.298 1.00 94.00 657 ARG A CA 1
ATOM 5132 C C . ARG A 1 657 ? -23.172 -0.868 35.584 1.00 94.00 657 ARG A C 1
ATOM 5134 O O . ARG A 1 657 ? -22.544 -0.882 36.645 1.00 94.00 657 ARG A O 1
ATOM 5141 N N . THR A 1 658 ? -24.437 -0.466 35.504 1.00 91.50 658 THR A N 1
ATOM 5142 C CA . THR A 1 658 ? -25.230 0.055 36.636 1.00 91.50 658 THR A CA 1
ATOM 5143 C C . THR A 1 658 ? -26.528 -0.729 36.833 1.00 91.50 658 THR A C 1
ATOM 5145 O O . THR A 1 658 ? -27.025 -1.359 35.900 1.00 91.50 658 THR A O 1
ATOM 5148 N N . ALA A 1 659 ? -27.150 -0.656 38.017 1.00 87.19 659 ALA A N 1
ATOM 5149 C CA . ALA A 1 659 ? -28.417 -1.350 38.286 1.00 87.19 659 ALA A CA 1
ATOM 5150 C C . ALA A 1 659 ? -29.616 -0.817 37.475 1.00 87.19 659 ALA A C 1
ATOM 5152 O O . ALA A 1 659 ? -30.716 -1.363 37.562 1.00 87.19 659 ALA A O 1
ATOM 5153 N N . THR A 1 660 ? -29.428 0.253 36.696 1.00 87.06 660 THR A N 1
ATOM 5154 C CA . THR A 1 660 ? -30.459 0.790 35.797 1.00 87.06 660 THR A CA 1
ATOM 5155 C C . THR A 1 660 ? -30.623 -0.031 34.515 1.00 87.06 660 THR A C 1
ATOM 5157 O O . THR A 1 660 ? -31.642 0.089 33.836 1.00 87.06 660 THR A O 1
ATOM 5160 N N . GLU A 1 661 ? -29.650 -0.886 34.192 1.00 90.12 661 GLU A N 1
ATOM 5161 C CA . GLU A 1 661 ? -29.664 -1.749 33.013 1.00 90.12 661 GLU A CA 1
ATOM 5162 C C . GLU A 1 661 ? -30.475 -3.036 33.260 1.00 90.12 661 GLU A C 1
ATOM 5164 O O . GLU A 1 661 ? -30.433 -3.642 34.335 1.00 90.12 661 GLU A O 1
ATOM 5169 N N . ALA A 1 662 ? -31.237 -3.469 32.251 1.00 89.94 662 ALA A N 1
ATOM 5170 C CA . ALA A 1 662 ? -32.207 -4.558 32.391 1.00 89.94 662 ALA A CA 1
ATOM 5171 C C . ALA A 1 662 ? -31.573 -5.944 32.574 1.00 89.94 662 ALA A C 1
ATOM 5173 O O . ALA A 1 662 ? -32.097 -6.782 33.303 1.00 89.94 662 ALA A O 1
ATOM 5174 N N . ASP A 1 663 ? -30.453 -6.203 31.917 1.00 91.50 663 ASP A N 1
ATOM 5175 C CA . ASP A 1 663 ? -29.655 -7.413 32.084 1.00 91.50 663 ASP A CA 1
ATOM 5176 C C . ASP A 1 663 ? -28.979 -7.450 33.462 1.00 91.50 663 ASP A C 1
ATOM 5178 O O . ASP A 1 663 ? -29.055 -8.473 34.143 1.00 91.50 663 ASP A O 1
ATOM 5182 N N . VAL A 1 664 ? -28.425 -6.321 33.920 1.00 92.75 664 VAL A N 1
ATOM 5183 C CA . VAL A 1 664 ? -27.795 -6.194 35.245 1.00 92.75 664 VAL A CA 1
ATOM 5184 C C . VAL A 1 664 ? -28.799 -6.465 36.361 1.00 92.75 664 VAL A C 1
ATOM 5186 O O . VAL A 1 664 ? -28.534 -7.266 37.256 1.00 92.75 664 VAL A O 1
ATOM 5189 N N . ILE A 1 665 ? -29.980 -5.845 36.316 1.00 93.56 665 ILE A N 1
ATOM 5190 C CA . ILE A 1 665 ? -30.972 -6.025 37.382 1.00 93.56 665 ILE A CA 1
ATOM 5191 C C . ILE A 1 665 ? -31.551 -7.453 37.396 1.00 93.56 665 ILE A C 1
ATOM 5193 O O . ILE A 1 665 ? -31.885 -7.978 38.460 1.00 93.56 665 ILE A O 1
ATOM 5197 N N . LEU A 1 666 ? -31.610 -8.129 36.240 1.00 93.62 666 LEU A N 1
ATOM 5198 C CA . LEU A 1 666 ? -31.947 -9.555 36.166 1.00 93.62 666 LEU A CA 1
ATOM 5199 C C . LEU A 1 666 ? -30.824 -10.441 36.724 1.00 93.62 666 LEU A C 1
ATOM 5201 O O . LEU A 1 666 ? -31.117 -11.456 37.359 1.00 93.62 666 LEU A O 1
ATOM 5205 N N . GLU A 1 667 ? -29.555 -10.077 36.525 1.00 94.00 667 GLU A N 1
ATOM 5206 C CA . GLU A 1 667 ? -28.422 -10.730 37.194 1.00 94.00 667 GLU A CA 1
ATOM 5207 C C . GLU A 1 667 ? -28.508 -10.556 38.714 1.00 94.00 667 GLU A C 1
ATOM 5209 O O . GLU A 1 667 ? -28.329 -11.534 39.443 1.00 94.00 667 GLU A O 1
ATOM 5214 N N . CYS A 1 668 ? -28.888 -9.369 39.201 1.00 93.88 668 CYS A N 1
ATOM 5215 C CA . CYS A 1 668 ? -29.147 -9.150 40.622 1.00 93.88 668 CYS A CA 1
ATOM 5216 C C . CYS A 1 668 ? -30.273 -10.050 41.144 1.00 93.88 668 CYS A C 1
ATOM 5218 O O . CYS A 1 668 ? -30.108 -10.712 42.169 1.00 93.88 668 CYS A O 1
ATOM 5220 N N . ALA A 1 669 ? -31.398 -10.122 40.426 1.00 94.69 669 ALA A N 1
ATOM 5221 C CA . ALA A 1 669 ? -32.534 -10.970 40.777 1.00 94.69 669 ALA A CA 1
ATOM 5222 C C . ALA A 1 669 ? -32.132 -12.454 40.880 1.00 94.69 669 ALA A C 1
ATOM 5224 O O . ALA A 1 669 ? -32.389 -13.102 41.895 1.00 94.69 669 ALA A O 1
ATOM 5225 N N . LYS A 1 670 ? -31.421 -12.981 39.875 1.00 95.00 670 LYS A N 1
ATOM 5226 C CA . LYS A 1 670 ? -30.902 -14.361 39.890 1.00 95.00 670 LYS A CA 1
ATOM 5227 C C . LYS A 1 670 ? -29.892 -14.593 41.009 1.00 95.00 670 LYS A C 1
ATOM 5229 O O . LYS A 1 670 ? -29.864 -15.668 41.606 1.00 95.00 670 LYS A O 1
ATOM 5234 N N . ARG A 1 671 ? -29.056 -13.599 41.321 1.00 93.88 671 ARG A N 1
ATOM 5235 C CA . ARG A 1 671 ? -28.092 -13.710 42.419 1.00 93.88 671 ARG A CA 1
ATOM 5236 C C . ARG A 1 671 ? -28.794 -13.818 43.768 1.00 93.88 671 ARG A C 1
ATOM 5238 O O . ARG A 1 671 ? -28.385 -14.638 44.586 1.00 93.88 671 ARG A O 1
ATOM 5245 N N . VAL A 1 672 ? -29.857 -13.042 43.978 1.00 93.94 672 VAL A N 1
ATOM 5246 C CA . VAL A 1 672 ? -30.696 -13.110 45.183 1.00 93.94 672 VAL A CA 1
ATOM 5247 C C . VAL A 1 672 ? -31.429 -14.450 45.284 1.00 93.94 672 VAL A C 1
ATOM 5249 O O . VAL A 1 672 ? -31.422 -15.049 46.357 1.00 93.94 672 VAL A O 1
ATOM 5252 N N . GLU A 1 673 ? -31.991 -14.960 44.185 1.00 94.69 673 GLU A N 1
ATOM 5253 C CA . GLU A 1 673 ? -32.577 -16.311 44.123 1.00 94.69 673 GLU A CA 1
ATOM 5254 C C . GLU A 1 673 ? -31.551 -17.377 44.539 1.00 94.69 673 GLU A C 1
ATOM 5256 O O . GLU A 1 673 ? -31.821 -18.205 45.413 1.00 94.69 673 GLU A O 1
ATOM 5261 N N . PHE A 1 674 ? -30.338 -17.317 43.978 1.00 92.56 674 PHE A N 1
ATOM 5262 C CA . PHE A 1 674 ? -29.255 -18.226 44.343 1.00 92.56 674 PHE A CA 1
ATOM 5263 C C . PHE A 1 674 ? -28.903 -18.118 45.833 1.00 92.56 674 PHE A C 1
ATOM 5265 O O . PHE A 1 674 ? -28.870 -19.142 46.514 1.00 92.56 674 PHE A O 1
ATOM 5272 N N . LEU A 1 675 ? -28.696 -16.903 46.361 1.00 89.62 675 LEU A N 1
ATOM 5273 C CA . LEU A 1 675 ? -28.388 -16.672 47.780 1.00 89.62 675 LEU A CA 1
ATOM 5274 C C . LEU A 1 675 ? -29.490 -17.216 48.697 1.00 89.62 675 LEU A C 1
ATOM 5276 O O . LEU A 1 675 ? -29.190 -17.866 49.698 1.00 89.62 675 LEU A O 1
ATOM 5280 N N . GLY A 1 676 ? -30.758 -17.002 48.338 1.00 87.69 676 GLY A N 1
ATOM 5281 C CA . GLY A 1 676 ? -31.898 -17.556 49.063 1.00 87.69 676 GLY A CA 1
ATOM 5282 C C . GLY A 1 676 ? -31.923 -19.083 49.038 1.00 87.69 676 GLY A C 1
ATOM 5283 O O . GLY A 1 676 ? -32.166 -19.706 50.071 1.00 87.69 676 GLY A O 1
ATOM 5284 N N . SER A 1 677 ? -31.613 -19.697 47.892 1.00 86.62 677 SER A N 1
ATOM 5285 C CA . SER A 1 677 ? -31.549 -21.156 47.763 1.00 86.62 677 SER A CA 1
ATOM 5286 C C . SER A 1 677 ? -30.399 -21.773 48.567 1.00 86.62 677 SER A C 1
ATOM 5288 O O . SER A 1 677 ? -30.581 -22.818 49.187 1.00 86.62 677 SER A O 1
ATOM 5290 N N . GLU A 1 678 ? -29.234 -21.122 48.612 1.00 83.88 678 GLU A N 1
ATOM 5291 C CA . GLU A 1 678 ? -28.078 -21.582 49.388 1.00 83.88 678 GLU A CA 1
ATOM 5292 C C . GLU A 1 678 ? -28.327 -21.444 50.893 1.00 83.88 678 GLU A C 1
ATOM 5294 O O . GLU A 1 678 ? -28.037 -22.374 51.643 1.00 83.88 678 GLU A O 1
ATOM 5299 N N . CYS A 1 679 ? -28.962 -20.347 51.325 1.00 80.62 679 CYS A N 1
ATOM 5300 C CA . CYS A 1 679 ? -29.401 -20.153 52.710 1.00 80.62 679 CYS A CA 1
ATOM 5301 C C . CYS A 1 679 ? -30.350 -21.267 53.187 1.00 80.62 679 CYS A C 1
ATOM 5303 O O . CYS A 1 679 ? -30.328 -21.632 54.358 1.00 80.62 679 CYS A O 1
ATOM 5305 N N . MET A 1 680 ? -31.174 -21.818 52.290 1.00 73.00 680 MET A N 1
ATOM 5306 C CA . MET A 1 680 ? -32.080 -22.932 52.600 1.00 73.00 680 MET A CA 1
ATOM 5307 C C . MET A 1 680 ? -31.377 -24.296 52.634 1.00 73.00 680 MET A C 1
ATOM 5309 O O . MET A 1 680 ? -31.845 -25.208 53.310 1.00 73.00 680 MET A O 1
ATOM 5313 N N . LYS A 1 681 ? -30.262 -24.466 51.911 1.00 70.19 681 LYS A N 1
ATOM 5314 C CA . LYS A 1 681 ? -29.493 -25.725 51.881 1.00 70.19 681 LYS A CA 1
ATOM 5315 C C . LYS A 1 681 ? -28.490 -25.839 53.029 1.00 70.19 681 LYS A C 1
ATOM 5317 O O . LYS A 1 681 ? -28.208 -26.951 53.467 1.00 70.19 681 LYS A O 1
ATOM 5322 N N . SER A 1 682 ? -27.941 -24.720 53.504 1.00 56.50 682 SER A N 1
ATOM 5323 C CA . SER A 1 682 ? -26.882 -24.700 54.522 1.00 56.50 682 SER A CA 1
ATOM 5324 C C . SER A 1 682 ? -27.361 -25.000 55.947 1.00 56.50 682 SER A C 1
ATOM 5326 O O . SER A 1 682 ? -26.530 -25.267 56.810 1.00 56.50 682 SER A O 1
ATOM 5328 N N . GLY A 1 683 ? -28.672 -25.050 56.205 1.00 52.22 683 GLY A N 1
ATOM 5329 C CA . GLY A 1 683 ? -29.251 -25.349 57.525 1.00 52.22 683 GLY A CA 1
ATOM 5330 C C . GLY A 1 683 ? -29.046 -26.779 58.058 1.00 52.22 683 GLY A C 1
ATOM 5331 O O . GLY A 1 683 ? -29.706 -27.150 59.024 1.00 52.22 683 GLY A O 1
ATOM 5332 N N . ASN A 1 684 ? -28.176 -27.591 57.442 1.00 44.12 684 ASN A N 1
ATOM 5333 C CA . ASN A 1 684 ? -28.014 -29.024 57.725 1.00 44.12 684 ASN A CA 1
ATOM 5334 C C . ASN A 1 684 ? -26.599 -29.451 58.176 1.00 44.12 684 ASN A C 1
ATOM 5336 O O . ASN A 1 684 ? -26.333 -30.650 58.238 1.00 44.12 684 ASN A O 1
ATOM 5340 N N . LEU A 1 685 ? -25.688 -28.519 58.484 1.00 41.56 685 LEU A N 1
ATOM 5341 C CA . LEU A 1 685 ? -24.333 -28.836 58.960 1.00 41.56 685 LEU A CA 1
ATOM 5342 C C . LEU A 1 685 ? -23.986 -28.040 60.231 1.00 41.56 685 LEU A C 1
ATOM 5344 O O . LEU A 1 685 ? -23.718 -26.847 60.157 1.00 41.56 685 LEU A O 1
ATOM 5348 N N . ASP A 1 686 ? -24.030 -28.764 61.356 1.00 43.50 686 ASP A N 1
ATOM 5349 C CA . ASP A 1 686 ? -23.431 -28.538 62.682 1.00 43.50 686 ASP A CA 1
ATOM 5350 C C . ASP A 1 686 ? -23.442 -27.123 63.293 1.00 43.50 686 ASP A C 1
ATOM 5352 O O . ASP A 1 686 ? -22.575 -26.307 62.996 1.00 43.50 686 ASP A O 1
ATOM 5356 N N . ASP A 1 687 ? -24.299 -26.911 64.306 1.00 36.41 687 ASP A N 1
ATOM 5357 C CA . ASP A 1 687 ? -23.851 -26.241 65.537 1.00 36.41 687 ASP A CA 1
ATOM 5358 C C . ASP A 1 687 ? -24.658 -26.686 66.774 1.00 36.41 687 ASP A C 1
ATOM 5360 O O . ASP A 1 687 ? -25.884 -26.829 66.743 1.00 36.41 687 ASP A O 1
ATOM 5364 N N . PHE A 1 688 ? -23.938 -26.949 67.864 1.00 41.91 688 PHE A N 1
ATOM 5365 C CA . PHE A 1 688 ? -24.460 -27.325 69.177 1.00 41.91 688 PHE A CA 1
ATOM 5366 C C . PHE A 1 688 ? -24.793 -26.050 69.971 1.00 41.91 688 PHE A C 1
ATOM 5368 O O . PHE A 1 688 ? -23.879 -25.363 70.400 1.00 41.91 688 PHE A O 1
ATOM 5375 N N . GLU A 1 689 ? -26.080 -25.779 70.211 1.00 38.38 689 GLU A N 1
ATOM 5376 C CA . GLU A 1 689 ? -26.687 -25.338 71.489 1.00 38.38 689 GLU A CA 1
ATOM 5377 C C . GLU A 1 689 ? -27.956 -24.474 71.312 1.00 38.38 689 GLU A C 1
ATOM 5379 O O . GLU A 1 689 ? -27.987 -23.477 70.600 1.00 38.38 689 GLU A O 1
ATOM 5384 N N . LEU A 1 690 ? -28.968 -24.877 72.091 1.00 36.50 690 LEU A N 1
ATOM 5385 C CA . LEU A 1 690 ? -30.101 -24.134 72.659 1.00 36.50 690 LEU A CA 1
ATOM 5386 C C . LEU A 1 690 ? -31.217 -23.544 71.758 1.00 36.50 690 LEU A C 1
ATOM 5388 O O . LEU A 1 690 ? -31.210 -22.394 71.337 1.00 36.50 690 LEU A O 1
ATOM 5392 N N . ASP A 1 691 ? -32.286 -24.345 71.685 1.00 32.78 691 ASP A N 1
ATOM 5393 C CA . ASP A 1 691 ? -33.664 -24.009 72.077 1.00 32.78 691 ASP A CA 1
ATOM 5394 C C . ASP A 1 691 ? -34.547 -23.025 71.259 1.00 32.78 691 ASP A C 1
ATOM 5396 O O . ASP A 1 691 ? -34.459 -21.804 71.331 1.00 32.78 691 ASP A O 1
ATOM 5400 N N . ILE A 1 692 ? -35.596 -23.649 70.688 1.00 35.44 692 ILE A N 1
ATOM 5401 C CA . ILE A 1 692 ? -37.006 -23.207 70.605 1.00 35.44 692 ILE A CA 1
ATOM 5402 C C . ILE A 1 692 ? -37.465 -22.480 69.307 1.00 35.44 692 ILE A C 1
ATOM 5404 O O . ILE A 1 692 ? -37.357 -21.272 69.120 1.00 35.44 692 ILE A O 1
ATOM 5408 N N . THR A 1 693 ? -38.183 -23.268 68.483 1.00 35.34 693 THR A N 1
ATOM 5409 C CA . THR A 1 693 ? -39.090 -22.966 67.340 1.00 35.34 693 THR A CA 1
ATOM 5410 C C . THR A 1 693 ? -38.530 -22.872 65.905 1.00 35.34 693 THR A C 1
ATOM 5412 O O . THR A 1 693 ? -38.207 -21.797 65.415 1.00 35.34 693 THR A O 1
ATOM 5415 N N . ASN A 1 694 ? -38.600 -23.999 65.173 1.00 44.44 694 ASN A N 1
ATOM 5416 C CA . ASN A 1 694 ? -38.953 -24.125 63.738 1.00 44.44 694 ASN A CA 1
ATOM 5417 C C . ASN A 1 694 ? -38.379 -23.096 62.730 1.00 44.44 694 ASN A C 1
ATOM 5419 O O . ASN A 1 694 ? -39.058 -22.726 61.775 1.00 44.44 694 ASN A O 1
ATOM 5423 N N . SER A 1 695 ? -37.137 -22.640 62.885 1.00 48.50 695 SER A N 1
ATOM 5424 C CA . SER A 1 695 ? -36.497 -21.675 61.971 1.00 48.50 695 SER A CA 1
ATOM 5425 C C . SER A 1 695 ? -35.783 -22.306 60.768 1.00 48.50 695 SER A C 1
ATOM 5427 O O . SER A 1 695 ? -35.274 -21.578 59.923 1.00 48.50 695 SER A O 1
ATOM 5429 N N . GLN A 1 696 ? -35.760 -23.638 60.641 1.00 53.31 696 GLN A N 1
ATOM 5430 C CA . GLN A 1 696 ? -34.909 -24.327 59.656 1.00 53.31 696 GLN A CA 1
ATOM 5431 C C . GLN A 1 696 ? -35.310 -24.143 58.176 1.00 53.31 696 GLN A C 1
ATOM 5433 O O . GLN A 1 696 ? -34.544 -24.528 57.307 1.00 53.31 696 GLN A O 1
ATOM 5438 N N . ASN A 1 697 ? -36.463 -23.531 57.871 1.00 64.94 697 ASN A N 1
ATOM 5439 C CA . ASN A 1 697 ? -36.962 -23.335 56.497 1.00 64.94 697 ASN A CA 1
ATOM 5440 C C . ASN A 1 697 ? -37.376 -21.874 56.200 1.00 64.94 697 ASN A C 1
ATOM 5442 O O . ASN A 1 697 ? -38.305 -21.643 55.421 1.00 64.94 697 ASN A O 1
ATOM 5446 N N . GLU A 1 698 ? -36.754 -20.885 56.850 1.00 80.75 698 GLU A N 1
ATOM 5447 C CA . GLU A 1 698 ? -36.991 -19.453 56.596 1.00 80.75 698 GLU A CA 1
ATOM 5448 C C . GLU A 1 698 ? -35.766 -18.772 55.980 1.00 80.75 698 GLU A C 1
ATOM 5450 O O . GLU A 1 698 ? -34.635 -19.011 56.390 1.00 80.75 698 GLU A O 1
ATOM 5455 N N . VAL A 1 699 ? -35.997 -17.859 55.031 1.00 86.00 699 VAL A N 1
ATOM 5456 C CA . VAL A 1 699 ? -34.927 -17.023 54.469 1.00 86.00 699 VAL A CA 1
ATOM 5457 C C . VAL A 1 699 ? -34.449 -16.037 55.544 1.00 86.00 699 VAL A C 1
ATOM 5459 O O . VAL A 1 699 ? -35.263 -15.454 56.283 1.00 86.00 699 VAL A O 1
ATOM 5462 N N . SER A 1 700 ? -33.130 -15.832 55.632 1.00 87.62 700 SER A N 1
ATOM 5463 C CA . SER A 1 700 ? -32.535 -14.846 56.539 1.00 87.62 700 SER A CA 1
ATOM 5464 C C . SER A 1 700 ? -33.079 -13.440 56.260 1.00 87.62 700 SER A C 1
ATOM 5466 O O . SER A 1 700 ? -33.428 -13.091 55.130 1.00 87.62 700 SER A O 1
ATOM 5468 N N . MET A 1 701 ? -33.176 -12.607 57.299 1.00 85.81 701 MET A N 1
ATOM 5469 C CA . MET A 1 701 ? -33.724 -11.254 57.152 1.00 85.81 701 MET A CA 1
ATOM 5470 C C . MET A 1 701 ? -32.844 -10.361 56.253 1.00 85.81 701 MET A C 1
ATOM 5472 O O . MET A 1 701 ? -33.350 -9.494 55.550 1.00 85.81 701 MET A O 1
ATOM 5476 N N . GLU A 1 702 ? -31.539 -10.615 56.191 1.00 88.81 702 GLU A N 1
ATOM 5477 C CA . GLU A 1 702 ? -30.616 -9.898 55.303 1.00 88.81 702 GLU A CA 1
ATOM 5478 C C . GLU A 1 702 ? -30.937 -10.149 53.822 1.00 88.81 702 GLU A C 1
ATOM 5480 O O . GLU A 1 702 ? -31.153 -9.198 53.070 1.00 88.81 702 GLU A O 1
ATOM 5485 N N . ILE A 1 703 ? -31.069 -11.420 53.418 1.00 89.88 703 ILE A N 1
ATOM 5486 C CA . ILE A 1 703 ? -31.426 -11.801 52.040 1.00 89.88 703 ILE A CA 1
ATOM 5487 C C . ILE A 1 703 ? -32.854 -11.347 51.717 1.00 89.88 703 ILE A C 1
ATOM 5489 O O . ILE A 1 703 ? -33.130 -10.895 50.607 1.00 89.88 703 ILE A O 1
ATOM 5493 N N . TRP A 1 704 ? -33.756 -11.402 52.700 1.00 89.75 704 TRP A N 1
ATOM 5494 C CA . TRP A 1 704 ? -35.113 -10.875 52.574 1.00 89.75 704 TRP A CA 1
ATOM 5495 C C . TRP A 1 704 ? -35.152 -9.383 52.250 1.00 89.75 704 TRP A C 1
ATOM 5497 O O . TRP A 1 704 ? -35.896 -8.943 51.373 1.00 89.75 704 TRP A O 1
ATOM 5507 N N . SER A 1 705 ? -34.358 -8.594 52.979 1.00 91.06 705 SER A N 1
ATOM 5508 C CA . SER A 1 705 ? -34.249 -7.156 52.755 1.00 91.06 705 SER A CA 1
ATOM 5509 C C 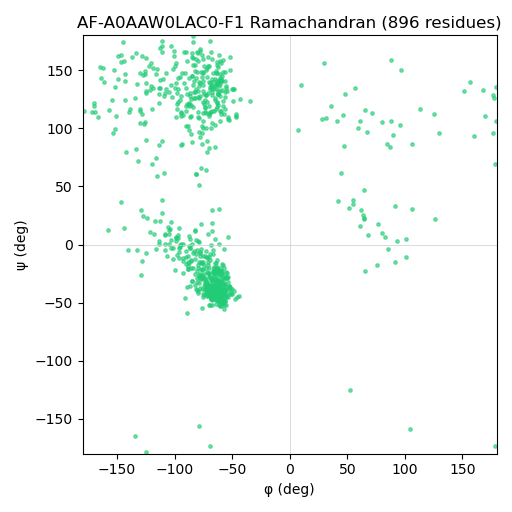. SER A 1 705 ? -33.624 -6.864 51.403 1.00 91.06 705 SER A C 1
ATOM 5511 O O . SER A 1 705 ? -34.109 -5.987 50.699 1.00 91.06 705 SER A O 1
ATOM 5513 N N . LEU A 1 706 ? -32.583 -7.616 51.036 1.00 92.94 706 LEU A N 1
ATOM 5514 C CA . LEU A 1 706 ? -31.884 -7.484 49.762 1.00 92.94 706 LEU A CA 1
ATOM 5515 C C . LEU A 1 706 ? -32.824 -7.735 48.577 1.00 92.94 706 LEU A C 1
ATOM 5517 O O . LEU A 1 706 ? -32.854 -6.949 47.634 1.00 92.94 706 LEU A O 1
ATOM 5521 N N . ALA A 1 707 ? -33.643 -8.787 48.661 1.00 93.25 707 ALA A N 1
ATOM 5522 C CA . ALA A 1 707 ? -34.715 -9.064 47.711 1.00 93.25 707 ALA A CA 1
ATOM 5523 C C . ALA A 1 707 ? -35.694 -7.885 47.596 1.00 93.25 707 ALA A C 1
ATOM 5525 O O . ALA A 1 707 ? -36.046 -7.472 46.492 1.00 93.25 707 ALA A O 1
ATOM 5526 N N . GLY A 1 708 ? -36.079 -7.295 48.733 1.00 92.38 708 GLY A N 1
ATOM 5527 C CA . GLY A 1 708 ? -36.884 -6.074 48.776 1.00 92.38 708 GLY A CA 1
ATOM 5528 C C . GLY A 1 708 ? -36.232 -4.903 48.038 1.00 92.38 708 GLY A C 1
ATOM 5529 O O . GLY A 1 708 ? -36.887 -4.289 47.200 1.00 92.38 708 GLY A O 1
ATOM 5530 N N . SER A 1 709 ? -34.944 -4.643 48.282 1.00 93.62 709 SER A N 1
ATOM 5531 C CA . SER A 1 709 ? -34.190 -3.572 47.618 1.00 93.62 709 SER A CA 1
ATOM 5532 C C . SER A 1 709 ? -34.085 -3.773 46.103 1.00 93.62 709 SER A C 1
ATOM 5534 O O . SER A 1 709 ? -34.200 -2.808 45.350 1.00 93.62 709 SER A O 1
ATOM 5536 N N . VAL A 1 710 ? -33.907 -5.015 45.630 1.00 93.94 710 VAL A N 1
ATOM 5537 C CA . VAL A 1 710 ? -33.905 -5.324 44.186 1.00 93.94 710 VAL A CA 1
ATOM 5538 C C . VAL A 1 710 ? -35.272 -5.027 43.570 1.00 93.94 710 VAL A C 1
ATOM 5540 O O . VAL A 1 710 ? -35.344 -4.387 42.523 1.00 93.94 710 VAL A O 1
ATOM 5543 N N . VAL A 1 711 ? -36.365 -5.437 44.220 1.00 93.44 711 VAL A N 1
ATOM 5544 C CA . VAL A 1 711 ? -37.728 -5.154 43.737 1.00 93.44 711 VAL A CA 1
ATOM 5545 C C . VAL A 1 711 ? -38.018 -3.650 43.725 1.00 93.44 711 VAL A C 1
ATOM 5547 O O . VAL A 1 711 ? -38.563 -3.137 42.749 1.00 93.44 711 VAL A O 1
ATOM 5550 N N . GLU A 1 712 ? -37.601 -2.925 44.761 1.00 92.50 712 GLU A N 1
ATOM 5551 C CA . GLU A 1 712 ? -37.728 -1.468 44.829 1.00 92.50 712 GLU A CA 1
ATOM 5552 C C . GLU A 1 712 ? -36.952 -0.772 43.699 1.00 92.50 712 GLU A C 1
ATOM 5554 O O . GLU A 1 712 ? -37.484 0.128 43.042 1.00 92.50 712 GLU A O 1
ATOM 5559 N N . ALA A 1 713 ? -35.731 -1.225 43.403 1.00 91.94 713 ALA A N 1
ATOM 5560 C CA . ALA A 1 713 ? -34.932 -0.705 42.295 1.00 91.94 713 ALA A CA 1
ATOM 5561 C C . ALA A 1 713 ? -35.575 -0.983 40.925 1.00 91.94 713 ALA A C 1
ATOM 5563 O O . ALA A 1 713 ? -35.602 -0.092 40.067 1.00 91.94 713 ALA A O 1
ATOM 5564 N N . ILE A 1 714 ? -36.151 -2.178 40.735 1.00 92.44 714 ILE A N 1
ATOM 5565 C CA . ILE A 1 714 ? -36.920 -2.531 39.532 1.00 92.44 714 ILE A CA 1
ATOM 5566 C C . ILE A 1 714 ? -38.112 -1.587 39.373 1.00 92.44 714 ILE A C 1
ATOM 5568 O O . ILE A 1 714 ? -38.348 -1.083 38.278 1.00 92.44 714 ILE A O 1
ATOM 5572 N N . PHE A 1 715 ? -38.863 -1.326 40.444 1.00 91.31 715 PHE A N 1
ATOM 5573 C CA . PHE A 1 715 ? -40.047 -0.469 40.380 1.00 91.31 715 PHE A CA 1
ATOM 5574 C C . PHE A 1 715 ? -39.718 1.005 40.181 1.00 91.31 715 PHE A C 1
ATOM 5576 O O . PHE A 1 715 ? -40.401 1.681 39.412 1.00 91.31 715 PHE A O 1
ATOM 5583 N N . THR A 1 716 ? -38.632 1.483 40.782 1.00 90.31 716 THR A N 1
ATOM 5584 C CA . THR A 1 716 ? -38.146 2.854 40.584 1.00 90.31 716 THR A CA 1
ATOM 5585 C C . THR A 1 716 ? -37.770 3.111 39.120 1.00 90.31 716 THR A C 1
ATOM 5587 O O . THR A 1 716 ? -38.029 4.193 38.600 1.00 90.31 716 THR A O 1
ATOM 5590 N N . ASN A 1 717 ? -37.236 2.099 38.425 1.00 89.56 717 ASN A N 1
ATOM 5591 C CA . ASN A 1 717 ? -36.824 2.186 37.018 1.00 89.56 717 ASN A CA 1
ATOM 5592 C C . ASN A 1 717 ? -37.786 1.478 36.047 1.00 89.56 717 ASN A C 1
ATOM 5594 O O . ASN A 1 717 ? -37.460 1.286 34.873 1.00 89.56 717 ASN A O 1
ATOM 5598 N N . PHE A 1 718 ? -38.986 1.099 36.497 1.00 89.25 718 PHE A N 1
ATOM 5599 C CA . PHE A 1 718 ? -39.852 0.177 35.753 1.00 89.25 718 PHE A CA 1
ATOM 5600 C C . PHE A 1 718 ? -40.233 0.698 34.371 1.00 89.25 718 PHE A C 1
ATOM 5602 O O . PHE A 1 718 ? -40.318 -0.076 33.429 1.00 89.25 718 PHE A O 1
ATOM 5609 N N . ALA A 1 719 ? -40.409 2.014 34.225 1.00 86.44 719 ALA A N 1
ATOM 5610 C CA . ALA A 1 719 ? -40.742 2.633 32.944 1.00 86.44 719 ALA A CA 1
ATOM 5611 C C . ALA A 1 719 ? -39.675 2.393 31.859 1.00 86.44 719 ALA A C 1
ATOM 5613 O O . ALA A 1 719 ? -40.022 2.289 30.686 1.00 86.44 719 ALA A O 1
ATOM 5614 N N . VAL A 1 720 ? -38.398 2.297 32.246 1.00 88.19 720 VAL A N 1
ATOM 5615 C CA . VAL A 1 720 ? -37.269 2.036 31.336 1.00 88.19 720 VAL A CA 1
ATOM 5616 C C . VAL A 1 720 ? -37.068 0.532 31.135 1.00 88.19 720 VAL A C 1
ATOM 5618 O O . VAL A 1 720 ? -36.741 0.090 30.038 1.00 88.19 720 VAL A O 1
ATOM 5621 N N . LEU A 1 721 ? -37.293 -0.258 32.188 1.00 88.62 721 LEU A N 1
ATOM 5622 C CA . LEU A 1 721 ? -37.080 -1.708 32.196 1.00 88.62 721 LEU A CA 1
ATOM 5623 C C . LEU A 1 721 ? -38.228 -2.508 31.560 1.00 88.62 721 LEU A C 1
ATOM 5625 O O . LEU A 1 721 ? -38.038 -3.658 31.161 1.00 88.62 721 LEU A O 1
ATOM 5629 N N . TYR A 1 722 ? -39.434 -1.940 31.496 1.00 89.81 722 TYR A N 1
ATOM 5630 C CA . TYR A 1 722 ? -40.630 -2.658 31.075 1.00 89.81 722 TYR A CA 1
ATOM 5631 C C . TYR A 1 722 ? -40.541 -3.117 29.614 1.00 89.81 722 TYR A C 1
ATOM 5633 O O . TYR A 1 722 ? -40.537 -2.327 28.673 1.00 89.81 722 TYR A O 1
ATOM 5641 N N . GLY A 1 723 ? -40.556 -4.434 29.429 1.00 89.81 723 GLY A N 1
ATOM 5642 C CA . GLY A 1 723 ? -40.654 -5.089 28.133 1.00 89.81 723 GLY A CA 1
ATOM 5643 C C . GLY A 1 723 ? -41.077 -6.542 28.311 1.00 89.81 723 GLY A C 1
ATOM 5644 O O . GLY A 1 723 ? -40.777 -7.157 29.333 1.00 89.81 723 GLY A O 1
ATOM 5645 N N . ASN A 1 724 ? -41.760 -7.119 27.318 1.00 88.31 724 ASN A N 1
ATOM 5646 C CA . ASN A 1 724 ? -42.315 -8.477 27.430 1.00 88.31 724 ASN A CA 1
ATOM 5647 C C . ASN A 1 724 ? -41.257 -9.532 27.794 1.00 88.31 724 ASN A C 1
ATOM 5649 O O . ASN A 1 724 ? -41.528 -10.408 28.610 1.00 88.31 724 ASN A O 1
ATOM 5653 N N . ASN A 1 725 ? -40.046 -9.427 27.237 1.00 92.00 725 ASN A N 1
ATOM 5654 C CA . ASN A 1 725 ? -38.950 -10.349 27.551 1.00 92.00 725 ASN A CA 1
ATOM 5655 C C . ASN A 1 725 ? -38.453 -10.177 28.991 1.00 92.00 725 ASN A C 1
ATOM 5657 O O . ASN A 1 725 ? -38.272 -11.167 29.694 1.00 92.00 725 ASN A O 1
ATOM 5661 N N . PHE A 1 726 ? -38.268 -8.930 29.433 1.00 94.06 726 PHE A N 1
ATOM 5662 C CA . PHE A 1 726 ? -37.845 -8.622 30.797 1.00 94.06 726 PHE A CA 1
ATOM 5663 C C . PHE A 1 726 ? -38.865 -9.136 31.817 1.00 94.06 726 PHE A C 1
ATOM 5665 O O . PHE A 1 726 ? -38.499 -9.862 32.735 1.00 94.06 726 PHE A O 1
ATOM 5672 N N . CYS A 1 727 ? -40.151 -8.829 31.620 1.00 92.69 727 CYS A N 1
ATOM 5673 C CA . CYS A 1 727 ? -41.217 -9.269 32.516 1.00 92.69 727 CYS A CA 1
ATOM 5674 C C . CYS A 1 727 ? -41.381 -10.794 32.530 1.00 92.69 727 CYS A C 1
ATOM 5676 O O . CYS A 1 727 ? -41.567 -11.361 33.599 1.00 92.69 727 CYS A O 1
ATOM 5678 N N . ASN A 1 728 ? -41.259 -11.473 31.387 1.00 92.88 728 ASN A N 1
ATOM 5679 C CA . ASN A 1 728 ? -41.320 -12.935 31.351 1.00 92.88 728 ASN A CA 1
ATOM 5680 C C . ASN A 1 728 ? -40.155 -13.556 32.144 1.00 92.88 728 ASN A C 1
ATOM 5682 O O . ASN A 1 728 ? -40.370 -14.419 32.992 1.00 92.88 728 ASN A O 1
ATOM 5686 N N . LEU A 1 729 ? -38.925 -13.069 31.940 1.00 94.25 729 LEU A N 1
ATOM 5687 C CA . LEU A 1 729 ? -37.764 -13.536 32.703 1.00 94.25 729 LEU A CA 1
ATOM 5688 C C . LEU A 1 729 ? -37.933 -13.264 34.201 1.00 94.25 729 LEU A C 1
ATOM 5690 O O . LEU A 1 729 ? -37.828 -14.193 34.995 1.00 94.25 729 LEU A O 1
ATOM 5694 N N . LEU A 1 730 ? -38.251 -12.024 34.582 1.00 94.88 730 LEU A N 1
ATOM 5695 C CA . LEU A 1 730 ? -38.460 -11.638 35.978 1.00 94.88 730 LEU A CA 1
ATOM 5696 C C . LEU A 1 730 ? -39.602 -12.425 36.634 1.00 94.88 730 LEU A C 1
ATOM 5698 O O . LEU A 1 730 ? -39.492 -12.817 37.790 1.00 94.88 730 LEU A O 1
ATOM 5702 N N . GLY A 1 731 ? -40.680 -12.692 35.894 1.00 93.06 731 GLY A N 1
ATOM 5703 C CA . GLY A 1 731 ? -41.847 -13.425 36.377 1.00 93.06 731 GLY A CA 1
ATOM 5704 C C . GLY A 1 731 ? -41.544 -14.853 36.831 1.00 93.06 731 GLY A C 1
ATOM 5705 O O . GLY A 1 731 ? -42.273 -15.385 37.667 1.00 93.06 731 GLY A O 1
ATOM 5706 N N . ASN A 1 732 ? -40.453 -15.434 36.323 1.00 94.75 732 ASN A N 1
ATOM 5707 C CA . ASN A 1 732 ? -40.008 -16.794 36.618 1.00 94.75 732 ASN A CA 1
ATOM 5708 C C . ASN A 1 732 ? -38.851 -16.866 37.632 1.00 94.75 732 ASN A C 1
ATOM 5710 O O . ASN A 1 732 ? -38.559 -17.955 38.114 1.00 94.75 732 ASN A O 1
ATOM 5714 N N . ILE A 1 733 ? -38.189 -15.750 37.963 1.00 95.94 733 ILE A N 1
ATOM 5715 C CA . ILE A 1 733 ? -37.073 -15.736 38.924 1.00 95.94 733 ILE A CA 1
ATOM 5716 C C . ILE A 1 733 ? -37.630 -15.700 40.350 1.00 95.94 733 ILE A C 1
ATOM 5718 O O . ILE A 1 733 ? -38.405 -14.805 40.696 1.00 95.94 733 ILE A O 1
ATOM 5722 N N . ALA A 1 734 ? -37.210 -16.634 41.205 1.00 94.25 734 ALA A N 1
ATOM 5723 C CA . ALA A 1 734 ? -37.627 -16.713 42.600 1.00 94.25 734 ALA A CA 1
ATOM 5724 C C . ALA A 1 734 ? -36.841 -15.750 43.509 1.00 94.25 734 ALA A C 1
ATOM 5726 O O . ALA A 1 734 ? -36.153 -16.159 44.442 1.00 94.25 734 ALA A O 1
ATOM 5727 N N . CYS A 1 735 ? -36.935 -14.448 43.229 1.00 94.50 735 CYS A N 1
ATOM 5728 C CA . CYS A 1 735 ? -36.275 -13.389 43.999 1.00 94.50 735 CYS A CA 1
ATOM 5729 C C . CYS A 1 735 ? -37.247 -12.460 44.737 1.00 94.50 735 CYS A C 1
ATOM 5731 O O . CYS A 1 735 ? -36.804 -11.506 45.369 1.00 94.50 735 CYS A O 1
ATOM 5733 N N . ILE A 1 736 ? -38.561 -12.679 44.635 1.00 95.56 736 ILE A N 1
ATOM 5734 C CA . ILE A 1 736 ? -39.573 -11.791 45.215 1.00 95.56 736 ILE A CA 1
ATOM 5735 C C . ILE A 1 736 ? -39.809 -12.183 46.679 1.00 95.56 736 ILE A C 1
ATOM 5737 O O . ILE A 1 736 ? -40.122 -13.344 46.944 1.00 95.56 736 ILE A O 1
ATOM 5741 N N . PRO A 1 737 ? -39.686 -11.260 47.648 1.00 92.88 737 PRO A N 1
ATOM 5742 C CA . PRO A 1 737 ? -39.903 -11.584 49.057 1.00 92.88 737 PRO A CA 1
ATOM 5743 C C . PRO A 1 737 ? -41.404 -11.764 49.353 1.00 92.88 737 PRO A C 1
ATOM 5745 O O . PRO A 1 737 ? -42.172 -10.818 49.201 1.00 92.88 737 PRO A O 1
ATOM 5748 N N . ALA A 1 738 ? -41.839 -12.952 49.792 1.00 91.31 738 ALA A N 1
ATOM 5749 C CA . ALA A 1 738 ? -43.253 -13.281 50.034 1.00 91.31 738 ALA A CA 1
ATOM 5750 C C . ALA A 1 738 ? -43.506 -14.194 51.252 1.00 91.31 738 ALA A C 1
ATOM 5752 O O . ALA A 1 738 ? -42.815 -15.175 51.490 1.00 91.31 738 ALA A O 1
ATOM 5753 N N . GLU A 1 739 ? -44.556 -13.955 52.024 1.00 88.31 739 GLU A N 1
ATOM 5754 C CA . GLU A 1 739 ? -44.856 -14.792 53.193 1.00 88.31 739 GLU A CA 1
ATOM 5755 C C . GLU A 1 739 ? -45.631 -16.049 52.784 1.00 88.31 739 GLU A C 1
ATOM 5757 O O . GLU A 1 739 ? -46.678 -15.954 52.155 1.00 88.31 739 GLU A O 1
ATOM 5762 N N . HIS A 1 740 ? -45.159 -17.241 53.146 1.00 85.06 740 HIS A N 1
ATOM 5763 C CA . HIS A 1 740 ? -45.904 -18.481 52.907 1.00 85.06 740 HIS A CA 1
ATOM 5764 C C . HIS A 1 740 ? -46.626 -18.934 54.176 1.00 85.06 740 HIS A C 1
ATOM 5766 O O . HIS A 1 740 ? -46.027 -19.017 55.248 1.00 85.06 740 HIS A O 1
ATOM 5772 N N . GLY A 1 741 ? -47.893 -19.323 54.048 1.00 79.94 741 GLY A N 1
ATOM 5773 C CA . GLY A 1 741 ? -48.756 -19.667 55.175 1.00 79.94 741 GLY A CA 1
ATOM 5774 C C . GLY A 1 741 ? -49.762 -18.559 55.471 1.00 79.94 741 GLY A C 1
ATOM 5775 O O . GLY A 1 741 ? -50.081 -17.754 54.601 1.00 79.94 741 GLY A O 1
ATOM 5776 N N . LEU A 1 742 ? -50.290 -18.535 56.693 1.00 76.94 742 LEU A N 1
ATOM 5777 C CA . LEU A 1 742 ? -51.279 -17.532 57.076 1.00 76.94 742 LEU A CA 1
ATOM 5778 C C . LEU A 1 742 ? -50.638 -16.131 57.118 1.00 76.94 742 LEU A C 1
ATOM 5780 O O . LEU A 1 742 ? -49.542 -15.975 57.666 1.00 76.94 742 LEU A O 1
ATOM 5784 N N . PRO A 1 743 ? -51.293 -15.112 56.539 1.00 71.69 743 PRO A N 1
ATOM 5785 C CA . PRO A 1 743 ? -50.738 -13.766 56.466 1.00 71.69 743 PRO A CA 1
ATOM 5786 C C . PRO A 1 743 ? -50.637 -13.116 57.853 1.00 71.69 743 PRO A C 1
ATOM 5788 O O . PRO A 1 743 ? -51.514 -13.285 58.705 1.00 71.69 743 PRO A O 1
ATOM 5791 N N . ASN A 1 744 ? -49.569 -12.346 58.085 1.00 66.38 744 ASN A N 1
ATOM 5792 C CA . ASN A 1 744 ? -49.370 -11.661 59.359 1.00 66.38 744 ASN A CA 1
ATOM 5793 C C . ASN A 1 744 ? -50.199 -10.380 59.468 1.00 66.38 744 ASN A C 1
ATOM 5795 O O . ASN A 1 744 ? -49.866 -9.360 58.865 1.00 66.38 744 ASN A O 1
ATOM 5799 N N . PHE A 1 745 ? -51.218 -10.388 60.318 1.00 58.28 745 PHE A N 1
ATOM 5800 C CA . PHE A 1 745 ? -51.955 -9.183 60.671 1.00 58.28 745 PHE A CA 1
ATOM 5801 C C . PHE A 1 745 ? -51.976 -9.050 62.201 1.00 58.28 745 PHE A C 1
ATOM 5803 O O . PHE A 1 745 ? -52.697 -9.769 62.888 1.00 58.28 745 PHE A O 1
ATOM 5810 N N . GLY A 1 746 ? -51.151 -8.148 62.752 1.00 47.91 746 GLY A N 1
ATOM 5811 C CA . GLY A 1 746 ? -51.213 -7.781 64.177 1.00 47.91 746 GLY A CA 1
ATOM 5812 C C . GLY A 1 746 ? -50.104 -8.303 65.105 1.00 47.91 746 GLY A C 1
ATOM 5813 O O . GLY A 1 746 ? -50.355 -8.489 66.292 1.00 47.91 746 GLY A O 1
ATOM 5814 N N . GLY A 1 747 ? -48.874 -8.505 64.621 1.00 50.62 747 GLY A N 1
ATOM 5815 C CA . GLY A 1 747 ? -47.683 -8.587 65.489 1.00 50.62 747 GLY A CA 1
ATOM 5816 C C . GLY A 1 747 ? -47.397 -9.940 66.158 1.00 50.62 747 GLY A C 1
ATOM 5817 O O . GLY A 1 747 ? -46.461 -10.028 66.950 1.00 50.62 747 GLY A O 1
ATOM 5818 N N . LYS A 1 748 ? -48.138 -11.007 65.827 1.00 53.59 748 LYS A N 1
ATOM 5819 C CA . LYS A 1 748 ? -47.700 -12.396 66.079 1.00 53.59 748 LYS A CA 1
ATOM 5820 C C . LYS A 1 748 ? -46.805 -12.878 64.923 1.00 53.59 748 LYS A C 1
ATOM 5822 O O . LYS A 1 748 ? -46.718 -12.212 63.895 1.00 53.59 748 LYS A O 1
ATOM 5827 N N . LYS A 1 749 ? -46.066 -13.981 65.101 1.00 55.41 749 LYS A N 1
ATOM 5828 C CA . LYS A 1 749 ? -45.155 -14.521 64.069 1.00 55.41 749 LYS A CA 1
ATOM 5829 C C . LYS A 1 749 ? -45.985 -14.847 62.814 1.00 55.41 749 LYS A C 1
ATOM 5831 O O . LYS A 1 749 ? -46.898 -15.662 62.884 1.00 55.41 749 LYS A O 1
ATOM 5836 N N . GLY A 1 750 ? -45.714 -14.122 61.733 1.00 63.62 750 GLY A N 1
ATOM 5837 C CA . GLY A 1 750 ? -46.394 -14.231 60.445 1.00 63.62 750 GLY A CA 1
ATOM 5838 C C . GLY A 1 750 ? -46.108 -15.520 59.693 1.00 63.62 750 GLY A C 1
ATOM 5839 O O . GLY A 1 750 ? -45.400 -16.390 60.199 1.00 63.62 750 GLY A O 1
ATOM 5840 N N . GLY A 1 751 ? -46.594 -15.599 58.452 1.00 71.56 751 GLY A N 1
ATOM 5841 C CA . GLY A 1 751 ? -46.154 -16.618 57.505 1.00 71.56 751 GLY A CA 1
ATOM 5842 C C . GLY A 1 751 ? -44.626 -16.649 57.384 1.00 71.56 751 GLY A C 1
ATOM 5843 O O . GLY A 1 751 ? -43.938 -15.640 57.571 1.00 71.56 751 GLY A O 1
ATOM 5844 N N . ARG A 1 752 ? -44.081 -17.830 57.083 1.00 81.62 752 ARG A N 1
ATOM 5845 C CA . ARG A 1 752 ? -42.632 -18.024 56.941 1.00 81.62 752 ARG A CA 1
ATOM 5846 C C . ARG A 1 752 ? -42.100 -17.171 55.787 1.00 81.62 752 ARG A C 1
ATOM 5848 O O . ARG A 1 752 ? -42.722 -17.087 54.726 1.00 81.62 752 ARG A O 1
ATOM 5855 N N . ARG A 1 753 ? -40.924 -16.574 55.973 1.00 86.81 753 ARG A N 1
ATOM 5856 C CA . ARG A 1 753 ? -40.230 -15.807 54.929 1.00 86.81 753 ARG A CA 1
ATOM 5857 C C . ARG A 1 753 ? -39.712 -16.749 53.836 1.00 86.81 753 ARG A C 1
ATOM 5859 O O . ARG A 1 753 ? -38.794 -17.524 54.103 1.00 86.81 753 ARG A O 1
ATOM 5866 N N . VAL A 1 754 ? -40.267 -16.671 52.621 1.00 89.75 754 VAL A N 1
ATOM 5867 C CA . VAL A 1 754 ? -39.773 -17.364 51.412 1.00 89.75 754 VAL A CA 1
ATOM 5868 C C . VAL A 1 754 ? -39.561 -16.432 50.206 1.00 89.75 754 VAL A C 1
ATOM 5870 O O . VAL A 1 754 ? -40.289 -15.459 50.021 1.00 89.75 754 VAL A O 1
ATOM 5873 N N . LEU A 1 755 ? -38.550 -16.700 49.379 1.00 92.31 755 LEU A N 1
ATOM 5874 C CA . LEU A 1 755 ? -38.456 -16.044 48.073 1.00 92.31 755 LEU A CA 1
ATOM 5875 C C . LEU A 1 755 ? -39.315 -16.819 47.069 1.00 92.31 755 LEU A C 1
ATOM 5877 O O . LEU A 1 755 ? -39.312 -18.048 47.074 1.00 92.31 755 LEU A O 1
ATOM 5881 N N . THR A 1 756 ? -40.059 -16.105 46.232 1.00 93.00 756 THR A N 1
ATOM 5882 C CA . THR A 1 756 ? -40.961 -16.670 45.221 1.00 93.00 756 THR A CA 1
ATOM 5883 C C . THR A 1 756 ? -40.771 -15.972 43.885 1.00 93.00 756 THR A C 1
ATOM 5885 O O . THR A 1 756 ? -40.186 -14.892 43.813 1.00 93.00 756 THR A O 1
ATOM 5888 N N . SER A 1 757 ? -41.285 -16.574 42.818 1.00 95.25 757 SER A N 1
ATOM 5889 C CA . SER A 1 757 ? -41.476 -15.892 41.540 1.00 95.25 757 SER A CA 1
ATOM 5890 C C . SER A 1 757 ? -42.861 -15.235 41.493 1.00 95.25 757 SER A C 1
ATOM 5892 O O . SER A 1 757 ? -43.774 -15.655 42.213 1.00 95.25 757 SER A O 1
ATOM 5894 N N . TYR A 1 758 ? -43.052 -14.217 40.647 1.00 95.06 758 TYR A N 1
ATOM 5895 C CA . TYR A 1 758 ? -44.384 -13.618 40.462 1.00 95.06 758 TYR A CA 1
ATOM 5896 C C . TYR A 1 758 ? -45.394 -14.609 39.874 1.00 95.06 758 TYR A C 1
ATOM 5898 O O . TYR A 1 758 ? -46.581 -14.507 40.179 1.00 95.06 758 TYR A O 1
ATOM 5906 N N . SER A 1 759 ? -44.934 -15.580 39.078 1.00 92.88 759 SER A N 1
ATOM 5907 C CA . SER A 1 759 ? -45.785 -16.617 38.484 1.00 92.88 759 SER A CA 1
ATOM 5908 C C . SER A 1 759 ? -46.413 -17.572 39.510 1.00 92.88 759 SER A C 1
ATOM 5910 O O . SER A 1 759 ? -47.472 -18.150 39.254 1.00 92.88 759 SER A O 1
ATOM 5912 N N . GLU A 1 760 ? -45.783 -17.716 40.679 1.00 91.19 760 GLU A N 1
ATOM 5913 C CA . GLU A 1 760 ? -46.212 -18.614 41.758 1.00 91.19 760 GLU A CA 1
ATOM 5914 C C . GLU A 1 760 ? -46.827 -17.874 42.955 1.00 91.19 760 GLU A C 1
ATOM 5916 O O . GLU A 1 760 ? -47.411 -18.504 43.838 1.00 91.19 760 GLU A O 1
ATOM 5921 N N . ALA A 1 761 ? -46.721 -16.544 42.985 1.00 92.69 761 ALA A N 1
ATOM 5922 C CA . ALA A 1 761 ? -47.201 -15.718 44.083 1.00 92.69 761 ALA A CA 1
ATOM 5923 C C . ALA A 1 761 ? -48.696 -15.378 43.966 1.00 92.69 761 ALA A C 1
ATOM 5925 O O . ALA A 1 761 ? -49.262 -15.293 42.874 1.00 92.69 761 ALA A O 1
ATOM 5926 N N . ILE A 1 762 ? -49.325 -15.101 45.110 1.00 91.81 762 ILE A N 1
ATOM 5927 C CA . ILE A 1 762 ? -50.690 -14.566 45.191 1.00 91.81 762 ILE A CA 1
ATOM 5928 C C . ILE A 1 762 ? -50.708 -13.200 45.875 1.00 91.81 762 ILE A C 1
ATOM 5930 O O . ILE A 1 762 ? -49.866 -12.887 46.719 1.00 91.81 762 ILE A O 1
ATOM 5934 N N . LEU A 1 763 ? -51.685 -12.367 45.518 1.00 91.31 763 LEU A N 1
ATOM 5935 C CA . LEU A 1 763 ? -51.887 -11.080 46.179 1.00 91.31 763 LEU A CA 1
ATOM 5936 C C . LEU A 1 763 ? -52.466 -11.274 47.580 1.00 91.31 763 LEU A C 1
ATOM 5938 O O . LEU A 1 763 ? -53.260 -12.185 47.806 1.00 91.31 763 LEU A O 1
ATOM 5942 N N . SER A 1 764 ? -52.146 -10.356 48.496 1.00 87.88 764 SER A N 1
ATOM 5943 C CA . SER A 1 764 ? -52.678 -10.368 49.866 1.00 87.88 764 SER A CA 1
ATOM 5944 C C . SER A 1 764 ? -54.208 -10.473 49.913 1.00 87.88 764 SER A C 1
ATOM 5946 O O . SER A 1 764 ? -54.729 -11.242 50.703 1.00 87.88 764 SER A O 1
ATOM 5948 N N . LYS A 1 765 ? -54.949 -9.815 49.010 1.00 87.00 765 LYS A N 1
ATOM 5949 C CA . LYS A 1 765 ? -56.423 -9.923 48.938 1.00 87.00 765 LYS A CA 1
ATOM 5950 C C . LYS A 1 765 ? -56.948 -11.321 48.562 1.00 87.00 765 LYS A C 1
ATOM 5952 O O . LYS A 1 765 ? -58.078 -11.647 48.898 1.00 87.00 765 LYS A O 1
ATOM 5957 N N . ASP A 1 766 ? -56.134 -12.129 47.883 1.00 89.25 766 ASP A N 1
ATOM 5958 C CA . ASP A 1 766 ? -56.497 -13.458 47.379 1.00 89.25 766 ASP A CA 1
ATOM 5959 C C . ASP A 1 766 ? -56.012 -14.586 48.311 1.00 89.25 766 ASP A C 1
ATOM 5961 O O . ASP A 1 766 ? -56.139 -15.767 47.977 1.00 89.25 766 ASP A O 1
ATOM 5965 N N . TRP A 1 767 ? -55.468 -14.246 49.488 1.00 86.69 767 TRP A N 1
ATOM 5966 C CA . TRP A 1 767 ? -54.933 -15.215 50.446 1.00 86.69 767 TRP A CA 1
ATOM 5967 C C . TRP A 1 767 ? -55.888 -16.381 50.782 1.00 86.69 767 TRP A C 1
ATOM 5969 O O . TRP A 1 767 ? -55.390 -17.510 50.847 1.00 86.69 767 TRP A O 1
ATOM 5979 N N . PRO A 1 768 ? -57.227 -16.205 50.917 1.00 85.56 768 PRO A N 1
ATOM 5980 C CA . PRO A 1 768 ? -58.121 -17.312 51.268 1.00 85.56 768 PRO A CA 1
ATOM 5981 C C . PRO A 1 768 ? -58.135 -18.429 50.221 1.00 85.56 768 PRO A C 1
ATOM 5983 O O . PRO A 1 768 ? -58.478 -19.560 50.537 1.00 85.56 768 PRO A O 1
ATOM 5986 N N . LEU A 1 769 ? -57.757 -18.123 48.977 1.00 86.56 769 LEU A N 1
ATOM 5987 C CA . LEU A 1 769 ? -57.845 -19.049 47.853 1.00 86.56 769 LEU A CA 1
ATOM 5988 C C . LEU A 1 769 ? -56.628 -19.977 47.734 1.00 86.56 769 LEU A C 1
ATOM 5990 O O . LEU A 1 769 ? -56.725 -20.992 47.042 1.00 86.56 769 LEU A O 1
ATOM 5994 N N . ALA A 1 770 ? -55.480 -19.625 48.331 1.00 86.00 770 ALA A N 1
ATOM 5995 C CA . ALA A 1 770 ? -54.230 -20.356 48.095 1.00 86.00 770 ALA A CA 1
ATOM 5996 C C . ALA A 1 770 ? -53.127 -20.232 49.172 1.00 86.00 770 ALA A C 1
ATOM 5998 O O . ALA A 1 770 ? -52.008 -20.683 48.930 1.00 86.00 770 ALA A O 1
ATOM 5999 N N . TRP A 1 771 ? -53.400 -19.698 50.371 1.00 84.12 771 TRP A N 1
ATOM 6000 C CA . TRP A 1 771 ? -52.374 -19.482 51.415 1.00 84.12 771 TRP A CA 1
ATOM 6001 C C . TRP A 1 771 ? -51.574 -20.734 51.827 1.00 84.12 771 TRP A C 1
ATOM 6003 O O . TRP A 1 771 ? -50.429 -20.620 52.266 1.00 84.12 771 TRP A O 1
ATOM 6013 N N . SER A 1 772 ? -52.160 -21.934 51.710 1.00 78.81 772 SER A N 1
ATOM 6014 C CA . SER A 1 772 ? -51.490 -23.191 52.088 1.00 78.81 772 SER A CA 1
ATOM 6015 C C . SER A 1 772 ? -50.509 -23.706 51.030 1.00 78.81 772 SER A C 1
ATOM 6017 O O . SER A 1 772 ? -49.674 -24.553 51.343 1.00 78.81 772 SER A O 1
ATOM 6019 N N . CYS A 1 773 ? -50.609 -23.223 49.787 1.00 80.62 773 CYS A N 1
ATOM 6020 C CA . CYS A 1 773 ? -49.869 -23.766 48.649 1.00 80.62 773 CYS A CA 1
ATOM 6021 C C . CYS A 1 773 ? -49.087 -22.728 47.837 1.00 80.62 773 CYS A C 1
ATOM 6023 O O . CYS A 1 773 ? -48.279 -23.126 47.001 1.00 80.62 773 CYS A O 1
ATOM 6025 N N . ALA A 1 774 ? -49.351 -21.432 48.027 1.00 87.88 774 ALA A N 1
ATOM 6026 C CA . ALA A 1 774 ? -48.721 -20.346 47.287 1.00 87.88 774 ALA A CA 1
ATOM 6027 C C . ALA A 1 774 ? -48.241 -19.230 48.239 1.00 87.88 774 ALA A C 1
ATOM 6029 O O . ALA A 1 774 ? -48.971 -18.868 49.167 1.00 87.88 774 ALA A O 1
ATOM 6030 N N . PRO A 1 775 ? -47.039 -18.663 48.025 1.00 90.88 775 PRO A N 1
ATOM 6031 C CA . PRO A 1 775 ? -46.552 -17.513 48.786 1.00 90.88 775 PRO A CA 1
ATOM 6032 C C . PRO A 1 775 ? -47.383 -16.243 48.548 1.00 90.88 775 PRO A C 1
ATOM 6034 O O . PRO A 1 775 ? -47.803 -15.953 47.428 1.00 90.88 775 PRO A O 1
ATOM 6037 N N . ILE A 1 776 ? -47.578 -15.453 49.602 1.00 90.12 776 ILE A N 1
ATOM 6038 C CA . ILE A 1 776 ? -48.406 -14.245 49.623 1.00 90.12 776 ILE A CA 1
ATOM 6039 C C . ILE A 1 776 ? -47.524 -12.996 49.553 1.00 90.12 776 ILE A C 1
ATOM 6041 O O . ILE A 1 776 ? -46.641 -12.782 50.388 1.00 90.12 776 ILE A O 1
ATOM 6045 N N . LEU A 1 777 ? -47.822 -12.111 48.602 1.00 90.94 777 LEU A N 1
ATOM 6046 C CA . LEU A 1 777 ? -47.253 -10.764 48.540 1.00 90.94 777 LEU A CA 1
ATOM 6047 C C . LEU A 1 777 ? -47.935 -9.874 49.593 1.00 90.94 777 LEU A C 1
ATOM 6049 O O . LEU A 1 777 ? -48.938 -9.214 49.317 1.00 90.94 777 LEU A O 1
ATOM 6053 N N . SER A 1 778 ? -47.421 -9.901 50.825 1.00 80.81 778 SER A N 1
ATOM 6054 C CA . SER A 1 778 ? -48.018 -9.233 51.992 1.00 80.81 778 SER A CA 1
ATOM 6055 C C . SER A 1 778 ? -47.803 -7.714 52.018 1.00 80.81 778 SER A C 1
ATOM 6057 O O . SER A 1 778 ? -48.620 -6.985 52.581 1.00 80.81 778 SER A O 1
ATOM 6059 N N . ARG A 1 779 ? -46.731 -7.206 51.391 1.00 83.38 779 ARG A N 1
ATOM 6060 C CA . ARG A 1 779 ? -46.405 -5.769 51.341 1.00 83.38 779 ARG A CA 1
ATOM 6061 C C . ARG A 1 779 ? -46.854 -5.148 50.019 1.00 83.38 779 ARG A C 1
ATOM 6063 O O . ARG A 1 779 ? -46.618 -5.705 48.958 1.00 83.38 779 ARG A O 1
ATOM 6070 N N . GLN A 1 780 ? -47.413 -3.939 50.052 1.00 84.12 780 GLN A N 1
ATOM 6071 C CA . GLN A 1 780 ? -47.811 -3.252 48.814 1.00 84.12 780 GLN A CA 1
ATOM 6072 C C . GLN A 1 780 ? -46.605 -2.837 47.951 1.00 84.12 780 GLN A C 1
ATOM 6074 O O . GLN A 1 780 ? -46.703 -2.827 46.730 1.00 84.12 780 GLN A O 1
ATOM 6079 N N . ALA A 1 781 ? -45.458 -2.540 48.572 1.00 85.62 781 ALA A N 1
ATOM 6080 C CA . ALA A 1 781 ? -44.243 -2.085 47.884 1.00 85.62 781 ALA A CA 1
ATOM 6081 C C . ALA A 1 781 ? -43.621 -3.127 46.934 1.00 85.62 781 ALA A C 1
ATOM 6083 O O . ALA A 1 781 ? -42.797 -2.771 46.102 1.00 85.62 781 ALA A O 1
ATOM 6084 N N . ILE A 1 782 ? -44.011 -4.400 47.053 1.00 89.88 782 ILE A N 1
ATOM 6085 C CA . ILE A 1 782 ? -43.526 -5.510 46.215 1.00 89.88 782 ILE A CA 1
ATOM 6086 C C . ILE A 1 782 ? -44.561 -5.945 45.170 1.00 89.88 782 ILE A C 1
ATOM 6088 O O . ILE A 1 782 ? -44.320 -6.880 44.414 1.00 89.88 782 ILE A O 1
ATOM 6092 N N . VAL A 1 783 ? -45.728 -5.293 45.133 1.00 91.56 783 VAL A N 1
ATOM 6093 C CA . VAL A 1 783 ? -46.774 -5.582 44.151 1.00 91.56 783 VAL A CA 1
ATOM 6094 C C . VAL A 1 783 ? -46.544 -4.701 42.919 1.00 91.56 783 VAL A C 1
ATOM 6096 O O . VAL A 1 783 ? -46.590 -3.475 43.038 1.00 91.56 783 VAL A O 1
ATOM 6099 N N . PRO A 1 784 ? -46.320 -5.292 41.733 1.00 91.50 784 PRO A N 1
ATOM 6100 C CA . PRO A 1 784 ? -46.079 -4.534 40.513 1.00 91.50 784 PRO A CA 1
ATOM 6101 C C . PRO A 1 784 ? -47.358 -3.826 40.031 1.00 91.50 784 PRO A C 1
ATOM 6103 O O . PRO A 1 784 ? -48.464 -4.228 40.413 1.00 91.50 784 PRO A O 1
ATOM 6106 N N . PRO A 1 785 ? -47.254 -2.802 39.162 1.00 91.31 785 PRO A N 1
ATOM 6107 C CA . PRO A 1 785 ? -48.421 -2.124 38.599 1.00 91.31 785 PRO A CA 1
ATOM 6108 C C . PRO A 1 785 ? -49.376 -3.093 37.883 1.00 91.31 785 PRO A C 1
ATOM 6110 O O . PRO A 1 785 ? -48.919 -3.982 37.162 1.00 91.31 785 PRO A O 1
ATOM 6113 N N . GLU A 1 786 ? -50.693 -2.901 38.018 1.00 90.31 786 GLU A N 1
ATOM 6114 C CA . GLU A 1 786 ? -51.708 -3.868 37.549 1.00 90.31 786 GLU A CA 1
ATOM 6115 C C . GLU A 1 786 ? -51.590 -4.223 36.060 1.00 90.31 786 GLU A C 1
ATOM 6117 O O . GLU A 1 786 ? -51.748 -5.381 35.673 1.00 90.31 786 GLU A O 1
ATOM 6122 N N . TYR A 1 787 ? -51.227 -3.251 35.218 1.00 90.44 787 TYR A N 1
ATOM 6123 C CA . TYR A 1 787 ? -51.047 -3.468 33.778 1.00 90.44 787 TYR A CA 1
ATOM 6124 C C . TYR A 1 787 ? -49.922 -4.465 33.441 1.00 90.44 787 TYR A C 1
ATOM 6126 O O . TYR A 1 787 ? -49.898 -5.023 32.347 1.00 90.44 787 TYR A O 1
ATOM 6134 N N . SER A 1 788 ? -48.978 -4.692 34.359 1.00 91.81 788 SER A N 1
ATOM 6135 C CA . SER A 1 788 ? -47.828 -5.581 34.154 1.00 91.81 788 SER A CA 1
ATOM 6136 C C . SER A 1 788 ? -48.059 -7.016 34.629 1.00 91.81 788 SER A C 1
ATOM 6138 O O . SER A 1 788 ? -47.277 -7.901 34.281 1.00 91.81 788 SER A O 1
ATOM 6140 N N . TRP A 1 789 ? -49.142 -7.274 35.371 1.00 92.56 789 TRP A N 1
ATOM 6141 C CA . TRP A 1 789 ? -49.418 -8.581 35.976 1.00 92.56 789 TRP A CA 1
ATOM 6142 C C . TRP A 1 789 ? -49.438 -9.714 34.949 1.00 92.56 789 TRP A C 1
ATOM 6144 O O . TRP A 1 789 ? -48.776 -10.731 35.144 1.00 92.56 789 TRP A O 1
ATOM 6154 N N . GLY A 1 790 ? -50.104 -9.510 33.807 1.00 90.62 790 GLY A N 1
ATOM 6155 C CA . GLY A 1 790 ? -50.155 -10.513 32.741 1.00 90.62 790 GLY A CA 1
ATOM 6156 C C . GLY A 1 790 ? -48.775 -10.881 32.179 1.00 90.62 790 GLY A C 1
ATOM 6157 O O . GLY A 1 790 ? -48.520 -12.056 31.916 1.00 90.62 790 GLY A O 1
ATOM 6158 N N . ALA A 1 791 ? -47.877 -9.899 32.046 1.00 91.81 791 ALA A N 1
ATOM 6159 C CA . ALA A 1 791 ? -46.526 -10.093 31.518 1.00 91.81 791 ALA A CA 1
ATOM 6160 C C . ALA A 1 791 ? -45.564 -10.718 32.544 1.00 91.81 791 ALA A C 1
ATOM 6162 O O . ALA A 1 791 ? -44.653 -11.438 32.154 1.00 91.81 791 ALA A O 1
ATOM 6163 N N . LEU A 1 792 ? -45.781 -10.468 33.842 1.00 92.44 792 LEU A N 1
ATOM 6164 C CA . LEU A 1 792 ? -45.048 -11.088 34.958 1.00 92.44 792 LEU A CA 1
ATOM 6165 C C . LEU A 1 792 ? -45.626 -12.451 35.375 1.00 92.44 792 LEU A C 1
ATOM 6167 O O . LEU A 1 792 ? -45.142 -13.059 36.325 1.00 92.44 792 LEU A O 1
ATOM 6171 N N . HIS A 1 793 ? -46.686 -12.910 34.704 1.00 92.38 793 HIS A N 1
ATOM 6172 C CA . HIS A 1 793 ? -47.451 -14.111 35.048 1.00 92.38 793 HIS A CA 1
ATOM 6173 C C . HIS A 1 793 ? -48.115 -14.090 36.438 1.00 92.38 793 HIS A C 1
ATOM 6175 O O . HIS A 1 793 ? -48.612 -15.122 36.888 1.00 92.38 793 HIS A O 1
ATOM 6181 N N . LEU A 1 794 ? -48.224 -12.917 37.066 1.00 93.38 794 LEU A N 1
ATOM 6182 C CA . LEU A 1 794 ? -48.981 -12.719 38.300 1.00 93.38 794 LEU A CA 1
ATOM 6183 C C . LEU A 1 794 ? -50.483 -12.732 37.992 1.00 93.38 794 LEU A C 1
ATOM 6185 O O . LEU A 1 794 ? -50.952 -12.025 37.097 1.00 93.38 794 LEU A O 1
ATOM 6189 N N . ARG A 1 795 ? -51.262 -13.531 38.728 1.00 89.56 795 ARG A N 1
ATOM 6190 C CA . ARG A 1 795 ? -52.708 -13.678 38.499 1.00 89.56 795 ARG A CA 1
ATOM 6191 C C . ARG A 1 795 ? -53.516 -13.310 39.733 1.00 89.56 795 ARG A C 1
ATOM 6193 O O . ARG A 1 795 ? -53.241 -13.788 40.827 1.00 89.56 795 ARG A O 1
ATOM 6200 N N . SER A 1 796 ? -54.556 -12.511 39.517 1.00 90.06 796 SER A N 1
ATOM 6201 C CA . SER A 1 796 ? -55.564 -12.182 40.519 1.00 90.06 796 SER A CA 1
ATOM 6202 C C . SER A 1 796 ? -56.953 -12.199 39.869 1.00 90.06 796 SER A C 1
ATOM 6204 O O . SER A 1 796 ? -57.192 -11.408 38.951 1.00 90.06 796 SER A O 1
ATOM 6206 N N . PRO A 1 797 ? -57.867 -13.095 40.284 1.00 89.69 797 PRO A N 1
ATOM 6207 C CA . PRO A 1 797 ? -57.674 -14.144 41.291 1.00 89.69 797 PRO A CA 1
ATOM 6208 C C . PRO A 1 797 ? -56.703 -15.263 40.821 1.00 89.69 797 PRO A C 1
ATOM 6210 O O . PRO A 1 797 ? -56.412 -15.352 39.622 1.00 89.69 797 PRO A O 1
ATOM 6213 N N . PRO A 1 798 ? -56.197 -16.128 41.728 1.00 87.88 798 PRO A N 1
ATOM 6214 C CA . PRO A 1 798 ? -55.280 -17.222 41.402 1.00 87.88 798 PRO A CA 1
ATOM 6215 C C . PRO A 1 798 ? -55.860 -18.206 40.378 1.00 87.88 798 PRO A C 1
ATOM 6217 O O . PRO A 1 798 ? -57.076 -18.319 40.203 1.00 87.88 798 PRO A O 1
ATOM 6220 N N . ALA A 1 799 ? -54.993 -18.956 39.692 1.00 87.31 799 ALA A N 1
ATOM 6221 C CA . ALA A 1 799 ? -55.428 -19.968 38.730 1.00 87.31 799 ALA A CA 1
ATOM 6222 C C . ALA A 1 799 ? -56.164 -21.131 39.420 1.00 87.31 799 ALA A C 1
ATOM 6224 O O . ALA A 1 799 ? -55.783 -21.547 40.514 1.00 87.31 799 ALA A O 1
ATOM 6225 N N . PHE A 1 800 ? -57.145 -21.729 38.734 1.00 85.12 800 PHE A N 1
ATOM 6226 C CA . PHE A 1 800 ? -57.938 -22.847 39.267 1.00 85.12 800 PHE A CA 1
ATOM 6227 C C . PHE A 1 800 ? -57.070 -24.006 39.780 1.00 85.12 800 PHE A C 1
ATOM 6229 O O . PHE A 1 800 ? -57.366 -24.606 40.807 1.00 85.12 800 PHE A O 1
ATOM 6236 N N . SER A 1 801 ? -55.945 -24.285 39.117 1.00 85.50 801 SER A N 1
ATOM 6237 C CA . SER A 1 801 ? -54.984 -25.302 39.551 1.00 85.50 801 SER A CA 1
ATOM 6238 C C . SER A 1 801 ? -54.354 -25.010 40.916 1.00 85.50 801 SER A C 1
ATOM 6240 O O . SER A 1 801 ? -54.082 -25.949 41.657 1.00 85.50 801 SER A O 1
ATOM 6242 N N . ALA A 1 802 ? -54.105 -23.740 41.249 1.00 84.75 802 ALA A N 1
ATOM 6243 C CA . ALA A 1 802 ? -53.585 -23.341 42.555 1.00 84.75 802 ALA A CA 1
ATOM 6244 C C . ALA A 1 802 ? -54.665 -23.493 43.635 1.00 84.75 802 ALA A C 1
ATOM 6246 O O . ALA A 1 802 ? -54.402 -24.103 44.664 1.00 84.75 802 ALA A O 1
ATOM 6247 N N . VAL A 1 803 ? -55.902 -23.066 43.355 1.00 84.69 803 VAL A N 1
ATOM 6248 C CA . VAL A 1 803 ? -57.040 -23.223 44.282 1.00 84.69 803 VAL A CA 1
ATOM 6249 C C . VAL A 1 803 ? -57.380 -24.701 44.521 1.00 84.69 803 VAL A C 1
ATOM 6251 O O . VAL A 1 803 ? -57.646 -25.115 45.645 1.00 84.69 803 VAL A O 1
ATOM 6254 N N . LEU A 1 804 ? -57.294 -25.550 43.494 1.00 82.12 804 LEU A N 1
ATOM 6255 C CA . LEU A 1 804 ? -57.477 -26.994 43.652 1.00 82.12 804 LEU A CA 1
ATOM 6256 C C . LEU A 1 804 ? -56.361 -27.626 44.500 1.00 82.12 804 LEU A C 1
ATOM 6258 O O . LEU A 1 804 ? -56.635 -28.500 45.317 1.00 82.12 804 LEU A O 1
ATOM 6262 N N . LYS A 1 805 ? -55.102 -27.199 44.320 1.00 80.06 805 LYS A N 1
ATOM 6263 C CA . LYS A 1 805 ? -53.985 -27.633 45.180 1.00 80.06 805 LYS A CA 1
ATOM 6264 C C . LYS A 1 805 ? -54.198 -27.184 46.624 1.00 80.06 805 LYS A C 1
ATOM 6266 O O . LYS A 1 805 ? -53.979 -27.983 47.526 1.00 80.06 805 LYS A O 1
ATOM 6271 N N . HIS A 1 806 ? -54.658 -25.950 46.825 1.00 81.19 806 HIS A N 1
ATOM 6272 C CA . HIS A 1 806 ? -55.020 -25.417 48.133 1.00 81.19 806 HIS A CA 1
ATOM 6273 C C . HIS A 1 806 ? -56.052 -26.310 48.827 1.00 81.19 806 HIS A C 1
ATOM 6275 O O . HIS A 1 806 ? -55.786 -26.781 49.929 1.00 81.19 806 HIS A O 1
ATOM 6281 N N . LEU A 1 807 ? -57.156 -26.623 48.137 1.00 77.75 807 LEU A N 1
ATOM 6282 C CA . LEU A 1 807 ? -58.221 -27.504 48.627 1.00 77.75 807 LEU A CA 1
ATOM 6283 C C . LEU A 1 807 ? -57.741 -28.925 48.932 1.00 77.75 807 LEU A C 1
ATOM 6285 O O . LEU A 1 807 ? -58.152 -29.494 49.933 1.00 77.75 807 LEU A O 1
ATOM 6289 N N . LYS A 1 808 ? -56.862 -29.495 48.098 1.00 73.00 808 LYS A N 1
ATOM 6290 C CA . LYS A 1 808 ? -56.278 -30.823 48.350 1.00 73.00 808 LYS A CA 1
ATOM 6291 C C . LYS A 1 808 ? -55.392 -30.832 49.592 1.00 73.00 808 LYS A C 1
ATOM 6293 O O . LYS A 1 808 ? -55.516 -31.717 50.425 1.00 73.00 808 LYS A O 1
ATOM 6298 N N . ILE A 1 809 ? -54.525 -29.830 49.743 1.00 69.56 809 ILE A N 1
ATOM 6299 C CA . ILE A 1 809 ? -53.628 -29.723 50.903 1.00 69.56 809 ILE A CA 1
ATOM 6300 C C . ILE A 1 809 ? -54.429 -29.518 52.193 1.00 69.56 809 ILE A C 1
ATOM 6302 O O . ILE A 1 809 ? -54.085 -30.092 53.224 1.00 69.56 809 ILE A O 1
ATOM 6306 N N . THR A 1 810 ? -55.511 -28.737 52.147 1.00 63.66 810 THR A N 1
ATOM 6307 C CA . THR A 1 810 ? -56.387 -28.542 53.308 1.00 63.66 810 THR A CA 1
ATOM 6308 C C . THR A 1 810 ? -57.313 -29.737 53.565 1.00 63.66 810 THR A C 1
ATOM 6310 O O . THR A 1 810 ? -57.643 -29.980 54.723 1.00 63.66 810 THR A O 1
ATOM 6313 N N . SER A 1 811 ? -57.686 -30.526 52.545 1.00 55.62 811 SER A N 1
ATOM 6314 C CA . SER A 1 811 ? -58.495 -31.746 52.707 1.00 55.62 811 SER A CA 1
ATOM 6315 C C . SER A 1 811 ? -57.689 -32.966 53.162 1.00 55.62 811 SER A C 1
ATOM 6317 O O . SER A 1 811 ? -58.170 -33.736 53.989 1.00 55.62 811 SER A O 1
ATOM 6319 N N . ASP A 1 812 ? -56.465 -33.151 52.656 1.00 45.69 812 ASP A N 1
ATOM 6320 C CA . ASP A 1 812 ? -55.600 -34.299 52.981 1.00 45.69 812 ASP A CA 1
ATOM 6321 C C . ASP A 1 812 ? -55.077 -34.241 54.425 1.00 45.69 812 ASP A C 1
ATOM 6323 O O . ASP A 1 812 ? -54.771 -35.276 55.016 1.00 45.69 812 ASP A O 1
ATOM 6327 N N . ALA A 1 813 ? -55.084 -33.059 55.055 1.00 46.62 813 ALA A N 1
ATOM 6328 C CA . ALA A 1 813 ? -54.874 -32.917 56.497 1.00 46.62 813 ALA A CA 1
ATOM 6329 C C . ALA A 1 813 ? -55.897 -33.714 57.344 1.00 46.62 813 ALA A C 1
ATOM 6331 O O . ALA A 1 813 ? -55.620 -34.003 58.508 1.00 46.62 813 ALA A O 1
ATOM 6332 N N . ASN A 1 814 ? -57.036 -34.121 56.759 1.00 37.88 814 ASN A N 1
ATOM 6333 C CA . ASN A 1 814 ? -58.093 -34.891 57.421 1.00 37.88 814 ASN A CA 1
ATOM 6334 C C . ASN A 1 814 ? -58.099 -36.407 57.099 1.00 37.88 814 ASN A C 1
ATOM 6336 O O . ASN A 1 814 ? -58.902 -37.128 57.691 1.00 37.88 814 ASN A O 1
ATOM 6340 N N . LYS A 1 815 ? -57.227 -36.943 56.219 1.00 36.94 815 LYS A N 1
ATOM 6341 C CA . LYS A 1 815 ? -57.207 -38.384 55.848 1.00 36.94 815 LYS A CA 1
ATOM 6342 C C . LYS A 1 815 ? -55.825 -39.048 56.076 1.00 36.94 815 LYS A C 1
ATOM 6344 O O . LYS A 1 815 ? -55.002 -39.138 55.182 1.00 36.94 815 LYS A O 1
ATOM 6349 N N . HIS A 1 816 ? -55.645 -39.588 57.285 1.00 33.19 816 HIS A N 1
ATOM 6350 C CA . HIS A 1 816 ? -54.762 -40.694 57.721 1.00 33.19 816 HIS A CA 1
ATOM 6351 C C . HIS A 1 816 ? -53.220 -40.719 57.516 1.00 33.19 816 HIS A C 1
ATOM 6353 O O . HIS A 1 816 ? -52.640 -40.581 56.448 1.00 33.19 816 HIS A O 1
ATOM 6359 N N . GLN A 1 817 ? -52.592 -41.106 58.632 1.00 38.44 817 GLN A N 1
ATOM 6360 C CA . GLN A 1 817 ? -51.257 -41.649 58.896 1.00 38.44 817 GLN A CA 1
ATOM 6361 C C . GLN A 1 817 ? -50.825 -42.793 57.946 1.00 38.44 817 GLN A C 1
ATOM 6363 O O . GLN A 1 817 ? -51.328 -43.901 58.088 1.00 38.44 817 GLN A O 1
ATOM 6368 N N . ALA A 1 818 ? -49.845 -42.561 57.055 1.00 31.36 818 ALA A N 1
ATOM 6369 C CA . ALA A 1 818 ? -48.825 -43.544 56.631 1.00 31.36 818 ALA A CA 1
ATOM 6370 C C . ALA A 1 818 ? -47.815 -42.968 55.607 1.00 31.36 818 ALA A C 1
ATOM 6372 O O . ALA A 1 818 ? -48.146 -42.692 54.462 1.00 31.36 818 ALA A O 1
ATOM 6373 N N . ASN A 1 819 ? -46.553 -42.886 56.038 1.00 31.34 819 ASN A N 1
ATOM 6374 C CA . ASN A 1 819 ? -45.331 -43.188 55.281 1.00 31.34 819 ASN A CA 1
ATOM 6375 C C . ASN A 1 819 ? -45.165 -42.614 53.849 1.00 31.34 819 ASN A C 1
ATOM 6377 O O . ASN A 1 819 ? -45.365 -43.332 52.879 1.00 31.34 819 ASN A O 1
ATOM 6381 N N . THR A 1 820 ? -44.677 -41.375 53.711 1.00 27.20 820 THR A N 1
ATOM 6382 C CA . THR A 1 820 ? -43.769 -40.939 52.620 1.00 27.20 820 THR A CA 1
ATOM 6383 C C . THR A 1 820 ? -43.091 -39.605 52.984 1.00 27.20 820 THR A C 1
ATOM 6385 O O . THR A 1 820 ? -43.689 -38.743 53.622 1.00 27.20 820 THR A O 1
ATOM 6388 N N . ASN A 1 821 ? -41.817 -39.450 52.604 1.00 28.83 821 ASN A N 1
ATOM 6389 C CA . ASN A 1 821 ? -40.952 -38.300 52.904 1.00 28.83 821 ASN A CA 1
ATOM 6390 C C . ASN A 1 821 ? -41.345 -37.037 52.107 1.00 28.83 821 ASN A C 1
ATOM 6392 O O . ASN A 1 821 ? -40.698 -36.698 51.118 1.00 28.83 821 ASN A O 1
ATOM 6396 N N . VAL A 1 822 ? -42.384 -36.329 52.554 1.00 30.17 822 VAL A N 1
ATOM 6397 C CA . VAL A 1 822 ? -42.740 -34.969 52.107 1.00 30.17 822 VAL A CA 1
ATOM 6398 C C . VAL A 1 822 ? -42.816 -34.072 53.351 1.00 30.17 822 VAL A C 1
ATOM 6400 O O . VAL A 1 822 ? -43.442 -34.483 54.330 1.00 30.17 822 VAL A O 1
ATOM 6403 N N . PRO A 1 823 ? -42.196 -32.875 53.377 1.00 30.16 823 PRO A N 1
ATOM 6404 C CA . PRO A 1 823 ? -42.275 -31.997 54.538 1.00 30.16 823 PRO A CA 1
ATOM 6405 C C . PRO A 1 823 ? -43.707 -31.462 54.682 1.00 30.16 823 PRO A C 1
ATOM 6407 O O . PRO A 1 823 ? -44.130 -30.548 53.976 1.00 30.16 823 PRO A O 1
ATOM 6410 N N . GLN A 1 824 ? -44.461 -32.076 55.595 1.00 30.89 824 GLN A N 1
ATOM 6411 C CA . GLN A 1 824 ? -45.784 -31.653 56.043 1.00 30.89 824 GLN A CA 1
ATOM 6412 C C . GLN A 1 824 ? -45.678 -30.314 56.779 1.00 30.89 824 GLN A C 1
ATOM 6414 O O . GLN A 1 824 ? -45.092 -30.234 57.857 1.00 30.89 824 GLN A O 1
ATOM 6419 N N . ILE A 1 825 ? -46.284 -29.269 56.219 1.00 36.94 825 ILE A N 1
ATOM 6420 C CA . ILE A 1 825 ? -46.541 -28.004 56.916 1.00 36.94 825 ILE A CA 1
ATOM 6421 C C . ILE A 1 825 ? -48.052 -27.848 56.988 1.00 36.94 825 ILE A C 1
ATOM 6423 O O . ILE A 1 825 ? -48.636 -27.125 56.197 1.00 36.94 825 ILE A O 1
ATOM 6427 N N . ILE A 1 826 ? -48.661 -28.633 57.869 1.00 40.66 826 ILE A N 1
ATOM 6428 C CA . ILE A 1 826 ? -49.895 -28.407 58.634 1.00 40.66 826 ILE A CA 1
ATOM 6429 C C . ILE A 1 826 ? -49.890 -29.578 59.634 1.00 40.66 826 ILE A C 1
ATOM 6431 O O . ILE A 1 826 ? -49.707 -30.726 59.237 1.00 40.66 826 ILE A O 1
ATOM 6435 N N . GLY A 1 827 ? -49.907 -29.254 60.928 1.00 36.28 827 GLY A N 1
ATOM 6436 C CA . GLY A 1 827 ? -49.373 -30.065 62.026 1.00 36.28 827 GLY A CA 1
ATOM 6437 C C . GLY A 1 827 ? -49.828 -31.525 62.135 1.00 36.28 827 GLY A C 1
ATOM 6438 O O . GLY A 1 827 ? -50.879 -31.938 61.651 1.00 36.28 827 GLY A O 1
ATOM 6439 N N . ARG A 1 828 ? -49.025 -32.291 62.886 1.00 37.88 828 ARG A N 1
ATOM 6440 C CA . ARG A 1 828 ? -49.215 -33.692 63.322 1.00 37.88 828 ARG A CA 1
ATOM 6441 C C . ARG A 1 828 ? -50.550 -33.987 64.056 1.00 37.88 828 ARG A C 1
ATOM 6443 O O . ARG A 1 828 ? -50.710 -35.099 64.549 1.00 37.88 828 ARG A O 1
ATOM 6450 N N . SER A 1 829 ? -51.484 -33.036 64.145 1.00 37.78 829 SER A N 1
ATOM 6451 C CA . SER A 1 829 ? -52.676 -33.040 65.012 1.00 37.78 829 SER A CA 1
ATOM 6452 C C . SER A 1 829 ? -54.014 -32.779 64.292 1.00 37.78 829 SER A C 1
ATOM 6454 O O . SER A 1 829 ? -54.965 -32.334 64.921 1.00 37.78 829 SER A O 1
ATOM 6456 N N . GLY A 1 830 ? -54.141 -33.054 62.987 1.00 41.88 830 GLY A N 1
ATOM 6457 C CA . GLY A 1 830 ? -55.464 -33.064 62.331 1.00 41.88 830 GLY A CA 1
ATOM 6458 C C . GLY A 1 830 ? -56.175 -31.702 62.299 1.00 41.88 830 GLY A C 1
ATOM 6459 O O . GLY A 1 830 ? -57.349 -31.600 62.636 1.00 41.88 830 GLY A O 1
ATOM 6460 N N . GLY A 1 831 ? -55.461 -30.640 61.910 1.00 48.09 831 GLY A N 1
ATOM 6461 C CA . GLY A 1 831 ? -56.043 -29.311 61.672 1.00 48.09 831 GLY A CA 1
ATOM 6462 C C . GLY A 1 831 ? -56.057 -28.355 62.874 1.00 48.09 831 GLY A C 1
ATOM 6463 O O . GLY A 1 831 ? -56.158 -27.146 62.659 1.00 48.09 831 GLY A O 1
ATOM 6464 N N . GLU A 1 832 ? -55.853 -28.834 64.108 1.00 45.91 832 GLU A N 1
ATOM 6465 C CA . GLU A 1 832 ? -55.853 -27.992 65.323 1.00 45.91 832 GLU A CA 1
ATOM 6466 C C . GLU A 1 832 ? -54.793 -26.875 65.295 1.00 45.91 832 GLU A C 1
ATOM 6468 O O . GLU A 1 832 ? -55.093 -25.736 65.647 1.00 45.91 832 GLU A O 1
ATOM 6473 N N . ASP A 1 833 ? -53.583 -27.146 64.790 1.00 50.72 833 ASP A N 1
ATOM 6474 C CA . ASP A 1 833 ? -52.522 -26.130 64.668 1.00 50.72 833 ASP A CA 1
ATOM 6475 C C . ASP A 1 833 ? -52.889 -25.003 63.690 1.00 50.72 833 ASP A C 1
ATOM 6477 O O . ASP A 1 833 ? -52.503 -23.853 63.890 1.00 50.72 833 ASP A O 1
ATOM 6481 N N . THR A 1 834 ? -53.653 -25.301 62.638 1.00 54.94 834 THR A N 1
ATOM 6482 C CA . THR A 1 834 ? -54.069 -24.285 61.652 1.00 54.94 834 THR A CA 1
ATOM 6483 C C . THR A 1 834 ? -55.133 -23.364 62.238 1.00 54.94 834 THR A C 1
ATOM 6485 O O . THR A 1 834 ? -55.109 -22.159 62.003 1.00 54.94 834 THR A O 1
ATOM 6488 N N . LEU A 1 835 ? -56.029 -23.925 63.054 1.00 56.97 835 LEU A N 1
ATOM 6489 C CA . LEU A 1 835 ? -57.036 -23.176 63.801 1.00 56.97 835 LEU A CA 1
ATOM 6490 C C . LEU A 1 835 ? -56.401 -22.344 64.927 1.00 56.97 835 LEU A C 1
ATOM 6492 O O . LEU A 1 835 ? -56.807 -21.206 65.148 1.00 56.97 835 LEU A O 1
ATOM 6496 N N . ALA A 1 836 ? -55.369 -22.868 65.599 1.00 56.19 836 ALA A N 1
ATOM 6497 C CA . ALA A 1 836 ? -54.652 -22.173 66.671 1.00 56.19 836 ALA A CA 1
ATOM 6498 C C . ALA A 1 836 ? -53.857 -20.948 66.183 1.00 56.19 836 ALA A C 1
ATOM 6500 O O . ALA A 1 836 ? -53.692 -19.977 66.924 1.00 56.19 836 ALA A O 1
ATOM 6501 N N . HIS A 1 837 ? -53.380 -20.987 64.936 1.00 57.56 837 HIS A N 1
ATOM 6502 C CA . HIS A 1 837 ? -52.670 -19.882 64.289 1.00 57.56 837 HIS A CA 1
ATOM 6503 C C . HIS A 1 837 ? -53.579 -19.050 63.371 1.00 57.56 837 HIS A C 1
ATOM 6505 O O . HIS A 1 837 ? -53.083 -18.141 62.702 1.00 57.56 837 HIS A O 1
ATOM 6511 N N . TRP A 1 838 ? -54.893 -19.328 63.345 1.00 67.69 838 TRP A N 1
ATOM 6512 C CA . TRP A 1 838 ? -55.835 -18.536 62.560 1.00 67.69 838 TRP A CA 1
ATOM 6513 C C . TRP A 1 838 ? -55.813 -17.081 63.039 1.00 67.69 838 TRP A C 1
ATOM 6515 O O . TRP A 1 838 ? -55.775 -16.825 64.248 1.00 67.69 838 TRP A O 1
ATOM 6525 N N . PRO A 1 839 ? -55.841 -16.097 62.133 1.00 63.12 839 PRO A N 1
ATOM 6526 C CA . PRO A 1 839 ? -55.799 -14.708 62.548 1.00 63.12 839 PRO A CA 1
ATOM 6527 C C . PRO A 1 839 ? -57.085 -14.311 63.293 1.00 63.12 839 PRO A C 1
ATOM 6529 O O . PRO A 1 839 ? -58.167 -14.293 62.715 1.00 63.12 839 PRO A O 1
ATOM 6532 N N . THR A 1 840 ? -56.989 -13.978 64.583 1.00 59.09 840 THR A N 1
ATOM 6533 C CA . THR A 1 840 ? -58.155 -13.633 65.425 1.00 59.09 840 THR A CA 1
ATOM 6534 C C . THR A 1 840 ? -58.321 -12.126 65.675 1.00 59.09 840 THR A C 1
ATOM 6536 O O . THR A 1 840 ? -58.956 -11.739 66.657 1.00 59.09 840 THR A O 1
ATOM 6539 N N . THR A 1 841 ? -57.716 -11.245 64.867 1.00 59.62 841 THR A N 1
ATOM 6540 C CA . THR A 1 841 ? -57.836 -9.786 65.084 1.00 59.62 841 THR A CA 1
ATOM 6541 C C . THR A 1 841 ? -59.132 -9.214 64.490 1.00 59.62 841 THR A C 1
ATOM 6543 O O . THR A 1 841 ? -59.672 -9.734 63.516 1.00 59.62 841 THR A O 1
ATOM 6546 N N . SER A 1 842 ? -59.669 -8.157 65.109 1.00 44.06 842 SER A N 1
ATOM 6547 C CA . SER A 1 842 ? -60.938 -7.533 64.701 1.00 44.06 842 SER A CA 1
ATOM 6548 C C . SER A 1 842 ? -60.819 -6.902 63.306 1.00 44.06 842 SER A C 1
ATOM 6550 O O . SER A 1 842 ? -59.923 -6.090 63.082 1.00 44.06 842 SER A O 1
ATOM 6552 N N . GLY A 1 843 ? -61.714 -7.271 62.381 1.00 55.66 843 GLY A N 1
ATOM 6553 C CA . GLY A 1 843 ? -61.677 -6.864 60.966 1.00 55.66 843 GLY A CA 1
ATOM 6554 C C . GLY A 1 843 ? -61.115 -7.917 59.998 1.00 55.66 843 GLY A C 1
ATOM 6555 O O . GLY A 1 843 ? -60.962 -7.622 58.815 1.00 55.66 843 GLY A O 1
ATOM 6556 N N . MET A 1 844 ? -60.809 -9.128 60.478 1.00 65.69 844 MET A N 1
ATOM 6557 C CA . MET A 1 844 ? -60.310 -10.237 59.658 1.00 65.69 844 MET A CA 1
ATOM 6558 C C . MET A 1 844 ? -61.394 -11.248 59.299 1.00 65.69 844 MET A C 1
ATOM 6560 O O . MET A 1 844 ? -62.349 -11.431 60.050 1.00 65.69 844 MET A O 1
ATOM 6564 N N . MET A 1 845 ? -61.193 -11.932 58.169 1.00 70.44 845 MET A N 1
ATOM 6565 C CA . MET A 1 845 ? -62.089 -12.993 57.723 1.00 70.44 845 MET A CA 1
ATOM 6566 C C . MET A 1 845 ? -62.063 -14.175 58.697 1.00 70.44 845 MET A C 1
ATOM 6568 O O . MET A 1 845 ? -61.012 -14.764 58.975 1.00 70.44 845 MET A O 1
ATOM 6572 N N . SER A 1 846 ? -63.241 -14.536 59.190 1.00 71.62 846 SER A N 1
ATOM 6573 C CA . SER A 1 846 ? -63.485 -15.807 59.866 1.00 71.62 846 SER A CA 1
ATOM 6574 C C . SER A 1 846 ? -63.223 -16.987 58.924 1.00 71.62 846 SER A C 1
ATOM 6576 O O . SER A 1 846 ? -63.160 -16.836 57.701 1.00 71.62 846 SER A O 1
ATOM 6578 N N . ILE A 1 847 ? -63.075 -18.183 59.494 1.00 71.25 847 ILE A N 1
ATOM 6579 C CA . ILE A 1 847 ? -62.919 -19.424 58.721 1.00 71.25 847 ILE A CA 1
ATOM 6580 C C . ILE A 1 847 ? -64.093 -19.589 57.748 1.00 71.25 847 ILE A C 1
ATOM 6582 O O . ILE A 1 847 ? -63.876 -19.866 56.571 1.00 71.25 847 ILE A O 1
ATOM 6586 N N . ASP A 1 848 ? -65.316 -19.325 58.214 1.00 70.38 848 ASP A N 1
ATOM 6587 C CA . ASP A 1 848 ? -66.529 -19.421 57.400 1.00 70.38 848 ASP A CA 1
ATOM 6588 C C . ASP A 1 848 ? -66.523 -18.415 56.240 1.00 70.38 848 ASP A C 1
ATOM 6590 O O . ASP A 1 848 ? -66.866 -18.767 55.111 1.00 70.38 848 ASP A O 1
ATOM 6594 N N . GLU A 1 849 ? -66.072 -17.179 56.473 1.00 77.31 849 GLU A N 1
ATOM 6595 C CA . GLU A 1 849 ? -65.929 -16.164 55.421 1.00 77.31 849 GLU A CA 1
ATOM 6596 C C . GLU A 1 849 ? -64.842 -16.539 54.403 1.00 77.31 849 GLU A C 1
ATOM 6598 O O . GLU A 1 849 ? -65.051 -16.376 53.200 1.00 77.31 849 GLU A O 1
ATOM 6603 N N . ALA A 1 850 ? -63.702 -17.077 54.852 1.00 78.06 850 ALA A N 1
ATOM 6604 C CA . ALA A 1 850 ? -62.634 -17.552 53.972 1.00 78.06 850 ALA A CA 1
ATOM 6605 C C . ALA A 1 850 ? -63.099 -18.734 53.101 1.00 78.06 850 ALA A C 1
ATOM 6607 O O . ALA A 1 850 ? -62.879 -18.733 51.888 1.00 78.06 850 ALA A O 1
ATOM 6608 N N . CYS A 1 851 ? -63.815 -19.701 53.686 1.00 75.56 851 CYS A N 1
ATOM 6609 C CA . CYS A 1 851 ? -64.454 -20.796 52.953 1.00 75.56 851 CYS A CA 1
ATOM 6610 C C . CYS A 1 851 ? -65.504 -20.283 51.954 1.00 75.56 851 CYS A C 1
ATOM 6612 O O . CYS A 1 851 ? -65.566 -20.770 50.823 1.00 75.56 851 CYS A O 1
ATOM 6614 N N . CYS A 1 852 ? -66.292 -19.270 52.328 1.00 77.81 852 CYS A N 1
ATOM 6615 C CA . CYS A 1 852 ? -67.248 -18.637 51.422 1.00 77.81 852 CYS A CA 1
ATOM 6616 C C . CYS A 1 852 ? -66.566 -18.007 50.199 1.00 77.81 852 CYS A C 1
ATOM 6618 O O . CYS A 1 852 ? -67.096 -18.126 49.096 1.00 77.81 852 CYS A O 1
ATOM 6620 N N . GLU A 1 853 ? -65.400 -17.370 50.342 1.00 82.38 853 GLU A N 1
ATOM 6621 C CA . GLU A 1 853 ? -64.661 -16.821 49.191 1.00 82.38 853 GLU A CA 1
ATOM 6622 C C . GLU A 1 853 ? -64.168 -17.910 48.231 1.00 82.38 853 GLU A C 1
ATOM 6624 O O . GLU A 1 853 ? -64.246 -17.735 47.012 1.00 82.38 853 GLU A O 1
ATOM 6629 N N . VAL A 1 854 ? -63.749 -19.070 48.748 1.00 81.38 854 VAL A N 1
ATOM 6630 C CA . VAL A 1 854 ? -63.401 -20.225 47.904 1.00 81.38 854 VAL A CA 1
ATOM 6631 C C . VAL A 1 854 ? -64.620 -20.717 47.118 1.00 81.38 854 VAL A C 1
ATOM 6633 O O . VAL A 1 854 ? -64.523 -20.934 45.910 1.00 81.38 854 VAL A O 1
ATOM 6636 N N . LEU A 1 855 ? -65.787 -20.839 47.761 1.00 79.38 855 LEU A N 1
ATOM 6637 C CA . LEU A 1 855 ? -67.030 -21.253 47.095 1.00 79.38 855 LEU A CA 1
ATOM 6638 C C . LEU A 1 855 ? -67.492 -20.239 46.036 1.00 79.38 855 LEU A C 1
ATOM 6640 O O . LEU A 1 855 ? -67.845 -20.639 44.927 1.00 79.38 855 LEU A O 1
ATOM 6644 N N . LYS A 1 856 ? -67.426 -18.932 46.332 1.00 83.88 856 LYS A N 1
ATOM 6645 C CA . LYS A 1 856 ? -67.726 -17.859 45.363 1.00 83.88 856 LYS A CA 1
ATOM 6646 C C . LYS A 1 856 ? -66.801 -17.912 44.148 1.00 83.88 856 LYS A C 1
ATOM 6648 O O . LYS A 1 856 ? -67.249 -17.715 43.018 1.00 83.88 856 LYS A O 1
ATOM 6653 N N . TYR A 1 857 ? -65.510 -18.168 44.366 1.00 86.12 857 TYR A N 1
ATOM 6654 C CA . TYR A 1 857 ? -64.548 -18.337 43.282 1.00 86.12 857 TYR A CA 1
ATOM 6655 C C . TYR A 1 857 ? -64.903 -19.543 42.401 1.00 86.12 857 TYR A C 1
ATOM 6657 O O . TYR A 1 857 ? -64.922 -19.420 41.174 1.00 86.12 857 TYR A O 1
ATOM 6665 N N . LEU A 1 858 ? -65.209 -20.692 43.016 1.00 81.50 858 LEU A N 1
ATOM 6666 C CA . LEU A 1 858 ? -65.560 -21.915 42.295 1.00 81.50 858 LEU A CA 1
ATOM 6667 C C . LEU A 1 858 ? -66.815 -21.720 41.443 1.00 81.50 858 LEU A C 1
ATOM 6669 O O . LEU A 1 858 ? -66.757 -22.020 40.256 1.00 81.50 858 LEU A O 1
ATOM 6673 N N . ASP A 1 859 ? -67.885 -21.143 41.996 1.00 81.00 859 ASP A N 1
ATOM 6674 C CA . ASP A 1 859 ? -69.131 -20.853 41.266 1.00 81.00 859 ASP A CA 1
ATOM 6675 C C . ASP A 1 859 ? -68.881 -19.993 40.013 1.00 81.00 859 ASP A C 1
ATOM 6677 O O . ASP A 1 859 ? -69.332 -20.314 38.911 1.00 81.00 859 ASP A O 1
ATOM 6681 N N . LYS A 1 860 ? -68.052 -18.950 40.146 1.00 83.31 860 LYS A N 1
ATOM 6682 C CA . LYS A 1 860 ? -67.719 -18.036 39.044 1.00 83.31 860 LYS A CA 1
ATOM 6683 C C . LYS A 1 860 ? -66.912 -18.696 37.921 1.00 83.31 860 LYS A C 1
ATOM 6685 O O . LYS A 1 860 ? -67.087 -18.344 36.755 1.00 83.31 860 LYS A O 1
ATOM 6690 N N . VAL A 1 861 ? -65.989 -19.601 38.253 1.00 81.06 861 VAL A N 1
ATOM 6691 C CA . VAL A 1 861 ? -65.047 -20.194 37.284 1.00 81.06 861 VAL A CA 1
ATOM 6692 C C . VAL A 1 861 ? -65.577 -21.504 36.690 1.00 81.06 861 VAL A C 1
ATOM 6694 O O . VAL A 1 861 ? -65.220 -21.838 35.556 1.00 81.06 861 VAL A O 1
ATOM 6697 N N . TRP A 1 862 ? -66.472 -22.211 37.391 1.00 76.69 862 TRP A N 1
ATOM 6698 C CA . TRP A 1 862 ? -66.965 -23.550 37.034 1.00 76.69 862 TRP A CA 1
ATOM 6699 C C . TRP A 1 862 ? -67.448 -23.668 35.581 1.00 76.69 862 TRP A C 1
ATOM 6701 O O . TRP A 1 862 ? -67.098 -24.618 34.885 1.00 76.69 862 TRP A O 1
ATOM 6711 N N . GLY A 1 863 ? -68.190 -22.671 35.086 1.00 68.88 863 GLY A N 1
ATOM 6712 C CA . GLY A 1 863 ? -68.752 -22.665 33.727 1.00 68.88 863 GLY A CA 1
ATOM 6713 C C . GLY A 1 863 ? -67.744 -22.455 32.586 1.00 68.88 863 GLY A C 1
ATOM 6714 O O . GLY A 1 863 ? -68.101 -22.628 31.425 1.00 68.88 863 GLY A O 1
ATOM 6715 N N . SER A 1 864 ? -66.499 -22.080 32.896 1.00 68.19 864 SER A N 1
ATOM 6716 C CA . SER A 1 864 ? -65.441 -21.751 31.921 1.00 68.19 864 SER A CA 1
ATOM 6717 C C . SER A 1 864 ? -64.320 -22.795 31.820 1.00 68.19 864 SER A C 1
ATOM 6719 O O . SER A 1 864 ? -63.375 -22.622 31.050 1.00 68.19 864 SER A O 1
ATOM 6721 N N . LEU A 1 865 ? -64.412 -23.881 32.590 1.00 70.81 865 LEU A N 1
ATOM 6722 C CA . LEU A 1 865 ? -63.427 -24.962 32.613 1.00 70.81 865 LEU A CA 1
ATOM 6723 C C . LEU A 1 865 ? -63.650 -25.942 31.447 1.00 70.81 865 LEU A C 1
ATOM 6725 O O . LEU A 1 865 ? -64.784 -26.248 31.081 1.00 70.81 865 LEU A O 1
ATOM 6729 N N . SER A 1 866 ? -62.569 -26.468 30.860 1.00 62.78 866 SER A N 1
ATOM 6730 C CA . SER A 1 866 ? -62.669 -27.486 29.805 1.00 62.78 866 SER A CA 1
ATOM 6731 C C . SER A 1 866 ? -63.138 -28.834 30.365 1.00 62.78 866 SER A C 1
ATOM 6733 O O . SER A 1 866 ? -62.863 -29.182 31.517 1.00 62.78 866 SER A O 1
ATOM 6735 N N . SER A 1 867 ? -63.784 -29.648 29.523 1.00 55.38 867 SER A N 1
ATOM 6736 C CA . SER A 1 867 ? -64.287 -30.984 29.886 1.00 55.38 867 SER A CA 1
ATOM 6737 C C . SER A 1 867 ? -63.211 -31.921 30.458 1.00 55.38 867 SER A C 1
ATOM 6739 O O . SER A 1 867 ? -63.519 -32.754 31.304 1.00 55.38 867 SER A O 1
ATOM 6741 N N . SER A 1 868 ? -61.945 -31.740 30.066 1.00 53.12 868 SER A N 1
ATOM 6742 C CA . SER A 1 868 ? -60.784 -32.486 30.573 1.00 53.12 868 SER A CA 1
ATOM 6743 C C . SER A 1 868 ? -60.346 -32.099 31.994 1.00 53.12 868 SER A C 1
ATOM 6745 O O . SER A 1 868 ? -59.776 -32.922 32.708 1.00 53.12 868 SER A O 1
ATOM 6747 N N . VAL A 1 869 ? -60.582 -30.852 32.418 1.00 55.31 869 VAL A N 1
ATOM 6748 C CA . VAL A 1 869 ? -60.260 -30.386 33.779 1.00 55.31 869 VAL A CA 1
ATOM 6749 C C . VAL A 1 869 ? -61.337 -30.858 34.752 1.00 55.31 869 VAL A C 1
ATOM 6751 O O . VAL A 1 869 ? -61.011 -31.365 35.820 1.00 55.31 869 VAL A O 1
ATOM 6754 N N . ILE A 1 870 ? -62.601 -30.806 34.327 1.00 55.06 870 ILE A N 1
ATOM 6755 C CA . ILE A 1 870 ? -63.762 -31.278 35.093 1.00 55.06 870 ILE A CA 1
ATOM 6756 C C . ILE A 1 870 ? -63.670 -32.793 35.367 1.00 55.06 870 ILE A C 1
ATOM 6758 O O . ILE A 1 870 ? -63.977 -33.237 36.470 1.00 55.06 870 ILE A O 1
ATOM 6762 N N . SER A 1 871 ? -63.157 -33.590 34.419 1.00 47.56 871 SER A N 1
ATOM 6763 C CA . SER A 1 871 ? -62.941 -35.037 34.603 1.00 47.56 871 SER A CA 1
ATOM 6764 C C . SER A 1 871 ? -61.793 -35.412 35.552 1.00 47.56 871 SER A C 1
ATOM 6766 O O . SER A 1 871 ? -61.744 -36.546 36.009 1.00 47.56 871 SER A O 1
ATOM 6768 N N . CYS A 1 872 ? -60.861 -34.499 35.851 1.00 44.06 872 CYS A N 1
ATOM 6769 C CA . CYS A 1 872 ? -59.843 -34.697 36.899 1.00 44.06 872 CYS A CA 1
ATOM 6770 C C . CYS A 1 872 ? -60.351 -34.283 38.292 1.00 44.06 872 CYS A C 1
ATOM 6772 O O . CYS A 1 872 ? -59.726 -34.604 39.303 1.00 44.06 872 CYS A O 1
ATOM 6774 N N . SER A 1 873 ? -61.466 -33.551 38.343 1.00 45.59 873 SER A N 1
ATOM 6775 C CA . SER A 1 873 ? -62.097 -33.031 39.557 1.00 45.59 873 SER A CA 1
ATOM 6776 C C . SER A 1 873 ? -63.220 -33.925 40.087 1.00 45.59 873 SER A C 1
ATOM 6778 O O . SER A 1 873 ? -63.789 -33.598 41.118 1.00 45.59 873 SER A O 1
ATOM 6780 N N . THR A 1 874 ? -63.533 -35.051 39.436 1.00 40.25 874 THR A N 1
ATOM 6781 C CA . THR A 1 874 ? -64.669 -35.953 39.737 1.00 40.25 874 THR A CA 1
ATOM 6782 C C . THR A 1 874 ? -64.670 -36.608 41.125 1.00 40.25 874 THR A C 1
ATOM 6784 O O . THR A 1 874 ? -65.615 -37.321 41.442 1.00 40.25 874 THR A O 1
ATOM 6787 N N . TYR A 1 875 ? -63.675 -36.342 41.975 1.00 40.53 875 TYR A N 1
ATOM 6788 C CA . TYR A 1 875 ? -63.718 -36.665 43.410 1.00 40.53 875 TYR A CA 1
ATOM 6789 C C . TYR A 1 875 ? -64.343 -35.552 44.278 1.00 40.53 875 TYR A C 1
ATOM 6791 O O . TYR A 1 875 ? -64.660 -35.776 45.438 1.00 40.53 875 TYR A O 1
ATOM 6799 N N . PHE A 1 876 ? -64.588 -34.362 43.724 1.00 40.50 876 PHE A N 1
ATOM 6800 C CA . PHE A 1 876 ? -65.273 -33.256 44.393 1.00 40.50 876 PHE A CA 1
ATOM 6801 C C . PHE A 1 876 ? -66.646 -33.047 43.740 1.00 40.50 876 PHE A C 1
ATOM 6803 O O . PHE A 1 876 ? -66.782 -32.279 42.787 1.00 40.50 876 PHE A O 1
ATOM 6810 N N . SER A 1 877 ? -67.676 -33.743 44.229 1.00 33.78 877 SER A N 1
ATOM 6811 C CA . SER A 1 877 ? -69.060 -33.389 43.886 1.00 33.78 877 SER A CA 1
ATOM 6812 C C . SER A 1 877 ? -69.458 -32.152 44.685 1.00 33.78 877 SER A C 1
ATOM 6814 O O . SER A 1 877 ? -69.749 -32.241 45.873 1.00 33.78 877 SER A O 1
ATOM 6816 N N . ILE A 1 878 ? -69.449 -30.988 44.037 1.00 39.34 878 ILE A N 1
ATOM 6817 C CA . ILE A 1 878 ? -70.176 -29.816 44.531 1.00 39.34 878 ILE A CA 1
ATOM 6818 C C . ILE A 1 878 ? -71.599 -29.977 44.007 1.00 39.34 878 ILE A C 1
ATOM 6820 O O . ILE A 1 878 ? -71.918 -29.541 42.898 1.00 39.34 878 ILE A O 1
ATOM 6824 N N . ASP A 1 879 ? -72.441 -30.673 44.770 1.00 32.12 879 ASP A N 1
ATOM 6825 C CA . ASP A 1 879 ? -73.877 -30.618 44.521 1.00 32.12 879 ASP A CA 1
ATOM 6826 C C . ASP A 1 879 ? -74.327 -29.164 44.682 1.00 32.12 879 ASP A C 1
ATOM 6828 O O . ASP A 1 879 ? -73.939 -28.468 45.624 1.00 32.12 879 ASP A O 1
ATOM 6832 N N . ARG A 1 880 ? -75.104 -28.674 43.710 1.00 32.34 880 ARG A N 1
ATOM 6833 C CA . ARG A 1 880 ? -75.658 -27.318 43.720 1.00 32.34 880 ARG A CA 1
ATOM 6834 C C . ARG A 1 880 ? -76.395 -27.087 45.044 1.00 32.34 880 ARG A C 1
ATOM 6836 O O . ARG A 1 880 ? -77.524 -27.543 45.185 1.00 32.34 880 ARG A O 1
ATOM 6843 N N . CYS A 1 881 ? -75.837 -26.284 45.947 1.00 30.03 881 CYS A N 1
ATOM 6844 C CA . CYS A 1 881 ? -76.616 -25.615 46.993 1.00 30.03 881 CYS A CA 1
ATOM 6845 C C . CYS A 1 881 ? -77.442 -24.480 46.364 1.00 30.03 881 CYS A C 1
ATOM 6847 O O . CYS A 1 881 ? -77.227 -23.298 46.619 1.00 30.03 881 CYS A O 1
ATOM 6849 N N . GLY A 1 882 ? -78.373 -24.846 45.485 1.00 29.73 882 GLY A N 1
ATOM 6850 C CA . GLY A 1 882 ? -79.564 -24.052 45.240 1.00 29.73 882 GLY A CA 1
ATOM 6851 C C . GLY A 1 882 ? -80.596 -24.499 46.264 1.00 29.73 882 GLY A C 1
ATOM 6852 O O . GLY A 1 882 ? -80.929 -25.674 46.281 1.00 29.73 882 GLY A O 1
ATOM 6853 N N . GLU A 1 883 ? -81.078 -23.558 47.076 1.00 32.78 883 GLU A N 1
ATOM 6854 C CA . GLU A 1 883 ? -82.023 -23.744 48.191 1.00 32.78 883 GLU A CA 1
ATOM 6855 C C . GLU A 1 883 ? -81.364 -24.152 49.515 1.00 32.78 883 GLU A C 1
ATOM 6857 O O . GLU A 1 883 ? -81.250 -25.323 49.819 1.00 32.78 883 GLU A O 1
ATOM 6862 N N . TYR A 1 884 ? -80.915 -23.171 50.305 1.00 31.61 884 TYR A N 1
ATOM 6863 C CA . TYR A 1 884 ? -81.171 -23.047 51.756 1.00 31.61 884 TYR A CA 1
ATOM 6864 C C . TYR A 1 884 ? -80.439 -21.799 52.287 1.00 31.61 884 TYR A C 1
ATOM 6866 O O . TYR A 1 884 ? -79.480 -21.860 53.047 1.00 31.61 884 TYR A O 1
ATOM 6874 N N . CYS A 1 885 ? -80.924 -20.620 51.895 1.00 26.88 885 CYS A N 1
ATOM 6875 C CA . CYS A 1 885 ? -80.718 -19.391 52.664 1.00 26.88 885 CYS A CA 1
ATOM 6876 C C . CYS A 1 885 ? -82.089 -18.845 53.055 1.00 26.88 885 CYS A C 1
ATOM 6878 O O . CYS A 1 885 ? -82.554 -17.856 52.503 1.00 26.88 885 CYS A O 1
ATOM 6880 N N . ASN A 1 886 ? -82.769 -19.563 53.949 1.00 28.45 886 ASN A N 1
ATOM 6881 C CA . ASN A 1 886 ? -83.793 -19.022 54.839 1.00 28.45 886 ASN A CA 1
ATOM 6882 C C . ASN A 1 886 ? -84.090 -20.064 55.921 1.00 28.45 886 ASN A C 1
ATOM 6884 O O . ASN A 1 886 ? -84.706 -21.089 55.642 1.00 28.45 886 ASN A O 1
ATOM 6888 N N . GLY A 1 887 ? -83.676 -19.779 57.155 1.00 26.45 887 GLY A N 1
ATOM 6889 C CA . GLY A 1 887 ? -84.161 -20.486 58.338 1.00 26.45 887 GLY A CA 1
ATOM 6890 C C . GLY A 1 887 ? -83.066 -21.098 59.200 1.00 26.45 887 GLY A C 1
ATOM 6891 O O . GLY A 1 887 ? -82.411 -22.060 58.820 1.00 26.45 887 GLY A O 1
ATOM 6892 N N . GLU A 1 888 ? -82.931 -20.536 60.395 1.00 34.44 888 GLU A N 1
ATOM 6893 C CA . GLU A 1 888 ? -82.199 -21.061 61.542 1.00 34.44 888 GLU A CA 1
ATOM 6894 C C . GLU A 1 888 ? -82.439 -22.567 61.758 1.00 34.44 888 GLU A C 1
ATOM 6896 O O . GLU A 1 888 ? -83.581 -22.992 61.949 1.00 34.44 888 GLU A O 1
ATOM 6901 N N . LYS A 1 889 ? -81.361 -23.359 61.816 1.00 25.94 889 LYS A N 1
ATOM 6902 C CA . LYS A 1 889 ? -81.089 -24.333 62.889 1.00 25.94 889 LYS A CA 1
ATOM 6903 C C . LYS A 1 889 ? -79.780 -25.082 62.647 1.00 25.94 889 LYS A C 1
ATOM 6905 O O . LYS A 1 889 ? -79.498 -25.568 61.561 1.00 25.94 889 LYS A O 1
ATOM 6910 N N . SER A 1 890 ? -79.030 -25.185 63.737 1.00 33.66 890 SER A N 1
ATOM 6911 C CA . SER A 1 890 ? -77.905 -26.080 63.990 1.00 33.66 890 SER A CA 1
ATOM 6912 C C . SER A 1 890 ? -78.042 -27.460 63.335 1.00 33.66 890 SER A C 1
ATOM 6914 O O . SER A 1 890 ? -78.968 -28.209 63.656 1.00 33.66 890 SER A O 1
ATOM 6916 N N . GLY A 1 891 ? -77.065 -27.829 62.514 1.00 24.11 891 GLY A N 1
ATOM 6917 C CA . GLY A 1 891 ? -76.878 -29.187 62.021 1.00 24.11 891 GLY A CA 1
ATOM 6918 C C . GLY A 1 891 ? -75.523 -29.293 61.339 1.00 24.11 891 GLY A C 1
ATOM 6919 O O . GLY A 1 891 ? -75.295 -28.627 60.337 1.00 24.11 891 GLY A O 1
ATOM 6920 N N . LEU A 1 892 ? -74.624 -30.087 61.924 1.00 31.00 892 LEU A N 1
ATOM 6921 C CA . LEU A 1 892 ? -73.35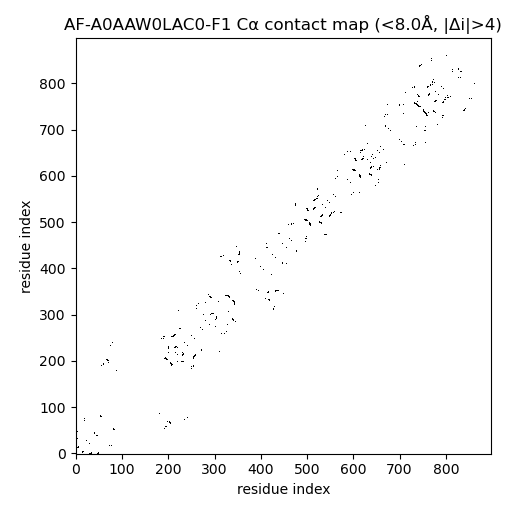1 -30.498 61.338 1.00 31.00 892 LEU A CA 1
ATOM 6922 C C . LEU A 1 892 ? -73.564 -30.957 59.888 1.00 31.00 892 LEU A C 1
ATOM 6924 O O . LEU A 1 892 ? -74.141 -32.019 59.661 1.00 31.00 892 LEU A O 1
ATOM 6928 N N . ALA A 1 893 ? -73.095 -30.175 58.918 1.00 24.83 893 ALA A N 1
ATOM 6929 C CA . ALA A 1 893 ? -72.911 -30.662 57.561 1.00 24.83 893 ALA A CA 1
ATOM 6930 C C . ALA A 1 893 ? -71.531 -31.323 57.503 1.00 24.83 893 ALA A C 1
ATOM 6932 O O . ALA A 1 893 ? -70.509 -30.656 57.342 1.00 24.83 893 ALA A O 1
ATOM 6933 N N . GLU A 1 894 ? -71.506 -32.643 57.691 1.00 25.34 894 GLU A N 1
ATOM 6934 C CA . GLU A 1 894 ? -70.393 -33.474 57.240 1.00 25.34 894 GLU A CA 1
ATOM 6935 C C . GLU A 1 894 ? -70.173 -33.203 55.747 1.00 25.34 894 GLU A C 1
ATOM 6937 O O . GLU A 1 894 ? -70.964 -33.606 54.893 1.00 25.34 894 GLU A O 1
ATOM 6942 N N . LEU A 1 895 ? -69.082 -32.505 55.435 1.00 26.33 895 LEU A N 1
ATOM 6943 C CA . LEU A 1 895 ? -68.475 -32.493 54.110 1.00 26.33 895 LEU A CA 1
ATOM 6944 C C . LEU A 1 895 ? -67.976 -33.916 53.828 1.00 26.33 895 LEU A C 1
ATOM 6946 O O . LEU A 1 895 ? -66.816 -34.245 54.070 1.00 26.33 895 LEU A O 1
ATOM 6950 N N . ASN A 1 896 ? -68.867 -34.780 53.341 1.00 23.41 896 ASN A N 1
ATOM 6951 C CA . ASN A 1 896 ? -68.481 -36.066 52.774 1.00 23.41 896 ASN A CA 1
ATOM 6952 C C . ASN A 1 896 ? -67.753 -35.818 51.445 1.00 23.41 896 ASN A C 1
ATOM 6954 O O . ASN A 1 896 ? -68.332 -35.876 50.363 1.00 23.41 896 ASN A O 1
ATOM 6958 N N . LEU A 1 897 ? -66.457 -35.519 51.556 1.00 25.67 897 LEU A N 1
ATOM 6959 C CA . LEU A 1 897 ? -65.472 -35.709 50.500 1.00 25.67 897 LEU A CA 1
ATOM 6960 C C . LEU A 1 897 ? -65.300 -37.215 50.279 1.00 25.67 897 LEU A C 1
ATOM 6962 O O . LEU A 1 897 ? -64.653 -37.886 51.094 1.00 25.67 897 LEU A O 1
ATOM 6966 N N . ILE A 1 898 ? -65.867 -37.736 49.190 1.00 24.75 898 ILE A N 1
ATOM 6967 C CA . ILE A 1 898 ? -65.557 -39.092 48.712 1.00 24.75 898 ILE A CA 1
ATOM 6968 C C . ILE A 1 898 ? -64.057 -39.171 48.420 1.00 24.75 898 ILE A C 1
ATOM 6970 O O . ILE A 1 898 ? -63.572 -38.361 47.605 1.00 24.75 898 ILE A O 1
#

Radius of gyration: 61.52 Å; Cα contacts (8 Å, |Δi|>4): 1059; chains: 1; bounding box: 137×76×173 Å

Sequence (898 aa):
MFLSQPGNGVGDNLLPGTVCSFVKEHYPVFSVPWELVTEIQAVGATVREIKPKMVRDLLRASLTSIVLRSVDTYVDVLEYCLSDIQLPVTSNFNEDDASPNPVNSNSINRPSALVPYRRSFPGLSTEGAVSSGDALEMVTSLGKAIFDFGRVVVEDIGRTGGPLVQRNTIGSSSNSSCGSVNQKLLSIVAELNGLPCPTATNHLTKLGVTELWYGDKEQQALMSPLAAKFIHPKILDRSILADFLSNPALQTLLKIQNFSLHLLASHMKLIFHADWVSHVMGSNMAPWFSWEKTSSSGGEGGPSPEWIRLFWKIFSSSPEDLSLFSDWPLIPAFLGRPILCRVRECHLVFIPPSVTDPGSADGVLEMGATGRDPTMLLMNLTSDSRLLQSYVLAFEVSRTKYPWLLSLLNHCNIPIYDITFMDCAASCNCLPIPSQSLGQVIASKLVAAKQAGYFPELTSLSTSDRDELFTLFANDFFSNSSNYKNEELEVLCSLPIYKTVVGSYTQLHREDQCMISSNSFLKPYDEHCLAYSTDSIECSLLRALEVPELNDQQILTRFGLPGFERKPQSEQEDILIYLYTNWPDLQVDSSLIEALKETKFVRNAVEFSTDLFRPKDLFDPTDALLTSVFIGERKNFPGERFSTDGWLRILRKIGLRTATEADVILECAKRVEFLGSECMKSGNLDDFELDITNSQNEVSMEIWSLAGSVVEAIFTNFAVLYGNNFCNLLGNIACIPAEHGLPNFGGKKGGRRVLTSYSEAILSKDWPLAWSCAPILSRQAIVPPEYSWGALHLRSPPAFSAVLKHLKITSDANKHQANTNVPQIIGRSGGEDTLAHWPTTSGMMSIDEACCEVLKYLDKVWGSLSSSVISCSTYFSIDRCGEYCNGEKSGLAELNLI

Foldseek 3Di:
DEQDDADDDDDQQHQHPLLLVLCCVVQVVHVDDCVCVVVCVVVVDDDDYDALLLLLLLQLLDPDFDQQPDPVSVLSNVCSNCSPPDQDDDDDPDDDDDDDDDDDDDDDDDDDDDDDDDDDDDDDDDDDDDDDDDVVVVVVVNVVSVVSVCVSVVVVVVPPDDDPDDPDDDDDDDDDPPVPSVVSLVVVLVSQASRWFQFLVRGTDGFLPDAAEEDAPLLCVLQVLCSRRYGHRVLCVDPSSVVVCPDPVSCVNRNYYYDDLLVCLVCVCVRAAVVASCVLVVCQLDFKAAADQDPDPDDNHDDHPVSLLSVLVVLPDDPVSLVSQQSPQRFWWDQVHIMGGGLVLLLLEAFAAFDDDPPPPDDDDDDDDPDDDPVVPLPPDDPLVNRLVRRLVRVVCCCVVPVCVSVVCSLQVRTYGDNVNSSSCVSSVNHDDHPDHRLQSVLSSLLSCVVSVNGDQPPDDDLVNLQVNLVSNLVSCLVNPPPHDPSSLVSQLSDQSFAALLRGTHRDDQPQAAEEEPPALDDARDRNYTPDYCPDSSVSSCVVSNHYYDDNLRCCQVGVQVPLLVDDPVSLVSSVVCCLVCVVVNLVDPSSLQSQQPGFNFAFADPPDPGTDGLQQAAQPVAPLCCLLCVPPRRRHTHDPCNDPSNSVVSVSSHNDYCLDLVNLLVSLQSLLVLQVVLLVPLPDDDDDDDDDDQNHAGDVSSLVSLLVSLLSCQVNVVVNDDLVSLQSQLARQSQWFFAAAADDDPDDGGGTGGGGLLQEAEPVQCLQARNPGTYPNDPSNDHDPVSSVSSNHDVPDDPVRSVVRVCLLCVLQDDDDDDDDPDDQDPPSNVSSVVPHDPDPPDDDPVRSVVVSVVVCVVCVVVDDPVVVVVVVQDDPDDPPDDPDDDDDDDDPPPRD

Solvent-accessible surface area (backbone atoms only — not comparable to full-atom values): 53984 Å² total; per-residue (Å²): 102,41,61,68,76,73,87,82,80,96,63,100,78,72,65,48,63,57,38,52,52,51,47,30,71,78,39,63,87,44,58,60,65,64,83,51,51,65,60,41,46,72,73,71,47,86,81,42,69,79,48,38,71,58,54,40,52,50,54,44,66,53,86,64,86,79,78,74,86,49,69,69,50,48,45,51,38,50,53,47,47,44,67,84,64,79,76,82,81,80,76,84,79,76,88,85,82,90,81,86,88,86,86,86,81,82,86,90,82,88,88,84,87,84,86,87,84,89,80,86,79,86,88,82,83,90,82,88,79,83,90,76,94,52,74,64,57,56,52,51,52,47,53,46,51,50,50,54,46,49,50,58,51,52,60,60,65,74,68,79,80,82,85,82,78,75,83,83,77,88,85,85,90,82,91,68,92,66,58,62,62,52,51,54,51,51,53,52,46,64,67,44,45,44,32,69,41,53,14,56,68,66,45,73,44,39,34,43,75,50,69,34,32,47,54,54,69,66,61,41,60,72,39,50,80,52,22,70,38,26,49,25,51,76,46,59,75,35,64,74,51,31,60,56,66,67,33,68,74,52,18,67,72,33,38,39,42,70,71,44,71,66,62,49,51,79,42,51,76,68,61,42,37,66,67,35,47,47,58,56,65,72,40,78,84,61,60,58,44,87,45,80,86,57,91,62,98,80,63,80,44,67,83,38,68,68,50,48,52,52,50,39,64,70,49,80,72,59,79,74,65,51,58,68,43,25,86,41,59,70,43,59,22,37,56,98,46,51,26,21,28,17,48,70,46,27,73,37,38,44,51,65,41,64,64,80,68,91,84,74,78,81,79,88,80,94,78,87,72,97,70,84,78,71,78,77,67,66,82,83,54,56,74,70,59,47,56,49,49,28,37,55,49,22,50,52,51,45,48,71,76,39,65,59,51,66,58,51,35,42,69,41,66,34,35,32,54,37,77,94,47,50,91,35,34,72,69,59,68,36,65,60,65,94,87,51,49,63,48,54,50,52,35,51,30,52,37,42,26,48,76,71,70,55,53,56,84,77,79,81,73,54,73,66,57,26,52,53,52,46,51,46,43,15,52,45,44,66,76,55,73,68,80,69,51,72,67,34,47,56,46,54,31,68,41,57,41,46,47,16,55,70,70,50,65,37,54,62,52,92,81,65,46,31,34,54,48,84,83,46,92,68,84,75,83,36,77,44,28,38,59,59,43,67,89,42,65,53,36,61,44,40,50,74,65,59,44,48,72,54,51,64,68,53,43,37,62,72,59,50,50,60,66,40,78,78,50,56,70,68,58,50,47,51,54,52,51,51,49,66,75,46,36,87,68,54,72,72,40,67,68,55,36,56,52,52,23,71,30,40,76,42,42,36,47,42,88,89,62,86,61,59,35,30,36,53,73,24,41,43,79,86,38,66,64,55,44,66,75,42,68,88,46,43,70,41,25,51,12,81,75,48,62,37,71,74,41,41,59,52,34,52,74,32,38,33,35,52,75,85,40,64,67,50,42,50,50,48,38,51,48,44,25,49,52,50,53,49,61,55,63,60,71,78,70,88,83,94,79,86,88,90,77,93,62,73,80,44,54,55,69,68,60,42,50,50,24,45,52,52,48,44,53,48,61,77,44,31,87,80,49,68,43,70,68,49,31,44,55,53,12,67,40,39,26,42,61,22,31,34,37,62,79,64,74,82,88,61,91,48,26,46,44,38,63,33,20,40,52,59,32,34,47,54,94,47,39,70,44,26,25,83,71,30,32,25,41,76,52,74,83,76,57,74,63,76,91,48,26,75,47,21,47,33,44,85,72,69,54,70,71,50,38,50,48,20,52,47,61,65,51,54,54,74,62,82,94,76,93,74,102,63,93,76,88,69,53,102,62,65,53,53,56,58,64,72,66,47,70,83,54,94,93,55,70,49,72,68,54,32,53,47,53,43,51,54,49,47,66,72,48,58,88,75,61,54,75,74,58,56,67,74,41,72,59,63,80,78,72,77,84,72,86,82,91,80,79,94,74,94,70,90,77,77,81,80,74,104

Secondary structure (DSSP, 8-state):
-BPPPTT----TT---HHHHHHHHHH-GGG---GGGHHHHHHTT----BPPHHHHHHHHHH--S----S-HHHHHHHHHHHHTT--PPP---------------------------------------------HHHHHHHHHHHHHHHHHHHHHHHTT-S---------------TTHHHHHHHHHHHHHHTT-EEEBTTS-EEETTTS-EEE--HHHHHHTGGGGGGBBPHHHHTSHHHHHHHT-HHHHHHTTEEE--HHHHHHHHHHHS-HHHHHHHHH-TT-SEEE------TTSS----HHHHHHHHHH--S-HHHHGGGTTSEEEEEEESEEEEEEGGGGGG-B-PPP---GGG--S----------GGGTGGGS-HHHHHHHHHHHHHHHHHHH-THHHHHHHHTT--EE-GGGGGGTTTTT-SPPTT--HHHHHHHHHHHHHHTT---------HHHHHHHHHHHHHHHHHTTT---HHHHHHHHTSS-EEBTTS-EE---TTT-BEE-TT-S-----TTBBS--TTSHHHHHHHHTTPPEEPHHHHIIIIISTTGGGS-HHHHHHHHHHHHHHHHHHTT-HHHHHHHHHS--EEBSSTT---EE-GGGSB-TT-HHHHHHTTT-GGGSB-GGGGSHHHHHHHHHHT-B-TTSHHHHHHHHHHHHHHHHHHHHGGGS-------S--TTS--HHHHHHHHHHHHHHHHTHHHH--HHHHHHHHHSS-EEEEESS---SSS--SEEEEE-TTT-EEGGGGGGTTTTS-EE-SGGGSPPGGGTTTTT--SSPPHHHHHHHHHHHHHTTS----------S-TTTTHHHHHTS--STTSPPHHHHHHHHHHHHHHHHTTS-HHHHTT-TT-------S--S------------

pLDDT: mean 73.63, std 22.22, range [21.62, 95.94]

Organism: Quercus suber (NCBI:txid58331)